Protein AF-A0A1Q9BYT4-F1 (afdb_monomer_lite)

Structure (mmCIF, N/CA/C/O backbone):
data_AF-A0A1Q9BYT4-F1
#
_entry.id   AF-A0A1Q9BYT4-F1
#
loop_
_atom_site.group_PDB
_atom_site.id
_atom_site.type_symbol
_atom_site.label_atom_id
_atom_site.label_alt_id
_atom_site.label_comp_id
_atom_site.label_asym_id
_atom_site.label_entity_id
_atom_site.label_seq_id
_atom_site.pdbx_PDB_ins_code
_atom_site.Cartn_x
_atom_site.Cartn_y
_atom_site.Cartn_z
_atom_site.occupancy
_atom_site.B_iso_or_equiv
_atom_site.auth_seq_id
_atom_site.auth_comp_id
_atom_site.auth_asym_id
_atom_site.auth_atom_id
_atom_site.pdbx_PDB_model_num
ATOM 1 N N . MET A 1 1 ? 14.014 29.470 9.009 1.00 37.62 1 MET A N 1
ATOM 2 C CA . MET A 1 1 ? 13.237 30.570 8.388 1.00 37.62 1 MET A CA 1
ATOM 3 C C . MET A 1 1 ? 12.007 30.078 7.626 1.00 37.62 1 MET A C 1
ATOM 5 O O . MET A 1 1 ? 10.933 30.587 7.905 1.00 37.62 1 MET A O 1
ATOM 9 N N . ASN A 1 2 ? 12.094 29.052 6.770 1.00 34.22 2 ASN A N 1
ATOM 10 C CA . ASN A 1 2 ? 10.931 28.559 6.001 1.00 34.22 2 ASN A CA 1
ATOM 11 C C . ASN A 1 2 ? 9.786 27.978 6.861 1.00 34.22 2 ASN A C 1
ATOM 13 O O . ASN A 1 2 ? 8.622 28.126 6.512 1.00 34.22 2 ASN A O 1
ATOM 17 N N . PHE A 1 3 ? 10.095 27.413 8.033 1.00 32.81 3 PHE A N 1
ATOM 18 C CA . PHE A 1 3 ? 9.086 26.911 8.980 1.00 32.81 3 PHE A CA 1
ATOM 19 C C . PHE A 1 3 ? 8.250 28.033 9.627 1.00 32.81 3 PHE A C 1
ATOM 21 O O . PHE A 1 3 ? 7.072 27.856 9.915 1.00 32.81 3 PHE A O 1
ATOM 28 N N . PHE A 1 4 ? 8.841 29.219 9.803 1.00 36.50 4 PHE A N 1
ATOM 29 C CA . PHE A 1 4 ? 8.165 30.367 10.415 1.00 36.50 4 PHE A CA 1
ATOM 30 C C . PHE A 1 4 ? 7.173 31.019 9.441 1.00 36.50 4 PHE A C 1
ATOM 32 O O . PHE A 1 4 ? 6.097 31.443 9.847 1.00 36.50 4 PHE A O 1
ATOM 39 N N . HIS A 1 5 ? 7.496 31.024 8.142 1.00 40.56 5 HIS A N 1
ATOM 40 C CA . HIS A 1 5 ? 6.571 31.466 7.095 1.00 40.56 5 HIS A CA 1
ATOM 41 C C . HIS A 1 5 ? 5.351 30.543 6.977 1.00 40.56 5 HIS A C 1
ATOM 43 O O . HIS A 1 5 ? 4.227 31.033 6.899 1.00 40.56 5 HIS A O 1
ATOM 49 N N . LEU A 1 6 ? 5.558 29.224 7.064 1.00 44.72 6 LEU A N 1
ATOM 50 C CA . LEU A 1 6 ? 4.470 28.244 7.019 1.00 44.72 6 LEU A CA 1
ATOM 51 C C . LEU A 1 6 ? 3.516 28.383 8.221 1.00 44.72 6 LEU A C 1
ATOM 53 O O . LEU A 1 6 ? 2.300 28.282 8.070 1.00 44.72 6 LEU A O 1
ATOM 57 N N . LEU A 1 7 ? 4.057 28.674 9.410 1.00 46.66 7 LEU A N 1
ATOM 58 C CA . LEU A 1 7 ? 3.265 28.861 10.628 1.00 46.66 7 LEU A CA 1
ATOM 59 C C . LEU A 1 7 ? 2.390 30.125 10.562 1.00 46.66 7 LEU A C 1
ATOM 61 O O . LEU A 1 7 ? 1.234 30.106 10.984 1.00 46.66 7 LEU A O 1
ATOM 65 N N . VAL A 1 8 ? 2.918 31.217 10.000 1.00 58.16 8 VAL A N 1
ATOM 66 C CA . VAL A 1 8 ? 2.174 32.477 9.827 1.00 58.16 8 VAL A CA 1
ATOM 67 C C . VAL A 1 8 ? 1.042 32.314 8.807 1.00 58.16 8 VAL A C 1
ATOM 69 O O . VAL A 1 8 ? -0.062 32.807 9.044 1.00 58.16 8 VAL A O 1
ATOM 72 N N . GLU A 1 9 ? 1.265 31.566 7.722 1.00 50.59 9 GLU A N 1
ATOM 73 C CA . GLU A 1 9 ? 0.216 31.272 6.736 1.00 50.59 9 GLU A CA 1
ATOM 74 C C . GLU A 1 9 ? -0.874 30.342 7.290 1.00 50.59 9 GLU A C 1
ATOM 76 O O . GLU A 1 9 ? -2.059 30.593 7.066 1.00 50.59 9 GLU A O 1
ATOM 81 N N . LEU A 1 10 ? -0.515 29.338 8.098 1.00 51.91 10 LEU A N 1
ATOM 82 C CA . LEU A 1 10 ? -1.478 28.451 8.768 1.00 51.91 10 LEU A CA 1
ATOM 83 C C . LEU A 1 10 ? -2.352 29.192 9.791 1.00 51.91 10 LEU A C 1
ATOM 85 O O . LEU A 1 10 ? -3.561 28.958 9.862 1.00 51.91 10 LEU A O 1
ATOM 89 N N . VAL A 1 11 ? -1.778 30.130 10.549 1.00 58.69 11 VAL A N 1
ATOM 90 C CA . VAL A 1 11 ? -2.532 30.966 11.501 1.00 58.69 11 VAL A CA 1
ATOM 91 C C . VAL A 1 11 ? -3.456 31.947 10.770 1.00 58.69 11 VAL A C 1
ATOM 93 O O . VAL A 1 11 ? -4.598 32.151 11.195 1.00 58.69 11 VAL A O 1
ATOM 96 N N . ALA A 1 12 ? -3.012 32.519 9.647 1.00 54.12 12 ALA A N 1
ATOM 97 C CA . ALA A 1 12 ? -3.846 33.381 8.809 1.00 54.12 12 ALA A CA 1
ATOM 98 C C . ALA A 1 12 ? -5.005 32.604 8.158 1.00 54.12 12 ALA A C 1
ATOM 100 O O . ALA A 1 12 ? -6.140 33.086 8.139 1.00 54.12 12 ALA A O 1
ATOM 101 N N . PHE A 1 13 ? -4.746 31.377 7.696 1.00 51.88 13 PHE A N 1
ATOM 102 C CA . PHE A 1 13 ? -5.753 30.501 7.100 1.00 51.88 13 PHE A CA 1
ATOM 103 C C . PHE A 1 13 ? -6.798 30.034 8.121 1.00 51.88 13 PHE A C 1
ATOM 105 O O . PHE A 1 13 ? -7.995 30.034 7.825 1.00 51.88 13 PHE A O 1
ATOM 112 N N . ARG A 1 14 ? -6.378 29.727 9.356 1.00 53.91 14 ARG A N 1
ATOM 113 C CA . ARG A 1 14 ? -7.295 29.383 10.452 1.00 53.91 14 ARG A CA 1
ATOM 114 C C . ARG A 1 14 ? -8.201 30.560 10.827 1.00 53.91 14 ARG A C 1
ATOM 116 O O . ARG A 1 14 ? -9.415 30.398 10.845 1.00 53.91 14 ARG A O 1
ATOM 123 N N . ARG A 1 15 ? -7.646 31.773 10.963 1.00 53.09 15 ARG A N 1
ATOM 124 C CA . ARG A 1 15 ? -8.438 33.001 11.196 1.00 53.09 15 ARG A CA 1
ATOM 125 C C . ARG A 1 15 ? -9.416 33.316 10.060 1.00 53.09 15 ARG A C 1
ATOM 127 O O . ARG A 1 15 ? -10.498 33.846 10.310 1.00 53.09 15 ARG A O 1
ATOM 134 N N . PHE A 1 16 ? -9.053 33.000 8.818 1.00 58.97 16 PHE A N 1
ATOM 135 C CA . PHE A 1 16 ? -9.946 33.142 7.669 1.00 58.97 16 PHE A CA 1
ATOM 136 C C . PHE A 1 16 ? -11.107 32.134 7.715 1.00 58.97 16 PHE A C 1
ATOM 138 O O . PHE A 1 16 ? -12.252 32.511 7.464 1.00 58.97 16 PHE A O 1
ATOM 145 N N . CYS A 1 17 ? -10.837 30.878 8.085 1.00 56.81 17 CYS A N 1
ATOM 146 C CA . CYS A 1 17 ? -11.866 29.847 8.237 1.00 56.81 17 CYS A CA 1
ATOM 147 C C . CYS A 1 17 ? -12.826 30.153 9.396 1.00 56.81 17 CYS A C 1
ATOM 149 O O . CYS A 1 17 ? -14.038 30.010 9.225 1.00 56.81 17 CYS A O 1
ATOM 151 N N . ASP A 1 18 ? -12.310 30.655 10.519 1.00 55.34 18 ASP A N 1
ATOM 152 C CA . ASP A 1 18 ? -13.118 31.022 11.686 1.00 55.34 18 ASP A CA 1
ATOM 153 C C . ASP A 1 18 ? -14.053 32.207 11.374 1.00 55.34 18 ASP A C 1
ATOM 155 O O . ASP A 1 18 ? -15.255 32.121 11.628 1.00 55.34 18 ASP A O 1
ATOM 159 N N . ARG A 1 19 ? -13.574 33.246 10.666 1.00 51.00 19 ARG A N 1
ATOM 160 C CA . ARG A 1 19 ? -14.439 34.344 10.177 1.00 51.00 19 ARG A CA 1
ATOM 161 C C . ARG A 1 19 ? -15.506 33.880 9.189 1.00 51.00 19 ARG A C 1
ATOM 163 O O . ARG A 1 19 ? -16.616 34.409 9.180 1.00 51.00 19 ARG A O 1
ATOM 170 N N . LYS A 1 20 ? -15.187 32.904 8.335 1.00 47.75 20 LYS A N 1
ATOM 171 C CA . LYS A 1 20 ? -16.148 32.362 7.367 1.00 47.75 20 LYS A CA 1
ATOM 172 C C . LYS A 1 20 ? -17.221 31.514 8.061 1.00 47.75 20 LYS A C 1
ATOM 174 O O . LYS A 1 20 ? -18.373 31.533 7.635 1.00 47.75 20 LYS A O 1
ATOM 179 N N . ARG A 1 21 ? -16.861 30.823 9.149 1.00 47.53 21 ARG A N 1
ATOM 180 C CA . ARG A 1 21 ? -17.784 30.072 10.012 1.00 47.53 21 ARG A CA 1
ATOM 181 C C . ARG A 1 21 ? -18.711 31.005 10.797 1.00 47.53 21 ARG A C 1
ATOM 183 O O . ARG A 1 21 ? -19.908 30.749 10.835 1.00 47.53 21 ARG A O 1
ATOM 190 N N . GLU A 1 22 ? -18.197 32.117 11.325 1.00 52.31 22 GLU A N 1
ATOM 191 C CA . GLU A 1 22 ? -19.008 33.158 11.979 1.00 52.31 22 GLU A CA 1
ATOM 192 C C . GLU A 1 22 ? -19.972 33.851 11.002 1.00 52.31 22 GLU A C 1
ATOM 194 O O . GLU A 1 22 ? -21.139 34.051 11.333 1.00 52.31 22 GLU A O 1
ATOM 199 N N . MET A 1 23 ? -19.546 34.134 9.764 1.00 46.38 23 MET A N 1
ATOM 200 C CA . MET A 1 23 ? -20.436 34.685 8.729 1.00 46.38 23 MET A CA 1
ATOM 201 C C . MET A 1 23 ? -21.532 33.703 8.286 1.00 46.38 23 MET A C 1
ATOM 203 O O . MET A 1 23 ? -22.654 34.127 8.010 1.00 46.38 23 MET A O 1
ATOM 207 N N . LEU A 1 24 ? -21.240 32.399 8.239 1.00 44.38 24 LEU A N 1
ATOM 208 C CA . LEU A 1 24 ? -22.231 31.368 7.905 1.00 44.38 24 LEU A CA 1
ATOM 209 C C . LEU A 1 24 ? -23.233 31.123 9.044 1.00 44.38 24 LEU A C 1
ATOM 211 O O . LEU A 1 24 ? -24.402 30.861 8.771 1.00 44.38 24 LEU A O 1
ATOM 215 N N . LEU A 1 25 ? -22.812 31.267 10.304 1.00 43.94 25 LEU A N 1
ATOM 216 C CA . LEU A 1 25 ? -23.699 31.163 11.468 1.00 43.94 25 LEU A CA 1
ATOM 217 C C . LEU A 1 25 ? -24.552 32.428 11.667 1.00 43.94 25 LEU A C 1
ATOM 219 O O . LEU A 1 25 ? -25.722 32.320 12.028 1.00 43.94 25 LEU A O 1
ATOM 223 N N . ALA A 1 26 ? -24.026 33.614 11.344 1.00 44.00 26 ALA A N 1
ATOM 224 C CA . ALA A 1 26 ? -24.789 34.865 11.371 1.00 44.00 26 ALA A CA 1
ATOM 225 C C . ALA A 1 26 ? -25.818 34.971 10.224 1.00 44.00 26 ALA A C 1
ATOM 227 O O . ALA A 1 26 ? -26.872 35.580 10.396 1.00 44.00 26 ALA A O 1
ATOM 228 N N . GLY A 1 27 ? -25.553 34.347 9.069 1.00 34.78 27 GLY A N 1
ATOM 229 C CA . GLY A 1 27 ? -26.468 34.330 7.920 1.00 34.78 27 GLY A CA 1
ATOM 230 C C . GLY A 1 27 ? -27.665 33.376 8.050 1.00 34.78 27 GLY A C 1
ATOM 231 O O . GLY A 1 27 ? -28.645 33.537 7.329 1.00 34.78 27 GLY A O 1
ATOM 232 N N . GLY A 1 28 ? -27.615 32.405 8.970 1.00 34.84 28 GLY A N 1
ATOM 233 C CA . GLY A 1 28 ? -28.677 31.408 9.170 1.00 34.84 28 GLY A CA 1
ATOM 234 C C . GLY A 1 28 ? -29.751 31.790 10.195 1.00 34.84 28 GLY A C 1
ATOM 235 O O . GLY A 1 28 ? -30.799 31.155 10.235 1.00 34.84 28 GLY A O 1
ATOM 236 N N . PHE A 1 29 ? -29.527 32.827 11.010 1.00 32.53 29 PHE A N 1
ATOM 237 C CA . PHE A 1 29 ? -30.375 33.130 12.175 1.00 32.53 29 PHE A CA 1
ATOM 238 C C . PHE A 1 29 ? -31.362 34.301 11.979 1.00 32.53 29 PHE A C 1
ATOM 240 O O . PHE A 1 29 ? -32.135 34.609 12.882 1.00 32.53 29 PHE A O 1
ATOM 247 N N . MET A 1 30 ? -31.390 34.938 10.800 1.00 31.75 30 MET A N 1
ATOM 248 C CA . MET A 1 30 ? -32.263 36.094 10.503 1.00 31.75 30 MET A CA 1
ATOM 249 C C . MET A 1 30 ? -33.464 35.802 9.582 1.00 31.75 30 MET A C 1
ATOM 251 O O . MET A 1 30 ? -34.167 36.733 9.199 1.00 31.75 30 MET A O 1
ATOM 255 N N . ALA A 1 31 ? -33.752 34.541 9.242 1.00 32.25 31 ALA A N 1
ATOM 256 C CA . ALA A 1 31 ? -34.804 34.206 8.268 1.00 32.25 31 ALA A CA 1
ATOM 257 C C . ALA A 1 31 ? -36.022 33.437 8.825 1.00 32.25 31 ALA A C 1
ATOM 259 O O . ALA A 1 31 ? -36.850 32.994 8.035 1.00 32.25 31 ALA A O 1
ATOM 260 N N . GLN A 1 32 ? -36.181 33.280 10.148 1.00 30.52 32 GLN A N 1
ATOM 261 C CA . GLN A 1 32 ? -37.278 32.456 10.700 1.00 30.52 32 GLN A CA 1
ATOM 262 C C . GLN A 1 32 ? -38.055 33.015 11.907 1.00 30.52 32 GLN A C 1
ATOM 264 O O . GLN A 1 32 ? -38.887 32.298 12.447 1.00 30.52 32 GLN A O 1
ATOM 269 N N . ASN A 1 33 ? -37.893 34.285 12.300 1.00 30.50 33 ASN A N 1
ATOM 270 C CA . ASN A 1 33 ? -38.594 34.829 13.484 1.00 30.50 33 ASN A CA 1
ATOM 271 C C . ASN A 1 33 ? -39.388 36.132 13.263 1.00 30.50 33 ASN A C 1
ATOM 273 O O . ASN A 1 33 ? -39.564 36.911 14.193 1.00 30.50 33 ASN A O 1
ATOM 277 N N . LEU A 1 34 ? -39.912 36.375 12.056 1.00 28.92 34 LEU A N 1
ATOM 278 C CA . LEU A 1 34 ? -40.683 37.599 11.765 1.00 28.92 34 LEU A CA 1
ATOM 279 C C . LEU A 1 34 ? -42.045 37.379 11.087 1.00 28.92 34 LEU A C 1
ATOM 281 O O . LEU A 1 34 ? -42.556 38.287 10.446 1.00 28.92 34 LEU A O 1
ATOM 285 N N . LEU A 1 35 ? -42.668 36.209 11.266 1.00 30.97 35 LEU A N 1
ATOM 286 C CA . LEU A 1 35 ? -44.057 35.952 10.852 1.00 30.97 35 LEU A CA 1
ATOM 287 C C . LEU A 1 35 ? -44.753 34.973 11.811 1.00 30.97 35 LEU A C 1
ATOM 289 O O . LEU A 1 35 ? -45.034 33.838 11.452 1.00 30.97 35 LEU A O 1
ATOM 293 N N . ALA A 1 36 ? -45.000 35.410 13.048 1.00 32.03 36 ALA A N 1
ATOM 294 C CA . ALA A 1 36 ? -46.103 34.938 13.893 1.00 32.03 36 ALA A CA 1
ATOM 295 C C . ALA A 1 36 ? -46.059 35.664 15.244 1.00 32.03 36 ALA A C 1
ATOM 297 O O . ALA A 1 36 ? -45.294 35.268 16.120 1.00 32.03 36 ALA A O 1
ATOM 298 N N . ARG A 1 37 ? -46.889 36.699 15.425 1.00 29.36 37 ARG A N 1
ATOM 299 C CA . ARG A 1 37 ? -47.793 36.844 16.585 1.00 29.36 37 ARG A CA 1
ATOM 300 C C . ARG A 1 37 ? -48.422 38.239 16.659 1.00 29.36 37 ARG A C 1
ATOM 302 O O . ARG A 1 37 ? -47.734 39.240 16.806 1.00 29.36 37 ARG A O 1
ATOM 309 N N . ASN A 1 38 ? -49.751 38.181 16.683 1.00 30.34 38 ASN A N 1
ATOM 310 C CA . ASN A 1 38 ? -50.704 39.039 17.382 1.00 30.34 38 ASN A CA 1
ATOM 311 C C . ASN A 1 38 ? -51.053 40.390 16.755 1.00 30.34 38 ASN A C 1
ATOM 313 O O . ASN A 1 38 ? -50.330 41.378 16.854 1.00 30.34 38 ASN A O 1
ATOM 317 N N . GLY A 1 39 ? -52.247 40.391 16.160 1.00 28.34 39 GLY A N 1
ATOM 318 C CA . GLY A 1 39 ? -53.058 41.575 15.958 1.00 28.34 39 GLY A CA 1
ATOM 319 C C . GLY A 1 39 ? -53.814 42.009 17.216 1.00 28.34 39 GLY A C 1
ATOM 320 O O . GLY A 1 39 ? -53.835 41.306 18.225 1.00 28.34 39 GLY A O 1
ATOM 321 N N . GLU A 1 40 ? -54.461 43.159 17.025 1.00 29.53 40 GLU A N 1
ATOM 322 C CA . GLU A 1 40 ? -55.513 43.796 17.825 1.00 29.53 40 GLU A CA 1
ATOM 323 C C . GLU A 1 40 ? -55.099 44.357 19.194 1.00 29.53 40 GLU A C 1
ATOM 325 O O . GLU A 1 40 ? -54.362 43.732 19.939 1.00 29.53 40 GLU A O 1
ATOM 330 N N . VAL A 1 41 ? -55.538 45.519 19.682 1.00 29.58 41 VAL A N 1
ATOM 331 C CA . VAL A 1 41 ? -56.303 46.709 19.250 1.00 29.58 41 VAL A CA 1
ATOM 332 C C . VAL A 1 41 ? -56.198 47.609 20.502 1.00 29.58 41 VAL A C 1
ATOM 334 O O . VAL A 1 41 ? -56.401 47.086 21.593 1.00 29.58 41 VAL A O 1
ATOM 337 N N . LEU A 1 42 ? -55.861 48.907 20.394 1.00 26.61 42 LEU A N 1
ATOM 338 C CA . LEU A 1 42 ? -56.458 50.017 21.180 1.00 26.61 42 LEU A CA 1
ATOM 339 C C . LEU A 1 42 ? -55.709 51.363 21.045 1.00 26.61 42 LEU A C 1
ATOM 341 O O . LEU A 1 42 ? -54.514 51.501 21.281 1.00 26.61 42 LEU A O 1
ATOM 345 N N . CYS A 1 43 ? -56.538 52.331 20.665 1.00 27.19 43 CYS A N 1
ATOM 346 C CA . CYS A 1 43 ? -56.539 53.791 20.644 1.00 27.19 43 CYS A CA 1
ATOM 347 C C . CYS A 1 43 ? -55.612 54.664 21.529 1.00 27.19 43 CYS A C 1
ATOM 349 O O . CYS A 1 43 ? -55.402 54.403 22.705 1.00 27.19 43 CYS A O 1
ATOM 351 N N . ALA A 1 44 ? -55.345 55.847 20.939 1.00 27.44 44 ALA A N 1
ATOM 352 C CA . ALA A 1 44 ? -55.426 57.217 21.495 1.00 27.44 44 ALA A CA 1
ATOM 353 C C . ALA A 1 44 ? -54.311 57.715 22.443 1.00 27.44 44 ALA A C 1
ATOM 355 O O . ALA A 1 44 ? -54.103 57.200 23.529 1.00 27.44 44 ALA A O 1
ATOM 356 N N . SER A 1 45 ? -53.528 58.708 21.985 1.00 26.62 45 SER A N 1
ATOM 357 C CA . SER A 1 45 ? -53.612 60.158 22.327 1.00 26.62 45 SER A CA 1
ATOM 358 C C . SER A 1 45 ? -52.671 60.469 23.501 1.00 26.62 45 SER A C 1
ATOM 360 O O . SER A 1 45 ? -52.734 59.783 24.505 1.00 26.62 45 SER A O 1
ATOM 362 N N . SER A 1 46 ? -51.714 61.396 23.501 1.00 28.38 46 SER A N 1
ATOM 363 C CA . SER A 1 46 ? -51.657 62.808 23.097 1.00 28.38 46 SER A CA 1
ATOM 364 C C . SER A 1 46 ? -50.876 63.510 24.221 1.00 28.38 46 SER A C 1
ATOM 366 O O . SER A 1 46 ? -51.193 63.259 25.377 1.00 28.38 46 SER A O 1
ATOM 368 N N . ASN A 1 47 ? -49.976 64.439 23.870 1.00 27.58 47 ASN A N 1
ATOM 369 C CA . ASN A 1 47 ? -49.492 65.575 24.684 1.00 27.58 47 ASN A CA 1
ATOM 370 C C . ASN A 1 47 ? -48.751 65.262 26.012 1.00 27.58 47 ASN A C 1
ATOM 372 O O . ASN A 1 47 ? -49.196 64.481 26.828 1.00 27.58 47 ASN A O 1
ATOM 376 N N . GLY A 1 48 ? -47.642 65.898 26.385 1.00 26.38 48 GLY A N 1
ATOM 377 C CA . GLY A 1 48 ? -46.894 67.011 25.821 1.00 26.38 48 GLY A CA 1
ATOM 378 C C . GLY A 1 48 ? -45.987 67.635 26.899 1.00 26.38 48 GLY A C 1
ATOM 379 O O . GLY A 1 48 ? -46.354 67.675 28.064 1.00 26.38 48 GLY A O 1
ATOM 380 N N . LYS A 1 49 ? -44.854 68.186 26.437 1.00 27.31 49 LYS A N 1
ATOM 381 C CA . LYS A 1 49 ? -44.088 69.341 26.967 1.00 27.31 49 LYS A CA 1
ATOM 382 C C . LYS A 1 49 ? -43.357 69.261 28.326 1.00 27.31 49 LYS A C 1
ATOM 384 O O . LYS A 1 49 ? -43.972 69.367 29.375 1.00 27.31 49 LYS A O 1
ATOM 389 N N . ALA A 1 50 ? -42.023 69.350 28.244 1.00 27.73 50 ALA A N 1
ATOM 390 C CA . ALA A 1 50 ? -41.145 70.384 28.846 1.00 27.73 50 ALA A CA 1
ATOM 391 C C . ALA A 1 50 ? -39.713 70.125 28.307 1.00 27.73 50 ALA A C 1
ATOM 393 O O . ALA A 1 50 ? -39.177 69.051 28.538 1.00 27.73 50 ALA A O 1
ATOM 394 N N . LEU A 1 51 ? -39.145 70.843 27.330 1.00 25.16 51 LEU A N 1
ATOM 395 C CA . LEU A 1 51 ? -38.687 72.241 27.216 1.00 25.16 51 LEU A CA 1
ATOM 396 C C . LEU A 1 51 ? -37.495 72.629 28.129 1.00 25.16 51 LEU A C 1
ATOM 398 O O . LEU A 1 51 ? -37.630 72.635 29.343 1.00 25.16 51 LEU A O 1
ATOM 402 N N . GLN A 1 52 ? -36.423 73.090 27.458 1.00 26.12 52 GLN A N 1
ATOM 403 C CA . GLN A 1 52 ? -35.388 74.080 27.836 1.00 26.12 52 GLN A CA 1
ATOM 404 C C . GLN A 1 52 ? -33.957 73.660 28.256 1.00 26.12 52 GLN A C 1
ATOM 406 O O . GLN A 1 52 ? -33.709 73.209 29.362 1.00 26.12 52 GLN A O 1
ATOM 411 N N . SER A 1 53 ? -33.024 74.063 27.369 1.00 25.11 53 SER A N 1
ATOM 412 C CA . SER A 1 53 ? -31.873 74.960 27.621 1.00 25.11 53 SER A CA 1
ATOM 413 C C . SER A 1 53 ? -30.638 74.425 28.367 1.00 25.11 53 SER A C 1
ATOM 415 O O . SER A 1 53 ? -30.688 74.210 29.569 1.00 25.11 53 SER A O 1
ATOM 417 N N . LEU A 1 54 ? -29.470 74.367 27.707 1.00 23.27 54 LEU A N 1
ATOM 418 C CA . LEU A 1 54 ? -28.539 75.510 27.627 1.00 23.27 54 LEU A CA 1
ATOM 419 C C . LEU A 1 54 ? -27.306 75.201 26.749 1.00 23.27 54 LEU A C 1
ATOM 421 O O . LEU A 1 54 ? -26.739 74.113 26.778 1.00 23.27 54 LEU A O 1
ATOM 425 N N . LEU A 1 55 ? -26.905 76.217 25.985 1.00 25.66 55 LEU A N 1
ATOM 426 C CA . LEU A 1 55 ? -25.656 76.363 25.233 1.00 25.66 55 LEU A CA 1
ATOM 427 C C . LEU A 1 55 ? -24.532 76.942 26.119 1.00 25.66 55 LEU A C 1
ATOM 429 O O . LEU A 1 55 ? -24.812 77.624 27.099 1.00 25.66 55 LEU A O 1
ATOM 433 N N . ALA A 1 56 ? -23.297 76.793 25.616 1.00 29.02 56 ALA A N 1
ATOM 434 C CA . ALA A 1 56 ? -22.027 77.446 25.988 1.00 29.02 56 ALA A CA 1
ATOM 435 C C . ALA A 1 56 ? -21.263 76.811 27.172 1.00 29.02 56 ALA A C 1
ATOM 437 O O . ALA A 1 56 ? -21.750 76.724 28.290 1.00 29.02 56 ALA A O 1
ATOM 438 N N . THR A 1 57 ? -20.020 76.347 26.981 1.00 26.77 57 THR A N 1
ATOM 439 C CA . THR A 1 57 ? -18.841 77.227 26.827 1.00 26.77 57 THR A CA 1
ATOM 440 C C . THR A 1 57 ? -17.682 76.558 26.045 1.00 26.77 57 THR A C 1
ATOM 442 O O . THR A 1 57 ? -17.368 75.403 26.300 1.00 26.77 57 THR A O 1
ATOM 445 N N . CYS A 1 58 ? -17.091 77.327 25.108 1.00 25.23 58 CYS A N 1
ATOM 446 C CA . CYS A 1 58 ? -15.722 77.390 24.521 1.00 25.23 58 CYS A CA 1
ATOM 447 C C . CYS A 1 58 ? -14.746 76.184 24.582 1.00 25.23 58 CYS A C 1
ATOM 449 O O . CYS A 1 58 ? -14.595 75.565 25.620 1.00 25.23 58 CYS A O 1
ATOM 451 N N . GLY A 1 59 ? -13.884 75.895 23.592 1.00 27.08 59 GLY A N 1
ATOM 452 C CA . GLY A 1 59 ? -13.517 76.576 22.340 1.00 27.08 59 GLY A CA 1
ATOM 453 C C . GLY A 1 59 ? -12.051 76.290 21.919 1.00 27.08 59 GLY A C 1
ATOM 454 O O . GLY A 1 59 ? -11.261 75.844 22.745 1.00 27.08 59 GLY A O 1
ATOM 455 N N . ARG A 1 60 ? -11.718 76.683 20.667 1.00 27.44 60 ARG A N 1
ATOM 456 C CA . ARG A 1 60 ? -10.390 76.927 20.018 1.00 27.44 60 ARG A CA 1
ATOM 457 C C . ARG A 1 60 ? -9.706 75.738 19.303 1.00 27.44 60 ARG A C 1
ATOM 459 O O . ARG A 1 60 ? -9.344 74.768 19.946 1.00 27.44 60 ARG A O 1
ATOM 466 N N . ASN A 1 61 ? -9.646 75.721 17.956 1.00 28.97 61 ASN A N 1
ATOM 467 C CA . ASN A 1 61 ? -8.758 76.441 16.987 1.00 28.97 61 ASN A CA 1
ATOM 468 C C . ASN A 1 61 ? -7.592 75.502 16.555 1.00 28.97 61 ASN A C 1
ATOM 470 O O . ASN A 1 61 ? -7.020 74.859 17.419 1.00 28.97 61 ASN A O 1
ATOM 474 N N . SER A 1 62 ? -7.188 75.296 15.289 1.00 27.22 62 SER A N 1
ATOM 475 C CA . SER A 1 62 ? -6.975 76.236 14.176 1.00 27.22 62 SER A CA 1
ATOM 476 C C . SER A 1 62 ? -6.765 75.542 12.809 1.00 27.22 62 SER A C 1
ATOM 478 O O . SER A 1 62 ? -6.020 74.575 12.721 1.00 27.22 62 SER A O 1
ATOM 480 N N . PHE A 1 63 ? -7.319 76.187 11.774 1.00 25.94 63 PHE A N 1
ATOM 481 C CA . PHE A 1 63 ? -6.788 76.517 10.433 1.00 25.94 63 PHE A CA 1
ATOM 482 C C . PHE A 1 63 ? -6.495 75.490 9.311 1.00 25.94 63 PHE A C 1
ATOM 484 O O . PHE A 1 63 ? -5.804 74.490 9.449 1.00 25.94 63 PHE A O 1
ATOM 491 N N . ALA A 1 64 ? -7.020 75.894 8.146 1.00 28.44 64 ALA A N 1
ATOM 492 C CA . ALA A 1 64 ? -6.905 75.388 6.782 1.00 28.44 64 ALA A CA 1
ATOM 493 C C . ALA A 1 64 ? -5.517 75.585 6.138 1.00 28.44 64 ALA A C 1
ATOM 495 O O . ALA A 1 64 ? -4.710 76.332 6.682 1.00 28.44 64 ALA A O 1
ATOM 496 N N . VAL A 1 65 ? -5.310 75.014 4.931 1.00 25.48 65 VAL A N 1
ATOM 497 C CA . VAL A 1 65 ? -4.879 75.707 3.681 1.00 25.48 65 VAL A CA 1
ATOM 498 C C . VAL A 1 65 ? -4.458 74.704 2.569 1.00 25.48 65 VAL A C 1
ATOM 500 O O . VAL A 1 65 ? -3.681 73.792 2.805 1.00 25.48 65 VAL A O 1
ATOM 503 N N . ALA A 1 66 ? -5.019 74.924 1.368 1.00 26.27 66 ALA A N 1
ATOM 504 C CA . ALA A 1 66 ? -4.486 74.832 -0.012 1.00 26.27 66 ALA A CA 1
ATOM 505 C C . ALA A 1 66 ? -3.698 73.618 -0.599 1.00 26.27 66 ALA A C 1
ATOM 507 O O . ALA A 1 66 ? -2.675 73.197 -0.086 1.00 26.27 66 ALA A O 1
ATOM 508 N N . VAL A 1 67 ? -4.133 73.245 -1.824 1.00 24.39 67 VAL A N 1
ATOM 509 C CA . VAL A 1 67 ? -3.366 73.120 -3.102 1.00 24.39 67 VAL A CA 1
ATOM 510 C C . VAL A 1 67 ? -2.313 71.984 -3.273 1.00 24.39 67 VAL A C 1
ATOM 512 O O . VAL A 1 67 ? -1.378 71.839 -2.500 1.00 24.39 67 VAL A O 1
ATOM 515 N N . ARG A 1 68 ? -2.466 71.198 -4.368 1.00 32.00 68 ARG A N 1
ATOM 516 C CA . ARG A 1 68 ? -1.457 70.306 -5.034 1.00 32.00 68 ARG A CA 1
ATOM 517 C C . ARG A 1 68 ? -0.166 71.096 -5.385 1.00 32.00 68 ARG A C 1
ATOM 519 O O . ARG A 1 68 ? -0.351 72.294 -5.557 1.00 32.00 68 ARG A O 1
ATOM 526 N N . PRO A 1 69 ? 1.052 70.552 -5.681 1.00 44.75 69 PRO A N 1
ATOM 527 C CA . PRO A 1 69 ? 1.337 69.325 -6.463 1.00 44.75 69 PRO A CA 1
ATOM 528 C C . PRO A 1 69 ? 2.706 68.611 -6.176 1.00 44.75 69 PRO A C 1
ATOM 530 O O . PRO A 1 69 ? 3.398 68.928 -5.219 1.00 44.75 69 PRO A O 1
ATOM 533 N N . ASP A 1 70 ? 3.062 67.660 -7.058 1.00 27.88 70 ASP A N 1
ATOM 534 C CA . ASP A 1 70 ? 4.403 67.152 -7.446 1.00 27.88 70 ASP A CA 1
ATOM 535 C C . ASP A 1 70 ? 5.293 66.312 -6.497 1.00 27.88 70 ASP A C 1
ATOM 537 O O . ASP A 1 70 ? 5.798 66.768 -5.477 1.00 27.88 70 ASP A O 1
ATOM 541 N N . SER A 1 71 ? 5.649 65.091 -6.937 1.00 28.75 71 SER A N 1
ATOM 542 C CA . SER A 1 71 ? 6.946 64.779 -7.600 1.00 28.75 71 SER A CA 1
ATOM 543 C C . SER A 1 71 ? 7.304 63.270 -7.501 1.00 28.75 71 SER A C 1
ATOM 545 O O . SER A 1 71 ? 7.161 62.665 -6.446 1.00 28.75 71 SER A O 1
ATOM 547 N N . VAL A 1 72 ? 7.468 62.564 -8.638 1.00 25.69 72 VAL A N 1
ATOM 548 C CA . VAL A 1 72 ? 8.726 62.216 -9.375 1.00 25.69 72 VAL A CA 1
ATOM 549 C C . VAL A 1 72 ? 9.249 60.820 -8.965 1.00 25.69 72 VAL A C 1
ATOM 551 O O . VAL A 1 72 ? 9.641 60.617 -7.827 1.00 25.69 72 VAL A O 1
ATOM 554 N N . ALA A 1 73 ? 9.019 59.787 -9.793 1.00 28.02 73 ALA A N 1
ATOM 555 C CA . ALA A 1 73 ? 9.937 59.176 -10.789 1.00 28.02 73 ALA A CA 1
ATOM 556 C C . ALA A 1 73 ? 10.888 58.122 -10.152 1.00 28.02 73 ALA A C 1
ATOM 558 O O . ALA A 1 73 ? 11.281 58.260 -9.006 1.00 28.02 73 ALA A O 1
ATOM 559 N N . ASP A 1 74 ? 11.288 57.014 -10.784 1.00 29.61 74 ASP A N 1
ATOM 560 C CA . ASP A 1 74 ? 11.694 56.883 -12.179 1.00 29.61 74 ASP A CA 1
ATOM 561 C C . ASP A 1 74 ? 11.988 55.409 -12.576 1.00 29.61 74 ASP A C 1
ATOM 563 O O . ASP A 1 74 ? 12.149 54.560 -11.700 1.00 29.61 74 ASP A O 1
ATOM 567 N N . LYS A 1 75 ? 12.205 55.193 -13.892 1.00 27.14 75 LYS A N 1
ATOM 568 C CA . LYS A 1 75 ? 12.824 54.036 -14.612 1.00 27.14 75 LYS A CA 1
ATOM 569 C C . LYS A 1 75 ? 11.928 52.809 -14.915 1.00 27.14 75 LYS A C 1
ATOM 571 O O . LYS A 1 75 ? 11.386 52.191 -14.016 1.00 27.14 75 LYS A O 1
ATOM 576 N N . PHE A 1 76 ? 11.750 52.320 -16.151 1.00 23.44 76 PHE A N 1
ATOM 577 C CA . PHE A 1 76 ? 12.447 52.513 -17.433 1.00 23.44 76 PHE A CA 1
ATOM 578 C C . PHE A 1 76 ? 11.460 52.322 -18.609 1.00 23.44 76 PHE A C 1
ATOM 580 O O . PHE A 1 76 ? 10.654 51.392 -18.625 1.00 23.44 76 PHE A O 1
ATOM 587 N N . ARG A 1 77 ? 11.564 53.199 -19.613 1.00 29.09 77 ARG A N 1
ATOM 588 C CA . ARG A 1 77 ? 10.941 53.134 -20.949 1.00 29.09 77 ARG A CA 1
ATOM 589 C C . ARG A 1 77 ? 12.017 52.739 -21.968 1.00 29.09 77 ARG A C 1
ATOM 591 O O . ARG A 1 77 ? 13.141 53.198 -21.807 1.00 29.09 77 ARG A O 1
ATOM 598 N N . LEU A 1 78 ? 11.641 52.008 -23.023 1.00 29.52 78 LEU A N 1
ATOM 599 C CA . LEU A 1 78 ? 12.116 52.056 -24.433 1.00 29.52 78 LEU A CA 1
ATOM 600 C C . LEU A 1 78 ? 11.522 50.810 -25.142 1.00 29.52 78 LEU A C 1
ATOM 602 O O . LEU A 1 78 ? 11.586 49.730 -24.574 1.00 29.52 78 LEU A O 1
ATOM 606 N N . ALA A 1 79 ? 10.903 50.821 -26.327 1.00 26.91 79 ALA A N 1
ATOM 607 C CA . ALA A 1 79 ? 10.628 51.855 -27.321 1.00 26.91 79 ALA A CA 1
ATOM 608 C C . ALA A 1 79 ? 9.451 51.411 -28.242 1.00 26.91 79 ALA A C 1
ATOM 610 O O . ALA A 1 79 ? 9.275 50.225 -28.511 1.00 26.91 79 ALA A O 1
ATOM 611 N N . LYS A 1 80 ? 8.665 52.386 -28.726 1.00 29.09 80 LYS A N 1
ATOM 612 C CA . LYS A 1 80 ? 7.889 52.393 -29.998 1.00 29.09 80 LYS A CA 1
ATOM 613 C C . LYS A 1 80 ? 8.904 52.590 -31.159 1.00 29.09 80 LYS A C 1
ATOM 615 O O . LYS A 1 80 ? 9.987 53.073 -30.867 1.00 29.09 80 LYS A O 1
ATOM 620 N N . GLN A 1 81 ? 8.719 52.354 -32.463 1.00 29.61 81 GLN A N 1
ATOM 621 C CA . GLN A 1 81 ? 7.591 52.260 -33.406 1.00 29.61 81 GLN A CA 1
ATOM 622 C C . GLN A 1 81 ? 8.214 51.942 -34.795 1.00 29.61 81 GLN A C 1
ATOM 624 O O . GLN A 1 81 ? 9.256 52.518 -35.093 1.00 29.61 81 GLN A O 1
ATOM 629 N N . SER A 1 82 ? 7.554 51.180 -35.675 1.00 26.20 82 SER A N 1
ATOM 630 C CA . SER A 1 82 ? 7.365 51.547 -37.099 1.00 26.20 82 SER A CA 1
ATOM 631 C C . SER A 1 82 ? 6.326 50.631 -37.773 1.00 26.20 82 SER A C 1
ATOM 633 O O . SER A 1 82 ? 6.145 49.477 -37.392 1.00 26.20 82 SER A O 1
ATOM 635 N N . CYS A 1 83 ? 5.573 51.217 -38.703 1.00 27.59 83 CYS A N 1
ATOM 636 C CA . CYS A 1 83 ? 4.430 50.672 -39.437 1.00 27.59 83 CYS A CA 1
ATOM 637 C C . CYS A 1 83 ? 4.868 49.840 -40.661 1.00 27.59 83 CYS A C 1
ATOM 639 O O . CYS A 1 83 ? 5.839 50.226 -41.299 1.00 27.59 83 CYS A O 1
ATOM 641 N N . ASP A 1 84 ? 4.164 48.755 -41.018 1.00 28.19 84 ASP A N 1
ATOM 642 C CA . ASP A 1 84 ? 3.177 48.699 -42.129 1.00 28.19 84 ASP A CA 1
ATOM 643 C C . ASP A 1 84 ? 2.556 47.278 -42.291 1.00 28.19 84 ASP A C 1
ATOM 645 O O . ASP A 1 84 ? 3.047 46.327 -41.676 1.00 28.19 84 ASP A O 1
ATOM 649 N N . PRO A 1 85 ? 1.424 47.110 -43.018 1.00 38.50 85 PRO A N 1
ATOM 650 C CA . PRO A 1 85 ? 0.453 46.042 -42.785 1.00 38.50 85 PRO A CA 1
ATOM 651 C C . PRO A 1 85 ? 0.498 44.896 -43.808 1.00 38.50 85 PRO A C 1
ATOM 653 O O . PRO A 1 85 ? 0.553 45.113 -45.012 1.00 38.50 85 PRO A O 1
ATOM 656 N N . ALA A 1 86 ? 0.264 43.669 -43.338 1.00 27.95 86 ALA A N 1
ATOM 657 C CA . ALA A 1 86 ? -0.449 42.651 -44.110 1.00 27.95 86 ALA A CA 1
ATOM 658 C C . ALA A 1 86 ? -1.125 41.643 -43.163 1.00 27.95 86 ALA A C 1
ATOM 660 O O . ALA A 1 86 ? -0.491 40.962 -42.363 1.00 27.95 86 ALA A O 1
ATOM 661 N N . ARG A 1 87 ? -2.457 41.597 -43.244 1.00 30.94 87 ARG A N 1
ATOM 662 C CA . ARG A 1 87 ? -3.354 40.559 -42.698 1.00 30.94 87 ARG A CA 1
ATOM 663 C C . ARG A 1 87 ? -3.099 39.196 -43.404 1.00 30.94 87 ARG A C 1
ATOM 665 O O . ARG A 1 87 ? -2.491 39.225 -44.467 1.00 30.94 87 ARG A O 1
ATOM 672 N N . PRO A 1 88 ? -3.627 38.039 -42.925 1.00 38.69 88 PRO A N 1
ATOM 673 C CA . PRO A 1 88 ? -4.793 37.918 -42.054 1.00 38.69 88 PRO A CA 1
ATOM 674 C C . PRO A 1 88 ? -4.678 37.020 -40.816 1.00 38.69 88 PRO A C 1
ATOM 676 O O . PRO A 1 88 ? -3.839 36.144 -40.658 1.00 38.69 88 PRO A O 1
ATOM 679 N N . ARG A 1 89 ? -5.648 37.314 -39.949 1.00 26.09 89 ARG A N 1
ATOM 680 C CA . ARG A 1 89 ? -6.078 36.642 -38.728 1.00 26.09 89 ARG A CA 1
ATOM 681 C C . ARG A 1 89 ? -6.378 35.157 -38.951 1.00 26.09 89 ARG A C 1
ATOM 683 O O . ARG A 1 89 ? -7.080 34.819 -39.897 1.00 26.09 89 ARG A O 1
ATOM 690 N N . CYS A 1 90 ? -6.059 34.347 -37.947 1.00 26.56 90 CYS A N 1
ATOM 691 C CA . CYS A 1 90 ? -6.980 33.339 -37.426 1.00 26.56 90 CYS A CA 1
ATOM 692 C C . CYS A 1 90 ? -6.936 33.384 -35.895 1.00 26.56 90 CYS A C 1
ATOM 694 O O . CYS A 1 90 ? -5.875 33.471 -35.284 1.00 26.56 90 CYS A O 1
ATOM 696 N N . ALA A 1 91 ? -8.125 33.421 -35.306 1.00 26.02 91 ALA A N 1
ATOM 697 C CA . ALA A 1 91 ? -8.385 33.513 -33.882 1.00 26.02 91 ALA A CA 1
ATOM 698 C C . ALA A 1 91 ? -8.692 32.123 -33.320 1.00 26.02 91 ALA A C 1
ATOM 700 O O . ALA A 1 91 ? -9.502 31.426 -33.915 1.00 26.02 91 ALA A O 1
ATOM 701 N N . VAL A 1 92 ? -8.129 31.780 -32.158 1.00 28.31 92 VAL A N 1
ATOM 702 C CA . VAL A 1 92 ? -8.644 30.795 -31.180 1.00 28.31 92 VAL A CA 1
ATOM 703 C C . VAL A 1 92 ? -8.064 31.255 -29.826 1.00 28.31 92 VAL A C 1
ATOM 705 O O . VAL A 1 92 ? -6.862 31.461 -29.724 1.00 28.31 92 VAL A O 1
ATOM 708 N N . GLY A 1 93 ? -8.829 31.679 -28.813 1.00 25.45 93 GLY A N 1
ATOM 709 C CA . GLY A 1 93 ? -9.780 30.881 -28.030 1.00 25.45 93 GLY A CA 1
ATOM 710 C C . GLY A 1 93 ? -9.035 30.187 -26.872 1.00 25.45 93 GLY A C 1
ATOM 711 O O . GLY A 1 93 ? -8.479 29.122 -27.056 1.00 25.45 93 GLY A O 1
ATOM 712 N N . SER A 1 94 ? -8.800 30.870 -25.746 1.00 24.47 94 SER A N 1
ATOM 713 C CA . SER A 1 94 ? -9.542 30.703 -24.477 1.00 24.47 94 SER A CA 1
ATOM 714 C C . SER A 1 94 ? -9.187 29.473 -23.609 1.00 24.47 94 SER A C 1
ATOM 716 O O . SER A 1 94 ? -9.639 28.370 -23.869 1.00 24.47 94 SER A O 1
ATOM 718 N N . LYS A 1 95 ? -8.516 29.779 -22.484 1.00 26.11 95 LYS A N 1
ATOM 719 C CA . LYS A 1 95 ? -8.733 29.335 -21.083 1.00 26.11 95 LYS A CA 1
ATOM 720 C C . LYS A 1 95 ? -8.823 27.838 -20.707 1.00 26.11 95 LYS A C 1
ATOM 722 O O . LYS A 1 95 ? -9.772 27.156 -21.052 1.00 26.11 95 LYS A O 1
ATOM 727 N N . ARG A 1 96 ? -7.952 27.524 -19.729 1.00 26.14 96 ARG A N 1
ATOM 728 C CA . ARG A 1 96 ? -8.128 26.735 -18.483 1.00 26.14 96 ARG A CA 1
ATOM 729 C C . ARG A 1 96 ? -8.592 25.277 -18.601 1.00 26.14 96 ARG A C 1
ATOM 731 O O . ARG A 1 96 ? -9.728 25.024 -18.955 1.00 26.14 96 ARG A O 1
ATOM 738 N N . ASN A 1 97 ? -7.769 24.376 -18.057 1.00 23.05 97 ASN A N 1
ATOM 739 C CA . ASN A 1 97 ? -8.200 23.405 -17.048 1.00 23.05 97 ASN A CA 1
ATOM 740 C C . ASN A 1 97 ? -7.018 23.064 -16.123 1.00 23.05 97 ASN A C 1
ATOM 742 O O . ASN A 1 97 ? -5.972 22.598 -16.563 1.00 23.05 97 ASN A O 1
ATOM 746 N N . TRP A 1 98 ? -7.196 23.383 -14.843 1.00 27.05 98 TRP A N 1
ATOM 747 C CA . TRP A 1 98 ? -6.470 22.824 -13.702 1.00 27.05 98 TRP A CA 1
ATOM 748 C C . TRP A 1 98 ? -7.338 21.698 -13.117 1.00 27.05 98 TRP A C 1
ATOM 750 O O . TRP A 1 98 ? -8.557 21.768 -13.256 1.00 27.05 98 TRP A O 1
ATOM 760 N N . PHE A 1 99 ? -6.699 20.756 -12.415 1.00 23.77 99 PHE A N 1
ATOM 761 C CA . PHE A 1 99 ? -7.219 19.543 -11.750 1.00 23.77 99 PHE A CA 1
ATOM 762 C C . PHE A 1 99 ? -7.219 18.246 -12.571 1.00 23.77 99 PHE A C 1
ATOM 764 O O . PHE A 1 99 ? -8.213 17.875 -13.181 1.00 23.77 99 PHE A O 1
ATOM 771 N N . ALA A 1 100 ? -6.108 17.511 -12.470 1.00 24.48 100 ALA A N 1
ATOM 772 C CA . ALA A 1 100 ? -6.076 16.055 -12.299 1.00 24.48 100 ALA A CA 1
ATOM 773 C C . ALA A 1 100 ? -4.635 15.664 -11.931 1.00 24.48 100 ALA A C 1
ATOM 775 O O . ALA A 1 100 ? -3.753 15.675 -12.783 1.00 24.48 100 ALA A O 1
ATOM 776 N N . GLY A 1 101 ? -4.366 15.399 -10.655 1.00 24.52 101 GLY A N 1
ATOM 777 C CA . GLY A 1 101 ? -3.009 15.077 -10.221 1.00 24.52 101 GLY A CA 1
ATOM 778 C C . GLY A 1 101 ? -2.901 14.881 -8.721 1.00 24.52 101 GLY A C 1
ATOM 779 O O . GLY A 1 101 ? -2.332 15.723 -8.041 1.00 24.52 101 GLY A O 1
ATOM 780 N N . ALA A 1 102 ? -3.478 13.794 -8.218 1.00 23.45 102 ALA A N 1
ATOM 781 C CA . ALA A 1 102 ? -3.092 13.184 -6.950 1.00 23.45 102 ALA A CA 1
ATOM 782 C C . ALA A 1 102 ? -3.801 11.835 -6.852 1.00 23.45 102 ALA A C 1
ATOM 784 O O . ALA A 1 102 ? -5.001 11.821 -6.631 1.00 23.45 102 ALA A O 1
ATOM 785 N N . PHE A 1 103 ? -3.092 10.731 -7.076 1.00 23.62 103 PHE A N 1
ATOM 786 C CA . PHE A 1 103 ? -3.299 9.451 -6.391 1.00 23.62 103 PHE A CA 1
ATOM 787 C C . PHE A 1 103 ? -2.156 8.503 -6.792 1.00 23.62 103 PHE A C 1
ATOM 789 O O . PHE A 1 103 ? -1.709 8.536 -7.936 1.00 23.62 103 PHE A O 1
ATOM 796 N N . CYS A 1 104 ? -1.708 7.686 -5.836 1.00 26.16 104 CYS A N 1
ATOM 797 C CA . CYS A 1 104 ? -0.643 6.672 -5.912 1.00 26.16 104 CYS A CA 1
ATOM 798 C C . CYS A 1 104 ? 0.800 7.140 -5.652 1.00 26.16 104 CYS A C 1
ATOM 800 O O . CYS A 1 104 ? 1.642 7.160 -6.545 1.00 26.16 104 CYS A O 1
ATOM 802 N N . GLN A 1 105 ? 1.103 7.383 -4.375 1.00 25.86 105 GLN A N 1
ATOM 803 C CA . GLN A 1 105 ? 2.365 6.968 -3.748 1.00 25.86 105 GLN A CA 1
ATOM 804 C C . GLN A 1 105 ? 2.032 6.342 -2.383 1.00 25.86 105 GLN A C 1
ATOM 806 O O . GLN A 1 105 ? 1.099 6.815 -1.738 1.00 25.86 105 GLN A O 1
ATOM 811 N N . ASN A 1 106 ? 2.791 5.308 -1.992 1.00 29.17 106 ASN A N 1
ATOM 812 C CA . ASN A 1 106 ? 2.756 4.487 -0.758 1.00 29.17 106 ASN A CA 1
ATOM 813 C C . ASN A 1 106 ? 2.245 3.050 -1.000 1.00 29.17 106 ASN A C 1
ATOM 815 O O . ASN A 1 106 ? 1.458 2.878 -1.924 1.00 29.17 106 ASN A O 1
ATOM 819 N N . HIS A 1 107 ? 2.684 2.085 -0.164 1.00 33.50 107 HIS A N 1
ATOM 820 C CA . HIS A 1 107 ? 2.265 0.663 0.024 1.00 33.50 107 HIS A CA 1
ATOM 821 C C . HIS A 1 107 ? 3.352 -0.400 -0.315 1.00 33.50 107 HIS A C 1
ATOM 823 O O . HIS A 1 107 ? 3.605 -0.647 -1.487 1.00 33.50 107 HIS A O 1
ATOM 829 N N . GLN A 1 108 ? 4.006 -0.995 0.711 1.00 35.00 108 GLN A N 1
ATOM 830 C CA . GLN A 1 108 ? 5.150 -1.944 0.595 1.00 35.00 108 GLN A CA 1
ATOM 831 C C . GLN A 1 108 ? 5.289 -3.010 1.742 1.00 35.00 108 GLN A C 1
ATOM 833 O O . GLN A 1 108 ? 6.399 -3.482 1.970 1.00 35.00 108 GLN A O 1
ATOM 838 N N . ARG A 1 109 ? 4.272 -3.382 2.548 1.00 41.16 109 ARG A N 1
ATOM 839 C CA . ARG A 1 109 ? 4.515 -4.202 3.783 1.00 41.16 109 ARG A CA 1
ATOM 840 C C . ARG A 1 109 ? 3.507 -5.316 4.148 1.00 41.16 109 ARG A C 1
ATOM 842 O O . ARG A 1 109 ? 3.744 -6.012 5.126 1.00 41.16 109 ARG A O 1
ATOM 849 N N . PHE A 1 110 ? 2.418 -5.552 3.412 1.00 39.12 110 PHE A N 1
ATOM 850 C CA . PHE A 1 110 ? 1.273 -6.316 3.958 1.00 39.12 110 PHE A CA 1
ATOM 851 C C . PHE A 1 110 ? 1.374 -7.860 3.892 1.00 39.12 110 PHE A C 1
ATOM 853 O O . PHE A 1 110 ? 0.976 -8.537 4.836 1.00 39.12 110 PHE A O 1
ATOM 860 N N . LEU A 1 111 ? 1.901 -8.460 2.816 1.00 44.06 111 LEU A N 1
ATOM 861 C CA . LEU A 1 111 ? 1.850 -9.928 2.646 1.00 44.06 111 LEU A CA 1
ATOM 862 C C . LEU A 1 111 ? 2.947 -10.713 3.395 1.00 44.06 111 LEU A C 1
ATOM 864 O O . LEU A 1 111 ? 2.863 -11.937 3.463 1.00 44.06 111 LEU A O 1
ATOM 868 N N . GLY A 1 112 ? 3.941 -10.040 3.986 1.00 43.00 112 GLY A N 1
ATOM 869 C CA . GLY A 1 112 ? 5.041 -10.697 4.708 1.00 43.00 112 GLY A CA 1
ATOM 870 C C . GLY A 1 112 ? 4.624 -11.364 6.025 1.00 43.00 112 GLY A C 1
ATOM 871 O O . GLY A 1 112 ? 5.109 -12.444 6.347 1.00 43.00 112 GLY A O 1
ATOM 872 N N . HIS A 1 113 ? 3.675 -10.776 6.760 1.00 46.66 113 HIS A N 1
ATOM 873 C CA . HIS A 1 113 ? 3.264 -11.278 8.082 1.00 46.66 113 HIS A CA 1
ATOM 874 C C . HIS A 1 113 ? 2.294 -12.464 8.015 1.00 46.66 113 HIS A C 1
ATOM 876 O O . HIS A 1 113 ? 2.272 -13.314 8.902 1.00 46.66 113 HIS A O 1
ATOM 882 N N . LEU A 1 114 ? 1.576 -12.608 6.898 1.00 43.47 114 LEU A N 1
ATOM 883 C CA . LEU A 1 114 ? 0.852 -13.831 6.560 1.00 43.47 114 LEU A CA 1
ATOM 884 C C . LEU A 1 114 ? 1.793 -14.948 6.090 1.00 43.47 114 LEU A C 1
ATOM 886 O O . LEU A 1 114 ? 1.269 -15.897 5.528 1.00 43.47 114 LEU A O 1
ATOM 890 N N . TRP A 1 115 ? 3.121 -14.882 6.267 1.00 46.38 115 TRP A N 1
ATOM 891 C CA . TRP A 1 115 ? 4.072 -15.903 5.789 1.00 46.38 115 TRP A CA 1
ATOM 892 C C . TRP A 1 115 ? 5.282 -16.211 6.691 1.00 46.38 115 TRP A C 1
ATOM 894 O O . TRP A 1 115 ? 6.168 -16.936 6.252 1.00 46.38 115 TRP A O 1
ATOM 904 N N . GLN A 1 116 ? 5.321 -15.760 7.949 1.00 34.41 116 GLN A N 1
ATOM 905 C CA . GLN A 1 116 ? 6.459 -16.037 8.844 1.00 34.41 116 GLN A CA 1
ATOM 906 C C . GLN A 1 116 ? 6.314 -17.328 9.674 1.00 34.41 116 GLN A C 1
ATOM 908 O O . GLN A 1 116 ? 5.285 -17.548 10.317 1.00 34.41 116 GLN A O 1
ATOM 913 N N . GLU A 1 117 ? 7.377 -18.141 9.664 1.00 29.86 117 GLU A N 1
ATOM 914 C CA . GLU A 1 117 ? 7.694 -19.194 10.644 1.00 29.86 117 GLU A CA 1
ATOM 915 C C . GLU A 1 117 ? 8.057 -18.584 12.018 1.00 29.86 117 GLU A C 1
ATOM 917 O O . GLU A 1 117 ? 8.396 -17.396 12.089 1.00 29.86 117 GLU A O 1
ATOM 922 N N . PRO A 1 118 ? 7.970 -19.346 13.129 1.00 32.00 118 PRO A N 1
ATOM 923 C CA . PRO A 1 118 ? 8.322 -18.836 14.445 1.00 32.00 118 PRO A CA 1
ATOM 924 C C . PRO A 1 118 ? 9.844 -18.772 14.620 1.00 32.00 118 PRO A C 1
ATOM 926 O O . PRO A 1 118 ? 10.514 -19.799 14.633 1.00 32.00 118 PRO A O 1
ATOM 929 N N . GLY A 1 119 ? 10.350 -17.565 14.867 1.00 33.62 119 GLY A N 1
ATOM 930 C CA . GLY A 1 119 ? 11.665 -17.341 15.464 1.00 33.62 119 GLY A CA 1
ATOM 931 C C . GLY A 1 119 ? 12.737 -16.895 14.479 1.00 33.62 119 GLY A C 1
ATOM 932 O O . GLY A 1 119 ? 13.356 -17.717 13.825 1.00 33.62 119 GLY A O 1
ATOM 933 N N . ASP A 1 120 ? 12.981 -15.588 14.460 1.00 27.33 120 ASP A N 1
ATOM 934 C CA . ASP A 1 120 ? 14.327 -15.050 14.636 1.00 27.33 120 ASP A CA 1
ATOM 935 C C . ASP A 1 120 ? 14.193 -13.731 15.406 1.00 27.33 120 ASP A C 1
ATOM 937 O O . ASP A 1 120 ? 13.251 -12.956 15.204 1.00 27.33 120 ASP A O 1
ATOM 941 N N . GLU A 1 121 ? 15.083 -13.570 16.378 1.00 34.59 121 GLU A N 1
ATOM 942 C CA . GLU A 1 121 ? 15.118 -12.539 17.407 1.00 34.59 121 GLU A CA 1
ATOM 943 C C . GLU A 1 121 ? 14.943 -11.134 16.810 1.00 34.59 121 GLU A C 1
ATOM 945 O O . GLU A 1 121 ? 15.679 -10.704 15.922 1.00 34.59 121 GLU A O 1
ATOM 950 N N . GLN A 1 122 ? 13.954 -10.391 17.316 1.00 28.80 122 GLN A N 1
ATOM 951 C CA . GLN A 1 122 ? 14.014 -8.941 17.214 1.00 28.80 122 GLN A CA 1
ATOM 952 C C . GLN A 1 122 ? 15.203 -8.510 18.065 1.00 28.80 122 GLN A C 1
ATOM 954 O O . GLN A 1 122 ? 15.145 -8.642 19.286 1.00 28.80 122 GLN A O 1
ATOM 959 N N . ASP A 1 123 ? 16.255 -8.009 17.416 1.00 34.03 123 ASP A N 1
ATOM 960 C CA . ASP A 1 123 ? 17.267 -7.184 18.064 1.00 34.03 123 ASP A CA 1
ATOM 961 C C . ASP A 1 123 ? 16.528 -6.124 18.888 1.00 34.03 123 ASP A C 1
ATOM 963 O O . ASP A 1 123 ? 15.929 -5.184 18.348 1.00 34.03 123 ASP A O 1
ATOM 967 N N . GLU A 1 124 ? 16.525 -6.315 20.208 1.00 34.75 124 GLU A N 1
ATOM 968 C CA . GLU A 1 124 ? 16.172 -5.276 21.153 1.00 34.75 124 GLU A CA 1
ATOM 969 C C . GLU A 1 124 ? 17.066 -4.083 20.813 1.00 34.75 124 GLU A C 1
ATOM 971 O O . GLU A 1 124 ? 18.284 -4.126 20.985 1.00 34.75 124 GLU A O 1
ATOM 976 N N . GLN A 1 125 ? 16.475 -3.008 20.285 1.00 32.41 125 GLN A N 1
ATOM 977 C CA . GLN A 1 125 ? 17.142 -1.717 20.303 1.00 32.41 125 GLN A CA 1
ATOM 978 C C . GLN A 1 125 ? 17.405 -1.400 21.771 1.00 32.41 125 GLN A C 1
ATOM 980 O O . GLN A 1 125 ? 16.482 -1.031 22.503 1.00 32.41 125 GLN A O 1
ATOM 985 N N . GLU A 1 126 ? 18.655 -1.598 22.195 1.00 36.72 126 GLU A N 1
ATOM 986 C CA . GLU A 1 126 ? 19.129 -1.150 23.494 1.00 36.72 126 GLU A CA 1
ATOM 987 C C . GLU A 1 126 ? 18.676 0.306 23.681 1.00 36.72 126 GLU A C 1
ATOM 989 O O . GLU A 1 126 ? 18.829 1.121 22.761 1.00 36.72 126 GLU A O 1
ATOM 994 N N . PRO A 1 127 ? 18.067 0.649 24.829 1.00 39.38 127 PRO A N 1
ATOM 995 C CA . PRO A 1 127 ? 17.658 2.016 25.091 1.00 39.38 127 PRO A CA 1
ATOM 996 C C . PRO A 1 127 ? 18.880 2.924 24.947 1.00 39.38 127 PRO A C 1
ATOM 998 O O . PRO A 1 127 ? 19.921 2.662 25.552 1.00 39.38 127 PRO A O 1
ATOM 1001 N N . GLU A 1 128 ? 18.747 3.974 24.129 1.00 44.41 128 GLU A N 1
ATOM 1002 C CA . GLU A 1 128 ? 19.794 4.979 23.942 1.00 44.41 128 GLU A CA 1
ATOM 1003 C C . GLU A 1 128 ? 20.358 5.386 25.317 1.00 44.41 128 GLU A C 1
ATOM 1005 O O . GLU A 1 128 ? 19.585 5.709 26.229 1.00 44.41 128 GLU A O 1
ATOM 1010 N N . PRO A 1 129 ? 21.687 5.330 25.514 1.00 58.44 129 PRO A N 1
ATOM 1011 C CA . PRO A 1 129 ? 22.282 5.582 26.816 1.00 58.44 129 PRO A CA 1
ATOM 1012 C C . PRO A 1 129 ? 21.938 6.998 27.284 1.00 58.44 129 PRO A C 1
ATOM 1014 O O . PRO A 1 129 ? 22.086 7.958 26.526 1.00 58.44 129 PRO A O 1
ATOM 1017 N N . PHE A 1 130 ? 21.512 7.119 28.548 1.00 69.12 130 PHE A N 1
ATOM 1018 C CA . PHE A 1 130 ? 21.201 8.392 29.206 1.00 69.12 130 PHE A CA 1
ATOM 1019 C C . PHE A 1 130 ? 22.253 9.455 28.863 1.00 69.12 130 PHE A C 1
ATOM 1021 O O . PHE A 1 130 ? 23.448 9.295 29.145 1.00 69.12 130 PHE A O 1
ATOM 1028 N N . GLU A 1 131 ? 21.817 10.548 28.237 1.00 84.56 131 GLU A N 1
ATOM 1029 C CA . GLU A 1 131 ? 22.730 11.595 27.802 1.00 84.56 131 GLU A CA 1
ATOM 1030 C C . GLU A 1 131 ? 23.286 12.317 29.042 1.00 84.56 131 GLU A C 1
ATOM 1032 O O . GLU A 1 131 ? 22.582 13.044 29.735 1.00 84.56 131 GLU A O 1
ATOM 1037 N N . ASN A 1 132 ? 24.571 12.122 29.363 1.00 92.56 132 ASN A N 1
ATOM 1038 C CA . ASN A 1 132 ? 25.183 12.737 30.547 1.00 92.56 132 ASN A CA 1
ATOM 1039 C C . ASN A 1 132 ? 25.290 14.269 30.392 1.00 92.56 132 ASN A C 1
ATOM 1041 O O . ASN A 1 132 ? 26.257 14.808 29.834 1.00 92.56 132 ASN A O 1
ATOM 1045 N N . TYR A 1 133 ? 24.309 14.994 30.933 1.00 95.62 133 TYR A N 1
ATOM 1046 C CA . TYR A 1 133 ? 24.257 16.457 30.910 1.00 95.62 133 TYR A CA 1
ATOM 1047 C C . TYR A 1 133 ? 25.323 17.122 31.794 1.00 95.62 133 TYR A C 1
ATOM 1049 O O . TYR A 1 133 ? 25.722 18.266 31.537 1.00 95.62 133 TYR A O 1
ATOM 1057 N N . GLY A 1 134 ? 25.856 16.402 32.787 1.00 93.81 134 GLY A N 1
ATOM 1058 C CA . GLY A 1 134 ? 26.901 16.879 33.696 1.00 93.81 134 GLY A CA 1
ATOM 1059 C C . GLY A 1 134 ? 28.176 17.326 32.973 1.00 93.81 134 GLY A C 1
ATOM 1060 O O . GLY A 1 134 ? 28.806 18.310 33.377 1.00 93.81 134 GLY A O 1
ATOM 1061 N N . GLY A 1 135 ? 28.510 16.688 31.846 1.00 92.81 135 GLY A N 1
ATOM 1062 C CA . GLY A 1 135 ? 29.674 17.025 31.018 1.00 92.81 135 GLY A CA 1
ATOM 1063 C C . GLY A 1 135 ? 29.491 18.233 30.087 1.00 92.81 135 GLY A C 1
ATOM 1064 O O . GLY A 1 135 ? 30.475 18.797 29.607 1.00 92.81 135 GLY A O 1
ATOM 1065 N N . LYS A 1 136 ? 28.254 18.681 29.834 1.00 95.19 136 LYS A N 1
ATOM 1066 C CA . LYS A 1 136 ? 27.976 19.727 28.836 1.00 95.19 136 LYS A CA 1
ATOM 1067 C C . LYS A 1 136 ? 28.230 21.138 29.387 1.00 95.19 136 LYS A C 1
ATOM 1069 O O . LYS A 1 136 ? 28.105 21.414 30.588 1.00 95.19 136 LYS A O 1
ATOM 1074 N N . ARG A 1 137 ? 28.613 22.075 28.507 1.00 96.81 137 ARG A N 1
ATOM 1075 C CA . ARG A 1 137 ? 28.760 23.497 28.874 1.00 96.81 137 ARG A CA 1
ATOM 1076 C C . ARG A 1 137 ? 27.377 24.138 29.003 1.00 96.81 137 ARG A C 1
ATOM 1078 O O . ARG A 1 137 ? 26.438 23.743 28.324 1.00 96.81 137 ARG A O 1
ATOM 1085 N N . VAL A 1 138 ? 27.256 25.195 29.815 1.00 96.81 138 VAL A N 1
ATOM 1086 C CA . VAL A 1 138 ? 25.982 25.926 30.021 1.00 96.81 138 VAL A CA 1
ATOM 1087 C C . VAL A 1 138 ? 25.362 26.393 28.698 1.00 96.81 138 VAL A C 1
ATOM 1089 O O . VAL A 1 138 ? 24.145 26.390 28.556 1.00 96.81 138 VAL A O 1
ATOM 1092 N N . ARG A 1 139 ? 26.184 26.763 27.707 1.00 96.81 139 ARG A N 1
ATOM 1093 C CA . ARG A 1 139 ? 25.712 27.137 26.365 1.00 96.81 139 ARG A CA 1
ATOM 1094 C C . ARG A 1 139 ? 25.012 25.978 25.648 1.00 96.81 139 ARG A C 1
ATOM 1096 O O . ARG A 1 139 ? 23.965 26.202 25.050 1.00 96.81 139 ARG A O 1
ATOM 1103 N N . ASP A 1 140 ? 25.571 24.775 25.738 1.00 96.12 140 ASP A N 1
ATOM 1104 C CA . ASP A 1 140 ? 25.046 23.574 25.083 1.00 96.12 140 ASP A CA 1
ATOM 1105 C C . ASP A 1 140 ? 23.760 23.111 25.779 1.00 96.12 140 ASP A C 1
ATOM 1107 O O . ASP A 1 140 ? 22.778 22.790 25.117 1.00 96.12 140 ASP A O 1
ATOM 1111 N N . LEU A 1 141 ? 23.724 23.196 27.114 1.00 97.44 141 LEU A N 1
ATOM 1112 C CA . LEU A 1 141 ? 22.527 22.926 27.915 1.00 97.44 141 LEU A CA 1
ATOM 1113 C C . LEU A 1 141 ? 21.387 23.899 27.586 1.00 97.44 141 LEU A C 1
ATOM 1115 O O . LEU A 1 141 ? 20.263 23.471 27.372 1.00 97.44 141 LEU A O 1
ATOM 1119 N N . ARG A 1 142 ? 21.664 25.204 27.446 1.00 98.12 142 ARG A N 1
ATOM 1120 C CA . ARG A 1 142 ? 20.639 26.179 27.022 1.00 98.12 142 ARG A CA 1
ATOM 1121 C C . ARG A 1 142 ? 20.114 25.902 25.616 1.00 98.12 142 ARG A C 1
ATOM 1123 O O . ARG A 1 142 ? 18.924 26.092 25.384 1.00 98.12 142 ARG A O 1
ATOM 1130 N N . ALA A 1 143 ? 20.980 25.481 24.694 1.00 95.94 143 ALA A N 1
ATOM 1131 C CA . ALA A 1 143 ? 20.576 25.115 23.339 1.00 95.94 143 ALA A CA 1
ATOM 1132 C C . ALA A 1 143 ? 19.697 23.852 23.332 1.00 95.94 143 ALA A C 1
ATOM 1134 O O . ALA A 1 143 ? 18.699 23.818 22.616 1.00 95.94 143 ALA A O 1
ATOM 1135 N N . LEU A 1 144 ? 20.024 22.858 24.167 1.00 96.06 144 LEU A N 1
ATOM 1136 C CA . LEU A 1 144 ? 19.196 21.669 24.389 1.00 96.06 144 LEU A CA 1
ATOM 1137 C C . LEU A 1 144 ? 17.835 22.037 24.994 1.00 96.06 144 LEU A C 1
ATOM 1139 O O . LEU A 1 144 ? 16.817 21.675 24.411 1.00 96.06 144 LEU A O 1
ATOM 1143 N N . CYS A 1 145 ? 17.794 22.849 26.059 1.00 96.88 145 CYS A N 1
ATOM 1144 C CA . CYS A 1 145 ? 16.537 23.340 26.636 1.00 96.88 145 CYS A CA 1
ATOM 1145 C C . CYS A 1 145 ? 15.682 24.078 25.591 1.00 96.88 145 CYS A C 1
ATOM 1147 O O . CYS A 1 145 ? 14.496 23.801 25.472 1.00 96.88 145 CYS A O 1
ATOM 1149 N N . GLN A 1 146 ? 16.272 24.961 24.771 1.00 96.06 146 GLN A N 1
ATOM 1150 C CA . GLN A 1 146 ? 15.537 25.656 23.701 1.00 96.06 146 GLN A CA 1
ATOM 1151 C C . GLN A 1 146 ? 14.992 24.704 22.638 1.00 96.06 146 GLN A C 1
ATOM 1153 O O . GLN A 1 146 ? 13.880 24.905 22.156 1.00 96.06 146 GLN A O 1
ATOM 1158 N N . LYS A 1 147 ? 15.762 23.673 22.269 1.00 94.81 147 LYS A N 1
ATOM 1159 C CA . LYS A 1 147 ? 15.338 22.665 21.292 1.00 94.81 147 LYS A CA 1
ATOM 1160 C C . LYS A 1 147 ? 14.141 21.856 21.803 1.00 94.81 147 LYS A C 1
ATOM 1162 O O . LYS A 1 147 ? 13.293 21.495 20.994 1.00 94.81 147 LYS A O 1
ATOM 1167 N N . ARG A 1 148 ? 14.069 21.615 23.116 1.00 95.94 148 ARG A N 1
ATOM 1168 C CA . ARG A 1 148 ? 12.987 20.873 23.781 1.00 95.94 148 ARG A CA 1
ATOM 1169 C C . ARG A 1 148 ? 11.848 21.750 24.322 1.00 95.94 148 ARG A C 1
ATOM 1171 O O . ARG A 1 148 ? 10.905 21.246 24.905 1.00 95.94 148 ARG A O 1
ATOM 1178 N N . GLY A 1 149 ? 11.899 23.069 24.113 1.00 93.94 149 GLY A N 1
ATOM 1179 C CA . GLY A 1 149 ? 10.857 23.992 24.585 1.00 93.94 149 GLY A CA 1
ATOM 1180 C C . GLY A 1 149 ? 10.909 24.323 26.085 1.00 93.94 149 GLY A C 1
ATOM 1181 O O . GLY A 1 149 ? 9.994 24.962 26.598 1.00 93.94 149 GLY A O 1
ATOM 1182 N N . LEU A 1 150 ? 11.987 23.952 26.777 1.00 96.12 150 LEU A N 1
ATOM 1183 C CA . LEU A 1 150 ? 12.214 24.219 28.197 1.00 96.12 150 LEU A CA 1
ATOM 1184 C C . LEU A 1 150 ? 12.815 25.615 28.428 1.00 96.12 150 LEU A C 1
ATOM 1186 O O . LEU A 1 150 ? 13.438 26.222 27.548 1.00 96.12 150 LEU A O 1
ATOM 1190 N N . SER A 1 151 ? 12.686 26.129 29.656 1.00 94.50 151 SER A N 1
ATOM 1191 C CA . SER A 1 151 ? 13.290 27.410 30.041 1.00 94.50 151 SER A CA 1
ATOM 1192 C C . SER A 1 151 ? 14.813 27.375 29.883 1.00 94.50 151 SER A C 1
ATOM 1194 O O . SER A 1 151 ? 15.519 26.653 30.579 1.00 94.50 151 SER A O 1
ATOM 1196 N N . SER A 1 152 ? 15.353 28.238 29.019 1.00 95.94 152 SER A N 1
ATOM 1197 C CA . SER A 1 152 ? 16.802 28.384 28.829 1.00 95.94 152 SER A CA 1
ATOM 1198 C C . SER A 1 152 ? 17.457 29.353 29.827 1.00 95.94 152 SER A C 1
ATOM 1200 O O . SER A 1 152 ? 18.604 29.771 29.630 1.00 95.94 152 SER A O 1
ATOM 1202 N N . LYS A 1 153 ? 16.724 29.786 30.861 1.00 93.94 153 LYS A N 1
ATOM 1203 C CA . LYS A 1 153 ? 17.209 30.685 31.917 1.00 93.94 153 LYS A CA 1
ATOM 1204 C C . LYS A 1 153 ? 17.512 29.865 33.168 1.00 93.94 153 LYS A C 1
ATOM 1206 O O . LYS A 1 153 ? 16.633 29.190 33.682 1.00 93.94 153 LYS A O 1
ATOM 1211 N N . GLY A 1 154 ? 18.743 29.964 33.660 1.00 95.31 154 GLY A N 1
ATOM 1212 C CA . GLY A 1 154 ? 19.179 29.274 34.871 1.00 95.31 154 GLY A CA 1
ATOM 1213 C C . GLY A 1 154 ? 20.693 29.109 34.946 1.00 95.31 154 GLY A C 1
ATOM 1214 O O . GLY A 1 154 ? 21.421 29.367 33.970 1.00 95.31 154 GLY A O 1
ATOM 1215 N N . ASN A 1 155 ? 21.161 28.703 36.125 1.00 97.00 155 ASN A N 1
ATOM 1216 C CA . ASN A 1 155 ? 22.512 28.179 36.316 1.00 97.00 155 ASN A CA 1
ATOM 1217 C C . ASN A 1 155 ? 22.613 26.740 35.759 1.00 97.00 155 ASN A C 1
ATOM 1219 O O . ASN A 1 155 ? 21.619 26.159 35.326 1.00 97.00 155 ASN A O 1
ATOM 1223 N N . LYS A 1 156 ? 23.823 26.166 35.719 1.00 97.31 156 LYS A N 1
ATOM 1224 C CA . LYS A 1 156 ? 24.059 24.839 35.119 1.00 97.31 156 LYS A CA 1
ATOM 1225 C C . LYS A 1 156 ? 23.167 23.750 35.731 1.00 97.31 156 LYS A C 1
ATOM 1227 O O . LYS A 1 156 ? 22.591 22.973 34.983 1.00 97.31 156 LYS A O 1
ATOM 1232 N N . ALA A 1 157 ? 23.029 23.737 37.056 1.00 95.94 157 ALA A N 1
ATOM 1233 C CA . ALA A 1 157 ? 22.231 22.744 37.772 1.00 95.94 157 ALA A CA 1
ATOM 1234 C C . ALA A 1 157 ? 20.738 22.836 37.419 1.00 95.94 157 ALA A C 1
ATOM 1236 O O . ALA A 1 157 ? 20.109 21.817 37.180 1.00 95.94 157 ALA A O 1
ATOM 1237 N N . GLN A 1 158 ? 20.191 24.049 37.298 1.00 96.56 158 GLN A N 1
ATOM 1238 C CA . GLN A 1 158 ? 18.789 24.257 36.918 1.00 96.56 158 GLN A CA 1
ATOM 1239 C C . GLN A 1 158 ? 18.484 23.800 35.486 1.00 96.56 158 GLN A C 1
ATOM 1241 O O . GLN A 1 158 ? 17.406 23.282 35.227 1.00 96.56 158 GLN A O 1
ATOM 1246 N N . LEU A 1 159 ? 19.423 23.993 34.556 1.00 97.25 159 LEU A N 1
ATOM 1247 C CA . LEU A 1 159 ? 19.260 23.552 33.167 1.00 97.25 159 LEU A CA 1
ATOM 1248 C C . LEU A 1 159 ? 19.368 22.029 33.035 1.00 97.25 159 LEU A C 1
ATOM 1250 O O . LEU A 1 159 ? 18.654 21.448 32.228 1.00 97.25 159 LEU A O 1
ATOM 1254 N N . ILE A 1 160 ? 20.251 21.403 33.820 1.00 97.31 160 ILE A N 1
ATOM 1255 C CA . ILE A 1 160 ? 20.371 19.941 33.897 1.00 97.31 160 ILE A CA 1
ATOM 1256 C C . ILE A 1 160 ? 19.083 19.349 34.473 1.00 97.31 160 ILE A C 1
ATOM 1258 O O . ILE A 1 160 ? 18.462 18.537 33.804 1.00 97.31 160 ILE A O 1
ATOM 1262 N N . ALA A 1 161 ? 18.616 19.850 35.620 1.00 95.75 161 ALA A N 1
ATOM 1263 C CA . ALA A 1 161 ? 17.388 19.370 36.254 1.00 95.75 161 ALA A CA 1
ATOM 1264 C C . ALA A 1 161 ? 16.151 19.519 35.351 1.00 95.75 161 ALA A C 1
ATOM 1266 O O . ALA A 1 161 ? 15.277 18.662 35.353 1.00 95.75 161 ALA A O 1
ATOM 1267 N N . ALA A 1 162 ? 16.077 20.591 34.554 1.00 95.88 162 ALA A N 1
ATOM 1268 C CA . ALA A 1 162 ? 14.991 20.770 33.593 1.00 95.88 162 ALA A CA 1
ATOM 1269 C C . ALA A 1 162 ? 15.029 19.735 32.454 1.00 95.88 162 ALA A C 1
ATOM 1271 O O . ALA A 1 162 ? 13.973 19.305 32.009 1.00 95.88 162 ALA A O 1
ATOM 1272 N N . LEU A 1 163 ? 16.220 19.360 31.972 1.00 96.56 163 LEU A N 1
ATOM 1273 C CA . LEU A 1 163 ? 16.384 18.339 30.930 1.00 96.56 163 LEU A CA 1
ATOM 1274 C C . LEU A 1 163 ? 16.142 16.925 31.474 1.00 96.56 163 LEU A C 1
ATOM 1276 O O . LEU A 1 163 ? 15.526 16.121 30.788 1.00 96.56 163 LEU A O 1
ATOM 1280 N N . GLU A 1 164 ? 16.572 16.649 32.705 1.00 96.19 164 GLU A N 1
ATOM 1281 C CA . GLU A 1 164 ? 16.333 15.369 33.383 1.00 96.19 164 GLU A CA 1
ATOM 1282 C C . GLU A 1 164 ? 14.841 15.158 33.685 1.00 96.19 164 GLU A C 1
ATOM 1284 O O . GLU A 1 164 ? 14.318 14.083 33.416 1.00 96.19 164 GLU A O 1
ATOM 1289 N N . ALA A 1 165 ? 14.126 16.191 34.145 1.00 92.81 165 ALA A N 1
ATOM 1290 C CA . ALA A 1 165 ? 12.680 16.109 34.374 1.00 92.81 165 ALA A CA 1
ATOM 1291 C C . ALA A 1 165 ? 11.878 15.867 33.077 1.00 92.81 165 ALA A C 1
ATOM 1293 O O . ALA A 1 165 ? 10.884 15.148 33.085 1.00 92.81 165 ALA A O 1
ATOM 1294 N N . ASP A 1 166 ? 12.322 16.449 31.960 1.00 95.12 166 ASP A N 1
ATOM 1295 C CA . ASP A 1 166 ? 11.729 16.245 30.630 1.00 95.12 166 ASP A CA 1
ATOM 1296 C C . ASP A 1 166 ? 11.998 14.826 30.093 1.00 95.12 166 ASP A C 1
ATOM 1298 O O . ASP A 1 166 ? 11.113 14.214 29.492 1.00 95.12 166 ASP A O 1
ATOM 1302 N N . ASP A 1 167 ? 13.183 14.262 30.362 1.00 91.31 167 ASP A N 1
ATOM 1303 C CA . ASP A 1 167 ? 13.480 12.850 30.076 1.00 91.31 167 ASP A CA 1
ATOM 1304 C C . ASP A 1 167 ? 12.636 11.895 30.945 1.00 91.31 167 ASP A C 1
ATOM 1306 O O . ASP A 1 167 ? 12.235 10.839 30.462 1.00 91.31 167 ASP A O 1
ATOM 1310 N N . GLU A 1 168 ? 12.327 12.249 32.198 1.00 86.94 168 GLU A N 1
ATOM 1311 C CA . GLU A 1 168 ? 11.449 11.455 33.076 1.00 86.94 168 GLU A CA 1
ATOM 1312 C C . GLU A 1 168 ? 9.972 11.501 32.639 1.00 86.94 168 GLU A C 1
ATOM 1314 O O . GLU A 1 168 ? 9.310 10.462 32.623 1.00 86.94 168 GLU A O 1
ATOM 1319 N N . GLU A 1 169 ? 9.452 12.667 32.232 1.00 80.31 169 GLU A N 1
ATOM 1320 C CA . GLU A 1 169 ? 8.067 12.815 31.741 1.00 80.31 169 GLU A CA 1
ATOM 1321 C C . GLU A 1 169 ? 7.823 12.123 30.392 1.00 80.31 169 GLU A C 1
ATOM 1323 O O . GLU A 1 169 ? 6.699 11.709 30.097 1.00 80.31 169 GLU A O 1
ATOM 1328 N N . THR A 1 170 ? 8.856 11.998 29.556 1.00 70.69 170 THR A N 1
ATOM 1329 C CA . THR A 1 170 ? 8.740 11.398 28.217 1.00 70.69 170 THR A CA 1
ATOM 1330 C C . THR A 1 170 ? 8.905 9.879 28.200 1.00 70.69 170 THR A C 1
ATOM 1332 O O . THR A 1 170 ? 8.708 9.261 27.148 1.00 70.69 170 THR A O 1
ATOM 1335 N N . GLN A 1 171 ? 9.181 9.241 29.343 1.00 57.25 171 GLN A N 1
ATOM 1336 C CA . GLN A 1 171 ? 9.181 7.783 29.421 1.00 57.25 171 GLN A CA 1
ATOM 1337 C C . GLN A 1 171 ? 7.750 7.217 29.472 1.00 57.25 171 GLN A C 1
ATOM 1339 O O . GLN A 1 171 ? 6.957 7.592 30.338 1.00 57.25 171 GLN A O 1
ATOM 1344 N N . PRO A 1 172 ? 7.394 6.252 28.600 1.00 38.31 172 PRO A N 1
ATOM 1345 C CA . PRO A 1 172 ? 6.181 5.471 28.790 1.00 38.31 172 PRO A CA 1
ATOM 1346 C C . PRO A 1 172 ? 6.306 4.659 30.087 1.00 38.31 172 PRO A C 1
ATOM 1348 O O . PRO A 1 172 ? 7.274 3.921 30.267 1.00 38.31 172 PRO A O 1
ATOM 1351 N N . PHE A 1 173 ? 5.322 4.802 30.983 1.00 36.47 173 PHE A N 1
ATOM 1352 C CA . PHE A 1 173 ? 5.205 4.081 32.256 1.00 36.47 173 PHE A CA 1
ATOM 1353 C C . PHE A 1 173 ? 5.526 2.580 32.092 1.00 36.47 173 PHE A C 1
ATOM 1355 O O . PHE A 1 173 ? 4.676 1.789 31.683 1.00 36.47 173 PHE A O 1
ATOM 1362 N N . LYS A 1 174 ? 6.744 2.164 32.457 1.00 35.03 174 LYS A N 1
ATOM 1363 C CA . LYS A 1 174 ? 7.065 0.763 32.750 1.00 35.03 174 LYS A CA 1
ATOM 1364 C C . LYS A 1 174 ? 6.859 0.547 34.245 1.00 35.03 174 LYS A C 1
ATOM 1366 O O . LYS A 1 174 ? 7.664 0.975 35.066 1.00 35.03 174 LYS A O 1
ATOM 1371 N N . VAL A 1 175 ? 5.762 -0.119 34.600 1.00 33.00 175 VAL A N 1
ATOM 1372 C CA . VAL A 1 175 ? 5.534 -0.625 35.959 1.00 33.00 175 VAL A CA 1
ATOM 1373 C C . VAL A 1 175 ? 6.570 -1.718 36.229 1.00 33.00 175 VAL A C 1
ATOM 1375 O O . VAL A 1 175 ? 6.457 -2.833 35.726 1.00 33.00 175 VAL A O 1
ATOM 1378 N N . ALA A 1 176 ? 7.605 -1.392 37.000 1.00 35.00 176 ALA A N 1
ATOM 1379 C CA . ALA A 1 176 ? 8.576 -2.365 37.480 1.00 35.00 176 ALA A CA 1
ATOM 1380 C C . ALA A 1 176 ? 7.967 -3.173 38.639 1.00 35.00 176 ALA A C 1
ATOM 1382 O O . ALA A 1 176 ? 7.803 -2.666 39.749 1.00 35.00 176 ALA A O 1
ATOM 1383 N N . LEU A 1 177 ? 7.635 -4.442 38.381 1.00 33.03 177 LEU A N 1
ATOM 1384 C CA . LEU A 1 177 ? 7.371 -5.430 39.426 1.00 33.03 177 LEU A CA 1
ATOM 1385 C C . LEU A 1 177 ? 8.698 -5.788 40.111 1.00 33.03 177 LEU A C 1
ATOM 1387 O O . LEU A 1 177 ? 9.533 -6.486 39.540 1.00 33.03 177 LEU A O 1
ATOM 1391 N N . ALA A 1 178 ? 8.880 -5.337 41.350 1.00 34.84 178 ALA A N 1
ATOM 1392 C CA . ALA A 1 178 ? 9.911 -5.855 42.238 1.00 34.84 178 ALA A CA 1
ATOM 1393 C C . ALA A 1 178 ? 9.326 -6.994 43.085 1.00 34.84 178 ALA A C 1
ATOM 1395 O O . ALA A 1 178 ? 8.460 -6.789 43.933 1.00 34.84 178 ALA A O 1
ATOM 1396 N N . THR A 1 179 ? 9.822 -8.206 42.855 1.00 39.34 179 THR A N 1
ATOM 1397 C CA . THR A 1 179 ? 9.619 -9.384 43.701 1.00 39.34 179 THR A CA 1
ATOM 1398 C C . THR A 1 179 ? 10.291 -9.210 45.062 1.00 39.34 179 THR A C 1
ATOM 1400 O O . THR A 1 179 ? 11.514 -9.092 45.128 1.00 39.34 179 THR A O 1
ATOM 1403 N N . LYS A 1 180 ? 9.512 -9.311 46.142 1.00 33.34 180 LYS A N 1
ATOM 1404 C CA . LYS A 1 180 ? 9.916 -9.935 47.413 1.00 33.34 180 LYS A CA 1
ATOM 1405 C C . LYS A 1 180 ? 8.664 -10.470 48.111 1.00 33.34 180 LYS A C 1
ATOM 1407 O O . LYS A 1 180 ? 7.664 -9.766 48.198 1.00 33.34 180 LYS A O 1
ATOM 1412 N N . GLY A 1 181 ? 8.723 -11.741 48.502 1.00 33.53 181 GLY A N 1
ATOM 1413 C CA . GLY A 1 181 ? 7.624 -12.469 49.127 1.00 33.53 181 GLY A CA 1
ATOM 1414 C C . GLY A 1 181 ? 7.337 -12.015 50.555 1.00 33.53 181 GLY A C 1
ATOM 1415 O O . GLY A 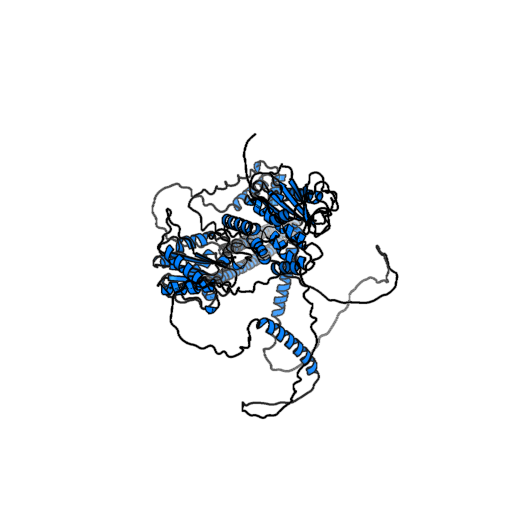1 181 ? 8.203 -11.452 51.214 1.00 33.53 181 GLY A O 1
ATOM 1416 N N . ASP A 1 182 ? 6.101 -12.239 50.991 1.00 31.16 182 ASP A N 1
ATOM 1417 C CA . ASP A 1 182 ? 5.776 -13.211 52.037 1.00 31.16 182 ASP A CA 1
ATOM 1418 C C . ASP A 1 182 ? 4.258 -13.467 52.040 1.00 31.16 182 ASP A C 1
ATOM 1420 O O . ASP A 1 182 ? 3.464 -12.688 51.511 1.00 31.16 182 ASP A O 1
ATOM 1424 N N . ALA A 1 183 ? 3.887 -14.642 52.542 1.00 35.75 183 ALA A N 1
ATOM 1425 C CA . ALA A 1 183 ? 2.551 -15.218 52.538 1.00 35.75 183 ALA A CA 1
ATOM 1426 C C . ALA A 1 183 ? 1.553 -14.472 53.444 1.00 35.75 183 ALA A C 1
ATOM 1428 O O . ALA A 1 183 ? 1.909 -14.103 54.553 1.00 35.75 183 ALA A O 1
ATOM 1429 N N . GLU A 1 184 ? 0.299 -14.323 52.997 1.00 32.38 184 GLU A N 1
ATOM 1430 C CA . GLU A 1 184 ? -0.921 -14.834 53.661 1.00 32.38 184 GLU A CA 1
ATOM 1431 C C . GLU A 1 184 ? -2.208 -14.191 53.101 1.00 32.38 184 GLU A C 1
ATOM 1433 O O . GLU A 1 184 ? -2.352 -12.980 52.979 1.00 32.38 184 GLU A O 1
ATOM 1438 N N . THR A 1 185 ? -3.147 -15.074 52.748 1.00 42.16 185 THR A N 1
ATOM 1439 C CA . THR A 1 185 ? -4.614 -14.932 52.662 1.00 42.16 185 THR A CA 1
ATOM 1440 C C . THR A 1 185 ? -5.248 -13.528 52.630 1.00 42.16 185 THR A C 1
ATOM 1442 O O . THR A 1 185 ? -5.361 -12.881 53.668 1.00 42.16 185 THR A O 1
ATOM 1445 N N . ASN A 1 186 ? -5.889 -13.158 51.509 1.00 33.09 186 ASN A N 1
ATOM 1446 C CA . ASN A 1 186 ? -7.331 -12.841 51.490 1.00 33.09 186 ASN A CA 1
ATOM 1447 C C . ASN A 1 186 ? -7.897 -12.538 50.090 1.00 33.09 186 ASN A C 1
ATOM 1449 O O . ASN A 1 186 ? -7.220 -12.024 49.206 1.00 33.09 186 ASN A O 1
ATOM 1453 N N . LYS A 1 187 ? -9.188 -12.863 49.944 1.00 42.56 187 LYS A N 1
ATOM 1454 C CA . LYS A 1 187 ? -10.078 -12.635 48.793 1.00 42.56 187 LYS A CA 1
ATOM 1455 C C . LYS A 1 187 ? -9.971 -11.217 48.208 1.00 42.56 187 LYS A C 1
ATOM 1457 O O . LYS A 1 187 ? -10.063 -10.244 48.952 1.00 42.56 187 LYS A O 1
ATOM 1462 N N . LYS A 1 188 ? -9.933 -11.108 46.875 1.00 28.80 188 LYS A N 1
ATOM 1463 C CA . LYS A 1 188 ? -10.139 -9.860 46.121 1.00 28.80 188 LYS A CA 1
ATOM 1464 C C . LYS A 1 188 ? -11.169 -10.103 45.003 1.00 28.80 188 LYS A C 1
ATOM 1466 O O . LYS A 1 188 ? -11.002 -11.081 44.279 1.00 28.80 188 LYS A O 1
ATOM 1471 N N . PRO A 1 189 ? -12.224 -9.279 44.867 1.00 38.16 189 PRO A N 1
ATOM 1472 C CA . PRO A 1 189 ? -13.115 -9.323 43.715 1.00 38.16 189 PRO A CA 1
ATOM 1473 C C . PRO A 1 189 ? -12.493 -8.563 42.535 1.00 38.16 189 PRO A C 1
ATOM 1475 O O . PRO A 1 189 ? -11.892 -7.501 42.716 1.00 38.16 189 PRO A O 1
ATOM 1478 N N . GLU A 1 190 ? -12.620 -9.141 41.342 1.00 30.86 190 GLU A N 1
ATOM 1479 C CA . GLU A 1 190 ? -12.271 -8.527 40.060 1.00 30.86 190 GLU A CA 1
ATOM 1480 C C . GLU A 1 190 ? -13.184 -7.325 39.797 1.00 30.86 190 GLU A C 1
ATOM 1482 O O . GLU A 1 190 ? -14.408 -7.444 39.820 1.00 30.86 190 GLU A O 1
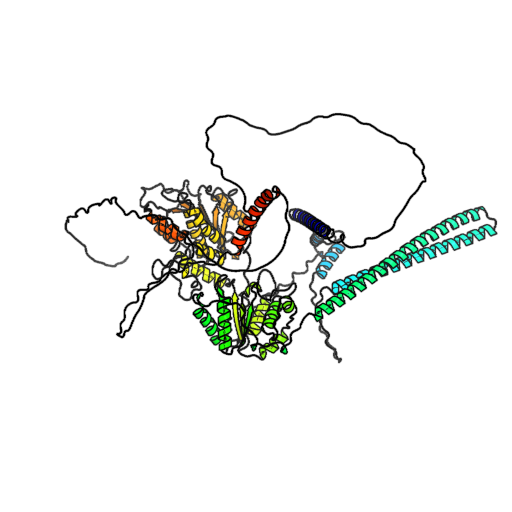ATOM 1487 N N . ALA A 1 191 ? -12.570 -6.165 39.574 1.00 35.00 191 ALA A N 1
ATOM 1488 C CA . ALA A 1 191 ? -13.221 -4.963 39.082 1.00 35.00 191 ALA A CA 1
ATOM 1489 C C . ALA A 1 191 ? -12.488 -4.506 37.818 1.00 35.00 191 ALA A C 1
ATOM 1491 O O . ALA A 1 191 ? -11.259 -4.562 37.739 1.00 35.00 191 ALA A O 1
ATOM 1492 N N . GLU A 1 192 ? -13.306 -4.108 36.853 1.00 38.88 192 GLU A N 1
ATOM 1493 C CA . GLU A 1 192 ? -13.031 -3.722 35.475 1.00 38.88 192 GLU A CA 1
ATOM 1494 C C . GLU A 1 192 ? -11.856 -2.744 35.324 1.00 38.88 192 GLU A C 1
ATOM 1496 O O . GLU A 1 192 ? -11.757 -1.735 36.023 1.00 38.88 192 GLU A O 1
ATOM 1501 N N . ALA A 1 193 ? -10.979 -3.026 34.360 1.00 35.53 193 ALA A N 1
ATOM 1502 C CA . ALA A 1 193 ? -9.986 -2.079 33.871 1.00 35.53 193 ALA A CA 1
ATOM 1503 C C . ALA A 1 193 ? -10.546 -1.380 32.620 1.00 35.53 193 ALA A C 1
ATOM 1505 O O . ALA A 1 193 ? -10.379 -1.864 31.501 1.00 35.53 193 ALA A O 1
ATOM 1506 N N . GLU A 1 194 ? -11.236 -0.254 32.813 1.00 38.97 194 GLU A N 1
ATOM 1507 C CA . GLU A 1 194 ? -11.577 0.675 31.729 1.00 38.97 194 GLU A CA 1
ATOM 1508 C C . GLU A 1 194 ? -10.332 1.472 31.296 1.00 38.97 194 GLU A C 1
ATOM 1510 O O . GLU A 1 194 ? -9.551 1.958 32.118 1.00 38.97 194 GLU A O 1
ATOM 1515 N N . ALA A 1 195 ? -10.143 1.620 29.983 1.00 34.41 195 ALA A N 1
ATOM 1516 C CA . ALA A 1 195 ? -9.075 2.427 29.399 1.00 34.41 195 ALA A CA 1
ATOM 1517 C C . ALA A 1 195 ? -9.302 3.939 29.653 1.00 34.41 195 ALA A C 1
ATOM 1519 O O . ALA A 1 195 ? -10.422 4.426 29.482 1.00 34.41 195 ALA A O 1
ATOM 1520 N N . PRO A 1 196 ? -8.266 4.729 30.003 1.00 43.50 196 PRO A N 1
ATOM 1521 C CA . PRO A 1 196 ? -8.435 6.125 30.380 1.00 43.50 196 PRO A CA 1
ATOM 1522 C C . PRO A 1 196 ? -8.334 7.037 29.154 1.00 43.50 196 PRO A C 1
ATOM 1524 O O . PRO A 1 196 ? -7.252 7.330 28.652 1.00 43.50 196 PRO A O 1
ATOM 1527 N N . SER A 1 197 ? -9.464 7.554 28.685 1.00 62.69 197 SER A N 1
ATOM 1528 C CA . SER A 1 197 ? -9.486 8.691 27.766 1.00 62.69 197 SER A CA 1
ATOM 1529 C C . SER A 1 197 ? -10.762 9.492 28.004 1.00 62.69 197 SER A C 1
ATOM 1531 O O . SER A 1 197 ? -11.838 8.938 28.180 1.00 62.69 197 SER A O 1
ATOM 1533 N N . ASP A 1 198 ? -10.619 10.811 28.080 1.00 49.34 198 ASP A N 1
ATOM 1534 C CA . ASP A 1 198 ? -11.647 11.830 28.351 1.00 49.34 198 ASP A CA 1
ATOM 1535 C C . ASP A 1 198 ? -12.189 11.929 29.791 1.00 49.34 198 ASP A C 1
ATOM 1537 O O . ASP A 1 198 ? -12.273 13.051 30.299 1.00 49.34 198 ASP A O 1
ATOM 1541 N N . GLN A 1 199 ? -12.407 10.832 30.527 1.00 53.00 199 GLN A N 1
ATOM 1542 C CA . GLN A 1 199 ? -12.750 10.930 31.963 1.00 53.00 199 GLN A CA 1
ATOM 1543 C C . GLN A 1 199 ? -11.613 11.547 32.800 1.00 53.00 199 GLN A C 1
ATOM 1545 O O . GLN A 1 199 ? -11.859 12.381 33.670 1.00 53.00 199 GLN A O 1
ATOM 1550 N N . ALA A 1 200 ? -10.354 11.223 32.481 1.00 55.00 200 ALA A N 1
ATOM 1551 C CA . ALA A 1 200 ? -9.184 11.792 33.156 1.00 55.00 200 ALA A CA 1
ATOM 1552 C C . ALA A 1 200 ? -9.034 13.308 32.912 1.00 55.00 200 ALA A C 1
ATOM 1554 O O . ALA A 1 200 ? -8.606 14.046 33.798 1.00 55.00 200 ALA A O 1
ATOM 1555 N N . LYS A 1 201 ? -9.443 13.803 31.733 1.00 56.91 201 LYS A N 1
ATOM 1556 C CA . LYS A 1 201 ? -9.452 15.246 31.431 1.00 56.91 201 LYS A CA 1
ATOM 1557 C C . LYS A 1 201 ? -10.561 15.970 32.195 1.00 56.91 201 LYS A C 1
ATOM 1559 O O . LYS A 1 201 ? -10.332 17.074 32.688 1.00 56.91 201 LYS A O 1
ATOM 1564 N N . ALA A 1 202 ? -11.735 15.351 32.335 1.00 58.53 202 ALA A N 1
ATOM 1565 C CA . ALA A 1 202 ? -12.819 15.891 33.156 1.00 58.53 202 ALA A CA 1
ATOM 1566 C C . ALA A 1 202 ? -12.430 15.942 34.647 1.00 58.53 202 ALA A C 1
ATOM 1568 O O . ALA A 1 202 ? -12.613 16.978 35.285 1.00 58.53 202 ALA A O 1
ATOM 1569 N N . ALA A 1 203 ? -11.798 14.883 35.167 1.00 59.47 203 ALA A N 1
ATOM 1570 C CA . ALA A 1 203 ? -11.277 14.838 36.536 1.00 59.47 203 ALA A CA 1
ATOM 1571 C C . ALA A 1 203 ? -10.191 15.904 36.784 1.00 59.47 203 ALA A C 1
ATOM 1573 O O . ALA A 1 203 ? -10.282 16.671 37.740 1.00 59.47 203 ALA A O 1
ATOM 1574 N N . SER A 1 204 ? -9.234 16.054 35.861 1.00 67.12 204 SER A N 1
ATOM 1575 C CA . SER A 1 204 ? -8.195 17.097 35.927 1.00 67.12 204 SER A CA 1
ATOM 1576 C C . SER A 1 204 ? -8.775 18.521 35.931 1.00 67.12 204 SER A C 1
ATOM 1578 O O . SER A 1 204 ? -8.273 19.422 36.611 1.00 67.12 204 SER A O 1
ATOM 1580 N N . THR A 1 205 ? -9.874 18.732 35.205 1.00 69.12 205 THR A N 1
ATOM 1581 C CA . THR A 1 205 ? -10.557 20.029 35.163 1.00 69.12 205 THR A CA 1
ATOM 1582 C C . THR A 1 205 ? -11.269 20.323 36.490 1.00 69.12 205 THR A C 1
ATOM 1584 O O . THR A 1 205 ? -11.212 21.453 36.978 1.00 69.12 205 THR A O 1
ATOM 1587 N N . GLN A 1 206 ? -11.878 19.311 37.117 1.00 72.56 206 GLN A N 1
ATOM 1588 C CA . GLN A 1 206 ? -12.503 19.432 38.437 1.00 72.56 206 GLN A CA 1
ATOM 1589 C C . GLN A 1 206 ? -11.478 19.781 39.530 1.00 72.56 206 GLN A C 1
ATOM 1591 O O . GLN A 1 206 ? -11.721 20.702 40.313 1.00 72.56 206 GLN A O 1
ATOM 1596 N N . ASP A 1 207 ? -10.309 19.136 39.526 1.00 75.19 207 ASP A N 1
ATOM 1597 C CA . ASP A 1 207 ? -9.221 19.436 40.469 1.00 75.19 207 ASP A CA 1
ATOM 1598 C C . ASP A 1 207 ? -8.711 20.874 40.318 1.00 75.19 207 ASP A C 1
ATOM 1600 O O . ASP A 1 207 ? -8.456 21.567 41.305 1.00 75.19 207 ASP A O 1
ATOM 1604 N N . THR A 1 208 ? -8.639 21.371 39.081 1.00 79.31 208 THR A N 1
ATOM 1605 C CA . THR A 1 208 ? -8.220 22.751 38.800 1.00 79.31 208 THR A CA 1
ATOM 1606 C C . THR A 1 208 ? -9.204 23.770 39.389 1.00 79.31 208 THR A C 1
ATOM 1608 O O . THR A 1 208 ? -8.792 24.759 40.002 1.00 79.31 208 THR A O 1
ATOM 1611 N N . TYR A 1 209 ? -10.514 23.541 39.251 1.00 77.88 209 TYR A N 1
ATOM 1612 C CA . TYR A 1 209 ? -11.525 24.429 39.833 1.00 77.88 209 TYR A CA 1
ATOM 1613 C C . TYR A 1 209 ? -11.550 24.366 41.365 1.00 77.88 209 TYR A C 1
ATOM 1615 O O . TYR A 1 209 ? -11.716 25.406 42.008 1.00 77.88 209 TYR A O 1
ATOM 1623 N N . GLN A 1 210 ? -11.314 23.189 41.947 1.00 78.88 210 GLN A N 1
ATOM 1624 C CA . GLN A 1 210 ? -11.207 23.022 43.396 1.00 78.88 210 GLN A CA 1
ATOM 1625 C C . GLN A 1 210 ? -10.004 23.793 43.963 1.00 78.88 210 GLN A C 1
ATOM 1627 O O . GLN A 1 210 ? -10.142 24.520 44.946 1.00 78.88 210 GLN A O 1
ATOM 1632 N N . GLN A 1 211 ? -8.846 23.729 43.298 1.00 84.50 211 GLN A N 1
ATOM 1633 C CA . GLN A 1 211 ? -7.656 24.495 43.686 1.00 84.50 211 GLN A CA 1
ATOM 1634 C C . GLN A 1 211 ? -7.878 26.012 43.598 1.00 84.50 211 GLN A C 1
ATOM 1636 O O . GLN A 1 211 ? -7.459 26.756 44.488 1.00 84.50 211 GLN A O 1
ATOM 1641 N N . LEU A 1 212 ? -8.561 26.490 42.552 1.00 79.81 212 LEU A N 1
ATOM 1642 C CA . LEU A 1 212 ? -8.906 27.910 42.414 1.00 79.81 212 LEU A CA 1
ATOM 1643 C C . LEU A 1 212 ? -9.866 28.379 43.514 1.00 79.81 212 LEU A C 1
ATOM 1645 O O . LEU A 1 212 ? -9.711 29.491 44.025 1.00 79.81 212 LEU A O 1
ATOM 1649 N N . PHE A 1 213 ? -10.824 27.537 43.902 1.00 79.31 213 PHE A N 1
ATOM 1650 C CA . PHE A 1 213 ? -11.724 27.820 45.015 1.00 79.31 213 PHE A CA 1
ATOM 1651 C C . PHE A 1 213 ? -10.964 27.895 46.348 1.00 79.31 213 PHE A C 1
ATOM 1653 O O . PHE A 1 213 ? -11.104 28.875 47.080 1.00 79.31 213 PHE A O 1
ATOM 1660 N N . GLU A 1 214 ? -10.081 26.934 46.633 1.00 85.06 214 GLU A N 1
ATOM 1661 C CA . GLU A 1 214 ? -9.242 26.967 47.837 1.00 85.06 214 GLU A CA 1
ATOM 1662 C C . GLU A 1 214 ? -8.343 28.207 47.901 1.00 85.06 214 GLU A C 1
ATOM 1664 O O . GLU A 1 214 ? -8.189 28.811 48.966 1.00 85.06 214 GLU A O 1
ATOM 1669 N N . LEU A 1 215 ? -7.763 28.618 46.769 1.00 83.50 215 LEU A N 1
ATOM 1670 C CA . LEU A 1 215 ? -6.972 29.847 46.680 1.00 83.50 215 LEU A CA 1
ATOM 1671 C C . LEU A 1 215 ? -7.815 31.090 46.990 1.00 83.50 215 LEU A C 1
ATOM 1673 O O . LEU A 1 215 ? -7.354 31.968 47.722 1.00 83.50 215 LEU A O 1
ATOM 1677 N N . ALA A 1 216 ? -9.053 31.154 46.491 1.00 78.31 216 ALA A N 1
ATOM 1678 C CA . ALA A 1 216 ? -9.971 32.252 46.785 1.00 78.31 216 ALA A CA 1
ATOM 1679 C C . ALA A 1 216 ? -10.348 32.303 48.278 1.00 78.31 216 ALA A C 1
ATOM 1681 O O . ALA A 1 216 ? -10.322 33.379 48.881 1.00 78.31 216 ALA A O 1
ATOM 1682 N N . VAL A 1 217 ? -10.611 31.148 48.902 1.00 83.38 217 VAL A N 1
ATOM 1683 C CA . VAL A 1 217 ? -10.898 31.040 50.345 1.00 83.38 217 VAL A CA 1
ATOM 1684 C C . VAL A 1 217 ? -9.697 31.481 51.189 1.00 83.38 217 VAL A C 1
ATOM 1686 O O . VAL A 1 217 ? -9.862 32.239 52.147 1.00 83.38 217 VAL A O 1
ATOM 1689 N N . ARG A 1 218 ? -8.471 31.081 50.819 1.00 85.56 218 ARG A N 1
ATOM 1690 C CA . ARG A 1 218 ? -7.247 31.545 51.501 1.00 85.56 218 ARG A CA 1
ATOM 1691 C C . ARG A 1 218 ? -7.052 33.056 51.363 1.00 85.56 218 ARG A C 1
ATOM 1693 O O . ARG A 1 218 ? -6.687 33.706 52.341 1.00 85.56 218 ARG A O 1
ATOM 1700 N N . GLY A 1 219 ? -7.327 33.619 50.185 1.00 81.31 219 GLY A N 1
ATOM 1701 C CA . GLY A 1 219 ? -7.282 35.066 49.958 1.00 81.31 219 GLY A CA 1
ATOM 1702 C C . GLY A 1 219 ? -8.261 35.832 50.853 1.00 81.31 219 GLY A C 1
ATOM 1703 O O . GLY A 1 219 ? -7.889 36.839 51.453 1.00 81.31 219 GLY A O 1
ATOM 1704 N N . LEU A 1 220 ? -9.483 35.313 51.016 1.00 84.19 220 LEU A N 1
ATOM 1705 C CA . LEU A 1 220 ? -10.484 35.886 51.916 1.00 84.19 220 LEU A CA 1
ATOM 1706 C C . LEU A 1 220 ? -10.038 35.848 53.388 1.00 84.19 220 LEU A C 1
ATOM 1708 O O . LEU A 1 220 ? -10.189 36.841 54.099 1.00 84.19 220 LEU A O 1
ATOM 1712 N N . ALA A 1 221 ? -9.456 34.732 53.837 1.00 85.12 221 ALA A N 1
ATOM 1713 C CA . ALA A 1 221 ? -8.915 34.617 55.192 1.00 85.12 221 ALA A CA 1
ATOM 1714 C C . ALA A 1 221 ? -7.776 35.623 55.449 1.00 85.12 221 ALA A C 1
ATOM 1716 O O . ALA A 1 221 ? -7.728 36.238 56.514 1.00 85.12 221 ALA A O 1
ATOM 1717 N N . GLY A 1 222 ? -6.900 35.838 54.459 1.00 85.69 222 GLY A N 1
ATOM 1718 C CA . GLY A 1 222 ? -5.845 36.854 54.517 1.00 85.69 222 GLY A CA 1
ATOM 1719 C C . GLY A 1 222 ? -6.400 38.274 54.662 1.00 85.69 222 GLY A C 1
ATOM 1720 O O . GLY A 1 222 ? -6.007 38.994 55.577 1.00 85.69 222 GLY A O 1
ATOM 1721 N N . ALA A 1 223 ? -7.377 38.647 53.830 1.00 80.75 223 ALA A N 1
ATOM 1722 C CA . ALA A 1 223 ? -8.021 39.961 53.897 1.00 80.75 223 ALA A CA 1
ATOM 1723 C C . ALA A 1 223 ? -8.731 40.199 55.247 1.00 80.75 223 ALA A C 1
ATOM 1725 O O . ALA A 1 223 ? -8.675 41.293 55.812 1.00 80.75 223 ALA A O 1
ATOM 1726 N N . GLN A 1 224 ? -9.356 39.164 55.818 1.00 85.56 224 GLN A N 1
ATOM 1727 C CA . GLN A 1 224 ? -9.996 39.258 57.131 1.00 85.56 224 GLN A CA 1
ATOM 1728 C C . GLN A 1 224 ? -8.975 39.498 58.257 1.00 85.56 224 GLN A C 1
ATOM 1730 O O . GLN A 1 224 ? -9.212 40.331 59.134 1.00 85.56 224 GLN A O 1
ATOM 1735 N N . ALA A 1 225 ? -7.815 38.837 58.204 1.00 87.81 225 ALA A N 1
ATOM 1736 C CA . ALA A 1 225 ? -6.734 39.058 59.163 1.00 87.81 225 ALA A CA 1
ATOM 1737 C C . ALA A 1 225 ? -6.181 40.497 59.101 1.00 87.81 225 ALA A C 1
ATOM 1739 O O . ALA A 1 225 ? -5.834 41.079 60.134 1.00 87.81 225 ALA A O 1
ATOM 1740 N N . GLU A 1 226 ? -6.139 41.110 57.914 1.00 84.62 226 GLU A N 1
ATOM 1741 C CA . GLU A 1 226 ? -5.746 42.516 57.755 1.00 84.62 226 GLU A CA 1
ATOM 1742 C C . GLU A 1 226 ? -6.759 43.485 58.379 1.00 84.62 226 GLU A C 1
ATOM 1744 O O . GLU A 1 226 ? -6.356 44.444 59.045 1.00 84.62 226 GLU A O 1
ATOM 1749 N N . VAL A 1 227 ? -8.064 43.212 58.250 1.00 85.56 227 VAL A N 1
ATOM 1750 C CA . VAL A 1 227 ? -9.116 43.978 58.943 1.00 85.56 227 VAL A CA 1
ATOM 1751 C C . VAL A 1 227 ? -8.933 43.907 60.459 1.00 85.56 227 VAL A C 1
ATOM 1753 O O . VAL A 1 227 ? -9.014 44.937 61.136 1.00 85.56 227 VAL A O 1
ATOM 1756 N N . ASP A 1 228 ? -8.662 42.719 60.997 1.00 87.50 228 ASP A N 1
ATOM 1757 C CA . ASP A 1 228 ? -8.474 42.519 62.436 1.00 87.50 228 ASP A CA 1
ATOM 1758 C C . ASP A 1 228 ? -7.218 43.244 62.949 1.00 87.50 228 ASP A C 1
ATOM 1760 O O . ASP A 1 228 ? -7.262 43.926 63.979 1.00 87.50 228 ASP A O 1
ATOM 1764 N N . SER A 1 229 ? -6.126 43.198 62.180 1.00 90.44 229 SER A N 1
ATOM 1765 C CA . SER A 1 229 ? -4.896 43.954 62.447 1.00 90.44 229 SER A CA 1
ATOM 1766 C C . SER A 1 229 ? -5.129 45.471 62.426 1.00 90.44 229 SER A C 1
ATOM 1768 O O . SER A 1 229 ? -4.745 46.185 63.359 1.00 90.44 229 SER A O 1
ATOM 1770 N N . ALA A 1 230 ? -5.831 45.985 61.412 1.00 84.25 230 ALA A N 1
ATOM 1771 C CA . ALA A 1 230 ? -6.170 47.403 61.313 1.00 84.25 230 ALA A CA 1
ATOM 1772 C C . ALA A 1 230 ? -7.075 47.852 62.476 1.00 84.25 230 ALA A C 1
ATOM 1774 O O . ALA A 1 230 ? -6.879 48.926 63.050 1.00 84.25 230 ALA A O 1
ATOM 1775 N N . ARG A 1 231 ? -8.022 47.006 62.897 1.00 88.56 231 ARG A N 1
ATOM 1776 C CA . ARG A 1 231 ? -8.895 47.273 64.049 1.00 88.56 231 ARG A CA 1
ATOM 1777 C C . ARG A 1 231 ? -8.115 47.323 65.363 1.00 88.56 231 ARG A C 1
ATOM 1779 O O . ARG A 1 231 ? -8.401 48.174 66.207 1.00 88.56 231 ARG A O 1
ATOM 1786 N N . ALA A 1 232 ? -7.106 46.468 65.528 1.00 89.00 232 ALA A N 1
ATOM 1787 C CA . ALA A 1 232 ? -6.208 46.523 66.678 1.00 89.00 232 ALA A CA 1
ATOM 1788 C C . ALA A 1 232 ? -5.432 47.855 66.736 1.00 89.00 232 ALA A C 1
ATOM 1790 O O . ALA A 1 232 ? -5.320 48.447 67.811 1.00 89.00 232 ALA A O 1
ATOM 1791 N N . GLN A 1 233 ? -4.978 48.377 65.588 1.00 88.88 233 GLN A N 1
ATOM 1792 C CA . GLN A 1 233 ? -4.317 49.689 65.502 1.00 88.88 233 GLN A CA 1
ATOM 1793 C C . GLN A 1 233 ? -5.255 50.846 65.875 1.00 88.88 233 GLN A C 1
ATOM 1795 O O . GLN A 1 233 ? -4.841 51.746 66.607 1.00 88.88 233 GLN A O 1
ATOM 1800 N N . VAL A 1 234 ? -6.522 50.805 65.440 1.00 88.19 234 VAL A N 1
ATOM 1801 C CA . VAL A 1 234 ? -7.543 51.787 65.855 1.00 88.19 234 VAL A CA 1
ATOM 1802 C C . VAL A 1 234 ? -7.734 51.751 67.368 1.00 88.19 234 VAL A C 1
ATOM 1804 O O . VAL A 1 234 ? -7.629 52.785 68.023 1.00 88.19 234 VAL A O 1
ATOM 1807 N N . ASN A 1 235 ? -7.953 50.567 67.949 1.00 89.38 235 ASN A N 1
ATOM 1808 C CA . ASN A 1 235 ? -8.152 50.419 69.394 1.00 89.38 235 ASN A CA 1
ATOM 1809 C C . ASN A 1 235 ? -6.956 50.956 70.196 1.00 89.38 235 ASN A C 1
ATOM 1811 O O . ASN A 1 235 ? -7.135 51.619 71.220 1.00 89.38 235 ASN A O 1
ATOM 1815 N N . PHE A 1 236 ? -5.739 50.703 69.711 1.00 90.62 236 PHE A N 1
ATOM 1816 C CA . PHE A 1 236 ? -4.512 51.233 70.295 1.00 90.62 236 PHE A CA 1
ATOM 1817 C C . PHE A 1 236 ? -4.463 52.767 70.229 1.00 90.62 236 PHE A C 1
ATOM 1819 O O . PHE A 1 236 ? -4.264 53.421 71.255 1.00 90.62 236 PHE A O 1
ATOM 1826 N N . ALA A 1 237 ? -4.711 53.352 69.054 1.00 87.19 237 ALA A N 1
ATOM 1827 C CA . ALA A 1 237 ? -4.713 54.801 68.868 1.00 87.19 237 ALA A CA 1
ATOM 1828 C C . ALA A 1 237 ? -5.792 55.497 69.718 1.00 87.19 237 ALA A C 1
ATOM 1830 O O . ALA A 1 237 ? -5.507 56.502 70.366 1.00 87.19 237 ALA A O 1
ATOM 1831 N N . VAL A 1 238 ? -6.998 54.922 69.802 1.00 89.69 238 VAL A N 1
ATOM 1832 C CA . VAL A 1 238 ? -8.105 55.432 70.630 1.00 89.69 238 VAL A CA 1
ATOM 1833 C C . VAL A 1 238 ? -7.749 55.403 72.116 1.00 89.69 238 VAL A C 1
ATOM 1835 O O . VAL A 1 238 ? -8.033 56.361 72.834 1.00 89.69 238 VAL A O 1
ATOM 1838 N N . LYS A 1 239 ? -7.101 54.333 72.596 1.00 92.00 239 LYS A N 1
ATOM 1839 C CA . LYS A 1 239 ? -6.662 54.229 73.996 1.00 92.00 239 LYS A CA 1
ATOM 1840 C C . LYS A 1 239 ? -5.677 55.344 74.361 1.00 92.00 239 LYS A C 1
ATOM 1842 O O . LYS A 1 239 ? -5.826 55.973 75.407 1.00 92.00 239 LYS A O 1
ATOM 1847 N N . HIS A 1 240 ? -4.701 55.612 73.494 1.00 88.75 240 HIS A N 1
ATOM 1848 C CA . HIS A 1 240 ? -3.722 56.680 73.708 1.00 88.75 240 HIS A CA 1
ATOM 1849 C C . HIS A 1 240 ? -4.320 58.082 73.560 1.00 88.75 240 HIS A C 1
ATOM 1851 O O . HIS A 1 240 ? -3.974 58.969 74.339 1.00 88.75 240 HIS A O 1
ATOM 1857 N N . TRP A 1 241 ? -5.255 58.273 72.626 1.00 90.88 241 TRP A N 1
ATOM 1858 C CA . TRP A 1 241 ? -6.016 59.514 72.487 1.00 90.88 241 TRP A CA 1
ATOM 1859 C C . TRP A 1 241 ? -6.802 59.854 73.760 1.00 90.88 241 TRP A C 1
ATOM 1861 O O . TRP A 1 241 ? -6.681 60.966 74.277 1.00 90.88 241 TRP A O 1
ATOM 1871 N N . ARG A 1 242 ? -7.544 58.881 74.313 1.00 87.69 242 ARG A N 1
ATOM 1872 C CA . ARG A 1 242 ? -8.282 59.046 75.579 1.00 87.69 242 ARG A CA 1
ATOM 1873 C C . ARG A 1 242 ? -7.342 59.404 76.724 1.00 87.69 242 ARG A C 1
ATOM 1875 O O . ARG A 1 242 ? -7.547 60.417 77.372 1.00 87.69 242 ARG A O 1
ATOM 1882 N N . SER A 1 243 ? -6.245 58.661 76.879 1.00 89.06 243 SER A N 1
ATOM 1883 C CA . SER A 1 243 ? -5.248 58.945 77.918 1.00 89.06 243 SER A CA 1
ATOM 1884 C C . SER A 1 243 ? -4.618 60.341 77.787 1.00 89.06 243 SER A C 1
ATOM 1886 O O . SER A 1 243 ? -4.388 61.003 78.795 1.00 89.06 243 SER A O 1
ATOM 1888 N N . ALA A 1 244 ? -4.349 60.819 76.568 1.00 84.00 244 ALA A N 1
ATOM 1889 C CA . ALA A 1 244 ? -3.843 62.174 76.348 1.00 84.00 244 ALA A CA 1
ATOM 1890 C C . ALA A 1 244 ? -4.889 63.254 76.681 1.00 84.00 244 ALA A C 1
ATOM 1892 O O . ALA A 1 244 ? -4.533 64.301 77.222 1.00 84.00 244 ALA A O 1
ATOM 1893 N N . THR A 1 245 ? -6.163 62.976 76.389 1.00 83.50 245 THR A N 1
ATOM 1894 C CA . THR A 1 245 ? -7.304 63.853 76.692 1.00 83.50 245 THR A CA 1
ATOM 1895 C C . THR A 1 245 ? -7.537 63.955 78.200 1.00 83.50 245 THR A C 1
ATOM 1897 O O . THR A 1 245 ? -7.626 65.062 78.727 1.00 83.50 245 THR A O 1
ATOM 1900 N N . ASP A 1 246 ? -7.536 62.822 78.907 1.00 89.12 246 ASP A N 1
ATOM 1901 C CA . ASP A 1 246 ? -7.712 62.753 80.365 1.00 89.12 246 ASP A CA 1
ATOM 1902 C C . ASP A 1 246 ? -6.593 63.504 81.110 1.00 89.12 246 ASP A C 1
ATOM 1904 O O . ASP A 1 246 ? -6.835 64.157 82.123 1.00 89.12 246 ASP A O 1
ATOM 1908 N N . ASN A 1 247 ? -5.374 63.485 80.561 1.00 88.69 247 ASN A N 1
ATOM 1909 C CA . ASN A 1 247 ? -4.211 64.201 81.093 1.00 88.69 247 ASN A CA 1
ATOM 1910 C C . ASN A 1 247 ? -4.125 65.678 80.649 1.00 88.69 247 ASN A C 1
ATOM 1912 O O . ASN A 1 247 ? -3.097 66.317 80.872 1.00 88.69 247 ASN A O 1
ATOM 1916 N N . GLN A 1 248 ? -5.157 66.216 79.985 1.00 87.38 248 GLN A N 1
ATOM 1917 C CA . GLN A 1 248 ? -5.219 67.590 79.454 1.00 87.38 248 GLN A CA 1
ATOM 1918 C C . GLN A 1 248 ? -4.055 67.974 78.511 1.00 87.38 248 GLN A C 1
ATOM 1920 O O . GLN A 1 248 ? -3.759 69.153 78.307 1.00 87.38 248 GLN A O 1
ATOM 1925 N N . ASN A 1 249 ? -3.393 66.992 77.889 1.00 90.06 249 ASN A N 1
ATOM 1926 C CA . ASN A 1 249 ? -2.306 67.224 76.940 1.00 90.06 249 ASN A CA 1
ATOM 1927 C C . ASN A 1 249 ? -2.866 67.354 75.516 1.00 90.06 249 ASN A C 1
ATOM 1929 O O . ASN A 1 249 ? -2.831 66.416 74.714 1.00 90.06 249 ASN A O 1
ATOM 1933 N N . TRP A 1 250 ? -3.389 68.539 75.201 1.00 86.69 250 TRP A N 1
ATOM 1934 C CA . TRP A 1 250 ? -4.093 68.812 73.944 1.00 86.69 250 TRP A CA 1
ATOM 1935 C C . TRP A 1 250 ? -3.240 68.606 72.682 1.00 86.69 250 TRP A C 1
ATOM 1937 O O . TRP A 1 250 ? -3.758 68.148 71.664 1.00 86.69 250 TRP A O 1
ATOM 1947 N N . ALA A 1 251 ? -1.930 68.871 72.742 1.00 85.25 251 ALA A N 1
ATOM 1948 C CA . ALA A 1 251 ? -1.025 68.640 71.612 1.00 85.25 251 ALA A CA 1
ATOM 1949 C C . ALA A 1 251 ? -0.875 67.138 71.297 1.00 85.25 251 ALA A C 1
ATOM 1951 O O . ALA A 1 251 ? -0.935 66.722 70.133 1.00 85.25 251 ALA A O 1
ATOM 1952 N N . ALA A 1 252 ? -0.742 66.305 72.336 1.00 83.19 252 ALA A N 1
ATOM 1953 C CA . ALA A 1 252 ? -0.712 64.853 72.183 1.00 83.19 252 ALA A CA 1
ATOM 1954 C C . ALA A 1 252 ? -2.081 64.299 71.754 1.00 83.19 252 ALA A C 1
ATOM 1956 O O . ALA A 1 252 ? -2.132 63.422 70.893 1.00 83.19 252 ALA A O 1
ATOM 1957 N N . ALA A 1 253 ? -3.181 64.832 72.296 1.00 83.44 253 ALA A N 1
ATOM 1958 C CA . ALA A 1 253 ? -4.535 64.434 71.916 1.00 83.44 253 ALA A CA 1
ATOM 1959 C C . ALA A 1 253 ? -4.808 64.712 70.427 1.00 83.44 253 ALA A C 1
ATOM 1961 O O . ALA A 1 253 ? -5.218 63.805 69.714 1.00 83.44 253 ALA A O 1
ATOM 1962 N N . SER A 1 254 ? -4.476 65.900 69.913 1.00 87.94 254 SER A N 1
ATOM 1963 C CA . SER A 1 254 ? -4.631 66.225 68.483 1.00 87.94 254 SER A CA 1
ATOM 1964 C C . SER A 1 254 ? -3.827 65.280 67.572 1.00 87.94 254 SER A C 1
ATOM 1966 O O . SER A 1 254 ? -4.343 64.743 66.590 1.00 87.94 254 SER A O 1
ATOM 1968 N N . THR A 1 255 ? -2.585 64.966 67.960 1.00 90.50 255 THR A N 1
ATOM 1969 C CA . THR A 1 255 ? -1.734 64.013 67.224 1.00 90.50 255 THR A CA 1
ATOM 1970 C C . THR A 1 255 ? -2.346 62.607 67.189 1.00 90.50 255 THR A C 1
ATOM 1972 O O . THR A 1 255 ? -2.331 61.934 66.157 1.00 90.50 255 THR A O 1
ATOM 1975 N N . TRP A 1 256 ? -2.888 62.135 68.315 1.00 90.00 256 TRP A N 1
ATOM 1976 C CA . TRP A 1 256 ? -3.530 60.823 68.381 1.00 90.00 256 TRP A CA 1
ATOM 1977 C C . TRP A 1 256 ? -4.885 60.790 67.676 1.00 90.00 256 TRP A C 1
ATOM 1979 O O . TRP A 1 256 ? -5.212 59.768 67.083 1.00 90.00 256 TRP A O 1
ATOM 1989 N N . GLU A 1 257 ? -5.629 61.895 67.652 1.00 88.88 257 GLU A N 1
ATOM 1990 C CA . GLU A 1 257 ? -6.869 62.013 66.881 1.00 88.88 257 GLU A CA 1
ATOM 1991 C C . GLU A 1 257 ? -6.604 61.830 65.379 1.00 88.88 257 GLU A C 1
ATOM 1993 O O . GLU A 1 257 ? -7.317 61.087 64.704 1.00 88.88 257 GLU A O 1
ATOM 1998 N N . GLN A 1 258 ? -5.530 62.436 64.858 1.00 89.56 258 GLN A N 1
ATOM 1999 C CA . GLN A 1 258 ? -5.114 62.223 63.471 1.00 89.56 258 GLN A CA 1
ATOM 2000 C C . GLN A 1 258 ? -4.747 60.752 63.208 1.00 89.56 258 GLN A C 1
ATOM 2002 O O . GLN A 1 258 ? -5.197 60.177 62.218 1.00 89.56 258 GLN A O 1
ATOM 2007 N N . LYS A 1 259 ? -4.010 60.104 64.122 1.00 89.94 259 LYS A N 1
ATOM 2008 C CA . LYS A 1 259 ? -3.673 58.671 64.009 1.00 89.94 259 LYS A CA 1
ATOM 2009 C C . LYS A 1 259 ? -4.900 57.757 64.069 1.00 89.94 259 LYS A C 1
ATOM 2011 O O . LYS A 1 259 ? -4.913 56.732 63.393 1.00 89.94 259 LYS A O 1
ATOM 2016 N N . VAL A 1 260 ? -5.926 58.114 64.847 1.00 88.94 260 VAL A N 1
ATOM 2017 C CA . VAL A 1 260 ? -7.215 57.400 64.856 1.00 88.94 260 VAL A CA 1
ATOM 2018 C C . VAL A 1 260 ? -7.886 57.522 63.490 1.00 88.94 260 VAL A C 1
ATOM 2020 O O . VAL A 1 260 ? -8.241 56.497 62.917 1.00 88.94 260 VAL A O 1
ATOM 2023 N N . LYS A 1 261 ? -7.969 58.731 62.917 1.00 89.75 261 LYS A N 1
ATOM 2024 C CA . LYS A 1 261 ? -8.552 58.949 61.579 1.00 89.75 261 LYS A CA 1
ATOM 2025 C C . LYS A 1 261 ? -7.812 58.166 60.488 1.00 89.75 261 LYS A C 1
ATOM 2027 O O . LYS A 1 261 ? -8.447 57.540 59.643 1.00 89.75 261 LYS A O 1
ATOM 2032 N N . GLU A 1 262 ? -6.479 58.143 60.522 1.00 89.44 262 GLU A N 1
ATOM 2033 C CA . GLU A 1 262 ? -5.662 57.346 59.594 1.00 89.44 262 GLU A CA 1
ATOM 2034 C C . GLU A 1 262 ? -5.898 55.835 59.763 1.00 89.44 262 GLU A C 1
ATOM 2036 O O . GLU A 1 262 ? -6.021 55.104 58.777 1.00 89.44 262 GLU A O 1
ATOM 2041 N N . ALA A 1 263 ? -5.996 55.347 61.003 1.00 85.44 263 ALA A N 1
ATOM 2042 C CA . ALA A 1 263 ? -6.268 53.940 61.281 1.00 85.44 263 ALA A CA 1
ATOM 2043 C C . ALA A 1 263 ? -7.698 53.532 60.871 1.00 85.44 263 ALA A C 1
ATOM 2045 O O . ALA A 1 263 ? -7.894 52.455 60.307 1.00 85.44 263 ALA A O 1
ATOM 2046 N N . GLU A 1 264 ? -8.693 54.398 61.070 1.00 88.38 264 GLU A N 1
ATOM 2047 C CA . GLU A 1 264 ? -10.073 54.180 60.618 1.00 88.38 264 GLU A CA 1
ATOM 2048 C C . GLU A 1 264 ? -10.174 54.112 59.089 1.00 88.38 264 GLU A C 1
ATOM 2050 O O . GLU A 1 264 ? -10.875 53.248 58.554 1.00 88.38 264 GLU A O 1
ATOM 2055 N N . GLN A 1 265 ? -9.427 54.958 58.369 1.00 90.06 265 GLN A N 1
ATOM 2056 C CA . GLN A 1 265 ? -9.332 54.876 56.908 1.00 90.06 265 GLN A CA 1
ATOM 2057 C C . GLN A 1 265 ? -8.731 53.542 56.444 1.00 90.06 265 GLN A C 1
ATOM 2059 O O . GLN A 1 265 ? -9.250 52.942 55.500 1.00 90.06 265 GLN A O 1
ATOM 2064 N N . LYS A 1 266 ? -7.696 53.029 57.126 1.00 88.75 266 LYS A N 1
ATOM 2065 C CA . LYS A 1 266 ? -7.129 51.698 56.833 1.00 88.75 266 LYS A CA 1
ATOM 2066 C C . LYS A 1 266 ? -8.142 50.577 57.060 1.00 88.75 266 LYS A C 1
ATOM 2068 O O . LYS A 1 266 ? -8.254 49.695 56.216 1.00 88.75 266 LYS A O 1
ATOM 2073 N N . VAL A 1 267 ? -8.924 50.635 58.143 1.00 87.50 267 VAL A N 1
ATOM 2074 C CA . VAL A 1 267 ? -10.009 49.667 58.394 1.00 87.50 267 VAL A CA 1
ATOM 2075 C C . VAL A 1 267 ? -11.071 49.732 57.297 1.00 87.50 267 VAL A C 1
ATOM 2077 O O . VAL A 1 267 ? -11.558 48.691 56.863 1.00 87.50 267 VAL A O 1
ATOM 2080 N N . LYS A 1 268 ? -11.442 50.933 56.836 1.00 90.50 268 LYS A N 1
ATOM 2081 C CA . LYS A 1 268 ? -12.413 51.087 55.746 1.00 90.50 268 LYS A CA 1
ATOM 2082 C C . LYS A 1 268 ? -11.909 50.435 54.456 1.00 90.50 268 LYS A C 1
ATOM 2084 O O . LYS A 1 268 ? -12.642 49.646 53.870 1.00 90.50 268 LYS A O 1
ATOM 2089 N N . LYS A 1 269 ? -10.656 50.698 54.075 1.00 90.56 269 LYS A N 1
ATOM 2090 C CA . LYS A 1 269 ? -10.032 50.094 52.891 1.00 90.56 269 LYS A CA 1
ATOM 2091 C C . LYS A 1 269 ? -9.958 48.564 52.994 1.00 90.56 269 LYS A C 1
ATOM 2093 O O . LYS A 1 269 ? -10.383 47.875 52.076 1.00 90.56 269 LYS A O 1
ATOM 2098 N N . ALA A 1 270 ? -9.516 48.033 54.135 1.00 85.31 270 ALA A N 1
ATOM 2099 C CA . ALA A 1 270 ? -9.440 46.586 54.351 1.00 85.31 270 ALA A CA 1
ATOM 2100 C C . ALA A 1 270 ? -10.829 45.911 54.290 1.00 85.31 270 ALA A C 1
ATOM 2102 O O . ALA A 1 270 ? -10.971 44.802 53.783 1.00 85.31 270 ALA A O 1
ATOM 2103 N N . LYS A 1 271 ? -11.893 46.587 54.751 1.00 89.12 271 LYS A N 1
ATOM 2104 C CA . LYS A 1 271 ? -13.273 46.085 54.609 1.00 89.12 271 LYS A CA 1
ATOM 2105 C C . LYS A 1 271 ? -13.739 46.023 53.154 1.00 89.12 271 LYS A C 1
ATOM 2107 O O . LYS A 1 271 ? -14.452 45.087 52.803 1.00 89.12 271 LYS A O 1
ATOM 2112 N N . GLU A 1 272 ? -13.369 47.003 52.332 1.00 90.12 272 GLU A N 1
ATOM 2113 C CA . GLU A 1 272 ? -13.670 46.999 50.893 1.00 90.12 272 GLU A CA 1
ATOM 2114 C C . GLU A 1 272 ? -12.952 45.826 50.193 1.00 90.12 272 GLU A C 1
ATOM 2116 O O . GLU A 1 272 ? -13.579 45.095 49.428 1.00 90.12 272 GLU A O 1
ATOM 2121 N N . GLU A 1 273 ? -11.688 45.557 50.542 1.00 88.06 273 GLU A N 1
ATOM 2122 C CA . GLU A 1 273 ? -10.917 44.411 50.026 1.00 88.06 273 GLU A CA 1
ATOM 2123 C C . GLU A 1 273 ? -11.524 43.054 50.443 1.00 88.06 273 GLU A C 1
ATOM 2125 O O . GLU A 1 273 ? -11.616 42.135 49.625 1.00 88.06 273 GLU A O 1
ATOM 2130 N N . VAL A 1 274 ? -12.033 42.931 51.679 1.00 88.06 274 VAL A N 1
ATOM 2131 C CA . VAL A 1 274 ? -12.788 41.739 52.118 1.00 88.06 274 VAL A CA 1
ATOM 2132 C C . VAL A 1 274 ? -14.068 41.553 51.302 1.00 88.06 274 VAL A C 1
ATOM 2134 O O . VAL A 1 274 ? -14.372 40.429 50.904 1.00 88.06 274 VAL A O 1
ATOM 2137 N N . GLN A 1 275 ? -14.822 42.620 51.020 1.00 87.94 275 GLN A N 1
ATOM 2138 C CA . GLN A 1 275 ? -16.034 42.521 50.198 1.00 87.94 275 GLN A CA 1
ATOM 2139 C C . GLN A 1 275 ? -15.721 42.059 48.769 1.00 87.94 275 GLN A C 1
ATOM 2141 O O . GLN A 1 275 ? -16.433 41.205 48.235 1.00 87.94 275 GLN A O 1
ATOM 2146 N N . GLU A 1 276 ? -14.637 42.560 48.170 1.00 89.75 276 GLU A N 1
ATOM 2147 C CA . GLU A 1 276 ? -14.177 42.109 46.854 1.00 89.75 276 GLU A CA 1
ATOM 2148 C C . GLU A 1 276 ? -13.762 40.627 46.878 1.00 89.75 276 GLU A C 1
ATOM 2150 O O . GLU A 1 276 ? -14.145 39.855 45.996 1.00 89.75 276 GLU A O 1
ATOM 2155 N N . ALA A 1 277 ? -13.034 40.193 47.912 1.00 84.94 277 ALA A N 1
ATOM 2156 C CA . ALA A 1 277 ? -12.652 38.793 48.081 1.00 84.94 277 ALA A CA 1
ATOM 2157 C C . ALA A 1 277 ? -13.878 37.874 48.253 1.00 84.94 277 ALA A C 1
ATOM 2159 O O . ALA A 1 277 ? -13.956 36.827 47.612 1.00 84.94 277 ALA A O 1
ATOM 2160 N N . GLN A 1 278 ? -14.878 38.283 49.042 1.00 88.19 278 GLN A N 1
ATOM 2161 C CA . GLN A 1 278 ? -16.137 37.542 49.202 1.00 88.19 278 GLN A CA 1
ATOM 2162 C C . GLN A 1 278 ? -16.915 37.415 47.888 1.00 88.19 278 GLN A C 1
ATOM 2164 O O . GLN A 1 278 ? -17.563 36.394 47.649 1.00 88.19 278 GLN A O 1
ATOM 2169 N N . GLN A 1 279 ? -16.880 38.443 47.040 1.00 90.06 279 GLN A N 1
ATOM 2170 C CA . GLN A 1 279 ? -17.505 38.394 45.721 1.00 90.06 279 GLN A CA 1
ATOM 2171 C C . GLN A 1 279 ? -16.786 37.392 44.803 1.00 90.06 279 GLN A C 1
ATOM 2173 O O . GLN A 1 279 ? -17.445 36.565 44.175 1.00 90.06 279 GLN A O 1
ATOM 2178 N N . LYS A 1 280 ? -15.445 37.391 44.788 1.00 87.75 280 LYS A N 1
ATOM 2179 C CA . LYS A 1 280 ? -14.645 36.428 44.007 1.00 87.75 280 LYS A CA 1
ATOM 2180 C C . LYS A 1 280 ? -14.877 34.979 44.438 1.00 87.75 280 LYS A C 1
ATOM 2182 O O . LYS A 1 280 ? -14.947 34.102 43.581 1.00 87.75 280 LYS A O 1
ATOM 2187 N N . VAL A 1 281 ? -15.030 34.727 45.741 1.00 87.94 281 VAL A N 1
ATOM 2188 C CA . VAL A 1 281 ? -15.382 33.394 46.262 1.00 87.94 281 VAL A CA 1
ATOM 2189 C C . VAL A 1 281 ? -16.753 32.958 45.736 1.00 87.94 281 VAL A C 1
ATOM 2191 O O . VAL A 1 281 ? -16.856 31.874 45.172 1.00 87.94 281 VAL A O 1
ATOM 2194 N N . ARG A 1 282 ? -17.776 33.824 45.802 1.00 89.69 282 ARG A N 1
ATOM 2195 C CA . ARG A 1 282 ? -19.117 33.521 45.262 1.00 89.69 282 ARG A CA 1
ATOM 2196 C C . ARG A 1 282 ? -19.108 33.226 43.759 1.00 89.69 282 ARG A C 1
ATOM 2198 O O . ARG A 1 282 ? -19.791 32.313 43.304 1.00 89.69 282 ARG A O 1
ATOM 2205 N N . GLU A 1 283 ? -18.326 33.967 42.978 1.00 88.69 283 GLU A N 1
ATOM 2206 C CA . GLU A 1 283 ? -18.170 33.705 41.540 1.00 88.69 283 GLU A CA 1
ATOM 2207 C C . GLU A 1 283 ? -17.458 32.374 41.255 1.00 88.69 283 GLU A C 1
ATOM 2209 O O . GLU A 1 283 ? -17.794 31.686 40.289 1.00 88.69 283 GLU A O 1
ATOM 2214 N N . ALA A 1 284 ? -16.479 31.995 42.081 1.00 83.38 284 ALA A N 1
ATOM 2215 C CA . ALA A 1 284 ? -15.810 30.702 41.976 1.00 83.38 284 ALA A CA 1
ATOM 2216 C C . ALA A 1 284 ? -16.759 29.543 42.326 1.00 83.38 284 ALA A C 1
ATOM 2218 O O . ALA A 1 284 ? -16.803 28.566 41.579 1.00 83.38 284 ALA A O 1
ATOM 2219 N N . GLU A 1 285 ? -17.572 29.675 43.380 1.00 87.88 285 GLU A N 1
ATOM 2220 C CA . GLU A 1 285 ? -18.600 28.686 43.753 1.00 87.88 285 GLU A CA 1
ATOM 2221 C C . GLU A 1 285 ? -19.592 28.444 42.613 1.00 87.88 285 GLU A C 1
ATOM 2223 O O . GLU A 1 285 ? -19.846 27.299 42.248 1.00 87.88 285 GLU A O 1
ATOM 2228 N N . GLN A 1 286 ? -20.092 29.512 41.982 1.00 89.31 286 GLN A N 1
ATOM 2229 C CA . GLN A 1 286 ? -21.005 29.396 40.839 1.00 89.31 286 GLN A CA 1
ATOM 2230 C C . GLN A 1 286 ? -20.372 28.662 39.647 1.00 89.31 286 GLN A C 1
ATOM 2232 O O . GLN A 1 286 ? -21.045 27.885 38.970 1.00 89.31 286 GLN A O 1
ATOM 2237 N N . LYS A 1 287 ? -19.077 28.884 39.377 1.00 87.50 287 LYS A N 1
ATOM 2238 C CA . LYS A 1 287 ? -18.355 28.181 38.302 1.00 87.50 287 LYS A CA 1
ATOM 2239 C C . LYS A 1 287 ? -18.165 26.698 38.612 1.00 87.50 287 LYS A C 1
ATOM 2241 O O . LYS A 1 287 ? -18.332 25.882 37.710 1.00 87.50 287 LYS A O 1
ATOM 2246 N N . VAL A 1 288 ? -17.840 26.361 39.861 1.00 84.56 288 VAL A N 1
ATOM 2247 C CA . VAL A 1 288 ? -17.729 24.968 40.319 1.00 84.56 288 VAL A CA 1
ATOM 2248 C C . VAL A 1 288 ? -19.072 24.258 40.173 1.00 84.56 288 VAL A C 1
ATOM 2250 O O . VAL A 1 288 ? -19.117 23.145 39.656 1.00 84.56 288 VAL A O 1
ATOM 2253 N N . GLU A 1 289 ? -20.169 24.905 40.567 1.00 88.62 289 GLU A N 1
ATOM 2254 C CA . GLU A 1 289 ? -21.497 24.297 40.485 1.00 88.62 289 GLU A CA 1
ATOM 2255 C C . GLU A 1 289 ? -21.931 24.059 39.032 1.00 88.62 289 GLU A C 1
ATOM 2257 O O . GLU A 1 289 ? -22.345 22.954 38.687 1.00 88.62 289 GLU A O 1
ATOM 2262 N N . LYS A 1 290 ? -21.696 25.028 38.137 1.00 91.38 290 LYS A N 1
ATOM 2263 C CA . LYS A 1 290 ? -21.937 24.850 36.698 1.00 91.38 290 LYS A CA 1
ATOM 2264 C C . LYS A 1 290 ? -21.110 23.702 36.098 1.00 91.38 290 LYS A C 1
ATOM 2266 O O . LYS A 1 290 ? -21.618 22.936 35.285 1.00 91.38 290 LYS A O 1
ATOM 2271 N N . ALA A 1 291 ? -19.843 23.566 36.494 1.00 86.06 291 ALA A N 1
ATOM 2272 C CA . ALA A 1 291 ? -18.990 22.477 36.020 1.00 86.06 291 ALA A CA 1
ATOM 2273 C C . ALA A 1 291 ? -19.498 21.102 36.492 1.00 86.06 291 ALA A C 1
ATOM 2275 O O . ALA A 1 291 ? -19.474 20.147 35.718 1.00 86.06 291 ALA A O 1
ATOM 2276 N N . LYS A 1 292 ? -20.011 20.996 37.728 1.00 87.88 292 LYS A N 1
ATOM 2277 C CA . LYS A 1 292 ? -20.648 19.760 38.216 1.00 87.88 292 LYS A CA 1
ATOM 2278 C C . LYS A 1 292 ? -21.890 19.399 37.402 1.00 87.88 292 LYS A C 1
ATOM 2280 O O . LYS A 1 292 ? -22.040 18.236 37.040 1.00 87.88 292 LYS A O 1
ATOM 2285 N N . GLU A 1 293 ? -22.747 20.370 37.080 1.00 90.38 293 GLU A N 1
ATOM 2286 C CA . GLU A 1 293 ? -23.924 20.141 36.228 1.00 90.38 293 GLU A CA 1
ATOM 2287 C C . GLU A 1 293 ? -23.531 19.631 34.831 1.00 90.38 293 GLU A C 1
ATOM 2289 O O . GLU A 1 293 ? -24.138 18.687 34.321 1.00 90.38 293 GLU A O 1
ATOM 2294 N N . GLU A 1 294 ? -22.489 20.204 34.217 1.00 90.19 294 GLU A N 1
ATOM 2295 C CA . GLU A 1 294 ? -21.968 19.753 32.918 1.00 90.19 294 GLU A CA 1
ATOM 2296 C C . GLU A 1 294 ? -21.391 18.328 32.987 1.00 90.19 294 GLU A C 1
ATOM 2298 O O . GLU A 1 294 ? -21.616 17.532 32.073 1.00 90.19 294 GLU A O 1
ATOM 2303 N N . VAL A 1 295 ? -20.712 17.972 34.083 1.00 85.94 295 VAL A N 1
ATOM 2304 C CA . VAL A 1 295 ? -20.204 16.610 34.319 1.00 85.94 295 VAL A CA 1
ATOM 2305 C C . VAL A 1 295 ? -21.345 15.610 34.506 1.00 85.94 295 VAL A C 1
ATOM 2307 O O . VAL A 1 295 ? -21.306 14.536 33.908 1.00 85.94 295 VAL A O 1
ATOM 2310 N N . GLU A 1 296 ? -22.376 15.935 35.288 1.00 89.31 296 GLU A N 1
ATOM 2311 C CA . GLU A 1 296 ? -23.536 15.049 35.457 1.00 89.31 296 GLU A CA 1
ATOM 2312 C C . GLU A 1 296 ? -24.316 14.878 34.149 1.00 89.31 296 GLU A C 1
ATOM 2314 O O . GLU A 1 296 ? -24.713 13.762 33.805 1.00 89.31 296 GLU A O 1
ATOM 2319 N N . LYS A 1 297 ? -24.444 15.945 33.350 1.00 91.88 297 LYS A N 1
ATOM 2320 C CA . LYS A 1 297 ? -25.011 15.858 32.000 1.00 91.88 297 LYS A CA 1
ATOM 2321 C C . LYS A 1 297 ? -24.179 14.945 31.093 1.00 91.88 297 LYS A C 1
ATOM 2323 O O . LYS A 1 297 ? -24.744 14.073 30.438 1.00 91.88 297 LYS A O 1
ATOM 2328 N N . ALA A 1 298 ? -22.853 15.086 31.090 1.00 85.81 298 ALA A N 1
ATOM 2329 C CA . ALA A 1 298 ? -21.966 14.230 30.303 1.00 85.81 298 ALA A CA 1
ATOM 2330 C C . ALA A 1 298 ? -22.032 12.760 30.754 1.00 85.81 298 ALA A C 1
ATOM 2332 O O . ALA A 1 298 ? -22.102 11.864 29.917 1.00 85.81 298 ALA A O 1
ATOM 2333 N N . LYS A 1 299 ? -22.088 12.489 32.066 1.00 85.62 299 LYS A N 1
ATOM 2334 C CA . LYS A 1 299 ? -22.293 11.131 32.600 1.00 85.62 299 LYS A CA 1
ATOM 2335 C C . LYS A 1 299 ? -23.620 10.534 32.138 1.00 85.62 299 LYS A C 1
ATOM 2337 O O . LYS A 1 299 ? -23.668 9.349 31.811 1.00 85.62 299 LYS A O 1
ATOM 2342 N N . GLN A 1 300 ? -24.687 11.331 32.108 1.00 88.12 300 GLN A N 1
ATOM 2343 C CA . GLN A 1 300 ? -25.986 10.885 31.615 1.00 88.12 300 GLN A CA 1
ATOM 2344 C C . GLN A 1 300 ? -25.943 10.581 30.108 1.00 88.12 300 GLN A C 1
ATOM 2346 O O . GLN A 1 300 ? -26.413 9.524 29.693 1.00 88.12 300 GLN A O 1
ATOM 2351 N N . GLU A 1 301 ? -25.310 11.437 29.302 1.00 86.69 301 GLU A N 1
ATOM 2352 C CA . GLU A 1 301 ? -25.106 11.199 27.864 1.00 86.69 301 GLU A CA 1
ATOM 2353 C C . GLU A 1 301 ? -24.266 9.935 27.602 1.00 86.69 301 GLU A C 1
ATOM 2355 O O . GLU A 1 301 ? -24.591 9.156 26.705 1.00 86.69 301 GLU A O 1
ATOM 2360 N N . VAL A 1 302 ? -23.237 9.675 28.420 1.00 81.06 302 VAL A N 1
ATOM 2361 C CA . VAL A 1 302 ? -22.441 8.437 28.365 1.00 81.06 302 VAL A CA 1
ATOM 2362 C C . VAL A 1 302 ? -23.293 7.219 28.719 1.00 81.06 302 VAL A C 1
ATOM 2364 O O . VAL A 1 302 ? -23.266 6.241 27.979 1.00 81.06 302 VAL A O 1
ATOM 2367 N N . LYS A 1 303 ? -24.108 7.269 29.782 1.00 84.38 303 LYS A N 1
ATOM 2368 C CA . LYS A 1 303 ? -25.031 6.170 30.129 1.00 84.38 303 LYS A CA 1
ATOM 2369 C C . LYS A 1 303 ? -26.013 5.871 28.996 1.00 84.38 303 LYS A C 1
ATOM 2371 O O . LYS A 1 303 ? -26.234 4.707 28.671 1.00 84.38 303 LYS A O 1
ATOM 2376 N N . GLU A 1 304 ? -26.569 6.903 28.366 1.00 87.06 304 GLU A N 1
ATOM 2377 C CA . GLU A 1 304 ? -27.461 6.745 27.213 1.00 87.06 304 GLU A CA 1
ATOM 2378 C C . GLU A 1 304 ? -26.737 6.204 25.974 1.00 87.06 304 GLU A C 1
ATOM 2380 O O . GLU A 1 304 ? -27.329 5.452 25.198 1.00 87.06 304 GLU A O 1
ATOM 2385 N N . ALA A 1 305 ? -25.472 6.574 25.761 1.00 80.06 305 ALA A N 1
ATOM 2386 C CA . ALA A 1 305 ? -24.654 6.038 24.679 1.00 80.06 305 ALA A CA 1
ATOM 2387 C C . ALA A 1 305 ? -24.317 4.558 24.910 1.00 80.06 305 ALA A C 1
ATOM 2389 O O . ALA A 1 305 ? -24.499 3.756 23.996 1.00 80.06 305 ALA A O 1
ATOM 2390 N N . VAL A 1 306 ? -23.921 4.186 26.132 1.00 80.69 306 VAL A N 1
ATOM 2391 C CA . VAL A 1 306 ? -23.646 2.796 26.532 1.00 80.69 306 VAL A CA 1
ATOM 2392 C C . VAL A 1 306 ? -24.896 1.931 26.369 1.00 80.69 306 VAL A C 1
ATOM 2394 O O . VAL A 1 306 ? -24.822 0.871 25.760 1.00 80.69 306 VAL A O 1
ATOM 2397 N N . GLN A 1 307 ? -26.073 2.412 26.786 1.00 80.88 307 GLN A N 1
ATOM 2398 C CA . GLN A 1 307 ? -27.339 1.690 26.585 1.00 80.88 307 GLN A CA 1
ATOM 2399 C C . GLN A 1 307 ? -27.731 1.512 25.108 1.00 80.88 307 GLN A C 1
ATOM 2401 O O . GLN A 1 307 ? -28.519 0.624 24.786 1.00 80.88 307 GLN A O 1
ATOM 2406 N N . LYS A 1 308 ? -27.219 2.352 24.198 1.00 86.56 308 LYS A N 1
ATOM 2407 C CA . LYS A 1 308 ? -27.473 2.226 22.754 1.00 86.56 308 LYS A CA 1
ATOM 2408 C C . LYS A 1 308 ? -26.549 1.216 22.080 1.00 86.56 308 LYS A C 1
ATOM 2410 O O . LYS A 1 308 ? -26.895 0.764 20.988 1.00 86.56 308 LYS A O 1
ATOM 2415 N N . VAL A 1 309 ? -25.403 0.882 22.673 1.00 89.12 309 VAL A N 1
ATOM 2416 C CA . VAL A 1 309 ? -24.498 -0.142 22.143 1.00 89.12 309 VAL A CA 1
ATOM 2417 C C . VAL A 1 309 ? -25.109 -1.508 22.436 1.00 89.12 309 VAL A C 1
ATOM 2419 O O . VAL A 1 309 ? -25.335 -1.876 23.584 1.00 89.12 309 VAL A O 1
ATOM 2422 N N . LYS A 1 310 ? -25.408 -2.261 21.378 1.00 91.62 310 LYS A N 1
ATOM 2423 C CA . LYS A 1 310 ? -25.841 -3.647 21.498 1.00 91.62 310 LYS A CA 1
ATOM 2424 C C . LYS A 1 310 ? -24.589 -4.514 21.534 1.00 91.62 310 LYS A C 1
ATOM 2426 O O . LYS A 1 310 ? -24.007 -4.809 20.486 1.00 91.62 310 LYS A O 1
ATOM 2431 N N . GLU A 1 311 ? -24.191 -4.924 22.730 1.00 94.81 311 GLU A N 1
ATOM 2432 C CA . GLU A 1 311 ? -23.234 -6.014 22.873 1.00 94.81 311 GLU A CA 1
ATOM 2433 C C . GLU A 1 311 ? -23.896 -7.314 22.406 1.00 94.81 311 GLU A C 1
ATOM 2435 O O . GLU A 1 311 ? -25.007 -7.645 22.826 1.00 94.81 311 GLU A O 1
ATOM 2440 N N . VAL A 1 312 ? -23.259 -7.996 21.455 1.00 96.88 312 VAL A N 1
ATOM 2441 C CA . VAL A 1 312 ? -23.785 -9.245 20.897 1.00 96.88 312 VAL A CA 1
ATOM 2442 C C . VAL A 1 312 ? -23.208 -10.440 21.638 1.00 96.88 312 VAL A C 1
ATOM 2444 O O . VAL A 1 312 ? -22.033 -10.455 21.998 1.00 96.88 312 VAL A O 1
ATOM 2447 N N . THR A 1 313 ? -24.043 -11.451 21.838 1.00 97.19 313 THR A N 1
ATOM 2448 C CA . THR A 1 313 ? -23.681 -12.719 22.479 1.00 97.19 313 THR A CA 1
ATOM 2449 C C . THR A 1 313 ? -23.632 -13.848 21.448 1.00 97.19 313 THR A C 1
ATOM 2451 O O . THR A 1 313 ? -24.146 -13.708 20.336 1.00 97.19 313 THR A O 1
ATOM 2454 N N . ALA A 1 314 ? -23.060 -15.002 21.805 1.00 96.94 314 ALA A N 1
ATOM 2455 C CA . ALA A 1 314 ? -23.029 -16.169 20.918 1.00 96.94 314 ALA A CA 1
ATOM 2456 C C . ALA A 1 314 ? -24.445 -16.649 20.524 1.00 96.94 314 ALA A C 1
ATOM 2458 O O . ALA A 1 314 ? -24.636 -17.206 19.443 1.00 96.94 314 ALA A O 1
ATOM 2459 N N . GLU A 1 315 ? -25.456 -16.385 21.361 1.00 97.12 315 GLU A N 1
ATOM 2460 C CA . GLU A 1 315 ? -26.859 -16.714 21.091 1.00 97.12 315 GLU A CA 1
ATOM 2461 C C . GLU A 1 315 ? -27.500 -15.821 20.017 1.00 97.12 315 GLU A C 1
ATOM 2463 O O . GLU A 1 315 ? -28.465 -16.236 19.367 1.00 97.12 315 GLU A O 1
ATOM 2468 N N . ASP A 1 316 ? -26.979 -14.610 19.795 1.00 97.56 316 ASP A N 1
ATOM 2469 C CA . ASP A 1 316 ? -27.442 -13.713 18.729 1.00 97.56 316 ASP A CA 1
ATOM 2470 C C . ASP A 1 316 ? -27.002 -14.188 17.334 1.00 97.56 316 ASP A C 1
ATOM 2472 O O . ASP A 1 316 ? -27.554 -13.735 16.321 1.00 97.56 316 ASP A O 1
ATOM 2476 N N . PHE A 1 317 ? -26.013 -15.083 17.270 1.00 98.12 317 PHE A N 1
ATOM 2477 C CA . PHE A 1 317 ? -25.415 -15.555 16.031 1.00 98.12 317 PHE A CA 1
ATOM 2478 C C . PHE A 1 317 ? -26.126 -16.783 15.456 1.00 98.12 317 PHE A C 1
ATOM 2480 O O . PHE A 1 317 ? -26.573 -17.688 16.163 1.00 98.12 317 PHE A O 1
ATOM 2487 N N . ASP A 1 318 ? -26.223 -16.810 14.130 1.00 97.88 318 ASP A N 1
ATOM 2488 C CA . ASP A 1 318 ? -26.694 -17.933 13.336 1.00 97.88 318 ASP A CA 1
ATOM 2489 C C . ASP A 1 318 ? -25.993 -17.939 11.968 1.00 97.88 318 ASP A C 1
ATOM 2491 O O . ASP A 1 318 ? -26.264 -17.136 11.076 1.00 97.88 318 ASP A O 1
ATOM 2495 N N . ILE A 1 319 ? -25.078 -18.890 11.792 1.00 97.19 319 ILE A N 1
ATOM 2496 C CA . ILE A 1 319 ? -24.288 -19.041 10.567 1.00 97.19 319 ILE A CA 1
ATOM 2497 C C . ILE A 1 319 ? -25.126 -19.615 9.415 1.00 97.19 319 ILE A C 1
ATOM 2499 O O . ILE A 1 319 ? -24.826 -19.395 8.236 1.00 97.19 319 ILE A O 1
ATOM 2503 N N . ALA A 1 320 ? -26.223 -20.311 9.733 1.00 96.25 320 ALA A N 1
ATOM 2504 C CA . ALA A 1 320 ? -27.188 -20.740 8.733 1.00 96.25 320 ALA A CA 1
ATOM 2505 C C . ALA A 1 320 ? -27.942 -19.527 8.166 1.00 96.25 320 ALA A C 1
ATOM 2507 O O . ALA A 1 320 ? -28.177 -19.486 6.957 1.00 96.25 320 ALA A O 1
ATOM 2508 N N . ALA A 1 321 ? -28.200 -18.508 8.997 1.00 94.19 321 ALA A N 1
ATOM 2509 C CA . ALA A 1 321 ? -28.814 -17.237 8.604 1.00 94.19 321 ALA A CA 1
ATOM 2510 C C . ALA A 1 321 ? -27.884 -16.294 7.816 1.00 94.19 321 ALA A C 1
ATOM 2512 O O . ALA A 1 321 ? -28.342 -15.264 7.306 1.00 94.19 321 ALA A O 1
ATOM 2513 N N . CYS A 1 322 ? -26.596 -16.624 7.650 1.00 95.62 322 CYS A N 1
ATOM 2514 C CA . CYS A 1 322 ? -25.740 -15.900 6.714 1.00 95.62 322 CYS A CA 1
ATOM 2515 C C . CYS A 1 322 ? -26.331 -15.994 5.300 1.00 95.62 322 CYS A C 1
ATOM 2517 O O . CYS A 1 322 ? -26.346 -17.058 4.681 1.00 95.62 322 CYS A O 1
ATOM 2519 N N . THR A 1 323 ? -26.821 -14.865 4.790 1.00 93.88 323 THR A N 1
ATOM 2520 C CA . THR A 1 323 ? -27.352 -14.741 3.429 1.00 93.88 323 THR A CA 1
ATOM 2521 C C . THR A 1 323 ? -26.306 -14.205 2.463 1.00 93.88 323 THR A C 1
ATOM 2523 O O . THR A 1 323 ? -25.490 -13.351 2.824 1.00 93.88 323 THR A O 1
ATOM 2526 N N . ARG A 1 324 ? -26.433 -14.608 1.197 1.00 89.75 324 ARG A N 1
ATOM 2527 C CA . ARG A 1 324 ? -25.763 -13.968 0.066 1.00 89.75 324 ARG A CA 1
ATOM 2528 C C . ARG A 1 324 ? -26.042 -12.449 0.069 1.00 89.75 324 ARG A C 1
ATOM 2530 O O . ARG A 1 324 ? -27.166 -12.038 0.386 1.00 89.75 324 ARG A O 1
ATOM 2537 N N . PRO A 1 325 ? -25.070 -11.599 -0.306 1.00 87.12 325 PRO A N 1
ATOM 2538 C CA . PRO A 1 325 ? -25.319 -10.184 -0.573 1.00 87.12 325 PRO A CA 1
ATOM 2539 C C . PRO A 1 325 ? -26.409 -9.987 -1.637 1.00 87.12 325 PRO A C 1
ATOM 2541 O O . PRO A 1 325 ? -26.404 -10.663 -2.665 1.00 87.12 325 PRO A O 1
ATOM 2544 N N . GLN A 1 326 ? -27.322 -9.034 -1.440 1.00 83.88 326 GLN A N 1
ATOM 2545 C CA . GLN A 1 326 ? -28.459 -8.787 -2.342 1.00 83.88 326 GLN A CA 1
ATOM 2546 C C . GLN A 1 326 ? -28.087 -7.977 -3.603 1.00 83.88 326 GLN A C 1
ATOM 2548 O O . GLN A 1 326 ? -28.789 -7.044 -3.986 1.00 83.88 326 GLN A O 1
ATOM 2553 N N . PHE A 1 327 ? -26.989 -8.316 -4.281 1.00 78.50 327 PHE A N 1
ATOM 2554 C CA . PHE A 1 327 ? -26.641 -7.703 -5.568 1.00 78.50 327 PHE A CA 1
ATOM 2555 C C . PHE A 1 327 ? -27.062 -8.619 -6.722 1.00 78.50 327 PHE A C 1
ATOM 2557 O O . PHE A 1 327 ? -26.594 -9.752 -6.840 1.00 78.50 327 PHE A O 1
ATOM 2564 N N . MET A 1 328 ? -27.937 -8.132 -7.604 1.00 72.56 328 MET A N 1
ATOM 2565 C CA . MET A 1 328 ? -28.264 -8.846 -8.840 1.00 72.56 328 MET A CA 1
ATOM 2566 C C . MET A 1 328 ? -27.106 -8.729 -9.831 1.00 72.56 328 MET A C 1
ATOM 2568 O O . MET A 1 328 ? -26.831 -7.647 -10.348 1.00 72.56 328 MET A O 1
ATOM 2572 N N . VAL A 1 329 ? -26.478 -9.856 -10.164 1.00 69.94 329 VAL A N 1
ATOM 2573 C CA . VAL A 1 329 ? -25.531 -9.942 -11.282 1.00 69.94 329 VAL A CA 1
ATOM 2574 C C . VAL A 1 329 ? -26.055 -10.950 -12.294 1.00 69.94 329 VAL A C 1
ATOM 2576 O O . VAL A 1 329 ? -26.429 -12.058 -11.924 1.00 69.94 329 VAL A O 1
ATOM 2579 N N . LYS A 1 330 ? -26.092 -10.569 -13.577 1.00 76.06 330 LYS A N 1
ATOM 2580 C CA . LYS A 1 330 ? -26.422 -11.487 -14.676 1.00 76.06 330 LYS A CA 1
ATOM 2581 C C . LYS A 1 330 ? -25.184 -12.340 -15.008 1.00 76.06 330 LYS A C 1
ATOM 2583 O O . LYS A 1 330 ? -24.202 -11.763 -15.482 1.00 76.06 330 LYS A O 1
ATOM 2588 N N . PRO A 1 331 ? -25.209 -13.673 -14.815 1.00 70.62 331 PRO A N 1
ATOM 2589 C CA . PRO A 1 331 ? -24.034 -14.533 -15.012 1.00 70.62 331 PRO A CA 1
ATOM 2590 C C . PRO A 1 331 ? -23.519 -14.565 -16.459 1.00 70.62 331 PRO A C 1
ATOM 2592 O O . PRO A 1 331 ? -22.327 -14.743 -16.689 1.00 70.62 331 PRO A O 1
ATOM 2595 N N . SER A 1 332 ? -24.400 -14.333 -17.440 1.00 71.56 332 SER A N 1
ATOM 2596 C CA . SER A 1 332 ? -24.129 -14.475 -18.881 1.00 71.56 332 SER A CA 1
ATOM 2597 C C . SER A 1 332 ? -23.024 -13.571 -19.438 1.00 71.56 332 SER A C 1
ATOM 2599 O O . SER A 1 332 ? -22.607 -13.758 -20.575 1.00 71.56 332 SER A O 1
ATOM 2601 N N . ASN A 1 333 ? -22.566 -12.579 -18.672 1.00 69.62 333 ASN A N 1
ATOM 2602 C CA . ASN A 1 333 ? -21.631 -11.563 -19.153 1.00 69.62 333 ASN A CA 1
ATOM 2603 C C . ASN A 1 333 ? -20.199 -11.753 -18.629 1.00 69.62 333 ASN A C 1
ATOM 2605 O O . ASN A 1 333 ? -19.322 -10.971 -18.996 1.00 69.62 333 ASN A O 1
ATOM 2609 N N . PHE A 1 334 ? -19.945 -12.754 -17.776 1.00 74.94 334 PHE A N 1
ATOM 2610 C CA . PHE A 1 334 ? -18.617 -12.977 -17.205 1.00 74.94 334 PHE A CA 1
ATOM 2611 C C . PHE A 1 334 ? -17.854 -14.103 -17.901 1.00 74.94 334 PHE A C 1
ATOM 2613 O O . PHE A 1 334 ? -18.094 -15.289 -17.680 1.00 74.94 334 PHE A O 1
ATOM 2620 N N . VAL A 1 335 ? -16.863 -13.710 -18.704 1.00 74.38 335 VAL A N 1
ATOM 2621 C CA . VAL A 1 335 ? -15.870 -14.630 -19.268 1.00 74.38 335 VAL A CA 1
ATOM 2622 C C . VAL A 1 335 ? -15.090 -15.284 -18.121 1.00 74.38 335 VAL A C 1
ATOM 2624 O O . VAL A 1 335 ? -14.593 -14.581 -17.240 1.00 74.38 335 VAL A O 1
ATOM 2627 N N . GLN A 1 336 ? -14.989 -16.618 -18.151 1.00 82.06 336 GLN A N 1
ATOM 2628 C CA . GLN A 1 336 ? -14.294 -17.458 -17.160 1.00 82.06 336 GLN A CA 1
ATOM 2629 C C . GLN A 1 336 ? -14.876 -17.453 -15.732 1.00 82.06 336 GLN A C 1
ATOM 2631 O O . GLN A 1 336 ? -14.185 -17.848 -14.798 1.00 82.06 336 GLN A O 1
ATOM 2636 N N . LEU A 1 337 ? -16.153 -17.092 -15.545 1.00 86.06 337 LEU A N 1
ATOM 2637 C CA . LEU A 1 337 ? -16.800 -17.189 -14.227 1.00 86.06 337 LEU A CA 1
ATOM 2638 C C . LEU A 1 337 ? -16.687 -18.597 -13.619 1.00 86.06 337 LEU A C 1
ATOM 2640 O O . LEU A 1 337 ? -16.220 -18.742 -12.495 1.00 86.06 337 LEU A O 1
ATOM 2644 N N . VAL A 1 338 ? -17.095 -19.616 -14.383 1.00 89.56 338 VAL A N 1
ATOM 2645 C CA . VAL A 1 338 ? -17.154 -21.011 -13.919 1.00 89.56 338 VAL A CA 1
ATOM 2646 C C . VAL A 1 338 ? -15.759 -21.567 -13.594 1.00 89.56 338 VAL A C 1
ATOM 2648 O O . VAL A 1 338 ? -15.592 -22.049 -12.481 1.00 89.56 338 VAL A O 1
ATOM 2651 N N . PRO A 1 339 ? -14.729 -21.446 -14.462 1.00 91.50 339 PRO A N 1
ATOM 2652 C CA . PRO A 1 339 ? -13.372 -21.874 -14.113 1.00 91.50 339 PRO A CA 1
ATOM 2653 C C . PRO A 1 339 ? -12.818 -21.227 -12.838 1.00 91.50 339 PRO A C 1
ATOM 2655 O O . PRO A 1 339 ? -12.260 -21.926 -12.000 1.00 91.50 339 PRO A O 1
ATOM 2658 N N . CYS A 1 340 ? -12.987 -19.909 -12.661 1.00 90.25 340 CYS A N 1
ATOM 2659 C CA . CYS A 1 340 ? -12.500 -19.228 -11.458 1.00 90.25 340 CYS A CA 1
ATOM 2660 C C . CYS A 1 340 ? -13.245 -19.677 -10.197 1.00 90.25 340 CYS A C 1
ATOM 2662 O O . CYS A 1 340 ? -12.625 -19.862 -9.156 1.00 90.25 340 CYS A O 1
ATOM 2664 N N . MET A 1 341 ? -14.565 -19.846 -10.291 1.00 94.88 341 MET A N 1
ATOM 2665 C CA . MET A 1 341 ? -15.387 -20.358 -9.197 1.00 94.88 341 MET A CA 1
ATOM 2666 C C . MET A 1 341 ? -14.957 -21.774 -8.804 1.00 94.88 341 MET A C 1
ATOM 2668 O O . MET A 1 341 ? -14.688 -22.007 -7.630 1.00 94.88 341 MET A O 1
ATOM 2672 N N . ASN A 1 342 ? -14.830 -22.685 -9.774 1.00 94.62 342 ASN A N 1
ATOM 2673 C CA . ASN A 1 342 ? -14.416 -24.066 -9.529 1.00 94.62 342 ASN A CA 1
ATOM 2674 C C . ASN A 1 342 ? -13.034 -24.126 -8.875 1.00 94.62 342 ASN A C 1
ATOM 2676 O O . ASN A 1 342 ? -12.879 -24.825 -7.887 1.00 94.62 342 ASN A O 1
ATOM 2680 N N . ALA A 1 343 ? -12.073 -23.320 -9.337 1.00 93.38 343 ALA A N 1
ATOM 2681 C CA . ALA A 1 343 ? -10.751 -23.247 -8.715 1.00 93.38 343 ALA A CA 1
ATOM 2682 C C . ALA A 1 343 ? -10.810 -22.805 -7.239 1.00 93.38 343 ALA A C 1
ATOM 2684 O O . ALA A 1 343 ? -10.062 -23.317 -6.411 1.00 93.38 343 ALA A O 1
ATOM 2685 N N . CYS A 1 344 ? -11.708 -21.876 -6.882 1.00 95.62 344 CYS A N 1
ATOM 2686 C CA . CYS A 1 344 ? -11.922 -21.509 -5.480 1.00 95.62 344 CYS A CA 1
ATOM 2687 C C . CYS A 1 344 ? -12.542 -22.652 -4.668 1.00 95.62 344 CYS A C 1
ATOM 2689 O O . CYS A 1 344 ? -12.140 -22.856 -3.527 1.00 95.62 344 CYS A O 1
ATOM 2691 N N . ILE A 1 345 ? -13.508 -23.384 -5.232 1.00 97.94 345 ILE A N 1
ATOM 2692 C CA . ILE A 1 345 ? -14.137 -24.529 -4.561 1.00 97.94 345 ILE A CA 1
ATOM 2693 C C . ILE A 1 345 ? -13.131 -25.666 -4.371 1.00 97.94 345 ILE A C 1
ATOM 2695 O O . ILE A 1 345 ? -12.986 -26.147 -3.255 1.00 97.94 345 ILE A O 1
ATOM 2699 N N . GLU A 1 346 ? -12.364 -26.016 -5.403 1.00 96.75 346 GLU A N 1
ATOM 2700 C CA . GLU A 1 346 ? -11.292 -27.015 -5.334 1.00 96.75 346 GLU A CA 1
ATOM 2701 C C . GLU A 1 346 ? -10.247 -26.643 -4.271 1.00 96.75 346 GLU A C 1
ATOM 2703 O O . GLU A 1 346 ? -9.832 -27.491 -3.481 1.00 96.75 346 GLU A O 1
ATOM 2708 N N . ALA A 1 347 ? -9.860 -25.362 -4.189 1.00 95.56 347 ALA A N 1
ATOM 2709 C CA . ALA A 1 347 ? -8.946 -24.884 -3.154 1.00 95.56 347 ALA A CA 1
ATOM 2710 C C . ALA A 1 347 ? -9.541 -25.012 -1.743 1.00 95.56 347 ALA A C 1
ATOM 2712 O O . ALA A 1 347 ? -8.824 -25.404 -0.823 1.00 95.56 347 ALA A O 1
ATOM 2713 N N . VAL A 1 348 ? -10.836 -24.725 -1.560 1.00 96.81 348 VAL A N 1
ATOM 2714 C CA . VAL A 1 348 ? -11.523 -24.951 -0.280 1.00 96.81 348 VAL A CA 1
ATOM 2715 C C . VAL A 1 348 ? -11.543 -26.441 0.045 1.00 96.81 348 VAL A C 1
ATOM 2717 O O . VAL A 1 348 ? -11.115 -26.823 1.123 1.00 96.81 348 VAL A O 1
ATOM 2720 N N . GLU A 1 349 ? -11.997 -27.298 -0.866 1.00 96.94 349 GLU A N 1
ATOM 2721 C CA . GLU A 1 349 ? -12.127 -28.740 -0.627 1.00 96.94 349 GLU A CA 1
ATOM 2722 C C . GLU A 1 349 ? -10.790 -29.406 -0.290 1.00 96.94 349 GLU A C 1
ATOM 2724 O O . GLU A 1 349 ? -10.733 -30.245 0.609 1.00 96.94 349 GLU A O 1
ATOM 2729 N N . ALA A 1 350 ? -9.710 -28.996 -0.959 1.00 95.81 350 ALA A N 1
ATOM 2730 C CA . ALA A 1 350 ? -8.375 -29.524 -0.708 1.00 95.81 350 ALA A CA 1
ATOM 2731 C C . ALA A 1 350 ? -7.818 -29.122 0.667 1.00 95.81 350 ALA A C 1
ATOM 2733 O O . ALA A 1 350 ? -7.094 -29.904 1.284 1.00 95.81 350 ALA A O 1
ATOM 2734 N N . ASN A 1 351 ? -8.127 -27.911 1.139 1.00 95.62 351 ASN A N 1
ATOM 2735 C CA . ASN A 1 351 ? -7.464 -27.307 2.297 1.00 95.62 351 ASN A CA 1
ATOM 2736 C C . ASN A 1 351 ? -8.319 -27.255 3.570 1.00 95.62 351 ASN A C 1
ATOM 2738 O O . ASN A 1 351 ? -7.769 -27.226 4.662 1.00 95.62 351 ASN A O 1
ATOM 2742 N N . LEU A 1 352 ? -9.647 -27.281 3.460 1.00 95.62 352 LEU A N 1
ATOM 2743 C CA . LEU A 1 352 ? -10.562 -27.265 4.602 1.00 95.62 352 LEU A CA 1
ATOM 2744 C C . LEU A 1 352 ? -10.340 -28.413 5.616 1.00 95.62 352 LEU A C 1
ATOM 2746 O O . LEU A 1 352 ? -10.456 -28.138 6.808 1.00 95.62 352 LEU A O 1
ATOM 2750 N N . PRO A 1 353 ? -10.029 -29.670 5.221 1.00 95.31 353 PRO A N 1
ATOM 2751 C CA . PRO A 1 353 ? -9.748 -30.742 6.185 1.00 95.31 353 PRO A CA 1
ATOM 2752 C C . PRO A 1 353 ? -8.324 -30.686 6.759 1.00 95.31 353 PRO A C 1
ATOM 2754 O O . PRO A 1 353 ? -7.960 -31.536 7.565 1.00 95.31 353 PRO A O 1
ATOM 2757 N N . GLN A 1 354 ? -7.489 -29.745 6.313 1.00 92.94 354 GLN A N 1
ATOM 2758 C CA . GLN A 1 354 ? -6.137 -29.588 6.833 1.00 92.94 354 GLN A CA 1
ATOM 2759 C C . GLN A 1 354 ? -6.169 -28.712 8.089 1.00 92.94 354 GLN A C 1
ATOM 2761 O O . GLN A 1 354 ? -7.004 -27.818 8.227 1.00 92.94 354 GLN A O 1
ATOM 2766 N N . GLN A 1 355 ? -5.237 -28.965 9.001 1.00 90.25 355 GLN A N 1
ATOM 2767 C CA . GLN A 1 355 ? -4.986 -28.129 10.167 1.00 90.25 355 GLN A CA 1
ATOM 2768 C C . GLN A 1 355 ? -3.600 -27.515 10.013 1.00 90.25 355 GLN A C 1
ATOM 2770 O O . GLN A 1 355 ? -2.666 -28.224 9.635 1.00 90.25 355 GLN A O 1
ATOM 2775 N N . THR A 1 356 ? -3.453 -26.224 10.320 1.00 85.50 356 THR A N 1
ATOM 2776 C CA . THR A 1 356 ? -2.108 -25.652 10.398 1.00 85.50 356 THR A CA 1
ATOM 2777 C C . THR A 1 356 ? -1.459 -26.127 11.690 1.00 85.50 356 THR A C 1
ATOM 2779 O O . THR A 1 356 ? -1.895 -25.764 12.782 1.00 85.50 356 THR A O 1
ATOM 2782 N N . ASP A 1 357 ? -0.426 -26.956 11.572 1.00 80.50 357 ASP A N 1
ATOM 2783 C CA . ASP A 1 357 ? 0.431 -27.336 12.692 1.00 80.50 357 ASP A CA 1
ATOM 2784 C C . ASP A 1 357 ? 1.813 -26.676 12.564 1.00 80.50 357 ASP A C 1
ATOM 2786 O O . ASP A 1 357 ? 2.198 -26.174 11.507 1.00 80.50 357 ASP A O 1
ATOM 2790 N N . ALA A 1 358 ? 2.566 -26.644 13.664 1.00 70.25 358 ALA A N 1
ATOM 2791 C CA . ALA A 1 358 ? 3.897 -26.038 13.694 1.00 70.25 358 ALA A CA 1
ATOM 2792 C C . ALA A 1 358 ? 4.939 -26.797 12.851 1.00 70.25 358 ALA A C 1
ATOM 2794 O O . ALA A 1 358 ? 6.081 -26.356 12.768 1.00 70.25 358 ALA A O 1
ATOM 2795 N N . THR A 1 359 ? 4.594 -27.959 12.289 1.00 65.94 359 THR A N 1
ATOM 2796 C CA . THR A 1 359 ? 5.581 -28.930 11.818 1.00 65.94 359 THR A CA 1
ATOM 2797 C C . THR A 1 359 ? 5.504 -29.276 10.342 1.00 65.94 359 THR A C 1
ATOM 2799 O O . THR A 1 359 ? 6.550 -29.629 9.813 1.00 65.94 359 THR A O 1
ATOM 2802 N N . ASN A 1 360 ? 4.356 -29.216 9.656 1.00 62.84 360 ASN A N 1
ATOM 2803 C CA . ASN A 1 360 ? 4.275 -29.841 8.331 1.00 62.84 360 ASN A CA 1
ATOM 2804 C C . ASN A 1 360 ? 3.363 -29.188 7.290 1.00 62.84 360 ASN A C 1
ATOM 2806 O O . ASN A 1 360 ? 3.702 -29.271 6.109 1.00 62.84 360 ASN A O 1
ATOM 2810 N N . VAL A 1 361 ? 2.233 -28.558 7.633 1.00 78.00 361 VAL A N 1
ATOM 2811 C CA . VAL A 1 361 ? 1.334 -28.028 6.589 1.00 78.00 361 VAL A CA 1
ATOM 2812 C C . VAL A 1 361 ? 0.694 -26.724 7.015 1.00 78.00 361 VAL A C 1
ATOM 2814 O O . VAL A 1 361 ? -0.016 -26.660 8.007 1.00 78.00 361 VAL A O 1
ATOM 2817 N N . ARG A 1 362 ? 0.934 -25.677 6.230 1.00 84.50 362 ARG A N 1
ATOM 2818 C CA . ARG A 1 362 ? 0.338 -24.363 6.427 1.00 84.50 362 ARG A CA 1
ATOM 2819 C C . ARG A 1 362 ? -0.796 -24.165 5.445 1.00 84.50 362 ARG A C 1
ATOM 2821 O O . ARG A 1 362 ? -0.545 -24.125 4.243 1.00 84.50 362 ARG A O 1
ATOM 2828 N N . VAL A 1 363 ? -2.013 -23.999 5.953 1.00 89.81 363 VAL A N 1
ATOM 2829 C CA . VAL A 1 363 ? -3.198 -23.809 5.113 1.00 89.81 363 VAL A CA 1
ATOM 2830 C C . VAL A 1 363 ? -3.148 -22.422 4.456 1.00 89.81 363 VAL A C 1
ATOM 2832 O O . VAL A 1 363 ? -3.216 -21.408 5.158 1.00 89.81 363 VAL A O 1
ATOM 2835 N N . PRO A 1 364 ? -3.010 -22.320 3.118 1.00 91.31 364 PRO A N 1
ATOM 2836 C CA . PRO A 1 364 ? -2.936 -21.027 2.457 1.00 91.31 364 PRO A CA 1
ATOM 2837 C C . PRO A 1 364 ? -4.347 -20.460 2.231 1.00 91.31 364 PRO A C 1
ATOM 2839 O O . PRO A 1 364 ? -5.244 -21.205 1.828 1.00 91.31 364 PRO A O 1
ATOM 2842 N N . PRO A 1 365 ? -4.569 -19.144 2.403 1.00 94.88 365 PRO A N 1
ATOM 2843 C CA . PRO A 1 365 ? -5.824 -18.525 1.993 1.00 94.88 365 PRO A CA 1
ATOM 2844 C C . PRO A 1 365 ? -5.938 -18.477 0.464 1.00 94.88 365 PRO A C 1
ATOM 2846 O O . PRO A 1 365 ? -4.937 -18.381 -0.249 1.00 94.88 365 PRO A O 1
ATOM 2849 N N . THR A 1 366 ? -7.166 -18.442 -0.052 1.00 95.19 366 THR A N 1
ATOM 2850 C CA . THR A 1 366 ? -7.418 -18.174 -1.475 1.00 95.19 366 THR A CA 1
ATOM 2851 C C . THR A 1 366 ? -7.605 -16.678 -1.713 1.00 95.19 366 THR A C 1
ATOM 2853 O O . THR A 1 366 ? -8.482 -16.041 -1.127 1.00 95.19 366 THR A O 1
ATOM 2856 N N . VAL A 1 367 ? -6.810 -16.110 -2.624 1.00 93.81 367 VAL A N 1
ATOM 2857 C CA . VAL A 1 367 ? -6.882 -14.688 -2.986 1.00 93.81 367 VAL A CA 1
ATOM 2858 C C . VAL A 1 367 ? -7.441 -14.520 -4.390 1.00 93.81 367 VAL A C 1
ATOM 2860 O O . VAL A 1 367 ? -6.849 -14.966 -5.370 1.00 93.81 367 VAL A O 1
ATOM 2863 N N . LEU A 1 368 ? -8.554 -13.801 -4.507 1.00 92.56 368 LEU A N 1
ATOM 2864 C CA . LEU A 1 368 ? -9.096 -13.364 -5.787 1.00 92.56 368 LEU A CA 1
ATOM 2865 C C . LEU A 1 368 ? -8.647 -11.940 -6.079 1.00 92.56 368 LEU A C 1
ATOM 2867 O O . LEU A 1 368 ? -9.142 -10.974 -5.491 1.00 92.56 368 LEU A O 1
ATOM 2871 N N . SER A 1 369 ? -7.748 -11.789 -7.047 1.00 87.25 369 SER A N 1
ATOM 2872 C CA . SER A 1 369 ? -7.310 -10.472 -7.486 1.00 87.25 369 SER A CA 1
ATOM 2873 C C . SER A 1 369 ? -7.564 -10.223 -8.963 1.00 87.25 369 SER A C 1
ATOM 2875 O O . SER A 1 369 ? -7.366 -11.077 -9.823 1.00 87.25 369 SER A O 1
ATOM 2877 N N . ARG A 1 370 ? -8.071 -9.023 -9.241 1.00 80.69 370 ARG A N 1
ATOM 2878 C CA . ARG A 1 370 ? -8.383 -8.516 -10.577 1.00 80.69 370 ARG A CA 1
ATOM 2879 C C . ARG A 1 370 ? -8.570 -7.005 -10.510 1.00 80.69 370 ARG A C 1
ATOM 2881 O O . ARG A 1 370 ? -8.868 -6.451 -9.447 1.00 80.69 370 ARG A O 1
ATOM 2888 N N . CYS A 1 371 ? -8.476 -6.334 -11.653 1.00 76.00 371 CYS A N 1
ATOM 2889 C CA . CYS A 1 371 ? -8.800 -4.913 -11.762 1.00 76.00 371 CYS A CA 1
ATOM 2890 C C . CYS A 1 371 ? -10.230 -4.599 -11.275 1.00 76.00 371 CYS A C 1
ATOM 2892 O O . CYS A 1 371 ? -11.113 -5.467 -11.237 1.00 76.00 371 CYS A O 1
ATOM 2894 N N . MET A 1 372 ? -10.468 -3.328 -10.932 1.00 77.75 372 MET A N 1
ATOM 2895 C CA . MET A 1 372 ? -11.808 -2.794 -10.650 1.00 77.75 372 MET A CA 1
ATOM 2896 C C . MET A 1 372 ? -12.812 -3.236 -11.708 1.00 77.75 372 MET A C 1
ATOM 2898 O O . MET A 1 372 ? -12.532 -3.171 -12.903 1.00 77.75 372 MET A O 1
ATOM 2902 N N . ARG A 1 373 ? -13.984 -3.701 -11.250 1.00 82.44 373 ARG A N 1
ATOM 2903 C CA . ARG A 1 373 ? -15.084 -4.202 -12.098 1.00 82.44 373 ARG A CA 1
ATOM 2904 C C . ARG A 1 373 ? -14.776 -5.488 -12.881 1.00 82.44 373 ARG A C 1
ATOM 2906 O O . ARG A 1 373 ? -15.558 -5.872 -13.740 1.00 82.44 373 ARG A O 1
ATOM 2913 N N . GLY A 1 374 ? -13.705 -6.207 -12.540 1.00 84.69 374 GLY A N 1
ATOM 2914 C CA . GLY A 1 374 ? -13.371 -7.510 -13.127 1.00 84.69 374 GLY A CA 1
ATOM 2915 C C . GLY A 1 374 ? -14.237 -8.692 -12.656 1.00 84.69 374 GLY A C 1
ATOM 2916 O O . GLY A 1 374 ? -13.919 -9.831 -12.982 1.00 84.69 374 GLY A O 1
ATOM 2917 N N . GLY A 1 375 ? -15.300 -8.463 -11.878 1.00 89.81 375 GLY A N 1
ATOM 2918 C CA . GLY A 1 375 ? -16.217 -9.525 -11.432 1.00 89.81 375 GLY A CA 1
ATOM 2919 C C . GLY A 1 375 ? -15.795 -10.324 -10.214 1.00 89.81 375 GLY A C 1
ATOM 2920 O O . GLY A 1 375 ? -16.360 -11.386 -9.990 1.00 89.81 375 GLY A O 1
ATOM 2921 N N . LYS A 1 376 ? -14.835 -9.841 -9.419 1.00 92.06 376 LYS A N 1
ATOM 2922 C CA . LYS A 1 376 ? -14.387 -10.540 -8.200 1.00 92.06 376 LYS A CA 1
ATOM 2923 C C . LYS A 1 376 ? -15.551 -10.807 -7.246 1.00 92.06 376 LYS A C 1
ATOM 2925 O O . LYS A 1 376 ? -15.786 -11.950 -6.883 1.00 92.06 376 LYS A O 1
ATOM 2930 N N . THR A 1 377 ? -16.334 -9.771 -6.938 1.00 93.44 377 THR A N 1
ATOM 2931 C CA . THR A 1 377 ? -17.537 -9.882 -6.105 1.00 93.44 377 THR A CA 1
ATOM 2932 C C . THR A 1 377 ? -18.533 -10.884 -6.688 1.00 93.44 377 THR A C 1
ATOM 2934 O O . THR A 1 377 ? -19.102 -11.679 -5.954 1.00 93.44 377 THR A O 1
ATOM 2937 N N . THR A 1 378 ? -18.708 -10.912 -8.014 1.00 93.19 378 THR A N 1
ATOM 2938 C CA . THR A 1 378 ? -19.576 -11.889 -8.687 1.00 93.19 378 THR A CA 1
ATOM 2939 C C . THR A 1 378 ? -19.082 -13.317 -8.479 1.00 93.19 378 THR A C 1
ATOM 2941 O O . THR A 1 378 ? -19.874 -14.162 -8.079 1.00 93.19 378 THR A O 1
ATOM 2944 N N . VAL A 1 379 ? -17.787 -13.576 -8.691 1.00 94.50 379 VAL A N 1
ATOM 2945 C CA . VAL A 1 379 ? -17.173 -14.887 -8.421 1.00 94.50 379 VAL A CA 1
ATOM 2946 C C . VAL A 1 379 ? -17.391 -15.275 -6.958 1.00 94.50 379 VAL A C 1
ATOM 2948 O O . VAL A 1 379 ? -17.901 -16.357 -6.701 1.00 94.50 379 VAL A O 1
ATOM 2951 N N . LEU A 1 380 ? -17.108 -14.377 -6.008 1.00 95.88 380 LEU A N 1
ATOM 2952 C CA . LEU A 1 380 ? -17.297 -14.637 -4.578 1.00 95.88 380 LEU A CA 1
ATOM 2953 C C . LEU A 1 380 ? -18.746 -14.972 -4.202 1.00 95.88 380 LEU A C 1
ATOM 2955 O O . LEU A 1 380 ? -18.976 -15.821 -3.347 1.00 95.88 380 LEU A O 1
ATOM 2959 N N . MET A 1 381 ? -19.728 -14.323 -4.829 1.00 95.12 381 MET A N 1
ATOM 2960 C CA . MET A 1 381 ? -21.144 -14.630 -4.605 1.00 95.12 381 MET A CA 1
ATOM 2961 C C . MET A 1 381 ? -21.516 -16.025 -5.111 1.00 95.12 381 MET A C 1
ATOM 2963 O O . MET A 1 381 ? -22.279 -16.719 -4.454 1.00 95.12 381 MET A O 1
ATOM 2967 N N . HIS A 1 382 ? -20.976 -16.436 -6.258 1.00 94.62 382 HIS A N 1
ATOM 2968 C CA . HIS A 1 382 ? -21.191 -17.785 -6.775 1.00 94.62 382 HIS A CA 1
ATOM 2969 C C . HIS A 1 382 ? -20.477 -18.841 -5.921 1.00 94.62 382 HIS A C 1
ATOM 2971 O O . HIS A 1 382 ? -21.076 -19.857 -5.595 1.00 94.62 382 HIS A O 1
ATOM 2977 N N . VAL A 1 383 ? -19.253 -18.558 -5.464 1.00 96.56 383 VAL A N 1
ATOM 2978 C CA . VAL A 1 383 ? -18.539 -19.402 -4.493 1.00 96.56 383 VAL A CA 1
ATOM 2979 C C . VAL A 1 383 ? -19.350 -19.556 -3.202 1.00 96.56 383 VAL A C 1
ATOM 2981 O O . VAL A 1 383 ? -19.470 -20.660 -2.687 1.00 96.56 383 VAL A O 1
ATOM 2984 N N . PHE A 1 384 ? -19.958 -18.479 -2.694 1.00 97.38 384 PHE A N 1
ATOM 2985 C CA . PHE A 1 384 ? -20.838 -18.546 -1.524 1.00 97.38 384 PHE A CA 1
ATOM 2986 C C . PHE A 1 384 ? -22.027 -19.499 -1.737 1.00 97.38 384 PHE A C 1
ATOM 2988 O O . PHE A 1 384 ? -22.319 -20.310 -0.858 1.00 97.38 384 PHE A O 1
ATOM 2995 N N . ASP A 1 385 ? -22.701 -19.406 -2.887 1.00 96.06 385 ASP A N 1
ATOM 2996 C CA . ASP A 1 385 ? -23.867 -20.238 -3.205 1.00 96.06 385 ASP A CA 1
ATOM 2997 C C . ASP A 1 385 ? -23.490 -21.723 -3.327 1.00 96.06 385 ASP A C 1
ATOM 2999 O O . ASP A 1 385 ? -24.162 -22.571 -2.740 1.00 96.06 385 ASP A O 1
ATOM 3003 N N . GLU A 1 386 ? -22.385 -22.032 -4.012 1.00 96.94 386 GLU A N 1
ATOM 3004 C CA . GLU A 1 386 ? -21.872 -23.404 -4.142 1.00 96.94 386 GLU A CA 1
ATOM 3005 C C . GLU A 1 386 ? -21.441 -23.984 -2.785 1.00 96.94 386 GLU A C 1
ATOM 3007 O O . GLU A 1 386 ? -21.791 -25.115 -2.450 1.00 96.94 386 GLU A O 1
ATOM 3012 N N . LEU A 1 387 ? -20.770 -23.196 -1.934 1.00 97.44 387 LEU A N 1
ATOM 3013 C CA . LEU A 1 387 ? -20.410 -23.627 -0.578 1.00 97.44 387 LEU A CA 1
ATOM 3014 C C . LEU A 1 387 ? -21.651 -23.915 0.281 1.00 97.44 387 LEU A C 1
ATOM 3016 O O . LEU A 1 387 ? -21.678 -24.911 1.005 1.00 97.44 387 LEU A O 1
ATOM 3020 N N . LYS A 1 388 ? -22.702 -23.086 0.191 1.00 97.12 388 LYS A N 1
ATOM 3021 C CA . LYS A 1 388 ? -23.983 -23.363 0.865 1.00 97.12 388 LYS A CA 1
ATOM 3022 C C . LYS A 1 388 ? -24.640 -24.636 0.322 1.00 97.12 388 LYS A C 1
ATOM 3024 O O . LYS A 1 388 ? -25.139 -25.428 1.120 1.00 97.12 388 LYS A O 1
ATOM 3029 N N . ALA A 1 389 ? -24.623 -24.857 -0.994 1.00 97.19 389 ALA A N 1
ATOM 3030 C CA . ALA A 1 389 ? -25.160 -26.071 -1.614 1.00 97.19 389 ALA A CA 1
ATOM 3031 C C . ALA A 1 389 ? -24.409 -27.336 -1.156 1.00 97.19 389 ALA A C 1
ATOM 3033 O O . ALA A 1 389 ? -25.030 -28.365 -0.895 1.00 97.19 389 ALA A O 1
ATOM 3034 N N . ALA A 1 390 ? -23.095 -27.229 -0.945 1.00 97.19 390 ALA A N 1
ATOM 3035 C CA . ALA A 1 390 ? -22.244 -28.277 -0.382 1.00 97.19 390 ALA A CA 1
ATOM 3036 C C . ALA A 1 390 ? -22.362 -28.431 1.152 1.00 97.19 390 ALA A C 1
ATOM 3038 O O . ALA A 1 390 ? -21.531 -29.093 1.775 1.00 97.19 390 ALA A O 1
ATOM 3039 N N . SER A 1 391 ? -23.382 -27.831 1.783 1.00 97.06 391 SER A N 1
ATOM 3040 C CA . SER A 1 391 ? -23.613 -27.863 3.239 1.00 97.06 391 SER A CA 1
ATOM 3041 C C . SER A 1 391 ? -22.447 -27.319 4.080 1.00 97.06 391 SER A C 1
ATOM 3043 O O . SER A 1 391 ? -22.275 -27.706 5.236 1.00 97.06 391 SER A O 1
ATOM 3045 N N . LYS A 1 392 ? -21.646 -26.405 3.518 1.00 97.62 392 LYS A N 1
ATOM 3046 C CA . LYS A 1 392 ? -20.601 -25.667 4.239 1.00 97.62 392 LYS A CA 1
ATOM 3047 C C . LYS A 1 392 ? -21.188 -24.411 4.885 1.00 97.62 392 LYS A C 1
ATOM 3049 O O . LYS A 1 392 ? -22.311 -23.991 4.588 1.00 97.62 392 LYS A O 1
ATOM 3054 N N . ASN A 1 393 ? -20.411 -23.776 5.758 1.00 97.88 393 ASN A N 1
ATOM 3055 C CA . ASN A 1 393 ? -20.827 -22.603 6.519 1.00 97.88 393 ASN A CA 1
ATOM 3056 C C . ASN A 1 393 ? -20.075 -21.335 6.071 1.00 97.88 393 ASN A C 1
ATOM 3058 O O . ASN A 1 393 ? -19.216 -20.841 6.807 1.00 97.88 393 ASN A O 1
ATOM 3062 N N . PRO A 1 394 ? -20.358 -20.785 4.871 1.00 98.25 394 PRO A N 1
ATOM 3063 C CA . PRO A 1 394 ? -19.695 -19.572 4.426 1.00 98.25 394 PRO A CA 1
ATOM 3064 C C . PRO A 1 394 ? -20.228 -18.334 5.164 1.00 98.25 394 PRO A C 1
ATOM 3066 O O . PRO A 1 394 ? -21.440 -18.138 5.292 1.00 98.25 394 PRO A O 1
ATOM 3069 N N . ILE A 1 395 ? -19.312 -17.471 5.599 1.00 98.19 395 ILE A N 1
ATOM 3070 C CA . ILE A 1 395 ? -19.579 -16.141 6.156 1.00 98.19 395 ILE A CA 1
ATOM 3071 C C . ILE A 1 395 ? -19.128 -15.123 5.115 1.00 98.19 395 ILE A C 1
ATOM 3073 O O . ILE A 1 395 ? -17.960 -15.107 4.750 1.00 98.19 395 ILE A O 1
ATOM 3077 N N . PHE A 1 396 ? -20.027 -14.265 4.638 1.00 97.69 396 PHE A N 1
ATOM 3078 C CA . PHE A 1 396 ? -19.684 -13.245 3.645 1.00 97.69 396 PHE A CA 1
ATOM 3079 C C . PHE A 1 396 ? -19.670 -11.854 4.277 1.00 97.69 396 PHE A C 1
ATOM 3081 O O . PHE A 1 396 ? -20.701 -11.387 4.765 1.00 97.69 396 PHE A O 1
ATOM 3088 N N . ILE A 1 397 ? -18.535 -11.162 4.190 1.00 97.31 397 ILE A N 1
ATOM 3089 C CA . ILE A 1 397 ? -18.393 -9.749 4.558 1.00 97.31 397 ILE A CA 1
ATOM 3090 C C . ILE A 1 397 ? -17.854 -8.939 3.374 1.00 97.31 397 ILE A C 1
ATOM 3092 O O . ILE A 1 397 ? -17.149 -9.459 2.512 1.00 97.31 397 ILE A O 1
ATOM 3096 N N . SER A 1 398 ? -18.191 -7.651 3.308 1.00 95.88 398 SER A N 1
ATOM 3097 C CA . SER A 1 398 ? -17.714 -6.752 2.251 1.00 95.88 398 SER A CA 1
ATOM 3098 C C . SER A 1 398 ? -17.381 -5.378 2.808 1.00 95.88 398 SER A C 1
ATOM 3100 O O . SER A 1 398 ? -18.177 -4.794 3.546 1.00 95.88 398 SER A O 1
ATOM 3102 N N . PHE A 1 399 ? -16.239 -4.841 2.386 1.00 95.31 399 PHE A N 1
ATOM 3103 C CA . PHE A 1 399 ? -15.819 -3.467 2.668 1.00 95.31 399 PHE A CA 1
ATOM 3104 C C . PHE A 1 399 ? -16.043 -2.530 1.474 1.00 95.31 399 PHE A C 1
ATOM 3106 O O . PHE A 1 399 ? -15.497 -1.430 1.426 1.00 95.31 399 PHE A O 1
ATOM 3113 N N . ASN A 1 400 ? -16.862 -2.940 0.500 1.00 90.44 400 ASN A N 1
ATOM 3114 C CA . ASN A 1 400 ? -17.284 -2.052 -0.579 1.00 90.44 400 ASN A CA 1
ATOM 3115 C C . ASN A 1 400 ? -18.050 -0.831 -0.043 1.00 90.44 400 ASN A C 1
ATOM 3117 O O . ASN A 1 400 ? -18.723 -0.910 0.980 1.00 90.44 400 ASN A O 1
ATOM 3121 N N . GLY A 1 401 ? -18.003 0.291 -0.771 1.00 83.25 401 GLY A N 1
ATOM 3122 C CA . GLY A 1 401 ? -18.598 1.568 -0.341 1.00 83.25 401 GLY A CA 1
ATOM 3123 C C . GLY A 1 401 ? -20.113 1.548 -0.092 1.00 83.25 401 GLY A C 1
ATOM 3124 O O . GLY A 1 401 ? -20.619 2.426 0.609 1.00 83.25 401 GLY A O 1
ATOM 3125 N N . ASP A 1 402 ? -20.817 0.539 -0.612 1.00 84.06 402 ASP A N 1
ATOM 3126 C CA . ASP A 1 402 ? -22.252 0.312 -0.396 1.00 84.06 402 ASP A CA 1
ATOM 3127 C C . ASP A 1 402 ? -22.546 -0.581 0.822 1.00 84.06 402 ASP A C 1
ATOM 3129 O O . ASP A 1 402 ? -23.707 -0.807 1.161 1.00 84.06 402 ASP A O 1
ATOM 3133 N N . SER A 1 403 ? -21.522 -1.102 1.504 1.00 88.38 403 SER A N 1
ATOM 3134 C CA . SER A 1 403 ? -21.726 -1.947 2.676 1.00 88.38 403 SER A CA 1
ATOM 3135 C C . SER A 1 403 ? -22.215 -1.132 3.884 1.00 88.38 403 SER A C 1
ATOM 3137 O O . SER A 1 403 ? -22.084 0.101 3.964 1.00 88.38 403 SER A O 1
ATOM 3139 N N . LEU A 1 404 ? -22.809 -1.840 4.849 1.00 92.25 404 LEU A N 1
ATOM 3140 C CA . LEU A 1 404 ? -23.172 -1.283 6.155 1.00 92.25 404 LEU A CA 1
ATOM 3141 C C . LEU A 1 404 ? -21.941 -1.052 7.049 1.00 92.25 404 LEU A C 1
ATOM 3143 O O . LEU A 1 404 ? -22.060 -0.432 8.105 1.00 92.25 404 LEU A O 1
ATOM 3147 N N . ILE A 1 405 ? -20.768 -1.546 6.638 1.00 94.06 405 ILE A N 1
ATOM 3148 C CA . ILE A 1 405 ? -19.547 -1.562 7.435 1.00 94.06 405 ILE A CA 1
ATOM 3149 C C . ILE A 1 405 ? -18.554 -0.542 6.889 1.00 94.06 405 ILE A C 1
ATOM 3151 O O . ILE A 1 405 ? -17.979 -0.698 5.818 1.00 94.06 405 ILE A O 1
ATOM 3155 N N . SER A 1 406 ? -18.287 0.476 7.692 1.00 93.88 406 SER A N 1
ATOM 3156 C CA . SER A 1 406 ? -17.126 1.350 7.555 1.00 93.88 406 SER A CA 1
ATOM 3157 C C . SER A 1 406 ? -16.408 1.405 8.894 1.00 93.88 406 SER A C 1
ATOM 3159 O O . SER A 1 406 ? -17.084 1.346 9.925 1.00 93.88 406 SER A O 1
ATOM 3161 N N . GLN A 1 407 ? -15.083 1.556 8.888 1.00 94.38 407 GLN A N 1
ATOM 3162 C CA . GLN A 1 407 ? -14.323 1.825 10.110 1.00 94.38 407 GLN A CA 1
ATOM 3163 C C . GLN A 1 407 ? -14.849 3.104 10.772 1.00 94.38 407 GLN A C 1
ATOM 3165 O O . GLN A 1 407 ? -15.043 4.123 10.100 1.00 94.38 407 GLN A O 1
ATOM 3170 N N . LEU A 1 408 ? -15.130 3.036 12.071 1.00 94.06 408 LEU A N 1
ATOM 3171 C CA . LEU A 1 408 ? -15.598 4.181 12.844 1.00 94.06 408 LEU A CA 1
ATOM 3172 C C . LEU A 1 408 ? -14.435 5.028 13.348 1.00 94.06 408 LEU A C 1
ATOM 3174 O O . LEU A 1 408 ? -13.287 4.593 13.427 1.00 94.06 408 LEU A O 1
ATOM 3178 N N . GLN A 1 409 ? -14.743 6.277 13.691 1.00 92.38 409 GLN A N 1
ATOM 3179 C CA . GLN A 1 409 ? -13.765 7.153 14.316 1.00 92.38 409 GLN A CA 1
ATOM 3180 C C . GLN A 1 409 ? -13.363 6.546 15.667 1.00 92.38 409 GLN A C 1
ATOM 3182 O O . GLN A 1 409 ? -14.226 6.320 16.511 1.00 92.38 409 GLN A O 1
ATOM 3187 N N . ASN A 1 410 ? -12.063 6.301 15.849 1.00 90.94 410 ASN A N 1
ATOM 3188 C CA . ASN A 1 410 ? -11.460 5.657 17.027 1.00 90.94 410 ASN A CA 1
ATOM 3189 C C . ASN A 1 410 ? -11.703 4.141 17.158 1.00 90.94 410 ASN A C 1
ATOM 3191 O O . ASN A 1 410 ? -11.414 3.574 18.205 1.00 90.94 410 ASN A O 1
ATOM 3195 N N . GLU A 1 411 ? -12.206 3.476 16.118 1.00 93.62 411 GLU A N 1
ATOM 3196 C CA . GLU A 1 411 ? -12.308 2.015 16.087 1.00 93.62 411 GLU A CA 1
ATOM 3197 C C . GLU A 1 411 ? -11.033 1.412 15.488 1.00 93.62 411 GLU A C 1
ATOM 3199 O O . GLU A 1 411 ? -10.556 1.859 14.436 1.00 93.62 411 GLU A O 1
ATOM 3204 N N . SER A 1 412 ? -10.480 0.381 16.134 1.00 94.81 412 SER A N 1
ATOM 3205 C CA . SER A 1 412 ? -9.342 -0.341 15.569 1.00 94.81 412 SER A CA 1
ATOM 3206 C C . SER A 1 412 ? -9.747 -1.084 14.288 1.00 94.81 412 SER A C 1
ATOM 3208 O O . SER A 1 412 ? -10.915 -1.413 14.044 1.00 94.81 412 SER A O 1
ATOM 3210 N N . VAL A 1 413 ? -8.767 -1.377 13.437 1.00 95.62 413 VAL A N 1
ATOM 3211 C CA . VAL A 1 413 ? -9.005 -2.152 12.209 1.00 95.62 413 VAL A CA 1
ATOM 3212 C C . VAL A 1 413 ? -9.530 -3.557 12.558 1.00 95.62 413 VAL A C 1
ATOM 3214 O O . VAL A 1 413 ? -10.430 -4.074 11.892 1.00 95.62 413 VAL A O 1
ATOM 3217 N N . LEU A 1 414 ? -9.029 -4.142 13.653 1.00 96.38 414 LEU A N 1
ATOM 3218 C CA . LEU A 1 414 ? -9.458 -5.441 14.167 1.00 96.38 414 LEU A CA 1
ATOM 3219 C C . LEU A 1 414 ? -10.889 -5.419 14.728 1.00 96.38 414 LEU A C 1
ATOM 3221 O O . LEU A 1 414 ? -11.654 -6.349 14.470 1.00 96.38 414 LEU A O 1
ATOM 3225 N N . ASP A 1 415 ? -11.280 -4.376 15.464 1.00 96.50 415 ASP A N 1
ATOM 3226 C CA . ASP A 1 415 ? -12.668 -4.201 15.927 1.00 96.50 415 ASP A CA 1
ATOM 3227 C C . ASP A 1 415 ? -13.629 -4.089 14.741 1.00 96.50 415 ASP A C 1
ATOM 3229 O O . ASP A 1 415 ? -14.664 -4.756 14.712 1.00 96.50 415 ASP A O 1
ATOM 3233 N N . THR A 1 416 ? -13.233 -3.340 13.707 1.00 96.94 416 THR A N 1
ATOM 3234 C CA . THR A 1 416 ? -14.020 -3.206 12.474 1.00 96.94 416 THR A CA 1
ATOM 3235 C C . THR A 1 416 ? -14.225 -4.564 11.796 1.00 96.94 416 THR A C 1
ATOM 3237 O O . THR A 1 416 ? -15.338 -4.880 11.368 1.00 96.94 416 THR A O 1
ATOM 3240 N N . MET A 1 417 ? -13.172 -5.391 11.719 1.00 97.94 417 MET A N 1
ATOM 3241 C CA . MET A 1 417 ? -13.248 -6.754 11.182 1.00 97.94 417 MET A CA 1
ATOM 3242 C C . MET A 1 417 ? -14.200 -7.634 12.005 1.00 97.94 417 MET A C 1
ATOM 3244 O O . MET A 1 417 ? -15.095 -8.269 11.444 1.00 97.94 417 MET A O 1
ATOM 3248 N N . ARG A 1 418 ? -14.061 -7.639 13.337 1.00 97.88 418 ARG A N 1
ATOM 3249 C CA . ARG A 1 418 ? -14.929 -8.412 14.243 1.00 97.88 418 ARG A CA 1
ATOM 3250 C C . ARG A 1 418 ? -16.387 -7.983 14.135 1.00 97.88 418 ARG A C 1
ATOM 3252 O O . ARG A 1 418 ? -17.266 -8.833 14.016 1.00 97.88 418 ARG A O 1
ATOM 3259 N N . ARG A 1 419 ? -16.650 -6.675 14.088 1.00 97.81 419 ARG A N 1
ATOM 3260 C CA . ARG A 1 419 ? -17.993 -6.118 13.893 1.00 97.81 419 ARG A CA 1
ATOM 3261 C C . ARG A 1 419 ? -18.586 -6.515 12.542 1.00 97.81 419 ARG A C 1
ATOM 3263 O O . ARG A 1 419 ? -19.766 -6.855 12.480 1.00 97.81 419 ARG A O 1
ATOM 3270 N N . ALA A 1 420 ? -17.785 -6.534 11.474 1.00 97.56 420 ALA A N 1
ATOM 3271 C CA . ALA A 1 420 ? -18.224 -7.000 10.158 1.00 97.56 420 ALA A CA 1
ATOM 3272 C C . ALA A 1 420 ? -18.677 -8.469 10.191 1.00 97.56 420 ALA A C 1
ATOM 3274 O O . ALA A 1 420 ? -19.760 -8.791 9.697 1.00 97.56 420 ALA A O 1
ATOM 3275 N N . ILE A 1 421 ? -17.872 -9.342 10.807 1.00 98.06 421 ILE A N 1
ATOM 3276 C CA . ILE A 1 421 ? -18.174 -10.774 10.951 1.00 98.06 421 ILE A CA 1
ATOM 3277 C C . ILE A 1 421 ? -19.418 -10.973 11.824 1.00 98.06 421 ILE A C 1
ATOM 3279 O O . ILE A 1 421 ? -20.331 -11.699 11.432 1.00 98.06 421 ILE A O 1
ATOM 3283 N N . ALA A 1 422 ? -19.504 -10.275 12.958 1.00 97.94 422 ALA A N 1
ATOM 3284 C CA . ALA A 1 422 ? -20.657 -10.331 13.851 1.00 97.94 422 ALA A CA 1
ATOM 3285 C C . ALA A 1 422 ? -21.954 -9.940 13.132 1.00 97.94 422 ALA A C 1
ATOM 3287 O O . ALA A 1 422 ? -22.942 -10.663 13.200 1.00 97.94 422 ALA A O 1
ATOM 3288 N N . ILE A 1 423 ? -21.945 -8.842 12.369 1.00 97.19 423 ILE A N 1
ATOM 3289 C CA . ILE A 1 423 ? -23.111 -8.394 11.594 1.00 97.19 423 ILE A CA 1
ATOM 3290 C C . ILE A 1 423 ? -23.531 -9.422 10.540 1.00 97.19 423 ILE A C 1
ATOM 3292 O O . ILE A 1 423 ? -24.729 -9.605 10.314 1.00 97.19 423 ILE A O 1
ATOM 3296 N N . ALA A 1 424 ? -22.576 -10.110 9.911 1.00 97.19 424 ALA A N 1
ATOM 3297 C CA . ALA A 1 424 ? -22.886 -11.185 8.973 1.00 97.19 424 ALA A CA 1
ATOM 3298 C C . ALA A 1 424 ? -23.537 -12.399 9.658 1.00 97.19 424 ALA A C 1
ATOM 3300 O O . ALA A 1 424 ? -24.367 -13.061 9.029 1.00 97.19 424 ALA A O 1
ATOM 3301 N N . LEU A 1 425 ? -23.188 -12.658 10.923 1.00 97.81 425 LEU A N 1
ATOM 3302 C CA . LEU A 1 425 ? -23.693 -13.760 11.743 1.00 97.81 425 LEU A CA 1
ATOM 3303 C C . LEU A 1 425 ? -25.005 -13.448 12.481 1.00 97.81 425 LEU A C 1
ATOM 3305 O O . LEU A 1 425 ? -25.666 -14.379 12.923 1.00 97.81 425 LEU A O 1
ATOM 3309 N N . LEU A 1 426 ? -25.405 -12.185 12.646 1.00 97.75 426 LEU A N 1
ATOM 3310 C CA . LEU A 1 426 ? -26.607 -11.830 13.409 1.00 97.75 426 LEU A CA 1
ATOM 3311 C C . LEU A 1 426 ? -27.896 -12.426 12.815 1.00 97.75 426 LEU A C 1
ATOM 3313 O O . LEU A 1 426 ? -28.232 -12.166 11.658 1.00 97.75 426 LEU A O 1
ATOM 3317 N N . LYS A 1 427 ? -28.696 -13.097 13.661 1.00 96.94 427 LYS A N 1
ATOM 3318 C CA . LYS A 1 427 ? -30.059 -13.567 13.326 1.00 96.94 427 LYS A CA 1
ATOM 3319 C C . LYS A 1 427 ? -30.946 -12.436 12.798 1.00 96.94 427 LYS A C 1
ATOM 3321 O O . LYS A 1 427 ? -31.670 -12.597 11.818 1.00 96.94 427 LYS A O 1
ATOM 3326 N N . LYS A 1 428 ? -30.881 -11.270 13.453 1.00 96.50 428 LYS A N 1
ATOM 3327 C CA . LYS A 1 428 ? -31.558 -10.036 13.037 1.00 96.50 428 LYS A CA 1
ATOM 3328 C C . LYS A 1 428 ? -30.523 -9.048 12.512 1.00 96.50 428 LYS A C 1
ATOM 3330 O O . LYS A 1 428 ? -29.865 -8.365 13.295 1.00 96.50 428 LYS A O 1
ATOM 3335 N N . LYS A 1 429 ? -30.395 -8.975 11.187 1.00 95.69 429 LYS A N 1
ATOM 3336 C CA . LYS A 1 429 ? -29.451 -8.065 10.533 1.00 95.69 429 LYS A CA 1
ATOM 3337 C C . LYS A 1 429 ? -29.831 -6.595 10.775 1.00 95.69 429 LYS A C 1
ATOM 3339 O O . LYS A 1 429 ? -31.027 -6.280 10.718 1.00 95.69 429 LYS A O 1
ATOM 3344 N N . PRO A 1 430 ? -28.841 -5.711 11.008 1.00 96.06 430 PRO A N 1
ATOM 3345 C CA . PRO A 1 430 ? -29.085 -4.276 11.067 1.00 96.06 430 PRO A CA 1
ATOM 3346 C C . PRO A 1 430 ? -29.668 -3.798 9.733 1.00 96.06 430 PRO A C 1
ATOM 3348 O O . PRO A 1 430 ? -29.237 -4.244 8.667 1.00 96.06 430 PRO A O 1
ATOM 3351 N N . GLN A 1 431 ? -30.668 -2.924 9.795 1.00 94.88 431 GLN A N 1
ATOM 3352 C CA . GLN A 1 431 ? -31.351 -2.393 8.610 1.00 94.88 431 GLN A CA 1
ATOM 3353 C C . GLN A 1 431 ? -30.599 -1.216 7.986 1.00 94.88 431 GLN A C 1
ATOM 3355 O O . GLN A 1 431 ? -30.726 -0.956 6.790 1.00 94.88 431 GLN A O 1
ATOM 3360 N N . ASP A 1 432 ? -29.799 -0.516 8.787 1.00 95.06 432 ASP A N 1
ATOM 3361 C CA . ASP A 1 432 ? -29.050 0.657 8.366 1.00 95.06 432 ASP A CA 1
ATOM 3362 C C . ASP A 1 432 ? -27.653 0.727 9.008 1.00 95.06 432 ASP A C 1
ATOM 3364 O O . ASP A 1 432 ? -27.232 -0.125 9.799 1.00 95.06 432 ASP A O 1
ATOM 3368 N N . ARG A 1 433 ? -26.894 1.754 8.610 1.00 94.44 433 ARG A N 1
ATOM 3369 C CA . ARG A 1 433 ? -25.528 1.986 9.092 1.00 94.44 433 ARG A CA 1
ATOM 3370 C C . ARG A 1 433 ? -25.474 2.366 10.567 1.00 94.44 433 ARG A C 1
ATOM 3372 O O . ARG A 1 433 ? -24.460 2.098 11.200 1.00 94.44 433 ARG A O 1
ATOM 3379 N N . ASP A 1 434 ? -26.500 3.004 11.114 1.00 93.94 434 ASP A N 1
ATOM 3380 C CA . ASP A 1 434 ? -2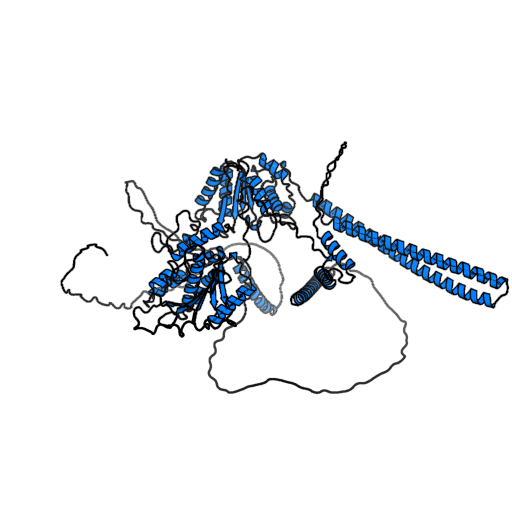6.483 3.469 12.499 1.00 93.94 434 ASP A CA 1
ATOM 3381 C C . ASP A 1 434 ? -26.802 2.337 13.478 1.00 93.94 434 ASP A C 1
ATOM 3383 O O . ASP A 1 434 ? -26.208 2.288 14.554 1.00 93.94 434 ASP A O 1
ATOM 3387 N N . GLU A 1 435 ? -27.643 1.379 13.089 1.00 95.62 435 GLU A N 1
ATOM 3388 C CA . GLU A 1 435 ? -27.785 0.104 13.795 1.00 95.62 435 GLU A CA 1
ATOM 3389 C C . GLU A 1 435 ? -26.487 -0.712 13.727 1.00 95.62 435 GLU A C 1
ATOM 3391 O O . GLU A 1 435 ? -26.013 -1.204 14.750 1.00 95.62 435 GLU A O 1
ATOM 3396 N N . ALA A 1 436 ? -25.856 -0.797 12.550 1.00 95.94 436 ALA A N 1
ATOM 3397 C CA . ALA A 1 436 ? -24.588 -1.508 12.369 1.00 95.94 436 ALA A CA 1
ATOM 3398 C C . ALA A 1 436 ? -23.434 -0.918 13.206 1.00 95.94 436 ALA A C 1
ATOM 3400 O O . ALA A 1 436 ? -22.565 -1.654 13.669 1.00 95.94 436 ALA A O 1
ATOM 3401 N N . LYS A 1 437 ? -23.419 0.402 13.428 1.00 95.25 437 LYS A N 1
ATOM 3402 C CA . LYS A 1 437 ? -22.437 1.089 14.288 1.00 95.25 437 LYS A CA 1
ATOM 3403 C C . LYS A 1 437 ? -22.536 0.716 15.761 1.00 95.25 437 LYS A C 1
ATOM 3405 O O . LYS A 1 437 ? -21.557 0.852 16.482 1.00 95.25 437 LYS A O 1
ATOM 3410 N N . ARG A 1 438 ? -23.720 0.302 16.213 1.00 95.38 438 ARG A N 1
ATOM 3411 C CA . ARG A 1 438 ? -23.993 -0.008 17.622 1.00 95.38 438 ARG A CA 1
ATOM 3412 C C . ARG A 1 438 ? -23.652 -1.446 17.989 1.00 95.38 438 ARG A C 1
ATOM 3414 O O . ARG A 1 438 ? -23.764 -1.792 19.157 1.00 95.38 438 ARG A O 1
ATOM 3421 N N . VAL A 1 439 ? -23.285 -2.282 17.019 1.00 96.69 439 VAL A N 1
ATOM 3422 C CA . VAL A 1 439 ? -22.916 -3.677 17.264 1.00 96.69 439 VAL A CA 1
ATOM 3423 C C . VAL A 1 439 ? -21.499 -3.730 17.823 1.00 96.69 439 VAL A C 1
ATOM 3425 O O . VAL A 1 439 ? -20.552 -3.388 17.119 1.00 96.69 439 VAL A O 1
ATOM 3428 N N . LEU A 1 440 ? -21.358 -4.196 19.061 1.00 95.88 440 LEU A N 1
ATOM 3429 C CA . LEU A 1 440 ? -20.066 -4.461 19.690 1.00 95.88 440 LEU A CA 1
ATOM 3430 C C . LEU A 1 440 ? -19.873 -5.970 19.829 1.00 95.88 440 LEU A C 1
ATOM 3432 O O . LEU A 1 440 ? -20.697 -6.638 20.447 1.00 95.88 440 LEU A O 1
ATOM 3436 N N . CYS A 1 441 ? -18.783 -6.496 19.269 1.00 97.00 441 CYS A N 1
ATOM 3437 C CA . CYS A 1 441 ? -18.443 -7.914 19.346 1.00 97.00 441 CYS A CA 1
ATOM 3438 C C . CYS A 1 441 ? -17.080 -8.101 20.012 1.00 97.00 441 CYS A C 1
ATOM 3440 O O . CYS A 1 441 ? -16.039 -7.759 19.439 1.00 97.00 441 CYS A O 1
ATOM 3442 N N . ARG A 1 442 ? -17.082 -8.697 21.205 1.00 96.62 442 ARG A N 1
ATOM 3443 C CA . ARG A 1 442 ? -15.851 -9.121 21.874 1.00 96.62 442 ARG A CA 1
ATOM 3444 C C . ARG A 1 442 ? -15.250 -10.342 21.158 1.00 96.62 442 ARG A C 1
ATOM 3446 O O . ARG A 1 442 ? -15.948 -11.078 20.456 1.00 96.62 442 ARG A O 1
ATOM 3453 N N . GLN A 1 443 ? -13.931 -10.504 21.253 1.00 96.12 443 GLN A N 1
ATOM 3454 C CA . GLN A 1 443 ? -13.204 -11.557 20.530 1.00 96.12 443 GLN A CA 1
ATOM 3455 C C . GLN A 1 443 ? -13.498 -12.956 21.086 1.00 96.12 443 GLN A C 1
ATOM 3457 O O . GLN A 1 443 ? -13.639 -13.894 20.307 1.00 96.12 443 GLN A O 1
ATOM 3462 N N . ASP A 1 444 ? -13.624 -13.078 22.407 1.00 97.12 444 ASP A N 1
ATOM 3463 C CA . ASP A 1 444 ? -14.001 -14.303 23.121 1.00 97.12 444 ASP A CA 1
ATOM 3464 C C . ASP A 1 444 ? -15.357 -14.838 22.648 1.00 97.12 444 ASP A C 1
ATOM 3466 O O . ASP A 1 444 ? -15.452 -16.007 22.294 1.00 97.12 444 ASP A O 1
ATOM 3470 N N . VAL A 1 445 ? -16.365 -13.967 22.524 1.00 97.50 445 VAL A N 1
ATOM 3471 C CA . VAL A 1 445 ? -17.714 -14.343 22.064 1.00 97.50 445 VAL A CA 1
ATOM 3472 C C . VAL A 1 445 ? -17.691 -14.911 20.644 1.00 97.50 445 VAL A C 1
ATOM 3474 O O . VAL A 1 445 ? -18.335 -15.920 20.351 1.00 97.50 445 VAL A O 1
ATOM 3477 N N . LEU A 1 446 ? -16.951 -14.263 19.738 1.00 97.06 446 LEU A N 1
ATOM 3478 C CA . LEU A 1 446 ? -16.840 -14.727 18.357 1.00 97.06 446 LEU A CA 1
ATOM 3479 C C . LEU A 1 446 ? -16.077 -16.054 18.277 1.00 97.06 446 LEU A C 1
ATOM 3481 O O . LEU A 1 446 ? -16.498 -16.949 17.546 1.00 97.06 446 LEU A O 1
ATOM 3485 N N . LYS A 1 447 ? -14.989 -16.187 19.042 1.00 97.12 447 LYS A N 1
ATOM 3486 C CA . LYS A 1 447 ? -14.181 -17.405 19.117 1.00 97.12 447 LYS A CA 1
ATOM 3487 C C . LYS A 1 447 ? -14.997 -18.584 19.655 1.00 97.12 447 LYS A C 1
ATOM 3489 O O . LYS A 1 447 ? -15.093 -19.597 18.970 1.00 97.12 447 LYS A O 1
ATOM 3494 N N . GLU A 1 448 ? -15.656 -18.420 20.802 1.00 97.06 448 GLU A N 1
ATOM 3495 C CA . GLU A 1 448 ? -16.524 -19.434 21.421 1.00 97.06 448 GLU A CA 1
ATOM 3496 C C . GLU A 1 448 ? -17.613 -19.903 20.448 1.00 97.06 448 GLU A C 1
ATOM 3498 O O . GLU A 1 448 ? -17.822 -21.102 20.238 1.00 97.06 448 GLU A O 1
ATOM 3503 N N . TYR A 1 449 ? -18.280 -18.955 19.781 1.00 98.12 449 TYR A N 1
ATOM 3504 C CA . TYR A 1 449 ? -19.298 -19.294 18.797 1.00 98.12 449 TYR A CA 1
ATOM 3505 C C . TYR A 1 449 ? -18.717 -20.099 17.630 1.00 98.12 449 TYR A C 1
ATOM 3507 O O . TYR A 1 449 ? -19.296 -21.118 17.233 1.00 98.12 449 TYR A O 1
ATOM 3515 N N . LEU A 1 450 ? -17.589 -19.645 17.072 1.00 97.38 450 LEU A N 1
ATOM 3516 C CA . LEU A 1 450 ? -16.959 -20.280 15.925 1.00 97.38 450 LEU A CA 1
ATOM 3517 C C . LEU A 1 450 ? -16.478 -21.687 16.265 1.00 97.38 450 LEU A C 1
ATOM 3519 O O . LEU A 1 450 ? -16.773 -22.568 15.465 1.00 97.38 450 LEU A O 1
ATOM 3523 N N . GLU A 1 451 ? -15.837 -21.926 17.413 1.00 96.50 451 GLU A N 1
ATOM 3524 C CA . GLU A 1 451 ? -15.316 -23.237 17.853 1.00 96.50 451 GLU A CA 1
ATOM 3525 C C . GLU A 1 451 ? -16.361 -24.364 17.770 1.00 96.50 451 GLU A C 1
ATOM 3527 O O . GLU A 1 451 ? -16.041 -25.484 17.375 1.00 96.50 451 GLU A O 1
ATOM 3532 N N . SER A 1 452 ? -17.635 -24.057 18.034 1.00 95.69 452 SER A N 1
ATOM 3533 C CA . SER A 1 452 ? -18.741 -25.023 17.936 1.00 95.69 452 SER A CA 1
ATOM 3534 C C . SER A 1 452 ? -19.147 -25.407 16.501 1.00 95.69 452 SER A C 1
ATOM 3536 O O . SER A 1 452 ? -19.960 -26.316 16.303 1.00 95.69 452 SER A O 1
ATOM 3538 N N . LYS A 1 453 ? -18.650 -24.693 15.484 1.00 97.31 453 LYS A N 1
ATOM 3539 C CA . LYS A 1 453 ? -19.033 -24.856 14.072 1.00 97.31 453 LYS A CA 1
ATOM 3540 C C . LYS A 1 453 ? -17.957 -25.598 13.292 1.00 97.31 453 LYS A C 1
ATOM 3542 O O . LYS A 1 453 ? -16.771 -25.346 13.464 1.00 97.31 453 LYS A O 1
ATOM 3547 N N . LYS A 1 454 ? -18.390 -26.460 12.374 1.00 96.00 454 LYS A N 1
ATOM 3548 C CA . LYS A 1 454 ? -17.522 -27.149 11.410 1.00 96.00 454 LYS A CA 1
ATOM 3549 C C . LYS A 1 454 ? -17.611 -26.484 10.042 1.00 96.00 454 LYS A C 1
ATOM 3551 O O . LYS A 1 454 ? -18.626 -25.852 9.740 1.00 96.00 454 LYS A O 1
ATOM 3556 N N . ASP A 1 455 ? -16.585 -26.671 9.220 1.00 97.50 455 ASP A N 1
ATOM 3557 C CA . ASP A 1 455 ? -16.577 -26.282 7.808 1.00 97.50 455 ASP A CA 1
ATOM 3558 C C . ASP A 1 455 ? -16.912 -24.799 7.563 1.00 97.50 455 ASP A C 1
ATOM 3560 O O . ASP A 1 455 ? -17.770 -24.454 6.742 1.00 97.50 455 ASP A O 1
ATOM 3564 N N . VAL A 1 456 ? -16.270 -23.907 8.318 1.00 98.25 456 VAL A N 1
ATOM 3565 C CA . VAL A 1 456 ? -16.510 -22.463 8.229 1.00 98.25 456 VAL A CA 1
ATOM 3566 C C . VAL A 1 456 ? -15.551 -21.822 7.239 1.00 98.25 456 VAL A C 1
ATOM 3568 O O . VAL A 1 456 ? -14.336 -21.907 7.390 1.00 98.25 456 VAL A O 1
ATOM 3571 N N . VAL A 1 457 ? -16.108 -21.112 6.260 1.00 98.44 457 VAL A N 1
ATOM 3572 C CA . VAL A 1 457 ? -15.331 -20.408 5.233 1.00 98.44 457 VAL A CA 1
ATOM 3573 C C . VAL A 1 457 ? -15.609 -18.914 5.332 1.00 98.44 457 VAL A C 1
ATOM 3575 O O . VAL A 1 457 ? -16.728 -18.476 5.071 1.00 98.44 457 VAL A O 1
ATOM 3578 N N . LEU A 1 458 ? -14.616 -18.106 5.697 1.00 98.50 458 LEU A N 1
ATOM 3579 C CA . LEU A 1 458 ? -14.762 -16.651 5.669 1.00 98.50 458 LEU A CA 1
ATOM 3580 C C . LEU A 1 458 ? -14.474 -16.130 4.262 1.00 98.50 458 LEU A C 1
ATOM 3582 O O . LEU A 1 458 ? -13.403 -16.361 3.712 1.00 98.50 458 LEU A O 1
ATOM 3586 N N . ILE A 1 459 ? -15.432 -15.404 3.697 1.00 98.38 459 ILE A N 1
ATOM 3587 C CA . ILE A 1 459 ? -15.345 -14.737 2.404 1.00 98.38 459 ILE A CA 1
ATOM 3588 C C . ILE A 1 459 ? -15.327 -13.227 2.634 1.00 98.38 459 ILE A C 1
ATOM 3590 O O . ILE A 1 459 ? -16.312 -12.656 3.105 1.00 98.38 459 ILE A O 1
ATOM 3594 N N . ILE A 1 460 ? -14.223 -12.573 2.272 1.00 97.69 460 ILE A N 1
ATOM 3595 C CA . ILE A 1 460 ? -14.044 -11.126 2.435 1.00 97.69 460 ILE A CA 1
ATOM 3596 C C . ILE A 1 460 ? -13.945 -10.444 1.075 1.00 97.69 460 ILE A C 1
ATOM 3598 O O . ILE A 1 460 ? -12.990 -10.653 0.332 1.00 97.69 460 ILE A O 1
ATOM 3602 N N . ASP A 1 461 ? -14.889 -9.570 0.753 1.00 96.94 461 ASP A N 1
ATOM 3603 C CA . ASP A 1 461 ? -14.815 -8.752 -0.455 1.00 96.94 461 ASP A CA 1
ATOM 3604 C C . ASP A 1 461 ? -14.144 -7.395 -0.183 1.00 96.94 461 ASP A C 1
ATOM 3606 O O . ASP A 1 461 ? -14.537 -6.662 0.728 1.00 96.94 461 ASP A O 1
ATOM 3610 N N . GLU A 1 462 ? -13.152 -7.061 -1.009 1.00 94.19 462 GLU A N 1
ATOM 3611 C CA . GLU A 1 462 ? -12.334 -5.846 -0.959 1.00 94.19 462 GLU A CA 1
ATOM 3612 C C . GLU A 1 462 ? -11.594 -5.622 0.367 1.00 94.19 462 GLU A C 1
ATOM 3614 O O . GLU A 1 462 ? -11.619 -4.532 0.938 1.00 94.19 462 GLU A O 1
ATOM 3619 N N . LEU A 1 463 ? -10.857 -6.636 0.830 1.00 93.88 463 LEU A N 1
ATOM 3620 C CA . LEU A 1 463 ? -10.112 -6.578 2.095 1.00 93.88 463 LEU A CA 1
ATOM 3621 C C . LEU A 1 463 ? -9.159 -5.364 2.179 1.00 93.88 463 LEU A C 1
ATOM 3623 O O . LEU A 1 463 ? -9.028 -4.754 3.236 1.00 93.88 463 LEU A O 1
ATOM 3627 N N . HIS A 1 464 ? -8.562 -4.952 1.057 1.00 90.56 464 HIS A N 1
ATOM 3628 C CA . HIS A 1 464 ? -7.689 -3.772 0.963 1.00 90.56 464 HIS A CA 1
ATOM 3629 C C . HIS A 1 464 ? -8.360 -2.427 1.309 1.00 90.56 464 HIS A C 1
ATOM 3631 O O . HIS A 1 464 ? -7.667 -1.439 1.526 1.00 90.56 464 HIS A O 1
ATOM 3637 N N . VAL A 1 465 ? -9.696 -2.340 1.334 1.00 91.44 465 VAL A N 1
ATOM 3638 C CA . VAL A 1 465 ? -10.386 -1.101 1.737 1.00 91.44 465 VAL A CA 1
ATOM 3639 C C . VAL A 1 465 ? -10.279 -0.896 3.243 1.00 91.44 465 VAL A C 1
ATOM 3641 O O . VAL A 1 465 ? -10.048 0.226 3.693 1.00 91.44 465 VAL A O 1
ATOM 3644 N N . LEU A 1 466 ? -10.430 -1.982 4.005 1.00 90.69 466 LEU A N 1
ATOM 3645 C CA . LEU A 1 466 ? -10.145 -1.985 5.434 1.00 90.69 466 LEU A CA 1
ATOM 3646 C C . LEU A 1 466 ? -8.638 -1.873 5.660 1.00 90.69 466 LEU A C 1
ATOM 3648 O O . LEU A 1 466 ? -8.184 -1.160 6.550 1.00 90.69 466 LEU A O 1
ATOM 3652 N N . LEU A 1 467 ? -7.878 -2.581 4.826 1.00 88.44 467 LEU A N 1
ATOM 3653 C CA . LEU A 1 467 ? -6.450 -2.688 4.965 1.00 88.44 467 LEU A CA 1
ATOM 3654 C C . LEU A 1 467 ? -5.691 -1.678 4.076 1.00 88.44 467 LEU A C 1
ATOM 3656 O O . LEU A 1 467 ? -5.245 -2.012 2.981 1.00 88.44 467 LEU A O 1
ATOM 3660 N N . LYS A 1 468 ? -5.460 -0.471 4.596 1.00 83.25 468 LYS A N 1
ATOM 3661 C CA . LYS A 1 468 ? -4.604 0.595 4.036 1.00 83.25 468 LYS A CA 1
ATOM 3662 C C . LYS A 1 468 ? -3.233 0.751 4.743 1.00 83.25 468 LYS A C 1
ATOM 3664 O O . LYS A 1 468 ? -3.086 1.653 5.576 1.00 83.25 468 LYS A O 1
ATOM 3669 N N . PRO A 1 469 ? -2.211 -0.077 4.444 1.00 66.06 469 PRO A N 1
ATOM 3670 C CA . PRO A 1 469 ? -0.921 -0.127 5.149 1.00 66.06 469 PRO A CA 1
ATOM 3671 C C . PRO A 1 469 ? -0.280 1.209 5.555 1.00 66.06 469 PRO A C 1
ATOM 3673 O O . PRO A 1 469 ? 0.414 1.268 6.564 1.00 66.06 469 PRO A O 1
ATOM 3676 N N . SER A 1 470 ? -0.492 2.287 4.793 1.00 64.62 470 SER A N 1
ATOM 3677 C CA . SER A 1 470 ? 0.052 3.611 5.112 1.00 64.62 470 SER A CA 1
ATOM 3678 C C . SER A 1 470 ? -0.715 4.418 6.168 1.00 64.62 470 SER A C 1
ATOM 3680 O O . SER A 1 470 ? -0.187 5.427 6.623 1.00 64.62 470 SER A O 1
ATOM 3682 N N . GLU A 1 471 ? -1.955 4.057 6.509 1.00 74.31 471 GLU A N 1
ATOM 3683 C CA . GLU A 1 471 ? -2.872 4.933 7.259 1.00 74.31 471 GLU A CA 1
ATOM 3684 C C . GLU A 1 471 ? -3.198 4.462 8.683 1.00 74.31 471 GLU A C 1
ATOM 3686 O O . GLU A 1 471 ? -3.536 5.307 9.510 1.00 74.31 471 GLU A O 1
ATOM 3691 N N . SER A 1 472 ? -3.105 3.167 9.009 1.00 69.62 472 SER A N 1
ATOM 3692 C CA . SER A 1 472 ? -3.611 2.680 10.306 1.00 69.62 472 SER A CA 1
ATOM 3693 C C . SER A 1 472 ? -2.767 1.565 10.940 1.00 69.62 472 SER A C 1
ATOM 3695 O O . SER A 1 472 ? -2.764 0.458 10.422 1.00 69.62 472 SER A O 1
ATOM 3697 N N . PRO A 1 473 ? -2.098 1.766 12.086 1.00 79.25 473 PRO A N 1
ATOM 3698 C CA . PRO A 1 473 ? -1.510 0.638 12.819 1.00 79.25 473 PRO A CA 1
ATOM 3699 C C . PRO A 1 473 ? -2.587 -0.431 13.124 1.00 79.25 473 PRO A C 1
ATOM 3701 O O . PRO A 1 473 ? -3.753 -0.084 13.314 1.00 79.25 473 PRO A O 1
ATOM 3704 N N . GLY A 1 474 ? -2.223 -1.722 13.107 1.00 83.94 474 GLY A N 1
ATOM 3705 C CA . GLY A 1 474 ? -3.148 -2.838 13.400 1.00 83.94 474 GLY A CA 1
ATOM 3706 C C . GLY A 1 474 ? -3.349 -3.875 12.282 1.00 83.94 474 GLY A C 1
ATOM 3707 O O . GLY A 1 474 ? -4.173 -4.775 12.420 1.00 83.94 474 GLY A O 1
ATOM 3708 N N . TYR A 1 475 ? -2.608 -3.789 11.173 1.00 85.50 475 TYR A N 1
ATOM 3709 C CA . TYR A 1 475 ? -2.616 -4.816 10.115 1.00 85.50 475 TYR A CA 1
ATOM 3710 C C . TYR A 1 475 ? -2.239 -6.197 10.624 1.00 85.50 475 TYR A C 1
ATOM 3712 O O . TYR A 1 475 ? -2.891 -7.183 10.286 1.00 85.50 475 TYR A O 1
ATOM 3720 N N . ASP A 1 476 ? -1.188 -6.236 11.436 1.00 86.69 476 ASP A N 1
ATOM 3721 C CA . ASP A 1 476 ? -0.614 -7.473 11.945 1.00 86.69 476 ASP A CA 1
ATOM 3722 C C . ASP A 1 476 ? -1.599 -8.163 12.889 1.00 86.69 476 ASP A C 1
ATOM 3724 O O . ASP A 1 476 ? -1.762 -9.376 12.825 1.00 86.69 476 ASP A O 1
ATOM 3728 N N . GLU A 1 477 ? -2.356 -7.381 13.665 1.00 94.12 477 GLU A N 1
ATOM 3729 C CA . GLU A 1 477 ? -3.428 -7.879 14.530 1.00 94.12 477 GLU A CA 1
ATOM 3730 C C . GLU A 1 477 ? -4.573 -8.503 13.721 1.00 94.12 477 GLU A C 1
ATOM 3732 O O . GLU A 1 477 ? -5.063 -9.575 14.069 1.00 94.12 477 GLU A O 1
ATOM 3737 N N . VAL A 1 478 ? -4.982 -7.883 12.606 1.00 95.19 478 VAL A N 1
ATOM 3738 C CA . VAL A 1 478 ? -5.993 -8.467 11.706 1.00 95.19 478 VAL A CA 1
ATOM 3739 C C . VAL A 1 478 ? -5.461 -9.729 11.033 1.00 95.19 478 VAL A C 1
ATOM 3741 O O . VAL A 1 478 ? -6.191 -10.711 10.926 1.00 95.19 478 VAL A O 1
ATOM 3744 N N . GLY A 1 479 ? -4.204 -9.723 10.583 1.00 93.38 479 GLY A N 1
ATOM 3745 C CA . GLY A 1 479 ? -3.556 -10.885 9.976 1.00 93.38 479 GLY A CA 1
ATOM 3746 C C . GLY A 1 479 ? -3.462 -12.066 10.942 1.00 93.38 479 GLY A C 1
ATOM 3747 O O . GLY A 1 479 ? -3.855 -13.176 10.582 1.00 93.38 479 GLY A O 1
ATOM 3748 N N . ALA A 1 480 ? -3.015 -11.814 12.175 1.00 94.00 480 ALA A N 1
ATOM 3749 C CA . ALA A 1 480 ? -2.963 -12.799 13.250 1.00 94.00 480 ALA A CA 1
ATOM 3750 C C . ALA A 1 480 ? -4.361 -13.335 13.575 1.00 94.00 480 ALA A C 1
ATOM 3752 O O . ALA A 1 480 ? -4.564 -14.544 13.559 1.00 94.00 480 ALA A O 1
ATOM 3753 N N . PHE A 1 481 ? -5.351 -12.454 13.742 1.00 96.25 481 PHE A N 1
ATOM 3754 C CA . PHE A 1 481 ? -6.738 -12.847 13.986 1.00 96.25 481 PHE A CA 1
ATOM 3755 C C . PHE A 1 481 ? -7.314 -13.718 12.859 1.00 96.25 481 PHE A C 1
ATOM 3757 O O . PHE A 1 481 ? -7.906 -14.762 13.123 1.00 96.25 481 PHE A O 1
ATOM 3764 N N . LEU A 1 482 ? -7.145 -13.322 11.592 1.00 96.44 482 LEU A N 1
ATOM 3765 C CA . LEU A 1 482 ? -7.642 -14.097 10.452 1.00 96.44 482 LEU A CA 1
ATOM 3766 C C . LEU A 1 482 ? -6.969 -15.469 10.366 1.00 96.44 482 LEU A C 1
ATOM 3768 O O . LEU A 1 482 ? -7.637 -16.453 10.054 1.00 96.44 482 LEU A O 1
ATOM 3772 N N . ARG A 1 483 ? -5.669 -15.539 10.665 1.00 94.81 483 ARG A N 1
ATOM 3773 C CA . ARG A 1 483 ? -4.930 -16.798 10.724 1.00 94.81 483 ARG A CA 1
ATOM 3774 C C . ARG A 1 483 ? -5.468 -17.691 11.848 1.00 94.81 483 ARG A C 1
ATOM 3776 O O . ARG A 1 483 ? -5.978 -18.770 11.569 1.00 94.81 483 ARG A O 1
ATOM 3783 N N . GLU A 1 484 ? -5.469 -17.192 13.079 1.00 95.00 484 GLU A N 1
ATOM 3784 C CA . GLU A 1 484 ? -5.860 -17.943 14.278 1.00 95.00 484 GLU A CA 1
ATOM 3785 C C . GLU A 1 484 ? -7.316 -18.422 14.250 1.00 95.00 484 GLU A C 1
ATOM 3787 O O . GLU A 1 484 ? -7.627 -19.481 14.788 1.00 95.00 484 GLU A O 1
ATOM 3792 N N . GLN A 1 485 ? -8.227 -17.646 13.653 1.00 96.50 485 GLN A N 1
ATOM 3793 C CA . GLN A 1 485 ? -9.657 -17.971 13.650 1.00 96.50 485 GLN A CA 1
ATOM 3794 C C . GLN A 1 485 ? -10.124 -18.701 12.380 1.00 96.50 485 GLN A C 1
ATOM 3796 O O . GLN A 1 485 ? -11.138 -19.402 12.431 1.00 96.50 485 GLN A O 1
ATOM 3801 N N . PHE A 1 486 ? -9.430 -18.540 11.241 1.00 96.88 486 PHE A N 1
ATOM 3802 C CA . PHE A 1 486 ? -9.912 -19.027 9.938 1.00 96.88 486 PHE A CA 1
ATOM 3803 C C . PHE A 1 486 ? -8.910 -19.843 9.104 1.00 96.88 486 PHE A C 1
ATOM 3805 O O . PHE A 1 486 ? -9.304 -20.329 8.045 1.00 96.88 486 PHE A O 1
ATOM 3812 N N . LEU A 1 487 ? -7.657 -20.011 9.535 1.00 95.19 487 LEU A N 1
ATOM 3813 C CA . LEU A 1 487 ? -6.660 -20.836 8.828 1.00 95.19 487 LEU A CA 1
ATOM 3814 C C . LEU A 1 487 ? -5.977 -21.867 9.732 1.00 95.19 487 LEU A C 1
ATOM 3816 O O . LEU A 1 487 ? -5.634 -22.950 9.263 1.00 95.19 487 LEU A O 1
ATOM 3820 N N . ASP A 1 488 ? -5.766 -21.543 11.008 1.00 94.00 488 ASP A N 1
ATOM 3821 C CA . ASP A 1 488 ? -5.085 -22.451 11.931 1.00 94.00 488 ASP A CA 1
ATOM 3822 C C . ASP A 1 488 ? -5.952 -23.656 12.337 1.00 94.00 488 ASP A C 1
ATOM 3824 O O . ASP A 1 488 ? -5.459 -24.786 12.274 1.00 94.00 488 ASP A O 1
ATOM 3828 N N . PRO A 1 489 ? -7.237 -23.480 12.712 1.00 95.19 489 PRO A N 1
ATOM 3829 C CA . PRO A 1 489 ? -8.079 -24.600 13.120 1.00 95.19 489 PRO A CA 1
ATOM 3830 C C . PRO A 1 489 ? -8.536 -25.454 11.928 1.00 95.19 489 PRO A C 1
ATOM 3832 O O . PRO A 1 489 ? -8.874 -24.926 10.870 1.00 95.19 489 PRO A O 1
ATOM 3835 N N . GLU A 1 490 ? -8.644 -26.770 12.135 1.00 95.31 490 GLU A N 1
ATOM 3836 C CA . GLU A 1 490 ? -9.237 -27.697 11.161 1.00 95.31 490 GLU A CA 1
ATOM 3837 C C . GLU A 1 490 ? -10.679 -27.285 10.809 1.00 95.31 490 GLU A C 1
ATOM 3839 O O . GLU A 1 490 ? -11.441 -26.793 11.654 1.00 95.31 490 GLU A O 1
ATOM 3844 N N . GLY A 1 491 ? -11.085 -27.489 9.555 1.00 96.56 491 GLY A N 1
ATOM 3845 C CA . GLY A 1 491 ? -12.429 -27.145 9.100 1.00 96.56 491 GLY A CA 1
ATOM 3846 C C . GLY A 1 491 ? -12.636 -25.640 8.935 1.00 96.56 491 GLY A C 1
ATOM 3847 O O . GLY A 1 491 ? -13.784 -25.180 8.948 1.00 96.56 491 GLY A O 1
ATOM 3848 N N . ARG A 1 492 ? -11.552 -24.862 8.807 1.00 97.25 492 ARG A N 1
ATOM 3849 C CA . ARG A 1 492 ? -11.585 -23.423 8.530 1.00 97.25 492 ARG A CA 1
ATOM 3850 C C . ARG A 1 492 ? -10.909 -23.089 7.219 1.00 97.25 492 ARG A C 1
ATOM 3852 O O . ARG A 1 492 ? -9.936 -23.722 6.822 1.00 97.25 492 ARG A O 1
ATOM 3859 N N . TYR A 1 493 ? -11.431 -22.072 6.547 1.00 98.00 493 TYR A N 1
ATOM 3860 C CA . TYR A 1 493 ? -10.768 -21.533 5.375 1.00 98.00 493 TYR A CA 1
ATOM 3861 C C . TYR A 1 493 ? -11.058 -20.046 5.180 1.00 98.00 493 TYR A C 1
ATOM 3863 O O . TYR A 1 493 ? -12.099 -19.532 5.602 1.00 98.00 493 TYR A O 1
ATOM 3871 N N . LEU A 1 494 ? -10.150 -19.360 4.488 1.00 97.81 494 LEU A N 1
ATOM 3872 C CA . LEU A 1 494 ? -10.257 -17.940 4.177 1.00 97.81 494 LEU A CA 1
ATOM 3873 C C . LEU A 1 494 ? -10.166 -17.716 2.666 1.00 97.81 494 LEU A C 1
ATOM 3875 O O . LEU A 1 494 ? -9.191 -18.097 2.017 1.00 97.81 494 LEU A O 1
ATOM 3879 N N . ILE A 1 495 ? -11.163 -17.020 2.127 1.00 97.75 495 ILE A N 1
ATOM 3880 C CA . ILE A 1 495 ? -11.177 -16.491 0.767 1.00 97.75 495 ILE A CA 1
ATOM 3881 C C . ILE A 1 495 ? -11.309 -14.977 0.865 1.00 97.75 495 ILE A C 1
ATOM 3883 O O . ILE A 1 495 ? -12.203 -14.469 1.539 1.00 97.75 495 ILE A O 1
ATOM 3887 N N . PHE A 1 496 ? -10.472 -14.223 0.163 1.00 97.12 496 PHE A N 1
ATOM 3888 C CA . PHE A 1 496 ? -10.671 -12.780 0.085 1.00 97.12 496 PHE A CA 1
ATOM 3889 C C . PHE A 1 496 ? -10.385 -12.212 -1.294 1.00 97.12 496 PHE A C 1
ATOM 3891 O O . PHE A 1 496 ? -9.624 -12.774 -2.080 1.00 97.12 496 PHE A O 1
ATOM 3898 N N . SER A 1 497 ? -11.004 -11.071 -1.591 1.00 95.50 497 SER A N 1
ATOM 3899 C CA . SER A 1 497 ? -10.743 -10.309 -2.801 1.00 95.50 497 SER A CA 1
ATOM 3900 C C . SER A 1 497 ? -9.949 -9.037 -2.514 1.00 95.50 497 SER A C 1
ATOM 3902 O O . SER A 1 497 ? -10.088 -8.398 -1.467 1.00 95.50 497 SER A O 1
ATOM 3904 N N . THR A 1 498 ? -9.091 -8.662 -3.461 1.00 91.12 498 THR A N 1
ATOM 3905 C CA . THR A 1 498 ? -8.316 -7.418 -3.393 1.00 91.12 498 THR A CA 1
ATOM 3906 C C . THR A 1 498 ? -8.016 -6.860 -4.783 1.00 91.12 498 THR A C 1
ATOM 3908 O O . THR A 1 498 ? -7.813 -7.605 -5.746 1.00 91.12 498 THR A O 1
ATOM 3911 N N . HIS A 1 499 ? -7.976 -5.533 -4.899 1.00 82.56 499 HIS A N 1
ATOM 3912 C CA . HIS A 1 499 ? -7.431 -4.833 -6.066 1.00 82.56 499 HIS A CA 1
ATOM 3913 C C . HIS A 1 499 ? -5.927 -4.591 -5.984 1.00 82.56 499 HIS A C 1
ATOM 3915 O O . HIS A 1 499 ? -5.294 -4.330 -7.005 1.00 82.56 499 HIS A O 1
ATOM 3921 N N . ALA A 1 500 ? -5.375 -4.676 -4.780 1.00 70.88 500 ALA A N 1
ATOM 3922 C CA . ALA A 1 500 ? -3.966 -4.506 -4.506 1.00 70.88 500 ALA A CA 1
ATOM 3923 C C . ALA A 1 500 ? -3.387 -5.875 -4.155 1.00 70.88 500 ALA A C 1
ATOM 3925 O O . ALA A 1 500 ? -3.638 -6.400 -3.068 1.00 70.88 500 ALA A O 1
ATOM 3926 N N . ILE A 1 501 ? -2.644 -6.473 -5.085 1.00 64.12 501 ILE A N 1
ATOM 3927 C CA . ILE A 1 501 ? -1.696 -7.519 -4.710 1.00 64.12 501 ILE A CA 1
ATOM 3928 C C . ILE A 1 501 ? -0.418 -6.774 -4.353 1.00 64.12 501 ILE A C 1
ATOM 3930 O O . ILE A 1 501 ? 0.301 -6.310 -5.235 1.00 64.12 501 ILE A O 1
ATOM 3934 N N . ASP A 1 502 ? -0.164 -6.606 -3.060 1.00 63.69 502 ASP A N 1
ATOM 3935 C CA . ASP A 1 502 ? 1.173 -6.252 -2.588 1.00 63.69 502 ASP A CA 1
ATOM 3936 C C . ASP A 1 502 ? 2.024 -7.516 -2.711 1.00 63.69 502 ASP A C 1
ATOM 3938 O O . ASP A 1 502 ? 2.237 -8.230 -1.737 1.00 63.69 502 ASP A O 1
ATOM 3942 N N . CYS A 1 503 ? 2.387 -7.885 -3.943 1.00 62.41 503 CYS A N 1
ATOM 3943 C CA . CYS A 1 503 ? 3.323 -8.974 -4.171 1.00 62.41 503 CYS A CA 1
ATOM 3944 C C . CYS A 1 503 ? 4.557 -8.666 -3.316 1.00 62.41 503 CYS A C 1
ATOM 3946 O O . CYS A 1 503 ? 5.142 -7.598 -3.472 1.00 62.41 503 CYS A O 1
ATOM 3948 N N . GLY A 1 504 ? 4.950 -9.564 -2.407 1.00 70.38 504 GLY A N 1
ATOM 3949 C CA . GLY A 1 504 ? 6.182 -9.364 -1.641 1.00 70.38 504 GLY A CA 1
ATOM 3950 C C . GLY A 1 504 ? 7.351 -9.045 -2.582 1.00 70.38 504 GLY A C 1
ATOM 3951 O O . GLY A 1 504 ? 7.321 -9.424 -3.754 1.00 70.38 504 GLY A O 1
ATOM 3952 N N . GLN A 1 505 ? 8.387 -8.360 -2.092 1.00 76.31 505 GLN A N 1
ATOM 3953 C CA . GLN A 1 505 ? 9.510 -7.904 -2.924 1.00 76.31 505 GLN A CA 1
ATOM 3954 C C . GLN A 1 505 ? 10.066 -9.023 -3.827 1.00 76.31 505 GLN A C 1
ATOM 3956 O O . GLN A 1 505 ? 10.281 -8.796 -5.013 1.00 76.31 505 GLN A O 1
ATOM 3961 N N . ALA A 1 506 ? 10.180 -10.252 -3.312 1.00 81.00 506 ALA A N 1
ATOM 3962 C CA . ALA A 1 506 ? 10.592 -11.426 -4.085 1.00 81.00 506 ALA A CA 1
ATOM 3963 C C . ALA A 1 506 ? 9.643 -11.762 -5.256 1.00 81.00 506 ALA A C 1
ATOM 3965 O O . ALA A 1 506 ? 10.095 -12.088 -6.351 1.00 81.00 506 ALA A O 1
ATOM 3966 N N . ALA A 1 507 ? 8.328 -11.642 -5.059 1.00 79.38 507 ALA A N 1
ATOM 3967 C CA . ALA A 1 507 ? 7.334 -11.856 -6.108 1.00 79.38 507 ALA A CA 1
ATOM 3968 C C . ALA A 1 507 ? 7.343 -10.721 -7.145 1.00 79.38 507 ALA A C 1
ATOM 3970 O O . ALA A 1 507 ? 7.236 -10.997 -8.338 1.00 79.38 507 ALA A O 1
ATOM 3971 N N . VAL A 1 508 ? 7.532 -9.460 -6.730 1.00 85.00 508 VAL A N 1
ATOM 3972 C CA . VAL A 1 508 ? 7.734 -8.333 -7.665 1.00 85.00 508 VAL A CA 1
ATOM 3973 C C . VAL A 1 508 ? 9.016 -8.522 -8.467 1.00 85.00 508 VAL A C 1
ATOM 3975 O O . VAL A 1 508 ? 9.033 -8.253 -9.665 1.00 85.00 508 VAL A O 1
ATOM 3978 N N . GLU A 1 509 ? 10.084 -9.014 -7.848 1.00 89.75 509 GLU A N 1
ATOM 3979 C CA . GLU A 1 509 ? 11.353 -9.290 -8.519 1.00 89.75 509 GLU A CA 1
ATOM 3980 C C . GLU A 1 509 ? 11.242 -10.446 -9.514 1.00 89.75 509 GLU A C 1
ATOM 3982 O O . GLU A 1 509 ? 11.669 -10.295 -10.660 1.00 89.75 509 GLU A O 1
ATOM 3987 N N . ALA A 1 510 ? 10.600 -11.552 -9.129 1.00 88.62 510 ALA A N 1
ATOM 3988 C CA . ALA A 1 510 ? 10.308 -12.664 -10.031 1.00 88.62 510 ALA A CA 1
ATOM 3989 C C . ALA A 1 510 ? 9.440 -12.213 -11.218 1.00 88.62 510 ALA A C 1
ATOM 3991 O O . ALA A 1 510 ? 9.759 -12.508 -12.372 1.00 88.62 510 ALA A O 1
ATOM 3992 N N . LEU A 1 511 ? 8.396 -11.423 -10.946 1.00 88.50 511 LEU A N 1
ATOM 3993 C CA . LEU A 1 511 ? 7.530 -10.844 -11.968 1.00 88.50 511 LEU A CA 1
ATOM 3994 C C . LEU A 1 511 ? 8.297 -9.885 -12.885 1.00 88.50 511 LEU A C 1
ATOM 3996 O O . LEU A 1 511 ? 8.151 -9.953 -14.100 1.00 88.50 511 LEU A O 1
ATOM 4000 N N . THR A 1 512 ? 9.153 -9.024 -12.332 1.00 92.38 512 THR A N 1
ATOM 4001 C CA . THR A 1 512 ? 9.984 -8.098 -13.116 1.00 92.38 512 THR A CA 1
ATOM 4002 C C . THR A 1 512 ? 10.932 -8.866 -14.030 1.00 92.38 512 THR A C 1
ATOM 4004 O O . THR A 1 512 ? 11.056 -8.530 -15.206 1.00 92.38 512 THR A O 1
ATOM 4007 N N . LYS A 1 513 ? 11.575 -9.924 -13.522 1.00 92.69 513 LYS A N 1
ATOM 4008 C CA . LYS A 1 513 ? 12.489 -10.769 -14.298 1.00 92.69 513 LYS A CA 1
ATOM 4009 C C . LYS A 1 513 ? 11.771 -11.461 -15.455 1.00 92.69 513 LYS A C 1
ATOM 4011 O O . LYS A 1 513 ? 12.255 -11.392 -16.585 1.00 92.69 513 LYS A O 1
ATOM 4016 N N . SER A 1 514 ? 10.622 -12.082 -15.184 1.00 91.38 514 SER A N 1
ATOM 4017 C CA . SER A 1 514 ? 9.810 -12.738 -16.215 1.00 91.38 514 SER A CA 1
ATOM 4018 C C . SER A 1 514 ? 9.330 -11.708 -17.253 1.00 91.38 514 SER A C 1
ATOM 4020 O O . SER A 1 514 ? 9.547 -11.898 -18.448 1.00 91.38 514 SER A O 1
ATOM 4022 N N . PHE A 1 515 ? 8.857 -10.532 -16.815 1.00 93.19 515 PHE A N 1
ATOM 4023 C CA . PHE A 1 515 ? 8.380 -9.465 -17.702 1.00 93.19 515 PHE A CA 1
ATOM 4024 C C . PHE A 1 515 ? 9.485 -8.969 -18.629 1.00 93.19 515 PHE A C 1
ATOM 4026 O O . PHE A 1 515 ? 9.278 -8.873 -19.834 1.00 93.19 515 PHE A O 1
ATOM 4033 N N . LEU A 1 516 ? 10.669 -8.669 -18.092 1.00 94.81 516 LEU A N 1
ATOM 4034 C CA . LEU A 1 516 ? 11.795 -8.186 -18.891 1.00 94.81 516 LEU A CA 1
ATOM 4035 C C . LEU A 1 516 ? 12.300 -9.257 -19.862 1.00 94.81 516 LEU A C 1
ATOM 4037 O O . LEU A 1 516 ? 12.639 -8.933 -21.001 1.00 94.81 516 LEU A O 1
ATOM 4041 N N . SER A 1 517 ? 12.330 -10.523 -19.435 1.00 93.44 517 SER A N 1
ATOM 4042 C CA . SER A 1 517 ? 12.688 -11.647 -20.303 1.00 93.44 517 SER A CA 1
ATOM 4043 C C . SER A 1 517 ? 11.732 -11.740 -21.490 1.00 93.44 517 SER A C 1
ATOM 4045 O O . SER A 1 517 ? 12.170 -11.687 -22.639 1.00 93.44 517 SER A O 1
ATOM 4047 N N . GLU A 1 518 ? 10.428 -11.785 -21.229 1.00 92.31 518 GLU A N 1
ATOM 4048 C CA . GLU A 1 518 ? 9.387 -11.817 -22.256 1.00 92.31 518 GLU A CA 1
ATOM 4049 C C . GLU A 1 518 ? 9.418 -10.581 -23.160 1.00 92.31 518 GLU A C 1
ATOM 4051 O O . GLU A 1 518 ? 9.339 -10.686 -24.384 1.00 92.31 518 GLU A O 1
ATOM 4056 N N . PHE A 1 519 ? 9.583 -9.396 -22.570 1.00 93.88 519 PHE A N 1
ATOM 4057 C CA . PHE A 1 519 ? 9.621 -8.126 -23.284 1.00 93.88 519 PHE A CA 1
ATOM 4058 C C . PHE A 1 519 ? 10.747 -8.086 -24.323 1.00 93.88 519 PHE A C 1
ATOM 4060 O O . PHE A 1 519 ? 10.512 -7.681 -25.470 1.00 93.88 519 PHE A O 1
ATOM 4067 N N . PHE A 1 520 ? 11.952 -8.519 -23.935 1.00 95.81 520 PHE A N 1
ATOM 4068 C CA . PHE A 1 520 ? 13.135 -8.454 -24.788 1.00 95.81 520 PHE A CA 1
ATOM 4069 C C . PHE A 1 520 ? 13.309 -9.665 -25.705 1.00 95.81 520 PHE A C 1
ATOM 4071 O O . PHE A 1 520 ? 13.700 -9.483 -26.856 1.00 95.81 520 PHE A O 1
ATOM 4078 N N . THR A 1 521 ? 13.025 -10.882 -25.242 1.00 93.94 521 THR A N 1
ATOM 4079 C CA . THR A 1 521 ? 13.198 -12.099 -26.058 1.00 93.94 521 THR A CA 1
ATOM 4080 C C . THR A 1 521 ? 11.996 -12.371 -26.955 1.00 93.94 521 THR A C 1
ATOM 4082 O O . THR A 1 521 ? 12.137 -12.986 -28.010 1.00 93.94 521 THR A O 1
ATOM 4085 N N . GLY A 1 522 ? 10.808 -11.912 -26.549 1.00 91.69 522 GLY A N 1
ATOM 4086 C CA . GLY A 1 522 ? 9.546 -12.264 -27.188 1.00 91.69 522 GLY A CA 1
ATOM 4087 C C . GLY A 1 522 ? 9.183 -13.734 -27.032 1.00 91.69 522 GLY A C 1
ATOM 4088 O O . GLY A 1 522 ? 8.260 -14.184 -27.699 1.00 91.69 522 GLY A O 1
ATOM 4089 N N . VAL A 1 523 ? 9.904 -14.488 -26.202 1.00 89.94 523 VAL A N 1
ATOM 4090 C CA . VAL A 1 523 ? 9.613 -15.884 -25.883 1.00 89.94 523 VAL A CA 1
ATOM 4091 C C . VAL A 1 523 ? 8.796 -15.893 -24.603 1.00 89.94 523 VAL A C 1
ATOM 4093 O O . VAL A 1 523 ? 9.176 -15.235 -23.635 1.00 89.94 523 VAL A O 1
ATOM 4096 N N . ARG A 1 524 ? 7.673 -16.617 -24.601 1.00 82.50 524 ARG A N 1
ATOM 4097 C CA . ARG A 1 524 ? 6.871 -16.783 -23.381 1.00 82.50 524 ARG A CA 1
ATOM 4098 C C . ARG A 1 524 ? 7.677 -17.493 -22.302 1.00 82.50 524 ARG A C 1
ATOM 4100 O O . ARG A 1 524 ? 8.378 -18.464 -22.602 1.00 82.50 524 ARG A O 1
ATOM 4107 N N . GLY A 1 525 ? 7.537 -17.029 -21.062 1.00 81.06 525 GLY A N 1
ATOM 4108 C CA . GLY A 1 525 ? 8.013 -17.772 -19.903 1.00 81.06 525 GLY A CA 1
ATOM 4109 C C . GLY A 1 525 ? 7.328 -19.141 -19.794 1.00 81.06 525 GLY A C 1
ATOM 4110 O O . GLY A 1 525 ? 6.317 -19.393 -20.463 1.00 81.06 525 GLY A O 1
ATOM 4111 N N . PRO A 1 526 ? 7.872 -20.060 -18.980 1.00 79.75 526 PRO A N 1
ATOM 4112 C CA . PRO A 1 526 ? 7.202 -21.313 -18.693 1.00 79.75 526 PRO A CA 1
ATOM 4113 C C . PRO A 1 526 ? 5.814 -21.069 -18.104 1.00 79.75 526 PRO A C 1
ATOM 4115 O O . PRO A 1 526 ? 5.523 -20.069 -17.454 1.00 79.75 526 PRO A O 1
ATOM 4118 N N . ASP A 1 527 ? 4.967 -22.066 -18.293 1.00 68.44 527 ASP A N 1
ATOM 4119 C CA . ASP A 1 527 ? 3.563 -22.095 -17.913 1.00 68.44 527 ASP A CA 1
ATOM 4120 C C . ASP A 1 527 ? 3.284 -21.840 -16.406 1.00 68.44 527 ASP A C 1
ATOM 4122 O O . ASP A 1 527 ? 2.150 -21.595 -15.985 1.00 68.44 527 ASP A O 1
ATOM 4126 N N . THR A 1 528 ? 4.319 -21.881 -15.581 1.00 60.88 528 THR A N 1
ATOM 4127 C CA . THR A 1 528 ? 4.287 -21.636 -14.139 1.00 60.88 528 THR A CA 1
ATOM 4128 C C . THR A 1 528 ? 4.597 -20.186 -13.751 1.00 60.88 528 THR A C 1
ATOM 4130 O O . THR A 1 528 ? 4.511 -19.850 -12.573 1.00 60.88 528 THR A O 1
ATOM 4133 N N . ASP A 1 529 ? 4.967 -19.325 -14.704 1.00 66.06 529 ASP A N 1
ATOM 4134 C CA . ASP A 1 529 ? 5.354 -17.944 -14.420 1.00 66.06 529 ASP A CA 1
ATOM 4135 C C . ASP A 1 529 ? 4.141 -17.055 -14.064 1.00 66.06 529 ASP A C 1
ATOM 4137 O O . ASP A 1 529 ? 3.063 -17.177 -14.656 1.00 66.06 529 ASP A O 1
ATOM 4141 N N . PRO A 1 530 ? 4.304 -16.084 -13.145 1.00 58.81 530 PRO A N 1
ATOM 4142 C CA . PRO A 1 530 ? 3.211 -15.258 -12.617 1.00 58.81 530 PRO A CA 1
ATOM 4143 C C . PRO A 1 530 ? 2.556 -14.292 -13.633 1.00 58.81 530 PRO A C 1
ATOM 4145 O O . PRO A 1 530 ? 1.611 -13.586 -13.284 1.00 58.81 530 PRO A O 1
ATOM 4148 N N . ILE A 1 531 ? 3.023 -14.237 -14.887 1.00 59.19 531 ILE A N 1
ATOM 4149 C CA . ILE A 1 531 ? 2.615 -13.247 -15.910 1.00 59.19 531 ILE A CA 1
ATOM 4150 C C . ILE A 1 531 ? 1.406 -13.674 -16.749 1.00 59.19 531 ILE A C 1
ATOM 4152 O O . ILE A 1 531 ? 0.800 -12.854 -17.438 1.00 59.19 531 ILE A O 1
ATOM 4156 N N . ARG A 1 532 ? 0.969 -14.929 -16.631 1.00 59.34 532 ARG A N 1
ATOM 4157 C CA . ARG A 1 532 ? -0.108 -15.547 -17.436 1.00 59.34 532 ARG A CA 1
ATOM 4158 C C . ARG A 1 532 ? -1.410 -14.740 -17.522 1.00 59.34 532 ARG A C 1
ATOM 4160 O O . ARG A 1 532 ? -2.144 -14.858 -18.500 1.00 59.34 532 ARG A O 1
ATOM 4167 N N . ALA A 1 533 ? -1.685 -13.876 -16.542 1.00 49.91 533 ALA A N 1
ATOM 4168 C CA . ALA A 1 533 ? -2.823 -12.955 -16.547 1.00 49.91 533 ALA A CA 1
ATOM 4169 C C . ALA A 1 533 ? -2.842 -11.970 -17.741 1.00 49.91 533 ALA A C 1
ATOM 4171 O O . ALA A 1 533 ? -3.840 -11.272 -17.936 1.00 49.91 533 ALA A O 1
ATOM 4172 N N . PHE A 1 534 ? -1.769 -11.910 -18.538 1.00 56.38 534 PHE A N 1
ATOM 4173 C CA . PHE A 1 534 ? -1.577 -10.930 -19.601 1.00 56.38 534 PHE A CA 1
ATOM 4174 C C . PHE A 1 534 ? -1.489 -11.509 -21.018 1.00 56.38 534 PHE A C 1
ATOM 4176 O O . PHE A 1 534 ? -1.195 -10.765 -21.950 1.00 56.38 534 PHE A O 1
ATOM 4183 N N . ASP A 1 535 ? -1.833 -12.783 -21.230 1.00 61.88 535 ASP A N 1
ATOM 4184 C CA . ASP A 1 535 ? -1.852 -13.383 -22.575 1.00 61.88 535 ASP A CA 1
ATOM 4185 C C . ASP A 1 535 ? -2.741 -12.601 -23.560 1.00 61.88 535 ASP A C 1
ATOM 4187 O O . ASP A 1 535 ? -2.386 -12.429 -24.724 1.00 61.88 535 ASP A O 1
ATOM 4191 N N . SER A 1 536 ? -3.854 -12.030 -23.085 1.00 58.72 536 SER A N 1
ATOM 4192 C CA . SER A 1 536 ? -4.728 -11.154 -23.883 1.00 58.72 536 SER A CA 1
ATOM 4193 C C . SER A 1 536 ? -4.133 -9.772 -24.189 1.00 58.72 536 SER A C 1
ATOM 4195 O O . SER A 1 536 ? -4.721 -9.006 -24.949 1.00 58.72 536 SER A O 1
ATOM 4197 N N . LEU A 1 537 ? -3.026 -9.408 -23.538 1.00 62.47 537 LEU A N 1
ATOM 4198 C CA . LEU A 1 537 ? -2.365 -8.101 -23.623 1.00 62.47 537 LEU A CA 1
ATOM 4199 C C . LEU A 1 537 ? -1.107 -8.128 -24.502 1.00 62.47 537 LEU A C 1
ATOM 4201 O O . LEU A 1 537 ? -0.447 -7.099 -24.677 1.00 62.47 537 LEU A O 1
ATOM 4205 N N . THR A 1 538 ? -0.780 -9.293 -25.056 1.00 68.06 538 THR A N 1
ATOM 4206 C CA . THR A 1 538 ? 0.333 -9.472 -25.984 1.00 68.06 538 THR A CA 1
ATOM 4207 C C . THR A 1 538 ? -0.191 -9.723 -27.392 1.00 68.06 538 THR A C 1
ATOM 4209 O O . THR A 1 538 ? -1.238 -10.337 -27.594 1.00 68.06 538 THR A O 1
ATOM 4212 N N . GLU A 1 539 ? 0.534 -9.240 -28.396 1.00 70.94 539 GLU A N 1
ATOM 4213 C CA . GLU A 1 539 ? 0.334 -9.697 -29.768 1.00 70.94 539 GLU A CA 1
ATOM 4214 C C . GLU A 1 539 ? 1.215 -10.924 -29.998 1.00 70.94 539 GLU A C 1
ATOM 4216 O O . GLU A 1 539 ? 2.404 -10.898 -29.678 1.00 70.94 539 GLU A O 1
ATOM 4221 N N . SER A 1 540 ? 0.655 -11.995 -30.559 1.00 73.50 540 SER A N 1
ATOM 4222 C CA . SER A 1 540 ? 1.419 -13.192 -30.915 1.00 73.50 540 SER A CA 1
ATOM 4223 C C . SER A 1 540 ? 1.694 -13.184 -32.421 1.00 73.50 540 SER A C 1
ATOM 4225 O O . SER A 1 540 ? 0.802 -13.516 -33.202 1.00 73.50 540 SER A O 1
ATOM 4227 N N . PRO A 1 541 ? 2.888 -12.745 -32.870 1.00 68.25 541 PRO A N 1
ATOM 4228 C CA . PRO A 1 541 ? 3.217 -12.713 -34.296 1.00 68.25 541 PRO A CA 1
ATOM 4229 C C . PRO A 1 541 ? 3.407 -14.120 -34.886 1.00 68.25 541 PRO A C 1
ATOM 4231 O O . PRO A 1 541 ? 3.254 -14.304 -36.091 1.00 68.25 541 PRO A O 1
ATOM 4234 N N . ALA A 1 542 ? 3.738 -15.099 -34.042 1.00 76.00 542 ALA A N 1
ATOM 4235 C CA . ALA A 1 542 ? 3.865 -16.516 -34.357 1.00 76.00 542 ALA A CA 1
ATOM 4236 C C . ALA A 1 542 ? 3.628 -17.342 -33.080 1.00 76.00 542 ALA A C 1
ATOM 4238 O O . ALA A 1 542 ? 3.780 -16.821 -31.973 1.00 76.00 542 ALA A O 1
ATOM 4239 N N . SER A 1 543 ? 3.291 -18.629 -33.223 1.00 72.94 543 SER A N 1
ATOM 4240 C CA . SER A 1 543 ? 3.118 -19.540 -32.081 1.00 72.94 543 SER A CA 1
ATOM 4241 C C . SER A 1 543 ? 4.353 -19.523 -31.170 1.00 72.94 543 SER A C 1
ATOM 4243 O O . SER A 1 543 ? 5.480 -19.637 -31.650 1.00 72.94 543 SER A O 1
ATOM 4245 N N . GLY A 1 544 ? 4.146 -19.332 -29.865 1.00 74.06 544 GLY A N 1
ATOM 4246 C CA . GLY A 1 544 ? 5.219 -19.226 -28.867 1.00 74.06 544 GLY A CA 1
ATOM 4247 C C . GLY A 1 544 ? 5.923 -17.865 -28.794 1.00 74.06 544 GLY A C 1
ATOM 4248 O O . GLY A 1 544 ? 6.697 -17.648 -27.864 1.00 74.06 544 GLY A O 1
ATOM 4249 N N . GLN A 1 545 ? 5.632 -16.934 -29.711 1.00 80.31 545 GLN A N 1
ATOM 4250 C CA . GLN A 1 545 ? 6.139 -15.564 -29.651 1.00 80.31 545 GLN A CA 1
ATOM 4251 C C . GLN A 1 545 ? 5.106 -14.596 -29.077 1.00 80.31 545 GLN A C 1
ATOM 4253 O O . GLN A 1 545 ? 3.905 -14.722 -29.336 1.00 80.31 545 GLN A O 1
ATOM 4258 N N . ILE A 1 546 ? 5.588 -13.598 -28.342 1.00 85.88 546 ILE A N 1
ATOM 4259 C CA . ILE A 1 546 ? 4.799 -12.504 -27.779 1.00 85.88 546 ILE A CA 1
ATOM 4260 C C . ILE A 1 546 ? 5.470 -11.156 -28.016 1.00 85.88 546 ILE A C 1
ATOM 4262 O O . ILE A 1 546 ? 6.693 -11.031 -28.086 1.00 85.88 546 ILE A O 1
ATOM 4266 N N . ARG A 1 547 ? 4.638 -10.125 -28.138 1.00 89.00 547 ARG A N 1
ATOM 4267 C CA . ARG A 1 547 ? 5.038 -8.721 -28.139 1.00 89.00 547 ARG A CA 1
ATOM 4268 C C . ARG A 1 547 ? 4.145 -7.954 -27.191 1.00 89.00 547 ARG A C 1
ATOM 4270 O O . ARG A 1 547 ? 2.921 -8.012 -27.305 1.00 89.00 547 ARG A O 1
ATOM 4277 N N . TRP A 1 548 ? 4.757 -7.208 -26.285 1.00 90.00 548 TRP A N 1
ATOM 4278 C CA . TRP A 1 548 ? 4.023 -6.368 -25.356 1.00 90.00 548 TRP A CA 1
ATOM 4279 C C . TRP A 1 548 ? 3.518 -5.101 -26.047 1.00 90.00 548 TRP A C 1
ATOM 4281 O O . TRP A 1 548 ? 4.293 -4.355 -26.646 1.00 90.00 548 TRP A O 1
ATOM 4291 N N . ILE A 1 549 ? 2.215 -4.835 -25.937 1.00 89.31 549 ILE A N 1
ATOM 4292 C CA . ILE A 1 549 ? 1.619 -3.585 -26.425 1.00 89.31 549 ILE A CA 1
ATOM 4293 C C . ILE A 1 549 ? 2.000 -2.455 -25.459 1.00 89.31 549 ILE A C 1
ATOM 4295 O O . ILE A 1 549 ? 1.852 -2.598 -24.243 1.00 89.31 549 ILE A O 1
ATOM 4299 N N . LEU A 1 550 ? 2.449 -1.310 -25.986 1.00 89.06 550 LEU A N 1
ATOM 4300 C CA . LEU A 1 550 ? 3.016 -0.207 -25.193 1.00 89.06 550 LEU A CA 1
ATOM 4301 C C . LEU A 1 550 ? 2.108 0.273 -24.053 1.00 89.06 550 LEU A C 1
ATOM 4303 O O . LEU A 1 550 ? 2.585 0.517 -22.948 1.00 89.06 550 LEU A O 1
ATOM 4307 N N . ALA A 1 551 ? 0.796 0.360 -24.284 1.00 85.75 551 ALA A N 1
ATOM 4308 C CA . ALA A 1 551 ? -0.150 0.765 -23.245 1.00 85.75 551 ALA A CA 1
ATOM 4309 C C . ALA A 1 551 ? -0.062 -0.134 -21.996 1.00 85.75 551 ALA A C 1
ATOM 4311 O O . ALA A 1 551 ? -0.147 0.352 -20.868 1.00 85.75 551 ALA A O 1
ATOM 4312 N N . TYR A 1 552 ? 0.167 -1.435 -22.187 1.00 87.94 552 TYR A N 1
ATOM 4313 C CA . TYR A 1 552 ? 0.316 -2.395 -21.097 1.00 87.94 552 TYR A CA 1
ATOM 4314 C C . TYR A 1 552 ? 1.724 -2.421 -20.522 1.00 87.94 552 TYR A C 1
ATOM 4316 O O . TYR A 1 552 ? 1.858 -2.586 -19.316 1.00 87.94 552 TYR A O 1
ATOM 4324 N N . VAL A 1 553 ? 2.753 -2.159 -21.334 1.00 91.62 553 VAL A N 1
ATOM 4325 C CA . VAL A 1 553 ? 4.124 -1.927 -20.845 1.00 91.62 553 VAL A CA 1
ATOM 4326 C C . VAL A 1 553 ? 4.119 -0.803 -19.810 1.00 91.62 553 VAL A C 1
ATOM 4328 O O . VAL A 1 553 ? 4.645 -0.979 -18.718 1.00 91.62 553 VAL A O 1
ATOM 4331 N N . GLY A 1 554 ? 3.453 0.321 -20.099 1.00 91.38 554 GLY A N 1
ATOM 4332 C CA . GLY A 1 554 ? 3.355 1.445 -19.164 1.00 91.38 554 GLY A CA 1
ATOM 4333 C C . GLY A 1 554 ? 2.672 1.062 -17.847 1.00 91.38 554 GLY A C 1
ATOM 4334 O O . GLY A 1 554 ? 3.178 1.377 -16.769 1.00 91.38 554 GLY A O 1
ATOM 4335 N N . LYS A 1 555 ? 1.557 0.320 -17.909 1.00 88.19 555 LYS A N 1
ATOM 4336 C CA . LYS A 1 555 ? 0.859 -0.158 -16.700 1.00 88.19 555 LYS A CA 1
ATOM 4337 C C . LYS A 1 555 ? 1.657 -1.200 -15.925 1.00 88.19 555 LYS A C 1
ATOM 4339 O O . LYS A 1 555 ? 1.670 -1.132 -14.699 1.00 88.19 555 LYS A O 1
ATOM 4344 N N . MET A 1 556 ? 2.361 -2.093 -16.613 1.00 89.62 556 MET A N 1
ATOM 4345 C CA . MET A 1 556 ? 3.258 -3.056 -15.985 1.00 89.62 556 MET A CA 1
ATOM 4346 C C . MET A 1 556 ? 4.416 -2.340 -15.289 1.00 89.62 556 MET A C 1
ATOM 4348 O O . MET A 1 556 ? 4.670 -2.590 -14.120 1.00 89.62 556 MET A O 1
ATOM 4352 N N . CYS A 1 557 ? 5.064 -1.371 -15.940 1.00 93.00 557 CYS A N 1
ATOM 4353 C CA . CYS A 1 557 ? 6.100 -0.565 -15.299 1.00 93.00 557 CYS A CA 1
ATOM 4354 C C . CYS A 1 557 ? 5.571 0.153 -14.051 1.00 93.00 557 CYS A C 1
ATOM 4356 O O . CYS A 1 557 ? 6.250 0.158 -13.031 1.00 93.00 557 CYS A O 1
ATOM 4358 N N . LEU A 1 558 ? 4.361 0.718 -14.087 1.00 90.25 558 LEU A N 1
ATOM 4359 C CA . LEU A 1 558 ? 3.763 1.335 -12.900 1.00 90.25 558 LEU A CA 1
ATOM 4360 C C . LEU A 1 558 ? 3.547 0.312 -11.772 1.00 90.25 558 LEU A C 1
ATOM 4362 O O . LEU A 1 558 ? 3.883 0.602 -10.627 1.00 90.25 558 LEU A O 1
ATOM 4366 N N . TYR A 1 559 ? 3.038 -0.876 -12.110 1.00 86.06 559 TYR A N 1
ATOM 4367 C CA . TYR A 1 559 ? 2.828 -1.979 -11.169 1.00 86.06 559 TYR A CA 1
ATOM 4368 C C . TYR A 1 559 ? 4.140 -2.461 -10.531 1.00 86.06 559 TYR A C 1
ATOM 4370 O O . TYR A 1 559 ? 4.201 -2.672 -9.326 1.00 86.06 559 TYR A O 1
ATOM 4378 N N . LEU A 1 560 ? 5.214 -2.555 -11.317 1.00 89.81 560 LEU A N 1
ATOM 4379 C CA . LEU A 1 560 ? 6.548 -2.969 -10.867 1.00 89.81 560 LEU A CA 1
ATOM 4380 C C . LEU A 1 560 ? 7.325 -1.861 -10.129 1.00 89.81 560 LEU A C 1
ATOM 4382 O O . LEU A 1 560 ? 8.521 -2.004 -9.884 1.00 89.81 560 LEU A O 1
ATOM 4386 N N . GLY A 1 561 ? 6.693 -0.726 -9.810 1.00 90.81 561 GLY A N 1
ATOM 4387 C CA . GLY A 1 561 ? 7.362 0.383 -9.124 1.00 90.81 561 GLY A CA 1
ATOM 4388 C C . GLY A 1 561 ? 8.356 1.154 -10.004 1.00 90.81 561 GLY A C 1
ATOM 4389 O O . GLY A 1 561 ? 9.291 1.768 -9.496 1.00 90.81 561 GLY A O 1
ATOM 4390 N N . LEU A 1 562 ? 8.145 1.174 -11.324 1.00 94.62 562 LEU A N 1
ATOM 4391 C CA . LEU A 1 562 ? 8.947 1.884 -12.332 1.00 94.62 562 LEU A CA 1
ATOM 4392 C C . LEU A 1 562 ? 8.169 3.068 -12.961 1.00 94.62 562 LEU A C 1
ATOM 4394 O O . LEU A 1 562 ? 8.048 3.156 -14.189 1.00 94.62 562 LEU A O 1
ATOM 4398 N N . PRO A 1 563 ? 7.645 4.028 -12.168 1.00 94.38 563 PRO A N 1
ATOM 4399 C CA . PRO A 1 563 ? 6.732 5.066 -12.660 1.00 94.38 563 PRO A CA 1
ATOM 4400 C C . PRO A 1 563 ? 7.372 6.017 -13.681 1.00 94.38 563 PRO A C 1
ATOM 4402 O O . PRO A 1 563 ? 6.673 6.591 -14.512 1.00 94.38 563 PRO A O 1
ATOM 4405 N N . LYS A 1 564 ? 8.700 6.198 -13.645 1.00 94.31 564 LYS A N 1
ATOM 4406 C CA . LYS A 1 564 ? 9.415 7.036 -14.622 1.00 94.31 564 LYS A CA 1
ATOM 4407 C C . LYS A 1 564 ? 9.406 6.420 -16.016 1.00 94.31 564 LYS A C 1
ATOM 4409 O O . LYS A 1 564 ? 9.078 7.115 -16.972 1.00 94.31 564 LYS A O 1
ATOM 4414 N N . ILE A 1 565 ? 9.678 5.118 -16.108 1.00 95.19 565 ILE A N 1
ATOM 4415 C CA . ILE A 1 565 ? 9.599 4.381 -17.372 1.00 95.19 565 ILE A CA 1
ATOM 4416 C C . ILE A 1 565 ? 8.154 4.370 -17.869 1.00 95.19 565 ILE A C 1
ATOM 4418 O O . ILE A 1 565 ? 7.925 4.649 -19.041 1.00 95.19 565 ILE A O 1
ATOM 4422 N N . ALA A 1 566 ? 7.181 4.144 -16.978 1.00 94.94 566 ALA A N 1
ATOM 4423 C CA . ALA A 1 566 ? 5.763 4.218 -17.327 1.00 94.94 566 ALA A CA 1
ATOM 4424 C C . ALA A 1 566 ? 5.392 5.569 -17.964 1.00 94.94 566 ALA A C 1
ATOM 4426 O O . ALA A 1 566 ? 4.774 5.591 -19.024 1.00 94.94 566 ALA A O 1
ATOM 4427 N N . GLY A 1 567 ? 5.839 6.683 -17.371 1.00 93.44 567 GLY A N 1
ATOM 4428 C CA . GLY A 1 567 ? 5.627 8.020 -17.929 1.00 93.44 567 GLY A CA 1
ATOM 4429 C C . GLY A 1 567 ? 6.256 8.205 -19.314 1.00 93.44 567 GLY A C 1
ATOM 4430 O O . GLY A 1 567 ? 5.622 8.769 -20.199 1.00 93.44 567 GLY A O 1
ATOM 4431 N N . TRP A 1 568 ? 7.469 7.691 -19.544 1.00 93.69 568 TRP A N 1
ATOM 4432 C CA . TRP A 1 568 ? 8.092 7.736 -20.875 1.00 93.69 568 TRP A CA 1
ATOM 4433 C C . TRP A 1 568 ? 7.349 6.878 -21.906 1.00 93.69 568 TRP A C 1
ATOM 4435 O O . TRP A 1 568 ? 7.200 7.302 -23.049 1.00 93.69 568 TRP A O 1
ATOM 4445 N N . VAL A 1 569 ? 6.834 5.709 -21.511 1.00 94.06 569 VAL A N 1
ATOM 4446 C CA . VAL A 1 569 ? 6.018 4.849 -22.384 1.00 94.06 569 VAL A CA 1
ATOM 4447 C C . VAL A 1 569 ? 4.707 5.536 -22.774 1.00 94.06 569 VAL A C 1
ATOM 4449 O O . VAL A 1 569 ? 4.320 5.492 -23.941 1.00 94.06 569 VAL A O 1
ATOM 4452 N N . GLU A 1 570 ? 4.041 6.202 -21.827 1.00 92.88 570 GLU A N 1
ATOM 4453 C CA . GLU A 1 570 ? 2.794 6.943 -22.069 1.00 92.88 570 GLU A CA 1
ATOM 4454 C C . GLU A 1 570 ? 2.995 8.170 -22.986 1.00 92.88 570 GLU A C 1
ATOM 4456 O O . GLU A 1 570 ? 2.061 8.575 -23.680 1.00 92.88 570 GLU A O 1
ATOM 4461 N N . GLU A 1 571 ? 4.210 8.725 -23.065 1.00 91.12 571 GLU A N 1
ATOM 4462 C CA . GLU A 1 571 ? 4.541 9.827 -23.980 1.00 91.12 571 GLU A CA 1
ATOM 4463 C C . GLU A 1 571 ? 4.774 9.373 -25.433 1.00 91.12 571 GLU A C 1
ATOM 4465 O O . GLU A 1 571 ? 4.566 10.175 -26.345 1.00 91.12 571 GLU A O 1
ATOM 4470 N N . ILE A 1 572 ? 5.153 8.109 -25.688 1.00 91.31 572 ILE A N 1
ATOM 4471 C CA . ILE A 1 572 ? 5.447 7.613 -27.051 1.00 91.31 572 ILE A CA 1
ATOM 4472 C C . ILE A 1 572 ? 4.276 7.869 -28.021 1.00 91.31 572 ILE A C 1
ATOM 4474 O O . ILE A 1 572 ? 4.520 8.453 -29.082 1.00 91.31 572 ILE A O 1
ATOM 4478 N N . PRO A 1 573 ? 3.008 7.527 -27.696 1.00 88.69 573 PRO A N 1
ATOM 4479 C CA . PRO A 1 573 ? 1.879 7.848 -28.565 1.00 88.69 573 PRO A CA 1
ATOM 4480 C C . PRO A 1 573 ? 1.757 9.332 -28.893 1.00 88.69 573 PRO A C 1
ATOM 4482 O O . PRO A 1 573 ? 1.582 9.687 -30.059 1.00 88.69 573 PRO A O 1
ATOM 4485 N N . ARG A 1 574 ? 1.938 10.201 -27.894 1.00 88.56 574 ARG A N 1
ATOM 4486 C CA . ARG A 1 574 ? 1.855 11.655 -28.065 1.00 88.56 574 ARG A CA 1
ATOM 4487 C C . ARG A 1 574 ? 2.969 12.192 -28.965 1.00 88.56 574 ARG A C 1
ATOM 4489 O O . ARG A 1 574 ? 2.734 13.092 -29.767 1.00 88.56 574 ARG A O 1
ATOM 4496 N N . LEU A 1 575 ? 4.180 11.650 -28.843 1.00 85.19 575 LEU A N 1
ATOM 4497 C CA . LEU A 1 575 ? 5.327 12.046 -29.663 1.00 85.19 575 LEU A CA 1
ATOM 4498 C C . LEU A 1 575 ? 5.212 11.522 -31.101 1.00 85.19 575 LEU A C 1
ATOM 4500 O O . LEU A 1 575 ? 5.593 12.226 -32.035 1.00 85.19 575 LEU A O 1
ATOM 4504 N N . SER A 1 576 ? 4.596 10.352 -31.294 1.00 82.50 576 SER A N 1
ATOM 4505 C CA . SER A 1 576 ? 4.381 9.749 -32.617 1.00 82.50 576 SER A CA 1
ATOM 4506 C C . SER A 1 576 ? 3.446 10.557 -33.529 1.00 82.50 576 SER A C 1
ATOM 4508 O O . SER A 1 576 ? 3.463 10.388 -34.747 1.00 82.50 576 SER A O 1
ATOM 4510 N N . GLU A 1 577 ? 2.651 11.484 -32.982 1.00 83.88 577 GLU A N 1
ATOM 4511 C CA . GLU A 1 577 ? 1.855 12.422 -33.787 1.00 83.88 577 GLU A CA 1
ATOM 4512 C C . GLU A 1 577 ? 2.742 13.389 -34.595 1.00 83.88 577 GLU A C 1
ATOM 4514 O O . GLU A 1 577 ? 2.310 13.922 -35.618 1.00 83.88 577 GLU A O 1
ATOM 4519 N N . LYS A 1 578 ? 4.004 13.575 -34.180 1.00 81.00 578 LYS A N 1
ATOM 4520 C CA . LYS A 1 578 ? 5.019 14.419 -34.827 1.00 81.00 578 LYS A CA 1
ATOM 4521 C C . LYS A 1 578 ? 6.090 13.563 -35.509 1.00 81.00 578 LYS A C 1
ATOM 4523 O O . LYS A 1 578 ? 7.278 13.693 -35.213 1.00 81.00 578 LYS A O 1
ATOM 4528 N N . VAL A 1 579 ? 5.651 12.709 -36.432 1.00 65.94 579 VAL A N 1
ATOM 4529 C CA . VAL A 1 579 ? 6.436 11.658 -37.119 1.00 65.94 579 VAL A CA 1
ATOM 4530 C C . VAL A 1 579 ? 7.799 12.128 -37.664 1.00 65.94 579 VAL A C 1
ATOM 4532 O O . VAL A 1 579 ? 8.740 11.348 -37.737 1.00 65.94 579 VAL A O 1
ATOM 4535 N N . GLU A 1 580 ? 7.944 13.401 -38.032 1.00 74.44 580 GLU A N 1
ATOM 4536 C CA . GLU A 1 580 ? 9.191 13.927 -38.615 1.00 74.44 580 GLU A CA 1
ATOM 4537 C C . GLU A 1 580 ? 10.208 14.431 -37.581 1.00 74.44 580 GLU A C 1
ATOM 4539 O O . GLU A 1 580 ? 11.342 14.741 -37.933 1.00 74.44 580 GLU A O 1
ATOM 4544 N N . SER A 1 581 ? 9.828 14.528 -36.306 1.00 80.44 581 SER A N 1
ATOM 4545 C CA . SER A 1 581 ? 10.699 15.110 -35.278 1.00 80.44 581 SER A CA 1
ATOM 4546 C C . SER A 1 581 ? 11.771 14.150 -34.758 1.00 80.44 581 SER A C 1
ATOM 4548 O O . SER A 1 581 ? 12.744 14.613 -34.172 1.00 80.44 581 SER A O 1
ATOM 4550 N N . GLY A 1 582 ? 11.586 12.833 -34.925 1.00 85.00 582 GLY A N 1
ATOM 4551 C CA . GLY A 1 582 ? 12.447 11.802 -34.330 1.00 85.00 582 GLY A CA 1
ATOM 4552 C C . GLY A 1 582 ? 12.308 11.651 -32.807 1.00 85.00 582 GLY A C 1
ATOM 4553 O O . GLY A 1 582 ? 12.976 10.803 -32.221 1.00 85.00 582 GLY A O 1
ATOM 4554 N N . GLN A 1 583 ? 11.434 12.432 -32.161 1.00 87.94 583 GLN A N 1
ATOM 4555 C CA . GLN A 1 583 ? 11.228 12.401 -30.706 1.00 87.94 583 GLN A CA 1
ATOM 4556 C C . GLN A 1 583 ? 10.584 11.097 -30.225 1.00 87.94 583 GLN A C 1
ATOM 4558 O O . GLN A 1 583 ? 10.835 10.643 -29.112 1.00 87.94 583 GLN A O 1
ATOM 4563 N N . ASP A 1 584 ? 9.745 10.484 -31.055 1.00 88.25 584 ASP A N 1
ATOM 4564 C CA . ASP A 1 584 ? 9.179 9.163 -30.800 1.00 88.25 584 ASP A CA 1
ATOM 4565 C C . ASP A 1 584 ? 10.275 8.091 -30.767 1.00 88.25 584 ASP A C 1
ATOM 4567 O O . ASP A 1 584 ? 10.313 7.276 -29.846 1.00 88.25 584 ASP A O 1
ATOM 4571 N N . TRP A 1 585 ? 11.217 8.143 -31.712 1.00 90.75 585 TRP A N 1
ATOM 4572 C CA . TRP A 1 585 ? 12.394 7.279 -31.729 1.00 90.75 585 TRP A CA 1
ATOM 4573 C C . TRP A 1 585 ? 13.285 7.494 -30.499 1.00 90.75 585 TRP A C 1
ATOM 4575 O O . TRP A 1 585 ? 13.688 6.519 -29.865 1.00 90.75 585 TRP A O 1
ATOM 4585 N N . GLU A 1 586 ? 13.544 8.747 -30.113 1.00 91.25 586 GLU A N 1
ATOM 4586 C CA . GLU A 1 586 ? 14.260 9.075 -28.871 1.00 91.25 586 GLU A CA 1
ATOM 4587 C C . GLU A 1 586 ? 13.589 8.433 -27.646 1.00 91.25 586 GLU A C 1
ATOM 4589 O O . GLU A 1 586 ? 14.261 7.767 -26.856 1.00 91.25 586 GLU A O 1
ATOM 4594 N N . ALA A 1 587 ? 12.264 8.561 -27.524 1.00 92.31 587 ALA A N 1
ATOM 4595 C CA . ALA A 1 587 ? 11.502 7.983 -26.421 1.00 92.31 587 ALA A CA 1
ATOM 4596 C C . ALA A 1 587 ? 11.518 6.444 -26.428 1.00 92.31 587 ALA A C 1
ATOM 4598 O O . ALA A 1 587 ? 11.708 5.832 -25.376 1.00 92.31 587 ALA A O 1
ATOM 4599 N N . ILE A 1 588 ? 11.383 5.806 -27.597 1.00 93.94 588 ILE A N 1
ATOM 4600 C CA . ILE A 1 588 ? 11.464 4.341 -27.741 1.00 93.94 588 ILE A CA 1
ATOM 4601 C C . ILE A 1 588 ? 12.831 3.828 -27.276 1.00 93.94 588 ILE A C 1
ATOM 4603 O O . ILE A 1 588 ? 12.906 2.886 -26.484 1.00 93.94 588 ILE A O 1
ATOM 4607 N N . VAL A 1 589 ? 13.914 4.459 -27.736 1.00 94.81 589 VAL A N 1
ATOM 4608 C CA . VAL A 1 589 ? 15.277 4.071 -27.355 1.00 94.81 589 VAL A CA 1
ATOM 4609 C C . VAL A 1 589 ? 15.521 4.324 -25.864 1.00 94.81 589 VAL A C 1
ATOM 4611 O O . VAL A 1 589 ? 16.136 3.486 -25.205 1.00 94.81 589 VAL A O 1
ATOM 4614 N N . LEU A 1 590 ? 15.013 5.427 -25.303 1.00 95.31 590 LEU A N 1
ATOM 4615 C CA . LEU A 1 590 ? 15.125 5.725 -23.873 1.00 95.31 590 LEU A CA 1
ATOM 4616 C C . LEU A 1 590 ? 14.401 4.682 -23.008 1.00 95.31 590 LEU A C 1
ATOM 4618 O O . LEU A 1 590 ? 14.949 4.243 -21.994 1.00 95.31 590 LEU A O 1
ATOM 4622 N N . VAL A 1 591 ? 13.200 4.252 -23.407 1.00 96.12 591 VAL A N 1
ATOM 4623 C CA . VAL A 1 591 ? 12.466 3.170 -22.730 1.00 96.12 591 VAL A CA 1
ATOM 4624 C C . VAL A 1 591 ? 13.256 1.864 -22.799 1.00 96.12 591 VAL A C 1
ATOM 4626 O O . VAL A 1 591 ? 13.435 1.220 -21.765 1.00 96.12 591 VAL A O 1
ATOM 4629 N N . ALA A 1 592 ? 13.786 1.502 -23.973 1.00 97.12 592 ALA A N 1
ATOM 4630 C CA . ALA A 1 592 ? 14.612 0.307 -24.135 1.00 97.12 592 ALA A CA 1
ATOM 4631 C C . ALA A 1 592 ? 15.861 0.350 -23.241 1.00 97.12 592 ALA A C 1
ATOM 4633 O O . ALA A 1 592 ? 16.094 -0.586 -22.480 1.00 97.12 592 ALA A O 1
ATOM 4634 N N . LEU A 1 593 ? 16.614 1.458 -23.264 1.00 97.19 593 LEU A N 1
ATOM 4635 C CA . LEU A 1 593 ? 17.779 1.672 -22.402 1.00 97.19 593 LEU A CA 1
ATOM 4636 C C . LEU A 1 593 ? 17.411 1.503 -20.930 1.00 97.19 593 LEU A C 1
ATOM 4638 O O . LEU A 1 593 ? 18.085 0.790 -20.194 1.00 97.19 593 LEU A O 1
ATOM 4642 N N . SER A 1 594 ? 16.311 2.116 -20.512 1.00 97.56 594 SER A N 1
ATOM 4643 C CA . SER A 1 594 ? 15.887 2.098 -19.119 1.00 97.56 594 SER A CA 1
ATOM 4644 C C . SER A 1 594 ? 15.505 0.698 -18.653 1.00 97.56 594 SER A C 1
ATOM 4646 O O . SER A 1 594 ? 15.964 0.264 -17.599 1.00 97.56 594 SER A O 1
ATOM 4648 N N . LEU A 1 595 ? 14.738 -0.041 -19.457 1.00 97.31 595 LEU A N 1
ATOM 4649 C CA . LEU A 1 595 ? 14.371 -1.426 -19.163 1.00 97.31 595 LEU A CA 1
ATOM 4650 C C . LEU A 1 595 ? 15.584 -2.370 -19.209 1.00 97.31 595 LEU A C 1
ATOM 4652 O O . LEU A 1 595 ? 15.671 -3.266 -18.374 1.00 97.31 595 LEU A O 1
ATOM 4656 N N . ARG A 1 596 ? 16.557 -2.146 -20.106 1.00 97.38 596 ARG A N 1
ATOM 4657 C CA . ARG A 1 596 ? 17.825 -2.897 -20.117 1.00 97.38 596 ARG A CA 1
ATOM 4658 C C . ARG A 1 596 ? 18.632 -2.637 -18.845 1.00 97.38 596 ARG A C 1
ATOM 4660 O O . ARG A 1 596 ? 19.144 -3.583 -18.260 1.00 97.38 596 ARG A O 1
ATOM 4667 N N . CYS A 1 597 ? 18.676 -1.400 -18.352 1.00 97.00 597 CYS A N 1
ATOM 4668 C CA . CYS A 1 597 ? 19.298 -1.084 -17.063 1.00 97.00 597 CYS A CA 1
ATOM 4669 C C . CYS A 1 597 ? 18.596 -1.781 -15.884 1.00 97.00 597 CYS A C 1
ATOM 4671 O O . CYS A 1 597 ? 19.274 -2.244 -14.970 1.00 97.00 597 CYS A O 1
ATOM 4673 N N . VAL A 1 598 ? 17.259 -1.909 -15.907 1.00 97.00 598 VAL A N 1
ATOM 4674 C CA . VAL A 1 598 ? 16.534 -2.730 -14.917 1.00 97.00 598 VAL A CA 1
ATOM 4675 C C . VAL A 1 598 ? 16.911 -4.208 -15.059 1.00 97.00 598 VAL A C 1
ATOM 4677 O O . VAL A 1 598 ? 17.143 -4.873 -14.058 1.00 97.00 598 VAL A O 1
ATOM 4680 N N . GLN A 1 599 ? 17.024 -4.724 -16.283 1.00 96.12 599 GLN A N 1
ATOM 4681 C CA . GLN A 1 599 ? 17.360 -6.126 -16.547 1.00 96.12 599 GLN A CA 1
ATOM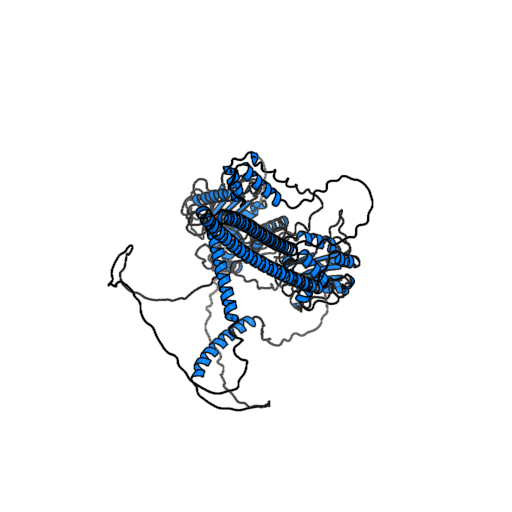 4682 C C . GLN A 1 599 ? 18.727 -6.532 -15.970 1.00 96.12 599 GLN A C 1
ATOM 4684 O O . GLN A 1 599 ? 18.870 -7.644 -15.457 1.00 96.12 599 GLN A O 1
ATOM 4689 N N . VAL A 1 600 ? 19.697 -5.611 -15.962 1.00 95.81 600 VAL A N 1
ATOM 4690 C CA . VAL A 1 600 ? 21.023 -5.833 -15.358 1.00 95.81 600 VAL A CA 1
ATOM 4691 C C . VAL A 1 600 ? 20.916 -6.164 -13.869 1.00 95.81 600 VAL A C 1
ATOM 4693 O O . VAL A 1 600 ? 21.650 -7.027 -13.390 1.00 95.81 600 VAL A O 1
ATOM 4696 N N . LYS A 1 601 ? 19.975 -5.540 -13.142 1.00 94.75 601 LYS A N 1
ATOM 4697 C CA . LYS A 1 601 ? 19.725 -5.837 -11.720 1.00 94.75 601 LYS A CA 1
ATOM 4698 C C . LYS A 1 601 ? 19.424 -7.322 -11.486 1.00 94.75 601 LYS A C 1
ATOM 4700 O O . LYS A 1 601 ? 19.736 -7.863 -10.432 1.00 94.75 601 LYS A O 1
ATOM 4705 N N . TYR A 1 602 ? 18.863 -7.992 -12.490 1.00 93.50 602 TYR A N 1
ATOM 4706 C CA . TYR A 1 602 ? 18.464 -9.398 -12.440 1.00 93.50 602 TYR A CA 1
ATOM 4707 C C . TYR A 1 602 ? 19.463 -10.343 -13.126 1.00 93.50 602 TYR A C 1
ATOM 4709 O O . TYR A 1 602 ? 19.108 -11.475 -13.459 1.00 93.50 602 TYR A O 1
ATOM 4717 N N . GLY A 1 603 ? 20.707 -9.894 -13.332 1.00 91.12 603 GLY A N 1
ATOM 4718 C CA . GLY A 1 603 ? 21.806 -10.726 -13.831 1.00 91.12 603 GLY A CA 1
ATOM 4719 C C . GLY A 1 603 ? 21.834 -10.912 -15.349 1.00 91.12 603 GLY A C 1
ATOM 4720 O O . GLY A 1 603 ? 22.482 -11.829 -15.839 1.00 91.12 603 GLY A O 1
ATOM 4721 N N . SER A 1 604 ? 21.131 -10.074 -16.113 1.00 91.69 604 SER A N 1
ATOM 4722 C CA . SER A 1 604 ? 21.181 -10.091 -17.579 1.00 91.69 604 SER A CA 1
ATOM 4723 C C . SER A 1 604 ? 21.541 -8.706 -18.104 1.00 91.69 604 SER A C 1
ATOM 4725 O O . SER A 1 604 ? 20.690 -7.822 -18.203 1.00 91.69 604 SER A O 1
ATOM 4727 N N . ALA A 1 605 ? 22.821 -8.514 -18.421 1.00 93.88 605 ALA A N 1
ATOM 4728 C CA . ALA A 1 605 ? 23.327 -7.299 -19.042 1.00 93.88 605 ALA A CA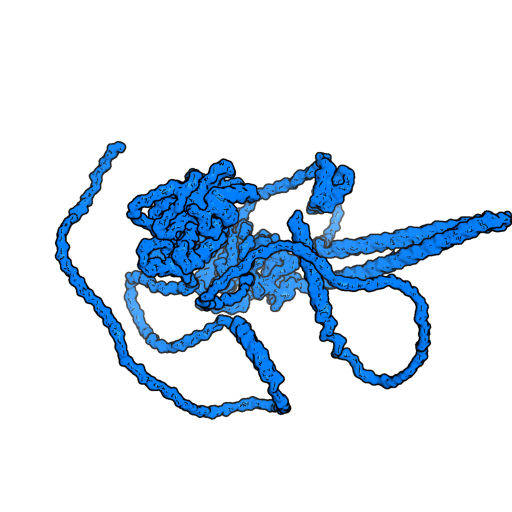 1
ATOM 4729 C C . ALA A 1 605 ? 23.382 -7.467 -20.562 1.00 93.88 605 ALA A C 1
ATOM 4731 O O . ALA A 1 605 ? 23.836 -8.488 -21.064 1.00 93.88 605 ALA A O 1
ATOM 4732 N N . HIS A 1 606 ? 22.918 -6.458 -21.292 1.00 95.88 606 HIS A N 1
ATOM 4733 C CA . HIS A 1 606 ? 23.080 -6.408 -22.741 1.00 95.88 606 HIS A CA 1
ATOM 4734 C C . HIS A 1 606 ? 24.451 -5.821 -23.087 1.00 95.88 606 HIS A C 1
ATOM 4736 O O . HIS A 1 606 ? 24.820 -4.789 -22.523 1.00 95.88 606 HIS A O 1
ATOM 4742 N N . ASP A 1 607 ? 25.151 -6.395 -24.066 1.00 95.25 607 ASP A N 1
ATOM 4743 C CA . ASP A 1 607 ? 26.528 -6.020 -24.429 1.00 95.25 607 ASP A CA 1
ATOM 4744 C C . ASP A 1 607 ? 26.690 -4.523 -24.742 1.00 95.25 607 ASP A C 1
ATOM 4746 O O . ASP A 1 607 ? 27.675 -3.889 -24.368 1.00 95.25 607 ASP A O 1
ATOM 4750 N N . LEU A 1 608 ? 25.674 -3.914 -25.366 1.00 94.38 608 LEU A N 1
ATOM 4751 C CA . LEU A 1 608 ? 25.654 -2.473 -25.664 1.00 94.38 608 LEU A CA 1
ATOM 4752 C C . LEU A 1 608 ? 25.723 -1.552 -24.433 1.00 94.38 608 LEU A C 1
ATOM 4754 O O . LEU A 1 608 ? 26.030 -0.371 -24.595 1.00 94.38 608 LEU A O 1
ATOM 4758 N N . LEU A 1 609 ? 25.424 -2.042 -23.226 1.00 94.44 609 LEU A N 1
ATOM 4759 C CA . LEU A 1 609 ? 25.538 -1.230 -22.012 1.00 94.44 609 LEU A CA 1
ATOM 4760 C C . LEU A 1 609 ? 26.991 -1.059 -21.555 1.00 94.44 609 LEU A C 1
ATOM 4762 O O . LEU A 1 609 ? 27.260 -0.131 -20.787 1.00 94.44 609 LEU A O 1
ATOM 4766 N N . TYR A 1 610 ? 27.911 -1.910 -22.032 1.00 93.56 610 TYR A N 1
ATOM 4767 C CA . TYR A 1 610 ? 29.333 -1.878 -21.678 1.00 93.56 610 TYR A CA 1
ATOM 4768 C C . TYR A 1 610 ? 29.593 -1.841 -20.176 1.00 93.56 610 TYR A C 1
ATOM 4770 O O . TYR A 1 610 ? 30.440 -1.083 -19.691 1.00 93.56 610 TYR A O 1
ATOM 4778 N N . LEU A 1 611 ? 28.817 -2.625 -19.436 1.00 92.19 611 LEU A N 1
ATOM 4779 C CA . LEU A 1 611 ? 29.021 -2.764 -18.007 1.00 92.19 611 LEU A CA 1
ATOM 4780 C C . LEU A 1 611 ? 30.185 -3.726 -17.776 1.00 92.19 611 LEU A C 1
ATOM 4782 O O . LEU A 1 611 ? 30.310 -4.706 -18.512 1.00 92.19 611 LEU A O 1
ATOM 4786 N N . PRO A 1 612 ? 31.058 -3.443 -16.801 1.00 90.69 612 PRO A N 1
ATOM 4787 C CA . PRO A 1 612 ? 32.125 -4.370 -16.470 1.00 90.69 612 PRO A CA 1
ATOM 4788 C C . PRO A 1 612 ? 31.518 -5.683 -15.954 1.00 90.69 612 PRO A C 1
ATOM 4790 O O . PRO A 1 612 ? 30.451 -5.676 -15.335 1.00 90.69 612 PRO A O 1
ATOM 4793 N N . GLU A 1 613 ? 32.191 -6.806 -16.212 1.00 85.56 613 GLU A N 1
ATOM 4794 C CA . GLU A 1 613 ? 31.845 -8.113 -15.642 1.00 85.56 613 GLU A CA 1
ATOM 4795 C C . GLU A 1 613 ? 32.084 -8.071 -14.123 1.00 85.56 613 GLU A C 1
ATOM 4797 O O . GLU A 1 613 ? 33.158 -8.390 -13.621 1.00 85.56 613 GLU A O 1
ATOM 4802 N N . THR A 1 614 ? 31.107 -7.557 -13.381 1.00 81.69 614 THR A N 1
ATOM 4803 C CA . THR A 1 614 ? 31.186 -7.330 -11.932 1.00 81.69 614 THR A CA 1
ATOM 4804 C C . THR A 1 614 ? 29.949 -7.874 -11.224 1.00 81.69 614 THR A C 1
ATOM 4806 O O . THR A 1 614 ? 29.072 -8.468 -11.849 1.00 81.69 614 THR A O 1
ATOM 4809 N N . GLU A 1 615 ? 29.871 -7.654 -9.908 1.00 86.94 615 GLU A N 1
ATOM 4810 C CA . GLU A 1 615 ? 28.681 -7.937 -9.102 1.00 86.94 615 GLU A CA 1
ATOM 4811 C C . GLU A 1 615 ? 27.380 -7.445 -9.768 1.00 86.94 615 GLU A C 1
ATOM 4813 O O . GLU A 1 615 ? 27.386 -6.403 -10.439 1.00 86.94 615 GLU A O 1
ATOM 4818 N N . PRO A 1 616 ? 26.251 -8.145 -9.541 1.00 92.12 616 PRO A N 1
ATOM 4819 C CA . PRO A 1 616 ? 24.942 -7.693 -9.987 1.00 92.12 616 PRO A CA 1
ATOM 4820 C C . PRO A 1 616 ? 24.664 -6.264 -9.522 1.00 92.12 616 PRO A C 1
ATOM 4822 O O . PRO A 1 616 ? 24.899 -5.911 -8.363 1.00 92.12 616 PRO A O 1
ATOM 4825 N N . VAL A 1 617 ? 24.130 -5.441 -10.423 1.00 95.69 617 VAL A N 1
ATOM 4826 C CA . VAL A 1 617 ? 23.684 -4.088 -10.083 1.00 95.69 617 VAL A CA 1
ATOM 4827 C C . VAL A 1 617 ? 22.609 -4.180 -9.002 1.00 95.69 617 VAL A C 1
ATOM 4829 O O . VAL A 1 617 ? 21.610 -4.862 -9.184 1.00 95.69 617 VAL A O 1
ATOM 4832 N N . LYS A 1 618 ? 22.791 -3.481 -7.882 1.00 95.94 618 LYS A N 1
ATOM 4833 C CA . LYS A 1 618 ? 21.842 -3.453 -6.758 1.00 95.94 618 LYS A CA 1
ATOM 4834 C C . LYS A 1 618 ? 20.880 -2.266 -6.873 1.00 95.94 618 LYS A C 1
ATOM 4836 O O . LYS A 1 618 ? 19.695 -2.399 -6.563 1.00 95.94 618 LYS A O 1
ATOM 4841 N N . GLY A 1 619 ? 21.364 -1.123 -7.372 1.00 95.75 619 GLY A N 1
ATOM 4842 C CA . GLY A 1 619 ? 20.591 0.113 -7.541 1.00 95.75 619 GLY A CA 1
ATOM 4843 C C . GLY A 1 619 ? 20.355 0.507 -9.002 1.00 95.75 619 GLY A C 1
ATOM 4844 O O . GLY A 1 619 ? 21.286 0.539 -9.801 1.00 95.75 619 GLY A O 1
ATOM 4845 N N . VAL A 1 620 ? 19.118 0.877 -9.349 1.00 97.12 620 VAL A N 1
ATOM 4846 C CA . VAL A 1 620 ? 18.767 1.408 -10.678 1.00 97.12 620 VAL A CA 1
ATOM 4847 C C . VAL A 1 620 ? 17.996 2.714 -10.514 1.00 97.12 620 VAL A C 1
ATOM 4849 O O . VAL A 1 620 ? 16.997 2.761 -9.798 1.00 97.12 620 VAL A O 1
ATOM 4852 N N . PHE A 1 621 ? 18.450 3.773 -11.178 1.00 97.31 621 PHE A N 1
ATOM 4853 C CA . PHE A 1 621 ? 17.922 5.125 -11.009 1.00 97.31 621 PHE A CA 1
ATOM 4854 C C . PHE A 1 621 ? 17.498 5.757 -12.339 1.00 97.31 621 PHE A C 1
ATOM 4856 O O . PHE A 1 621 ? 18.181 5.598 -13.348 1.00 97.31 621 PHE A O 1
ATOM 4863 N N . PHE A 1 622 ? 16.406 6.528 -12.333 1.00 96.44 622 PHE A N 1
ATOM 4864 C CA . PHE A 1 622 ? 15.862 7.197 -13.522 1.00 96.44 622 PHE A CA 1
ATOM 4865 C C . PHE A 1 622 ? 15.562 8.663 -13.223 1.00 96.44 622 PHE A C 1
ATOM 4867 O O . PHE A 1 622 ? 14.692 8.962 -12.399 1.00 96.44 622 PHE A O 1
ATOM 4874 N N . TYR A 1 623 ? 16.243 9.581 -13.911 1.00 94.94 623 TYR A N 1
ATOM 4875 C CA . TYR A 1 623 ? 16.074 11.014 -13.683 1.00 94.94 623 TYR A CA 1
ATOM 4876 C C . TYR A 1 623 ? 15.916 11.804 -14.971 1.00 94.94 623 TYR A C 1
ATOM 4878 O O . TYR A 1 623 ? 16.688 11.655 -15.915 1.00 94.94 623 TYR A O 1
ATOM 4886 N N . ASN A 1 624 ? 14.950 12.722 -14.944 1.00 92.75 624 ASN A N 1
ATOM 4887 C CA . ASN A 1 624 ? 14.903 13.820 -15.894 1.00 92.75 624 ASN A CA 1
ATOM 4888 C C . ASN A 1 624 ? 15.793 14.943 -15.364 1.00 92.75 624 ASN A C 1
ATOM 4890 O O . ASN A 1 624 ? 15.521 15.496 -14.296 1.00 92.75 624 ASN A O 1
ATOM 4894 N N . VAL A 1 625 ? 16.858 15.262 -16.087 1.00 91.94 625 VAL A N 1
ATOM 4895 C CA . VAL A 1 625 ? 17.839 16.254 -15.655 1.00 91.94 625 VAL A CA 1
ATOM 4896 C C . VAL A 1 625 ? 17.331 17.669 -15.980 1.00 91.94 625 VAL A C 1
ATOM 4898 O O . VAL A 1 625 ? 16.884 17.903 -17.112 1.00 91.94 625 VAL A O 1
ATOM 4901 N N . PRO A 1 626 ? 17.381 18.625 -15.027 1.00 90.56 626 PRO A N 1
ATOM 4902 C CA . PRO A 1 626 ? 16.926 19.993 -15.258 1.00 90.56 626 PRO A CA 1
ATOM 4903 C C . PRO A 1 626 ? 17.772 20.715 -16.313 1.00 90.56 626 PRO A C 1
ATOM 4905 O O . PRO A 1 626 ? 19.004 20.683 -16.292 1.00 90.56 626 PRO A O 1
ATOM 4908 N N . GLN A 1 627 ? 17.106 21.396 -17.241 1.00 83.94 627 GLN A N 1
ATOM 4909 C CA . GLN A 1 627 ? 17.752 21.990 -18.412 1.00 83.94 627 GLN A CA 1
ATOM 4910 C C . GLN A 1 627 ? 18.616 23.204 -18.054 1.00 83.94 627 GLN A C 1
ATOM 4912 O O . GLN A 1 627 ? 19.660 23.442 -18.661 1.00 83.94 627 GLN A O 1
ATOM 4917 N N . GLU A 1 628 ? 18.178 23.985 -17.074 1.00 86.00 628 GLU A N 1
ATOM 4918 C CA . GLU A 1 628 ? 18.851 25.185 -16.585 1.00 86.00 628 GLU A CA 1
ATOM 4919 C C . GLU A 1 628 ? 20.271 24.904 -16.074 1.00 86.00 628 GLU A C 1
ATOM 4921 O O . GLU A 1 628 ? 21.103 25.812 -16.024 1.00 86.00 628 GLU A O 1
ATOM 4926 N N . HIS A 1 629 ? 20.561 23.644 -15.748 1.00 81.19 629 HIS A N 1
ATOM 4927 C CA . HIS A 1 629 ? 21.819 23.225 -15.149 1.00 81.19 629 HIS A CA 1
ATOM 4928 C C . HIS A 1 629 ? 22.634 22.278 -16.026 1.00 81.19 629 HIS A C 1
ATOM 4930 O O . HIS A 1 629 ? 23.816 22.102 -15.742 1.00 81.19 629 HIS A O 1
ATOM 4936 N N . CYS A 1 630 ? 22.053 21.699 -17.084 1.00 87.94 630 CYS A N 1
ATOM 4937 C CA . CYS A 1 630 ? 22.707 20.647 -17.858 1.00 87.94 630 CYS A CA 1
ATOM 4938 C C . CYS A 1 630 ? 22.609 20.868 -19.369 1.00 87.94 630 CYS A C 1
ATOM 4940 O O . CYS A 1 630 ? 21.622 20.502 -20.004 1.00 87.94 630 CYS A O 1
ATOM 4942 N N . LYS A 1 631 ? 23.659 21.468 -19.948 1.00 88.88 631 LYS A N 1
ATOM 4943 C CA . LYS A 1 631 ? 23.772 21.712 -21.399 1.00 88.88 631 LYS A CA 1
ATOM 4944 C C . LYS A 1 631 ? 24.737 20.745 -22.079 1.00 88.88 631 LYS A C 1
ATOM 4946 O O . LYS A 1 631 ? 24.594 20.470 -23.268 1.00 88.88 631 LYS A O 1
ATOM 4951 N N . THR A 1 632 ? 25.717 20.249 -21.331 1.00 91.25 632 THR A N 1
ATOM 4952 C CA . THR A 1 632 ? 26.758 19.338 -21.808 1.00 91.25 632 THR A CA 1
ATOM 4953 C C . THR A 1 632 ? 26.730 18.013 -21.037 1.00 91.25 632 THR A C 1
ATOM 4955 O O . THR A 1 632 ? 26.231 17.977 -19.907 1.00 91.25 632 THR A O 1
ATOM 4958 N N . PRO A 1 633 ? 27.313 16.928 -21.583 1.00 92.50 633 PRO A N 1
ATOM 4959 C CA . PRO A 1 633 ? 27.468 15.672 -20.847 1.00 92.50 633 PRO A CA 1
ATOM 4960 C C . PRO A 1 633 ? 28.192 15.842 -19.500 1.00 92.50 633 PRO A C 1
ATOM 4962 O O . PRO A 1 633 ? 27.810 15.253 -18.491 1.00 92.50 633 PRO A O 1
ATOM 4965 N N . HIS A 1 634 ? 29.198 16.722 -19.447 1.00 94.62 634 HIS A N 1
ATOM 4966 C CA . HIS A 1 634 ? 29.907 17.060 -18.212 1.00 94.62 634 HIS A CA 1
ATOM 4967 C C . HIS A 1 634 ? 29.000 17.702 -17.161 1.00 94.62 634 HIS A C 1
ATOM 4969 O O . HIS A 1 634 ? 29.120 17.385 -15.976 1.00 94.62 634 HIS A O 1
ATOM 4975 N N . ASP A 1 635 ? 28.077 18.570 -17.577 1.00 93.81 635 ASP A N 1
ATOM 4976 C CA . ASP A 1 635 ? 27.121 19.182 -16.658 1.00 93.81 635 ASP A CA 1
ATOM 4977 C C . ASP A 1 635 ? 26.171 18.138 -16.062 1.00 93.81 635 ASP A C 1
ATOM 4979 O O . ASP A 1 635 ? 25.868 18.211 -14.874 1.00 93.81 635 ASP A O 1
ATOM 4983 N N . MET A 1 636 ? 25.739 17.145 -16.850 1.00 94.00 636 MET A N 1
ATOM 4984 C CA . MET A 1 636 ? 24.898 16.041 -16.366 1.00 94.00 636 MET A CA 1
ATOM 4985 C C . MET A 1 636 ? 25.639 15.184 -15.335 1.00 94.00 636 MET A C 1
ATOM 4987 O O . MET A 1 636 ? 25.089 14.877 -14.278 1.00 94.00 636 MET A O 1
ATOM 4991 N N . VAL A 1 637 ? 26.914 14.861 -15.585 1.00 95.69 637 VAL A N 1
ATOM 4992 C CA . VAL A 1 637 ? 27.765 14.142 -14.619 1.00 95.69 637 VAL A CA 1
ATOM 4993 C C . VAL A 1 637 ? 27.987 14.974 -13.355 1.00 95.69 637 VAL A C 1
ATOM 4995 O O . VAL A 1 637 ? 27.934 14.447 -12.243 1.00 95.69 637 VAL A O 1
ATOM 4998 N N . LYS A 1 638 ? 28.221 16.283 -13.496 1.00 95.75 638 LYS A N 1
ATOM 4999 C CA . LYS A 1 638 ? 28.380 17.203 -12.363 1.00 95.75 638 LYS A CA 1
ATOM 5000 C C . LYS A 1 638 ? 27.101 17.287 -11.532 1.00 95.75 638 LYS A C 1
ATOM 5002 O O . LYS A 1 638 ? 27.183 17.208 -10.308 1.00 95.75 638 LYS A O 1
ATOM 5007 N N . TRP A 1 639 ? 25.949 17.414 -12.185 1.00 95.50 639 TRP A N 1
ATOM 5008 C CA . TRP A 1 639 ? 24.641 17.413 -11.540 1.00 95.50 639 TRP A CA 1
ATOM 5009 C C . TRP A 1 639 ? 24.398 16.100 -10.797 1.00 95.50 639 TRP A C 1
ATOM 5011 O O . TRP A 1 639 ? 24.060 16.133 -9.618 1.00 95.50 639 TRP A O 1
ATOM 5021 N N . TRP A 1 640 ? 24.681 14.957 -11.429 1.00 96.06 640 TRP A N 1
ATOM 5022 C CA . TRP A 1 640 ? 24.565 13.648 -10.787 1.00 96.06 640 TRP A CA 1
ATOM 5023 C C . TRP A 1 640 ? 25.443 13.551 -9.537 1.00 96.06 640 TRP A C 1
ATOM 5025 O O . TRP A 1 640 ? 24.947 13.218 -8.467 1.00 96.06 640 TRP A O 1
ATOM 5035 N N . LYS A 1 641 ? 26.721 13.949 -9.619 1.00 95.50 641 LYS A N 1
ATOM 5036 C CA . LYS A 1 641 ? 27.633 13.982 -8.459 1.00 95.50 641 LYS A CA 1
ATOM 5037 C C . LYS A 1 641 ? 27.141 14.894 -7.330 1.00 95.50 641 LYS A C 1
ATOM 5039 O O . LYS A 1 641 ? 27.406 14.619 -6.164 1.00 95.50 641 LYS A O 1
ATOM 5044 N N . GLN A 1 642 ? 26.493 16.014 -7.648 1.00 95.00 642 GLN A N 1
ATOM 5045 C CA . GLN A 1 642 ? 25.907 16.898 -6.635 1.00 95.00 642 GLN A CA 1
ATOM 5046 C C . GLN A 1 642 ? 24.664 16.268 -6.005 1.00 95.00 642 GLN A C 1
ATOM 5048 O O . GLN A 1 642 ? 24.513 16.305 -4.785 1.00 95.00 642 GLN A O 1
ATOM 5053 N N . TRP A 1 643 ? 23.821 15.645 -6.825 1.00 94.88 643 TRP A N 1
ATOM 5054 C CA . TRP A 1 643 ? 22.621 14.952 -6.384 1.00 94.88 643 TRP A CA 1
ATOM 5055 C C . TRP A 1 643 ? 22.961 13.781 -5.449 1.00 94.88 643 TRP A C 1
ATOM 5057 O O . TRP A 1 643 ? 22.420 13.702 -4.348 1.00 94.88 643 TRP A O 1
ATOM 5067 N N . THR A 1 644 ? 23.935 12.938 -5.806 1.00 93.88 644 THR A N 1
ATOM 5068 C CA . THR A 1 644 ? 24.359 11.808 -4.960 1.00 93.88 644 THR A CA 1
ATOM 5069 C C . THR A 1 644 ? 25.007 12.249 -3.650 1.00 93.88 644 THR A C 1
ATOM 5071 O O . THR A 1 644 ? 24.841 11.571 -2.640 1.00 93.88 644 THR A O 1
ATOM 5074 N N . LYS A 1 645 ? 25.689 13.404 -3.628 1.00 92.25 645 LYS A N 1
ATOM 5075 C CA . LYS A 1 645 ? 26.197 14.019 -2.389 1.00 92.25 645 LYS A CA 1
ATOM 5076 C C . LYS A 1 645 ? 25.085 14.541 -1.485 1.00 92.25 645 LYS A C 1
ATOM 5078 O O . LYS A 1 645 ? 25.228 14.490 -0.272 1.00 92.25 645 LYS A O 1
ATOM 5083 N N . GLN A 1 646 ? 24.015 15.082 -2.063 1.00 93.44 646 GLN A N 1
ATOM 5084 C CA . GLN A 1 646 ? 22.899 15.636 -1.299 1.00 93.44 646 GLN A CA 1
ATOM 5085 C C . GLN A 1 646 ? 22.022 14.540 -0.682 1.00 93.44 646 GLN A C 1
ATOM 5087 O O . GLN A 1 646 ? 21.546 14.709 0.436 1.00 93.44 646 GLN A O 1
ATOM 5092 N N . TRP A 1 647 ? 21.797 13.445 -1.411 1.00 90.44 647 TRP A N 1
ATOM 5093 C CA . TRP A 1 647 ? 20.851 12.393 -1.024 1.00 90.44 647 TRP A CA 1
ATOM 5094 C C . TRP A 1 647 ? 21.506 11.125 -0.472 1.00 90.44 647 TRP A C 1
ATOM 5096 O O . TRP A 1 647 ? 20.778 10.212 -0.107 1.00 90.44 647 TRP A O 1
ATOM 5106 N N . THR A 1 648 ? 22.844 11.073 -0.411 1.00 89.81 648 THR A N 1
ATOM 5107 C CA . THR A 1 648 ? 23.665 9.948 0.073 1.00 89.81 648 THR A CA 1
ATOM 5108 C C . THR A 1 648 ? 23.101 8.591 -0.350 1.00 89.81 648 THR A C 1
ATOM 5110 O O . THR A 1 648 ? 22.386 7.936 0.407 1.00 89.81 648 THR A O 1
ATOM 5113 N N . ILE A 1 649 ? 23.428 8.148 -1.570 1.00 92.44 649 ILE A N 1
ATOM 5114 C CA . ILE A 1 649 ? 23.071 6.790 -2.013 1.00 92.44 649 ILE A CA 1
ATOM 5115 C C . ILE A 1 649 ? 23.620 5.788 -0.989 1.00 92.44 649 ILE A C 1
ATOM 5117 O O . ILE A 1 649 ? 24.823 5.773 -0.723 1.00 92.44 649 ILE A O 1
ATOM 5121 N N . SER A 1 650 ? 22.735 4.959 -0.429 1.00 94.12 650 SER A N 1
ATOM 5122 C CA . SER A 1 650 ? 23.118 3.928 0.537 1.00 94.12 650 SER A CA 1
ATOM 5123 C C . SER A 1 650 ? 24.218 3.026 -0.045 1.00 94.12 650 SER A C 1
ATOM 5125 O O . SER A 1 650 ? 24.062 2.558 -1.177 1.00 94.12 650 SER A O 1
ATOM 5127 N N . PRO A 1 651 ? 25.297 2.722 0.706 1.00 93.38 651 PRO A N 1
ATOM 5128 C CA . PRO A 1 651 ? 26.333 1.782 0.276 1.00 93.38 651 PRO A CA 1
ATOM 5129 C C . PRO A 1 651 ? 25.782 0.420 -0.175 1.00 93.38 651 PRO A C 1
ATOM 5131 O O . PRO A 1 651 ? 26.344 -0.197 -1.074 1.00 93.38 651 PRO A O 1
ATOM 5134 N N . ALA A 1 652 ? 24.644 -0.014 0.380 1.00 94.75 652 ALA A N 1
ATOM 5135 C CA . ALA A 1 652 ? 23.979 -1.268 0.016 1.00 94.75 652 ALA A CA 1
ATOM 5136 C C . ALA A 1 652 ? 23.428 -1.291 -1.424 1.00 94.75 652 ALA A C 1
ATOM 5138 O O . ALA A 1 652 ? 23.147 -2.360 -1.959 1.00 94.75 652 ALA A O 1
ATOM 5139 N N . LEU A 1 653 ? 23.277 -0.127 -2.067 1.00 95.69 653 LEU A N 1
ATOM 5140 C CA . LEU A 1 653 ? 22.776 -0.007 -3.440 1.00 95.69 653 LEU A CA 1
ATOM 5141 C C . LEU A 1 653 ? 23.886 -0.063 -4.499 1.00 95.69 653 LEU A C 1
ATOM 5143 O O . LEU A 1 653 ? 23.584 0.054 -5.684 1.00 95.69 653 LEU A O 1
ATOM 5147 N N . PHE A 1 654 ? 25.148 -0.234 -4.101 1.00 96.06 654 PHE A N 1
ATOM 5148 C CA . PHE A 1 654 ? 26.278 -0.380 -5.016 1.00 96.06 654 PHE A CA 1
ATOM 5149 C C . PHE A 1 654 ? 26.552 -1.862 -5.349 1.00 96.06 654 PHE A C 1
ATOM 5151 O O . PHE A 1 654 ? 26.547 -2.692 -4.435 1.00 96.06 654 PHE A O 1
ATOM 5158 N N . PRO A 1 655 ? 26.841 -2.216 -6.616 1.00 97.31 655 PRO A N 1
ATOM 5159 C CA . PRO A 1 655 ? 26.935 -1.336 -7.787 1.00 97.31 655 PRO A CA 1
ATOM 5160 C C . PRO A 1 655 ? 25.597 -0.731 -8.219 1.00 97.31 655 PRO A C 1
ATOM 5162 O O . PRO A 1 655 ? 24.566 -1.391 -8.109 1.00 97.31 655 PRO A O 1
ATOM 5165 N N . TYR A 1 656 ? 25.600 0.497 -8.749 1.00 97.44 656 TYR A N 1
ATOM 5166 C CA . TYR A 1 656 ? 24.388 1.110 -9.303 1.00 97.44 656 TYR A CA 1
ATOM 5167 C C . TYR A 1 656 ? 24.539 1.543 -10.759 1.00 97.44 656 TYR A C 1
ATOM 5169 O O . TYR A 1 656 ? 25.637 1.844 -11.231 1.00 97.44 656 TYR A O 1
ATOM 5177 N N . ILE A 1 657 ? 23.397 1.655 -11.441 1.00 97.75 657 ILE A N 1
ATOM 5178 C CA . ILE A 1 657 ? 23.259 2.310 -12.742 1.00 97.75 657 ILE A CA 1
ATOM 5179 C C . ILE A 1 657 ? 22.202 3.419 -12.679 1.00 97.75 657 ILE A C 1
ATOM 5181 O O . ILE A 1 657 ? 21.149 3.266 -12.063 1.00 97.75 657 ILE A O 1
ATOM 5185 N N . ALA A 1 658 ? 22.472 4.557 -13.305 1.00 97.81 658 ALA A N 1
ATOM 5186 C CA . ALA A 1 658 ? 21.553 5.685 -13.382 1.00 97.81 658 ALA A CA 1
ATOM 5187 C C . ALA A 1 658 ? 21.357 6.110 -14.833 1.00 97.81 658 ALA A C 1
ATOM 5189 O O . ALA A 1 658 ? 22.336 6.373 -15.523 1.00 97.81 658 ALA A O 1
ATOM 5190 N N . VAL A 1 659 ? 20.107 6.209 -15.285 1.00 97.56 659 VAL A N 1
ATOM 5191 C CA . VAL A 1 659 ? 19.736 6.740 -16.601 1.00 97.56 659 VAL A CA 1
ATOM 5192 C C . VAL A 1 659 ? 19.268 8.182 -16.439 1.00 97.56 659 VAL A C 1
ATOM 5194 O O . VAL A 1 659 ? 18.350 8.485 -15.671 1.00 97.56 659 VAL A O 1
ATOM 5197 N N . LEU A 1 660 ? 19.921 9.073 -17.173 1.00 96.25 660 LEU A N 1
ATOM 5198 C CA . LEU A 1 660 ? 19.727 10.511 -17.144 1.00 96.25 660 LEU A CA 1
ATOM 5199 C C . LEU A 1 660 ? 19.154 10.968 -18.487 1.00 96.25 660 LEU A C 1
ATOM 5201 O O . LEU A 1 660 ? 19.852 10.959 -19.502 1.00 96.25 660 LEU A O 1
ATOM 5205 N N . SER A 1 661 ? 17.894 11.395 -18.484 1.00 93.88 661 SER A N 1
ATOM 5206 C CA . SER A 1 661 ? 17.229 11.980 -19.648 1.00 93.88 661 SER A CA 1
ATOM 5207 C C . SER A 1 661 ? 17.217 13.506 -19.517 1.00 93.88 661 SER A C 1
ATOM 5209 O O . SER A 1 661 ? 16.580 14.028 -18.603 1.00 93.88 661 SER A O 1
ATOM 5211 N N . PRO A 1 662 ? 17.886 14.281 -20.379 1.00 90.00 662 PRO A N 1
ATOM 5212 C CA . PRO A 1 662 ? 17.668 15.720 -20.438 1.00 90.00 662 PRO A CA 1
ATOM 5213 C C . PRO A 1 662 ? 16.215 16.009 -20.843 1.00 90.00 662 PRO A C 1
ATOM 5215 O O . PRO A 1 662 ? 15.659 15.355 -21.718 1.00 90.00 662 PRO A O 1
ATOM 5218 N N . ASN A 1 663 ? 15.575 16.997 -20.213 1.00 76.69 663 ASN A N 1
ATOM 5219 C CA . ASN A 1 663 ? 14.162 17.303 -20.485 1.00 76.69 663 ASN A CA 1
ATOM 5220 C C . ASN A 1 663 ? 13.897 17.908 -21.888 1.00 76.69 663 ASN A C 1
ATOM 5222 O O . ASN A 1 663 ? 12.732 18.058 -22.247 1.00 76.69 663 ASN A O 1
ATOM 5226 N N . TYR A 1 664 ? 14.919 18.296 -22.673 1.00 62.41 664 TYR A N 1
ATOM 5227 C CA . TYR A 1 664 ? 14.732 19.019 -23.944 1.00 62.41 664 TYR A CA 1
ATOM 5228 C C . TYR A 1 664 ? 15.897 18.884 -24.944 1.00 62.41 664 TYR A C 1
ATOM 5230 O O . TYR A 1 664 ? 17.055 18.777 -24.547 1.00 62.41 664 TYR A O 1
ATOM 5238 N N . ALA A 1 665 ? 15.576 19.081 -26.234 1.00 62.62 665 ALA A N 1
ATOM 5239 C CA . ALA A 1 665 ? 16.412 18.991 -27.449 1.00 62.62 665 ALA A CA 1
ATOM 5240 C C . ALA A 1 665 ? 17.675 19.890 -27.537 1.00 62.62 665 ALA A C 1
ATOM 5242 O O . ALA A 1 665 ? 18.215 20.093 -28.623 1.00 62.62 665 ALA A O 1
ATOM 5243 N N . LYS A 1 666 ? 18.127 20.510 -26.438 1.00 66.75 666 LYS A N 1
ATOM 5244 C CA . LYS A 1 666 ? 19.276 21.439 -26.435 1.00 66.75 666 LYS A CA 1
ATOM 5245 C C . LYS A 1 666 ? 20.563 20.846 -25.865 1.00 66.75 666 LYS A C 1
ATOM 5247 O O . LYS A 1 666 ? 21.577 21.545 -25.874 1.00 66.75 666 LYS A O 1
ATOM 5252 N N . THR A 1 667 ? 20.559 19.609 -25.371 1.00 74.75 667 THR A N 1
ATOM 5253 C CA . THR A 1 667 ? 21.815 18.899 -25.106 1.00 74.75 667 THR A CA 1
ATOM 5254 C C . THR A 1 667 ? 22.457 18.575 -26.448 1.00 74.75 667 THR A C 1
ATOM 5256 O O . THR A 1 667 ? 22.016 17.700 -27.179 1.00 74.75 667 THR A O 1
ATOM 5259 N N . ALA A 1 668 ? 23.485 19.343 -26.811 1.00 73.62 668 ALA A N 1
ATOM 5260 C CA . ALA A 1 668 ? 24.008 19.363 -28.178 1.00 73.62 668 ALA A CA 1
ATOM 5261 C C . ALA A 1 668 ? 24.651 18.037 -28.634 1.00 73.62 668 ALA A C 1
ATOM 5263 O O . ALA A 1 668 ? 24.904 17.873 -29.824 1.00 73.62 668 ALA A O 1
ATOM 5264 N N . ILE A 1 669 ? 24.934 17.120 -27.700 1.00 85.62 669 ILE A N 1
ATOM 5265 C CA . ILE A 1 669 ? 25.787 15.944 -27.930 1.00 85.62 669 ILE A CA 1
ATOM 5266 C C . ILE A 1 669 ? 25.058 14.618 -27.677 1.00 85.62 669 ILE A C 1
ATOM 5268 O O . ILE A 1 669 ? 25.341 13.637 -28.348 1.00 85.62 669 ILE A O 1
ATOM 5272 N N . CYS A 1 670 ? 24.136 14.549 -26.717 1.00 91.69 670 CYS A N 1
ATOM 5273 C CA . CYS A 1 670 ? 23.463 13.301 -26.356 1.00 91.69 670 CYS A CA 1
ATOM 5274 C C . CYS A 1 670 ? 22.004 13.543 -25.966 1.00 91.69 670 CYS A C 1
ATOM 5276 O O . CYS A 1 670 ? 21.679 14.551 -25.332 1.00 91.69 670 CYS A O 1
ATOM 5278 N N . ASP A 1 671 ? 21.156 12.581 -26.311 1.00 92.25 671 ASP A N 1
ATOM 5279 C CA . ASP A 1 671 ? 19.717 12.582 -26.037 1.00 92.25 671 ASP A CA 1
ATOM 5280 C C . ASP A 1 671 ? 19.407 11.870 -24.713 1.00 92.25 671 ASP A C 1
ATOM 5282 O O . ASP A 1 671 ? 18.392 12.146 -24.089 1.00 92.25 671 ASP A O 1
ATOM 5286 N N . ALA A 1 672 ? 20.310 11.003 -24.240 1.00 95.06 672 ALA A N 1
ATOM 5287 C CA . ALA A 1 672 ? 20.316 10.458 -22.885 1.00 95.06 672 ALA A CA 1
ATOM 5288 C C . ALA A 1 672 ? 21.743 10.082 -22.464 1.00 95.06 672 ALA A C 1
ATOM 5290 O O . ALA A 1 672 ? 22.654 9.997 -23.288 1.00 95.06 672 ALA A O 1
ATOM 5291 N N . MET A 1 673 ? 21.949 9.839 -21.174 1.00 95.94 673 MET A N 1
ATOM 5292 C CA . MET A 1 673 ? 23.190 9.276 -20.644 1.00 95.94 673 MET A CA 1
ATOM 5293 C C . MET A 1 673 ? 22.877 8.174 -19.648 1.00 95.94 673 MET A C 1
ATOM 5295 O O . MET A 1 673 ? 21.843 8.217 -18.984 1.00 95.94 673 MET A O 1
ATOM 5299 N N . TRP A 1 674 ? 23.795 7.228 -19.484 1.00 97.31 674 TRP A N 1
ATOM 5300 C CA . TRP A 1 674 ? 23.791 6.371 -18.307 1.00 97.31 674 TRP A CA 1
ATOM 5301 C C . TRP A 1 674 ? 25.139 6.397 -17.600 1.00 97.31 674 TRP A C 1
ATOM 5303 O O . TRP A 1 674 ? 26.195 6.586 -18.210 1.00 97.31 674 TRP A O 1
ATOM 5313 N N . ILE A 1 675 ? 25.073 6.274 -16.280 1.00 97.50 675 ILE A N 1
ATOM 5314 C CA . ILE A 1 675 ? 26.213 6.315 -15.374 1.00 97.50 675 ILE A CA 1
ATOM 5315 C C . ILE A 1 675 ? 26.203 5.029 -14.567 1.00 97.50 675 ILE A C 1
ATOM 5317 O O . ILE A 1 675 ? 25.194 4.708 -13.946 1.00 97.50 675 ILE A O 1
ATOM 5321 N N . TYR A 1 676 ? 27.328 4.327 -14.550 1.00 97.69 676 TYR A N 1
ATOM 5322 C CA . TYR A 1 676 ? 27.553 3.174 -13.690 1.00 97.69 676 TYR A CA 1
ATOM 5323 C C . TYR A 1 676 ? 28.640 3.485 -12.657 1.00 97.69 676 TYR A C 1
ATOM 5325 O O . TYR A 1 676 ? 29.645 4.129 -12.975 1.00 97.69 676 TYR A O 1
ATOM 5333 N N . GLN A 1 677 ? 28.433 3.036 -11.419 1.00 97.31 677 GLN A N 1
ATOM 5334 C CA . GLN A 1 677 ? 29.417 3.154 -10.346 1.00 97.31 677 GLN A CA 1
ATOM 5335 C C . GLN A 1 677 ? 29.429 1.882 -9.495 1.00 97.31 677 GLN A C 1
ATOM 5337 O O . GLN A 1 677 ? 28.397 1.477 -8.960 1.00 97.31 677 GLN A O 1
ATOM 5342 N N . GLN A 1 678 ? 30.607 1.275 -9.347 1.00 96.75 678 GLN A N 1
ATOM 5343 C CA . GLN A 1 678 ? 30.768 -0.003 -8.655 1.00 96.75 678 GLN A CA 1
ATOM 5344 C C . GLN A 1 678 ? 30.738 0.144 -7.132 1.00 96.75 678 GLN A C 1
ATOM 5346 O O . GLN A 1 678 ? 30.128 -0.670 -6.454 1.00 96.75 678 GLN A O 1
ATOM 5351 N N . HIS A 1 679 ? 31.369 1.186 -6.591 1.00 95.38 679 HIS A N 1
ATOM 5352 C CA . HIS A 1 679 ? 31.372 1.521 -5.162 1.00 95.38 679 HIS A CA 1
ATOM 5353 C C . HIS A 1 679 ? 31.561 3.042 -4.984 1.00 95.38 679 HIS A C 1
ATOM 5355 O O . HIS A 1 679 ? 31.990 3.704 -5.931 1.00 95.38 679 HIS A O 1
ATOM 5361 N N . PRO A 1 680 ? 31.290 3.647 -3.807 1.00 95.25 680 PRO A N 1
ATOM 5362 C CA . PRO A 1 680 ? 31.292 5.110 -3.637 1.00 95.25 680 PRO A CA 1
ATOM 5363 C C . PRO A 1 680 ? 32.575 5.836 -4.082 1.00 95.25 680 PRO A C 1
ATOM 5365 O O . PRO A 1 680 ? 32.520 6.995 -4.493 1.00 95.25 680 PRO A O 1
ATOM 5368 N N . GLY A 1 681 ? 33.722 5.155 -4.011 1.00 94.31 681 GLY A N 1
ATOM 5369 C CA . GLY A 1 681 ? 35.028 5.670 -4.434 1.00 94.31 681 GLY A CA 1
ATOM 5370 C C . GLY A 1 681 ? 35.475 5.278 -5.848 1.00 94.31 681 GLY A C 1
ATOM 5371 O O . GLY A 1 681 ? 36.532 5.737 -6.269 1.00 94.31 681 GLY A O 1
ATOM 5372 N N . SER A 1 682 ? 34.729 4.434 -6.571 1.00 96.06 682 SER A N 1
ATOM 5373 C CA . SER A 1 682 ? 35.116 4.026 -7.926 1.00 96.06 682 SER A CA 1
ATOM 5374 C C . SER A 1 682 ? 34.914 5.175 -8.909 1.00 96.06 682 SER A C 1
ATOM 5376 O O . SER A 1 682 ? 34.030 6.022 -8.722 1.00 96.06 682 SER A O 1
ATOM 5378 N N . GLU A 1 683 ? 35.688 5.175 -9.992 1.00 95.69 683 GLU A N 1
ATOM 5379 C CA . GLU A 1 683 ? 35.441 6.075 -11.114 1.00 95.69 683 GLU A CA 1
ATOM 5380 C C . GLU A 1 683 ? 34.041 5.827 -11.705 1.00 95.69 683 GLU A C 1
ATOM 5382 O O . GLU A 1 683 ? 33.507 4.715 -11.650 1.00 95.69 683 GLU A O 1
ATOM 5387 N N . LEU A 1 684 ? 33.420 6.891 -12.223 1.00 96.56 684 LEU A N 1
ATOM 5388 C CA . LEU A 1 684 ? 32.134 6.789 -12.903 1.00 96.56 684 LEU A CA 1
ATOM 5389 C C . LEU A 1 684 ? 32.358 6.307 -14.332 1.00 96.56 684 LEU A C 1
ATOM 5391 O O . LEU A 1 684 ? 33.019 6.982 -15.118 1.00 96.56 684 LEU A O 1
ATOM 5395 N N . VAL A 1 685 ? 31.716 5.203 -14.697 1.00 96.31 685 VAL A N 1
ATOM 5396 C CA . VAL A 1 685 ? 31.623 4.785 -16.093 1.00 96.31 685 VAL A CA 1
ATOM 5397 C C . VAL A 1 685 ? 30.479 5.567 -16.725 1.00 96.31 685 VAL A C 1
ATOM 5399 O O . VAL A 1 685 ? 29.308 5.317 -16.445 1.00 96.31 685 VAL A O 1
ATOM 5402 N N . VAL A 1 686 ? 30.825 6.557 -17.547 1.00 96.50 686 VAL A N 1
ATOM 5403 C CA . VAL A 1 686 ? 29.858 7.453 -18.188 1.00 96.50 686 VAL A CA 1
ATOM 5404 C C . VAL A 1 686 ? 29.701 7.086 -19.656 1.00 96.50 686 VAL A C 1
ATOM 5406 O O . VAL A 1 686 ? 30.688 6.918 -20.382 1.00 96.50 686 VAL A O 1
ATOM 5409 N N . ARG A 1 687 ? 28.449 6.974 -20.100 1.00 96.50 687 ARG A N 1
ATOM 5410 C CA . ARG A 1 687 ? 28.101 6.674 -21.486 1.00 96.50 687 ARG A CA 1
ATOM 5411 C C . ARG A 1 687 ? 27.018 7.617 -21.990 1.00 96.50 687 ARG A C 1
ATOM 5413 O O . ARG A 1 687 ? 26.070 7.934 -21.271 1.00 96.50 687 ARG A O 1
ATOM 5420 N N . GLY A 1 688 ? 27.190 8.085 -23.221 1.00 95.25 688 GLY A N 1
ATOM 5421 C CA . GLY A 1 688 ? 26.216 8.914 -23.923 1.00 95.25 688 GLY A CA 1
ATOM 5422 C C . GLY A 1 688 ? 25.392 8.085 -24.896 1.00 95.25 688 GLY A C 1
ATOM 5423 O O . GLY A 1 688 ? 25.892 7.134 -25.487 1.00 95.25 688 GLY A O 1
ATOM 5424 N N . LEU A 1 689 ? 24.140 8.466 -25.094 1.00 95.06 689 LEU A N 1
ATOM 5425 C CA . LEU A 1 689 ? 23.257 7.921 -26.114 1.00 95.06 689 LEU A CA 1
ATOM 5426 C C . LEU A 1 689 ? 22.839 9.056 -27.040 1.00 95.06 689 LEU A C 1
ATOM 5428 O O . LEU A 1 689 ? 22.383 10.097 -26.566 1.00 95.06 689 LEU A O 1
ATOM 5432 N N . GLN A 1 690 ? 22.953 8.856 -28.346 1.00 93.00 690 GLN A N 1
ATOM 5433 C CA . GLN A 1 690 ? 22.338 9.739 -29.331 1.00 93.00 690 GLN A CA 1
ATOM 5434 C C . GLN A 1 690 ? 21.425 8.912 -30.226 1.00 93.00 690 GLN A C 1
ATOM 5436 O O . GLN A 1 690 ? 21.859 7.948 -30.853 1.00 93.00 690 GLN A O 1
ATOM 5441 N N . SER A 1 691 ? 20.166 9.310 -30.301 1.00 90.31 691 SER A N 1
ATOM 5442 C CA . SER A 1 691 ? 19.139 8.693 -31.122 1.00 90.31 691 SER A CA 1
ATOM 5443 C C . SER A 1 691 ? 18.897 9.591 -32.328 1.00 90.31 691 SER A C 1
ATOM 5445 O O . SER A 1 691 ? 18.400 10.704 -32.204 1.00 90.31 691 SER A O 1
ATOM 5447 N N . LYS A 1 692 ? 19.272 9.130 -33.523 1.00 83.94 692 LYS A N 1
ATOM 5448 C CA . LYS A 1 692 ? 19.041 9.878 -34.769 1.00 83.94 692 LYS A CA 1
ATOM 5449 C C . LYS A 1 692 ? 18.130 9.094 -35.700 1.00 83.94 692 LYS A C 1
ATOM 5451 O O . LYS A 1 692 ? 18.355 7.909 -35.965 1.00 83.94 692 LYS A O 1
ATOM 5456 N N . LEU A 1 693 ? 17.119 9.773 -36.234 1.00 75.62 693 LEU A N 1
ATOM 5457 C CA . LEU A 1 693 ? 16.327 9.257 -37.341 1.00 75.62 693 LEU A CA 1
ATOM 5458 C C . LEU A 1 693 ? 17.065 9.562 -38.656 1.00 75.62 693 LEU A C 1
ATOM 5460 O O . LEU A 1 693 ? 17.567 10.663 -38.853 1.00 75.62 693 LEU A O 1
ATOM 5464 N N . GLY A 1 694 ? 17.149 8.601 -39.577 1.00 71.31 694 GLY A N 1
ATOM 5465 C CA . GLY A 1 694 ? 17.709 8.872 -40.905 1.00 71.31 694 GLY A CA 1
ATOM 5466 C C . GLY A 1 694 ? 19.245 8.883 -40.996 1.00 71.31 694 GLY A C 1
ATOM 5467 O O . GLY A 1 694 ? 19.956 8.091 -40.366 1.00 71.31 694 GLY A O 1
ATOM 5468 N N . LYS A 1 695 ? 19.758 9.752 -41.879 1.00 69.69 695 LYS A N 1
ATOM 5469 C CA . LYS A 1 695 ? 21.175 9.784 -42.282 1.00 69.69 695 LYS A CA 1
ATOM 5470 C C . LYS A 1 695 ? 22.082 10.597 -41.351 1.00 69.69 695 LYS A C 1
ATOM 5472 O O . LYS A 1 695 ? 23.301 10.489 -41.493 1.00 69.69 695 LYS A O 1
ATOM 5477 N N . ASP A 1 696 ? 21.509 11.302 -40.385 1.00 78.62 696 ASP A N 1
ATOM 5478 C CA . ASP A 1 696 ? 22.233 12.232 -39.526 1.00 78.62 696 ASP A CA 1
ATOM 5479 C C . ASP A 1 696 ? 23.282 11.541 -38.648 1.00 78.62 696 ASP A C 1
ATOM 5481 O O . ASP A 1 696 ? 23.143 10.385 -38.235 1.00 78.62 696 ASP A O 1
ATOM 5485 N N . LEU A 1 697 ? 24.360 12.277 -38.387 1.00 83.19 697 LEU A N 1
ATOM 5486 C CA . LEU A 1 697 ? 25.477 11.881 -37.538 1.00 83.19 697 LEU A CA 1
ATOM 5487 C C . LEU A 1 697 ? 25.575 12.857 -36.359 1.00 83.19 697 LEU A C 1
ATOM 5489 O O . LEU A 1 697 ? 25.115 13.997 -36.480 1.00 83.19 697 LEU A O 1
ATOM 5493 N N . PRO A 1 698 ? 26.195 12.451 -35.240 1.00 87.00 698 PRO A N 1
ATOM 5494 C CA . PRO A 1 698 ? 26.544 13.375 -34.171 1.00 87.00 698 PRO A CA 1
ATOM 5495 C C . PRO A 1 698 ? 27.298 14.598 -34.708 1.00 87.00 698 PRO A C 1
ATOM 5497 O O . PRO A 1 698 ? 28.222 14.482 -35.523 1.00 87.00 698 PRO A O 1
ATOM 5500 N N . ALA A 1 699 ? 26.893 15.784 -34.253 1.00 87.31 699 ALA A N 1
ATOM 5501 C CA . ALA A 1 699 ? 27.482 17.044 -34.702 1.00 87.31 699 ALA A CA 1
ATOM 5502 C C . ALA A 1 699 ? 28.910 17.248 -34.161 1.00 87.31 699 ALA A C 1
ATOM 5504 O O . ALA A 1 699 ? 29.723 17.913 -34.806 1.00 87.31 699 ALA A O 1
ATOM 5505 N N . SER A 1 700 ? 29.222 16.649 -33.010 1.00 91.38 700 SER A N 1
ATOM 5506 C CA . SER A 1 700 ? 30.498 16.762 -32.303 1.00 91.38 700 SER A CA 1
ATOM 5507 C C . SER A 1 700 ? 31.039 15.396 -31.883 1.00 91.38 700 SER A C 1
ATOM 5509 O O . SER A 1 700 ? 30.291 14.422 -31.773 1.00 91.38 700 SER A O 1
ATOM 5511 N N . ASP A 1 701 ? 32.341 15.340 -31.615 1.00 93.88 701 ASP A N 1
ATOM 5512 C CA . ASP A 1 701 ? 32.966 14.195 -30.952 1.00 93.88 701 ASP A CA 1
ATOM 5513 C C . ASP A 1 701 ? 32.423 14.035 -29.522 1.00 93.88 701 ASP A C 1
ATOM 5515 O O . ASP A 1 701 ? 31.887 14.987 -28.935 1.00 93.88 701 ASP A O 1
ATOM 5519 N N . MET A 1 702 ? 32.521 12.822 -28.975 1.00 94.62 702 MET A N 1
ATOM 5520 C CA . MET A 1 702 ? 32.231 12.615 -27.557 1.00 94.62 702 MET A CA 1
ATOM 5521 C C . MET A 1 702 ? 33.333 13.245 -26.704 1.00 94.62 702 MET A C 1
ATOM 5523 O O . MET A 1 702 ? 34.496 13.214 -27.107 1.00 94.62 702 MET A O 1
ATOM 5527 N N . PRO A 1 703 ? 33.002 13.804 -25.528 1.00 94.50 703 PRO A N 1
ATOM 5528 C CA . PRO A 1 703 ? 34.026 14.302 -24.623 1.00 94.50 703 PRO A CA 1
ATOM 5529 C C . PRO A 1 703 ? 34.997 13.201 -24.178 1.00 94.50 703 PRO A C 1
ATOM 5531 O O . PRO A 1 703 ? 34.583 12.057 -23.979 1.00 94.50 703 PRO A O 1
ATOM 5534 N N . ASP A 1 704 ? 36.267 13.564 -23.979 1.00 93.50 704 ASP A N 1
ATOM 5535 C CA . ASP A 1 704 ? 37.317 12.638 -23.542 1.00 93.50 704 ASP A CA 1
ATOM 5536 C C . ASP A 1 704 ? 36.906 11.865 -22.276 1.00 93.50 704 ASP A C 1
ATOM 5538 O O . ASP A 1 704 ? 36.328 12.420 -21.339 1.00 93.50 704 ASP A O 1
ATOM 5542 N N . GLY A 1 705 ? 37.191 10.560 -22.257 1.00 90.81 705 GLY A N 1
ATOM 5543 C CA . GLY A 1 705 ? 36.808 9.657 -21.163 1.00 90.81 705 GLY A CA 1
ATOM 5544 C C . GLY A 1 705 ? 35.353 9.170 -21.202 1.00 90.81 705 GLY A C 1
ATOM 5545 O O . GLY A 1 705 ? 34.960 8.360 -20.363 1.00 90.81 705 GLY A O 1
ATOM 5546 N N . MET A 1 706 ? 34.547 9.607 -22.176 1.00 95.00 706 MET A N 1
ATOM 5547 C CA . MET A 1 706 ? 33.187 9.109 -22.397 1.00 95.00 706 MET A CA 1
ATOM 5548 C C . MET A 1 706 ? 33.092 8.318 -23.705 1.00 95.00 706 MET A C 1
ATOM 5550 O O . MET A 1 706 ? 33.741 8.641 -24.696 1.00 95.00 706 MET A O 1
ATOM 5554 N N . LEU A 1 707 ? 32.229 7.301 -23.720 1.00 95.50 707 LEU A N 1
ATOM 5555 C CA . LEU A 1 707 ? 31.871 6.558 -24.931 1.00 95.50 707 LEU A CA 1
ATOM 5556 C C . LEU A 1 707 ? 30.412 6.857 -25.282 1.00 95.50 707 LEU A C 1
ATOM 5558 O O . LEU A 1 707 ? 29.531 6.783 -24.423 1.00 95.50 707 LEU A O 1
ATOM 5562 N N . GLY A 1 708 ? 30.165 7.225 -26.533 1.00 94.31 708 GLY A N 1
ATOM 5563 C CA . GLY A 1 708 ? 28.840 7.513 -27.068 1.00 94.31 708 GLY A CA 1
ATOM 5564 C C . GLY A 1 708 ? 28.327 6.359 -27.915 1.00 94.31 708 GLY A C 1
ATOM 5565 O O . GLY A 1 708 ? 29.056 5.828 -28.747 1.00 94.31 708 GLY A O 1
ATOM 5566 N N . LEU A 1 709 ? 27.062 5.998 -27.743 1.00 94.50 709 LEU A N 1
ATOM 5567 C CA . LEU A 1 709 ? 26.361 5.012 -28.553 1.00 94.50 709 LEU A CA 1
ATOM 5568 C C . LEU A 1 709 ? 25.392 5.729 -29.495 1.00 94.50 709 LEU A C 1
ATOM 5570 O O . LEU A 1 709 ? 24.491 6.442 -29.043 1.00 94.50 709 LEU A O 1
ATOM 5574 N N . LEU A 1 710 ? 25.562 5.537 -30.803 1.00 92.31 710 LEU A N 1
ATOM 5575 C CA . LEU A 1 710 ? 24.651 6.089 -31.801 1.00 92.31 710 LEU A CA 1
ATOM 5576 C C . LEU A 1 710 ? 23.567 5.066 -32.174 1.00 92.31 710 LEU A C 1
ATOM 5578 O O . LEU A 1 710 ? 23.835 4.073 -32.853 1.00 92.31 710 LEU A O 1
ATOM 5582 N N . MET A 1 711 ? 22.323 5.356 -31.793 1.00 90.25 711 MET A N 1
ATOM 5583 C CA . MET A 1 711 ? 21.135 4.548 -32.079 1.00 90.25 711 MET A CA 1
ATOM 5584 C C . MET A 1 711 ? 20.392 5.112 -33.288 1.00 90.25 711 MET A C 1
ATOM 5586 O O . MET A 1 711 ? 19.610 6.064 -33.198 1.00 90.25 711 MET A O 1
ATOM 5590 N N . ARG A 1 712 ? 20.649 4.526 -34.458 1.00 82.50 712 ARG A N 1
ATOM 5591 C CA . ARG A 1 712 ? 20.070 4.982 -35.726 1.00 82.50 712 ARG A CA 1
ATOM 5592 C C . ARG A 1 712 ? 18.825 4.199 -36.093 1.00 82.50 712 ARG A C 1
ATOM 5594 O O . ARG A 1 712 ? 18.877 2.976 -36.206 1.00 82.50 712 ARG A O 1
ATOM 5601 N N . GLY A 1 713 ? 17.757 4.923 -36.413 1.00 69.31 713 GLY A N 1
ATOM 5602 C CA . GLY A 1 713 ? 16.574 4.323 -37.026 1.00 69.31 713 GLY A CA 1
ATOM 5603 C C . GLY A 1 713 ? 16.809 3.872 -38.472 1.00 69.31 713 GLY A C 1
ATOM 5604 O O . GLY A 1 713 ? 16.201 2.919 -38.924 1.00 69.31 713 GLY A O 1
ATOM 5605 N N . ASN A 1 714 ? 17.719 4.526 -39.204 1.00 67.94 714 ASN A N 1
ATOM 5606 C CA . ASN A 1 714 ? 18.055 4.186 -40.591 1.00 67.94 714 ASN A CA 1
ATOM 5607 C C . ASN A 1 714 ? 19.583 4.101 -40.735 1.00 67.94 714 ASN A C 1
ATOM 5609 O O . ASN A 1 714 ? 20.245 5.068 -41.123 1.00 67.94 714 ASN A O 1
ATOM 5613 N N . ALA A 1 715 ? 20.170 2.978 -40.313 1.00 55.22 715 ALA A N 1
ATOM 5614 C CA . ALA A 1 715 ? 21.604 2.750 -40.466 1.00 55.22 715 ALA A CA 1
ATOM 5615 C C . ALA A 1 715 ? 21.947 2.679 -41.971 1.00 55.22 715 ALA A C 1
ATOM 5617 O O . ALA A 1 715 ? 21.367 1.860 -42.684 1.00 55.22 715 ALA A O 1
ATOM 5618 N N . PRO A 1 716 ? 22.845 3.527 -42.507 1.00 50.41 716 PRO A N 1
ATOM 5619 C CA . PRO A 1 716 ? 23.201 3.469 -43.913 1.00 50.41 716 PRO A CA 1
ATOM 5620 C C . PRO A 1 716 ? 23.909 2.144 -44.167 1.00 50.41 716 PRO A C 1
ATOM 5622 O O . PRO A 1 716 ? 24.975 1.897 -43.610 1.00 50.41 716 PRO A O 1
ATOM 5625 N N . ALA A 1 717 ? 23.327 1.316 -45.035 1.00 51.12 717 ALA A N 1
ATOM 5626 C CA . ALA A 1 717 ? 23.859 -0.004 -45.351 1.00 51.12 717 ALA A CA 1
ATOM 5627 C C . ALA A 1 717 ? 25.296 0.032 -45.894 1.00 51.12 717 ALA A C 1
ATOM 5629 O O . ALA A 1 717 ? 25.965 -0.985 -45.834 1.00 51.12 717 ALA A O 1
ATOM 5630 N N . GLN A 1 718 ? 25.770 1.171 -46.413 1.00 49.81 718 GLN A N 1
ATOM 5631 C CA . GLN A 1 718 ? 27.100 1.341 -47.010 1.00 49.81 718 GLN A CA 1
ATOM 5632 C C . GLN A 1 718 ? 27.303 2.810 -47.442 1.00 49.81 718 GLN A C 1
ATOM 5634 O O . GLN A 1 718 ? 27.627 3.093 -48.593 1.00 49.81 718 GLN A O 1
ATOM 5639 N N . SER A 1 719 ? 27.070 3.805 -46.571 1.00 48.44 719 SER A N 1
ATOM 5640 C CA . SER A 1 719 ? 27.527 5.157 -46.943 1.00 48.44 719 SER A CA 1
ATOM 5641 C C . SER A 1 719 ? 29.052 5.143 -46.942 1.00 48.44 719 SER A C 1
ATOM 5643 O O . SER A 1 719 ? 29.643 4.896 -45.892 1.00 48.44 719 SER A O 1
ATOM 5645 N N . THR A 1 720 ? 29.663 5.390 -48.099 1.00 53.09 720 THR A N 1
ATOM 5646 C CA . THR A 1 720 ? 31.094 5.655 -48.292 1.00 53.09 720 THR A CA 1
ATOM 5647 C C . THR A 1 720 ? 31.636 6.505 -47.141 1.00 53.09 720 THR A C 1
ATOM 5649 O O . THR A 1 720 ? 31.340 7.694 -47.060 1.00 53.09 720 THR A O 1
ATOM 5652 N N . GLN A 1 721 ? 32.320 5.825 -46.216 1.00 58.06 721 GLN A N 1
ATOM 5653 C CA . GLN A 1 721 ? 32.934 6.276 -44.962 1.00 58.06 721 GLN A CA 1
ATOM 5654 C C . GLN A 1 721 ? 32.697 7.750 -44.571 1.00 58.06 721 GLN A C 1
ATOM 5656 O O . GLN A 1 721 ? 33.582 8.590 -44.753 1.00 58.06 721 GLN A O 1
ATOM 5661 N N . PRO A 1 722 ? 31.548 8.102 -43.965 1.00 59.66 722 PRO A N 1
ATOM 5662 C CA . PRO A 1 722 ? 31.505 9.300 -43.142 1.00 59.66 722 PRO A CA 1
ATOM 5663 C C . PRO A 1 722 ? 32.571 9.154 -42.051 1.00 59.66 722 PRO A C 1
ATOM 5665 O O . PRO A 1 722 ? 32.634 8.112 -41.397 1.00 59.66 722 PRO A O 1
ATOM 5668 N N . ARG A 1 723 ? 33.429 10.171 -41.879 1.00 76.44 723 ARG A N 1
ATOM 5669 C CA . ARG A 1 723 ? 34.439 10.199 -40.809 1.00 76.44 723 ARG A CA 1
ATOM 5670 C C . ARG A 1 723 ? 33.750 9.865 -39.487 1.00 76.44 723 ARG A C 1
ATOM 5672 O O . ARG A 1 723 ? 32.932 10.654 -39.014 1.00 76.44 723 ARG A O 1
ATOM 5679 N N . GLN A 1 724 ? 34.050 8.692 -38.930 1.00 81.19 724 GLN A N 1
ATOM 5680 C CA . GLN A 1 724 ? 33.572 8.321 -37.606 1.00 81.19 724 GLN A CA 1
ATOM 5681 C C . GLN A 1 724 ? 34.092 9.370 -36.625 1.00 81.19 724 GLN A C 1
ATOM 5683 O O . GLN A 1 724 ? 35.293 9.625 -36.552 1.00 81.19 724 GLN A O 1
ATOM 5688 N N . ARG A 1 725 ? 33.161 10.031 -35.940 1.00 88.62 725 ARG A N 1
ATOM 5689 C CA . ARG A 1 725 ? 33.471 10.968 -34.861 1.00 88.62 725 ARG A CA 1
ATOM 5690 C C . ARG A 1 725 ? 34.175 10.227 -33.726 1.00 88.62 725 ARG A C 1
ATOM 5692 O O . ARG A 1 725 ? 33.783 9.108 -33.392 1.00 88.62 725 ARG A O 1
ATOM 5699 N N . THR A 1 726 ? 35.189 10.849 -33.139 1.00 92.75 726 THR A N 1
ATOM 5700 C CA . THR A 1 726 ? 35.977 10.256 -32.054 1.00 92.75 726 THR A CA 1
ATOM 5701 C C . THR A 1 726 ? 35.078 9.992 -30.844 1.00 92.75 726 THR A C 1
ATOM 5703 O O . THR A 1 726 ? 34.224 10.811 -30.497 1.00 92.75 726 THR A O 1
ATOM 5706 N N . GLY A 1 727 ? 35.239 8.818 -30.227 1.00 93.12 727 GLY A N 1
ATOM 5707 C CA . GLY A 1 727 ? 34.481 8.407 -29.040 1.00 93.12 727 GLY A CA 1
ATOM 5708 C C . GLY A 1 727 ? 33.026 7.989 -29.297 1.00 93.12 727 GLY A C 1
ATOM 5709 O O . GLY A 1 727 ? 32.304 7.733 -28.336 1.00 93.12 727 GLY A O 1
ATOM 5710 N N . TRP A 1 728 ? 32.586 7.891 -30.558 1.00 93.62 728 TRP A N 1
ATOM 5711 C CA . TRP A 1 728 ? 31.274 7.350 -30.924 1.00 93.62 728 TRP A CA 1
ATOM 5712 C C . TRP A 1 728 ? 31.370 5.938 -31.483 1.00 93.62 728 TRP A C 1
ATOM 5714 O O . TRP A 1 728 ? 32.169 5.662 -32.377 1.00 93.62 728 TRP A O 1
ATOM 5724 N N . GLU A 1 729 ? 30.461 5.080 -31.043 1.00 93.12 729 GLU A N 1
ATOM 5725 C CA . GLU A 1 729 ? 30.265 3.762 -31.610 1.00 93.12 729 GLU A CA 1
ATOM 5726 C C . GLU A 1 729 ? 28.983 3.679 -32.445 1.00 93.12 729 GLU A C 1
ATOM 5728 O O . GLU A 1 729 ? 27.896 4.096 -32.035 1.00 93.12 729 GLU A O 1
ATOM 5733 N N . TYR A 1 730 ? 29.129 3.088 -33.629 1.00 90.44 730 TYR A N 1
ATOM 5734 C CA . TYR A 1 730 ? 28.081 2.920 -34.623 1.00 90.44 730 TYR A CA 1
ATOM 5735 C C . TYR A 1 730 ? 27.637 1.461 -34.637 1.00 90.44 730 TYR A C 1
ATOM 5737 O O . TYR A 1 730 ? 28.414 0.583 -35.010 1.00 90.44 730 TYR A O 1
ATOM 5745 N N . ARG A 1 731 ? 26.388 1.194 -34.248 1.00 90.38 731 ARG A N 1
ATOM 5746 C CA . ARG A 1 731 ? 25.838 -0.167 -34.235 1.00 90.38 731 ARG A CA 1
ATOM 5747 C C . ARG A 1 731 ? 25.082 -0.497 -35.515 1.00 90.38 731 ARG A C 1
ATOM 5749 O O . ARG A 1 731 ? 24.504 0.382 -36.158 1.00 90.38 731 ARG A O 1
ATOM 5756 N N . SER A 1 732 ? 25.103 -1.778 -35.882 1.00 88.94 732 SER A N 1
ATOM 5757 C CA . SER A 1 732 ? 24.301 -2.302 -36.986 1.00 88.94 732 SER A CA 1
ATOM 5758 C C . SER A 1 732 ? 22.808 -2.222 -36.651 1.00 88.94 732 SER A C 1
ATOM 5760 O O . SER A 1 732 ? 22.419 -2.148 -35.484 1.00 88.94 732 SER A O 1
ATOM 5762 N N . ALA A 1 733 ? 21.956 -2.255 -37.679 1.00 87.81 733 ALA A N 1
ATOM 5763 C CA . ALA A 1 733 ? 20.509 -2.309 -37.481 1.00 87.81 733 ALA A CA 1
ATOM 5764 C C . ALA A 1 733 ? 20.097 -3.526 -36.634 1.00 87.81 733 ALA A C 1
ATOM 5766 O O . ALA A 1 733 ? 19.226 -3.400 -35.777 1.00 87.81 733 ALA A O 1
ATOM 5767 N N . ASP A 1 734 ? 20.763 -4.667 -36.825 1.00 91.25 734 ASP A N 1
ATOM 5768 C CA . ASP A 1 734 ? 20.493 -5.893 -36.071 1.00 91.25 734 ASP A CA 1
ATOM 5769 C C . ASP A 1 734 ? 20.851 -5.742 -34.591 1.00 91.25 734 ASP A C 1
ATOM 5771 O O . ASP A 1 734 ? 20.010 -6.027 -33.745 1.00 91.25 734 ASP A O 1
ATOM 5775 N N . ALA A 1 735 ? 22.019 -5.173 -34.268 1.00 93.12 735 ALA A N 1
ATOM 5776 C CA . ALA A 1 735 ? 22.409 -4.907 -32.881 1.00 93.12 735 ALA A CA 1
ATOM 5777 C C . ALA A 1 735 ? 21.451 -3.919 -32.187 1.00 93.12 735 ALA A C 1
ATOM 5779 O O . ALA A 1 735 ? 21.164 -4.045 -30.997 1.00 93.12 735 ALA A O 1
ATOM 5780 N N . ILE A 1 736 ? 20.912 -2.939 -32.924 1.00 93.50 736 ILE A N 1
ATOM 5781 C CA . ILE A 1 736 ? 19.900 -2.020 -32.381 1.00 93.50 736 ILE A CA 1
ATOM 5782 C C . ILE A 1 736 ? 18.571 -2.748 -32.154 1.00 93.50 736 ILE A C 1
ATOM 5784 O O . ILE A 1 736 ? 17.944 -2.560 -31.114 1.00 93.50 736 ILE A O 1
ATOM 5788 N N . ARG A 1 737 ? 18.125 -3.584 -33.098 1.00 93.56 737 ARG A N 1
ATOM 5789 C CA . ARG A 1 737 ? 16.896 -4.380 -32.942 1.00 93.56 737 ARG A CA 1
ATOM 5790 C C . ARG A 1 737 ? 17.001 -5.359 -31.780 1.00 93.56 737 ARG A C 1
ATOM 5792 O O . ARG A 1 737 ? 16.037 -5.499 -31.036 1.00 93.56 737 ARG A O 1
ATOM 5799 N N . GLU A 1 738 ? 18.162 -5.976 -31.600 1.00 95.44 738 GLU A N 1
ATOM 5800 C CA . GLU A 1 738 ? 18.463 -6.826 -30.453 1.00 95.44 738 GLU A CA 1
ATOM 5801 C C . GLU A 1 738 ? 18.368 -6.034 -29.144 1.00 95.44 738 GLU A C 1
ATOM 5803 O O . GLU A 1 738 ? 17.649 -6.435 -28.229 1.00 95.44 738 GLU A O 1
ATOM 5808 N N . PHE A 1 739 ? 18.966 -4.841 -29.087 1.00 96.31 739 PHE A N 1
ATOM 5809 C CA . PHE A 1 739 ? 18.875 -3.966 -27.917 1.00 96.31 739 PHE A CA 1
ATOM 5810 C C . PHE A 1 739 ? 17.438 -3.579 -27.564 1.00 96.31 739 PHE A C 1
ATOM 5812 O O . PHE A 1 739 ? 17.051 -3.662 -26.396 1.00 96.31 739 PHE A O 1
ATOM 5819 N N . LEU A 1 740 ? 16.639 -3.207 -28.570 1.00 95.81 740 LEU A N 1
ATOM 5820 C CA . LEU A 1 740 ? 15.209 -2.924 -28.421 1.00 95.81 740 LEU A CA 1
ATOM 5821 C C . LEU A 1 740 ? 14.412 -4.157 -27.963 1.00 95.81 740 LEU A C 1
ATOM 5823 O O . LEU A 1 740 ? 13.412 -4.020 -27.259 1.00 95.81 740 LEU A O 1
ATOM 5827 N N . GLY A 1 741 ? 14.849 -5.350 -28.364 1.00 95.38 741 GLY A N 1
ATOM 5828 C CA . GLY A 1 741 ? 14.178 -6.619 -28.110 1.00 95.38 741 GLY A CA 1
ATOM 5829 C C . GLY A 1 741 ? 12.878 -6.802 -28.891 1.00 95.38 741 GLY A C 1
ATOM 5830 O O . GLY A 1 741 ? 12.450 -5.949 -29.671 1.00 95.38 741 GLY A O 1
ATOM 5831 N N . ALA A 1 742 ? 12.223 -7.943 -28.701 1.00 93.69 742 ALA A N 1
ATOM 5832 C CA . ALA A 1 742 ? 11.074 -8.364 -29.497 1.00 93.69 742 ALA A CA 1
ATOM 5833 C C . ALA A 1 742 ? 9.891 -7.383 -29.459 1.00 93.69 742 ALA A C 1
ATOM 5835 O O . ALA A 1 742 ? 9.253 -7.163 -30.491 1.00 93.69 742 ALA A O 1
ATOM 5836 N N . SER A 1 743 ? 9.616 -6.768 -28.303 1.00 93.62 743 SER A N 1
ATOM 5837 C CA . SER A 1 743 ? 8.458 -5.878 -28.141 1.00 93.62 743 SER A CA 1
ATOM 5838 C C . SER A 1 743 ? 8.649 -4.512 -28.813 1.00 93.62 743 SER A C 1
ATOM 5840 O O . SER A 1 743 ? 7.707 -4.001 -29.416 1.00 93.62 743 SER A O 1
ATOM 5842 N N . LEU A 1 744 ? 9.857 -3.930 -28.777 1.00 93.75 744 LEU A N 1
ATOM 5843 C CA . LEU A 1 744 ? 10.130 -2.610 -29.373 1.00 93.75 744 LEU A CA 1
ATOM 5844 C C . LEU A 1 744 ? 10.781 -2.672 -30.758 1.00 93.75 744 LEU A C 1
ATOM 5846 O O . LEU A 1 744 ? 10.695 -1.701 -31.505 1.00 93.75 744 LEU A O 1
ATOM 5850 N N . SER A 1 745 ? 11.399 -3.789 -31.150 1.00 92.88 745 SER A N 1
ATOM 5851 C CA . SER A 1 745 ? 12.035 -3.933 -32.473 1.00 92.88 745 SER A CA 1
ATOM 5852 C C . SER A 1 745 ? 11.052 -3.776 -33.634 1.00 92.88 745 SER A C 1
ATOM 5854 O O . SER A 1 745 ? 11.450 -3.351 -34.715 1.00 92.88 745 SER A O 1
ATOM 5856 N N . ALA A 1 746 ? 9.759 -4.038 -33.416 1.00 88.44 746 ALA A N 1
ATOM 5857 C CA . ALA A 1 746 ? 8.706 -3.772 -34.397 1.00 88.44 746 ALA A CA 1
ATOM 5858 C C . ALA A 1 746 ? 8.484 -2.269 -34.666 1.00 88.44 746 ALA A C 1
ATOM 5860 O O . ALA A 1 746 ? 7.920 -1.910 -35.697 1.00 88.44 746 ALA A O 1
ATOM 5861 N N . LEU A 1 747 ? 8.933 -1.401 -33.753 1.00 88.81 747 LEU A N 1
ATOM 5862 C CA . LEU A 1 747 ? 8.920 0.056 -33.893 1.00 88.81 747 LEU A CA 1
ATOM 5863 C C . LEU A 1 747 ? 10.237 0.595 -34.474 1.00 88.81 747 LEU A C 1
ATOM 5865 O O . LEU A 1 747 ? 10.376 1.803 -34.656 1.00 88.81 747 LEU A O 1
ATOM 5869 N N . TYR A 1 748 ? 11.206 -0.281 -34.769 1.00 89.56 748 TYR A N 1
ATOM 5870 C CA . TYR A 1 748 ? 12.428 0.102 -35.465 1.00 89.56 748 TYR A CA 1
ATOM 5871 C C . TYR A 1 748 ? 12.075 0.629 -36.868 1.00 89.56 748 TYR A C 1
ATOM 5873 O O . TYR A 1 748 ? 11.442 -0.100 -37.639 1.00 89.56 748 TYR A O 1
ATOM 5881 N N . PRO A 1 749 ? 12.492 1.849 -37.248 1.00 83.31 749 PRO A N 1
ATOM 5882 C CA . PRO A 1 749 ? 12.185 2.403 -38.563 1.00 83.31 749 PRO A CA 1
ATOM 5883 C C . PRO A 1 749 ? 12.763 1.516 -39.679 1.00 83.31 749 PRO A C 1
ATOM 5885 O O . PRO A 1 749 ? 13.973 1.377 -39.825 1.00 83.31 749 PRO A O 1
ATOM 5888 N N . SER A 1 750 ? 11.920 0.866 -40.484 1.00 71.50 750 SER A N 1
ATOM 5889 C CA . SER A 1 750 ? 12.408 0.100 -41.637 1.00 71.50 750 SER A CA 1
ATOM 5890 C C . SER A 1 750 ? 12.841 1.040 -42.764 1.00 71.50 750 SER A C 1
ATOM 5892 O O . SER A 1 750 ? 12.154 2.013 -43.066 1.00 71.50 750 SER A O 1
ATOM 5894 N N . VAL A 1 751 ? 13.954 0.714 -43.427 1.00 56.50 751 VAL A N 1
ATOM 5895 C CA . VAL A 1 751 ? 14.571 1.496 -44.520 1.00 56.50 751 VAL A CA 1
ATOM 5896 C C . VAL A 1 751 ? 13.647 1.654 -45.741 1.00 56.50 751 VAL A C 1
ATOM 5898 O O . VAL A 1 751 ? 13.802 2.581 -46.535 1.00 56.50 751 VAL A O 1
ATOM 5901 N N . GLU A 1 752 ? 12.645 0.788 -45.887 1.00 52.09 752 GLU A N 1
ATOM 5902 C CA . GLU A 1 752 ? 11.680 0.858 -46.978 1.00 52.09 752 GLU A CA 1
ATOM 5903 C C . GLU A 1 752 ? 10.596 1.895 -46.672 1.00 52.09 752 GLU A C 1
ATOM 5905 O O . GLU A 1 752 ? 9.612 1.613 -45.991 1.00 52.09 752 GLU A O 1
ATOM 5910 N N . GLY A 1 753 ? 10.771 3.105 -47.209 1.00 47.31 753 GLY A N 1
ATOM 5911 C CA . GLY A 1 753 ? 9.812 4.217 -47.177 1.00 47.31 753 GLY A CA 1
ATOM 5912 C C . GLY A 1 753 ? 8.494 3.959 -47.921 1.00 47.31 753 GLY A C 1
ATOM 5913 O O . GLY A 1 753 ? 7.958 4.858 -48.565 1.00 47.31 753 GLY A O 1
ATOM 5914 N N . THR A 1 754 ? 7.955 2.743 -47.865 1.00 48.75 754 THR A N 1
ATOM 5915 C CA . THR A 1 754 ? 6.596 2.468 -48.317 1.00 48.75 754 THR A CA 1
ATOM 5916 C C . THR A 1 754 ? 5.619 2.870 -47.211 1.00 48.75 754 THR A C 1
ATOM 5918 O O . THR A 1 754 ? 5.806 2.554 -46.037 1.00 48.75 754 THR A O 1
ATOM 5921 N N . ALA A 1 755 ? 4.520 3.535 -47.576 1.00 48.97 755 ALA A N 1
ATOM 5922 C CA . ALA A 1 755 ? 3.428 3.885 -46.657 1.00 48.97 755 ALA A CA 1
ATOM 5923 C C . ALA A 1 755 ? 2.841 2.667 -45.894 1.00 48.97 755 ALA A C 1
ATOM 5925 O O . ALA A 1 755 ? 2.101 2.831 -44.923 1.00 48.97 755 ALA A O 1
ATOM 5926 N N . ALA A 1 756 ? 3.179 1.442 -46.316 1.00 45.41 756 ALA A N 1
ATOM 5927 C CA . ALA A 1 756 ? 2.851 0.195 -45.639 1.00 45.41 756 ALA A CA 1
ATOM 5928 C C . ALA A 1 756 ? 3.638 -0.013 -44.327 1.00 45.41 756 ALA A C 1
ATOM 5930 O O . ALA A 1 756 ? 3.052 -0.517 -43.373 1.00 45.41 756 ALA A O 1
ATOM 5931 N N . GLY A 1 757 ? 4.898 0.434 -44.228 1.00 48.91 757 GLY A N 1
ATOM 5932 C CA . GLY A 1 757 ? 5.729 0.304 -43.018 1.00 48.91 757 GLY A CA 1
ATOM 5933 C C . GLY A 1 757 ? 5.334 1.238 -41.863 1.00 48.91 757 GLY A C 1
ATOM 5934 O O . GLY A 1 757 ? 5.610 0.942 -40.705 1.00 48.91 757 GLY A O 1
ATOM 5935 N N . GLN A 1 758 ? 4.611 2.331 -42.142 1.00 53.50 758 GLN A N 1
ATOM 5936 C CA . GLN A 1 758 ? 4.102 3.256 -41.114 1.00 53.50 758 GLN A CA 1
ATOM 5937 C C . GLN A 1 758 ? 2.791 2.786 -40.447 1.00 53.50 758 GLN A C 1
ATOM 5939 O O . GLN A 1 758 ? 2.442 3.252 -39.360 1.00 53.50 758 GLN A O 1
ATOM 5944 N N . ARG A 1 759 ? 2.042 1.857 -41.063 1.00 51.62 759 ARG A N 1
ATOM 5945 C CA . ARG A 1 759 ? 0.777 1.332 -40.503 1.00 51.62 759 ARG A CA 1
ATOM 5946 C C . ARG A 1 759 ? 0.954 0.447 -39.250 1.00 51.62 759 ARG A C 1
ATOM 5948 O O . ARG A 1 759 ? 0.166 0.636 -38.323 1.00 51.62 759 ARG A O 1
ATOM 5955 N N . PRO A 1 760 ? 1.942 -0.470 -39.165 1.00 53.31 760 PRO A N 1
ATOM 5956 C CA . PRO A 1 760 ? 2.192 -1.290 -37.973 1.00 53.31 760 PRO A CA 1
ATOM 5957 C C . PRO A 1 760 ? 2.516 -0.463 -36.726 1.00 53.31 760 PRO A C 1
ATOM 5959 O O . PRO A 1 760 ? 2.002 -0.746 -35.648 1.00 53.31 760 PRO A O 1
ATOM 5962 N N . VAL A 1 761 ? 3.295 0.612 -36.892 1.00 58.31 761 VAL A N 1
ATOM 5963 C CA . VAL A 1 761 ? 3.688 1.524 -35.808 1.00 58.31 761 VAL A CA 1
ATOM 5964 C C . VAL A 1 761 ? 2.454 2.159 -35.159 1.00 58.31 761 VAL A C 1
ATOM 5966 O O . VAL A 1 761 ? 2.313 2.137 -33.942 1.00 58.31 761 VAL A O 1
ATOM 5969 N N . ARG A 1 762 ? 1.477 2.620 -35.955 1.00 61.81 762 ARG A N 1
ATOM 5970 C CA . ARG A 1 762 ? 0.213 3.153 -35.414 1.00 61.81 762 ARG A CA 1
ATOM 5971 C C . ARG A 1 762 ? -0.645 2.104 -34.704 1.00 61.81 762 ARG A C 1
ATOM 5973 O O . ARG A 1 762 ? -1.333 2.461 -33.754 1.00 61.81 762 ARG A O 1
ATOM 5980 N N . LEU A 1 763 ? -0.630 0.844 -35.144 1.00 59.81 763 LEU A N 1
ATOM 5981 C CA . LEU A 1 763 ? -1.409 -0.228 -34.509 1.00 59.81 763 LEU A CA 1
ATOM 5982 C C . LEU A 1 763 ? -0.851 -0.596 -33.128 1.00 59.81 763 LEU A C 1
ATOM 5984 O O . LEU A 1 763 ? -1.630 -0.759 -32.195 1.00 59.81 763 LEU A O 1
ATOM 5988 N N . LEU A 1 764 ? 0.473 -0.649 -32.980 1.00 63.34 764 LEU A N 1
ATOM 5989 C CA . LEU A 1 764 ? 1.132 -0.934 -31.699 1.00 63.34 764 LEU A CA 1
ATOM 5990 C C . LEU A 1 764 ? 1.053 0.238 -30.707 1.00 63.34 764 LEU A C 1
ATOM 5992 O O . LEU A 1 764 ? 1.061 0.026 -29.495 1.00 63.34 764 LEU A O 1
ATOM 5996 N N . ILE A 1 765 ? 0.963 1.469 -31.220 1.00 65.75 765 ILE A N 1
ATOM 5997 C CA . ILE A 1 765 ? 0.918 2.698 -30.420 1.00 65.75 765 ILE A CA 1
ATOM 5998 C C . ILE A 1 765 ? -0.516 3.076 -30.002 1.00 65.75 765 ILE A C 1
ATOM 6000 O O . ILE A 1 765 ? -0.720 3.516 -28.875 1.00 65.75 765 ILE A O 1
ATOM 6004 N N . ASN A 1 766 ? -1.513 2.902 -30.882 1.00 56.38 766 ASN A N 1
ATOM 6005 C CA . ASN A 1 766 ? -2.854 3.485 -30.721 1.00 56.38 766 ASN A CA 1
ATOM 6006 C C . ASN A 1 766 ? -4.010 2.469 -30.737 1.00 56.38 766 ASN A C 1
ATOM 6008 O O . ASN A 1 766 ? -5.136 2.863 -31.031 1.00 56.38 766 ASN A O 1
ATOM 6012 N N . ARG A 1 767 ? -3.801 1.176 -30.456 1.00 55.19 767 ARG A N 1
ATOM 6013 C CA . ARG A 1 767 ? -4.928 0.230 -30.324 1.00 55.19 767 ARG A CA 1
ATOM 6014 C C . ARG A 1 767 ? -5.669 0.448 -28.991 1.00 55.19 767 ARG A C 1
ATOM 6016 O O . ARG A 1 767 ? -5.137 0.057 -27.953 1.00 55.19 767 ARG A O 1
ATOM 6023 N N . PRO A 1 768 ? -6.893 1.025 -28.969 1.00 41.50 768 PRO A N 1
ATOM 6024 C CA . PRO A 1 768 ? -7.745 0.932 -27.791 1.00 41.50 768 PRO A CA 1
ATOM 6025 C C . PRO A 1 768 ? -8.114 -0.536 -27.557 1.00 41.50 768 PRO A C 1
ATOM 6027 O O . PRO A 1 768 ? -8.368 -1.288 -28.498 1.00 41.50 768 PRO A O 1
ATOM 6030 N N . ALA A 1 769 ? -8.133 -0.930 -26.288 1.00 36.41 769 ALA A N 1
ATOM 6031 C CA . ALA A 1 769 ? -8.345 -2.290 -25.810 1.00 36.41 769 ALA A CA 1
ATOM 6032 C C . ALA A 1 769 ? -9.780 -2.805 -26.041 1.00 36.41 769 ALA A C 1
ATOM 6034 O O . ALA A 1 769 ? -10.494 -3.065 -25.084 1.00 36.41 769 ALA A O 1
ATOM 6035 N N . PHE A 1 770 ? -10.240 -2.939 -27.287 1.00 34.88 770 PHE A N 1
ATOM 6036 C CA . PHE A 1 770 ? -11.525 -3.571 -27.595 1.00 34.88 770 PHE A CA 1
ATOM 6037 C C . PHE A 1 770 ? -11.470 -4.296 -28.940 1.00 34.88 770 PHE A C 1
ATOM 6039 O O . PHE A 1 770 ? -11.931 -3.786 -29.957 1.00 34.88 770 PHE A O 1
ATOM 6046 N N . PHE A 1 771 ? -10.922 -5.510 -28.935 1.00 32.19 771 PHE A N 1
ATOM 6047 C CA . PHE A 1 771 ? -11.284 -6.534 -29.911 1.00 32.19 771 PHE A CA 1
ATOM 6048 C C . PHE A 1 771 ? -11.165 -7.914 -29.259 1.00 32.19 771 PHE A C 1
ATOM 6050 O O . PHE A 1 771 ? -10.119 -8.263 -28.719 1.00 32.19 771 PHE A O 1
ATOM 6057 N N . VAL A 1 772 ? -12.254 -8.680 -29.289 1.00 30.62 772 VAL A N 1
ATOM 6058 C CA . VAL A 1 772 ? -12.256 -10.111 -28.968 1.00 30.62 772 VAL A CA 1
ATOM 6059 C C . VAL A 1 772 ? -11.747 -10.834 -30.219 1.00 30.62 772 VAL A C 1
ATOM 6061 O O . VAL A 1 772 ? -12.306 -10.592 -31.292 1.00 30.62 772 VAL A O 1
ATOM 6064 N N . PRO A 1 773 ? -10.710 -11.685 -30.149 1.00 30.62 773 PRO A N 1
ATOM 6065 C CA . PRO A 1 773 ? -10.318 -12.485 -31.299 1.00 30.62 773 PRO A CA 1
ATOM 6066 C C . PRO A 1 773 ? -11.431 -13.492 -31.605 1.00 30.62 773 PRO A C 1
ATOM 6068 O O . PRO A 1 773 ? -11.770 -14.322 -30.766 1.00 30.62 773 PRO A O 1
ATOM 6071 N N . THR A 1 774 ? -11.993 -13.449 -32.810 1.00 29.44 774 THR A N 1
ATOM 6072 C CA . THR A 1 774 ? -12.670 -14.612 -33.390 1.00 29.44 774 THR A CA 1
ATOM 6073 C C . THR A 1 774 ? -11.586 -15.600 -33.802 1.00 29.44 774 THR A C 1
ATOM 6075 O O . THR A 1 774 ? -11.023 -15.492 -34.889 1.00 29.44 774 THR A O 1
ATOM 6078 N N . THR A 1 775 ? -11.231 -16.522 -32.912 1.00 33.88 775 THR A N 1
ATOM 6079 C CA . THR A 1 775 ? -10.431 -17.693 -33.275 1.00 33.88 775 THR A CA 1
ATOM 6080 C C . THR A 1 775 ? -11.335 -18.687 -33.998 1.00 33.88 775 THR A C 1
ATOM 6082 O O . THR A 1 775 ? -12.018 -19.484 -33.358 1.00 33.88 775 THR A O 1
ATOM 6085 N N . GLU A 1 776 ? -11.346 -18.648 -35.330 1.00 31.33 776 GLU A N 1
ATOM 6086 C CA . GLU A 1 776 ? -11.547 -19.873 -36.104 1.00 31.33 776 GLU A CA 1
ATOM 6087 C C . GLU A 1 776 ? -10.233 -20.653 -36.018 1.00 31.33 776 GLU A C 1
ATOM 6089 O O . GLU A 1 776 ? -9.222 -20.276 -36.607 1.00 31.33 776 GLU A O 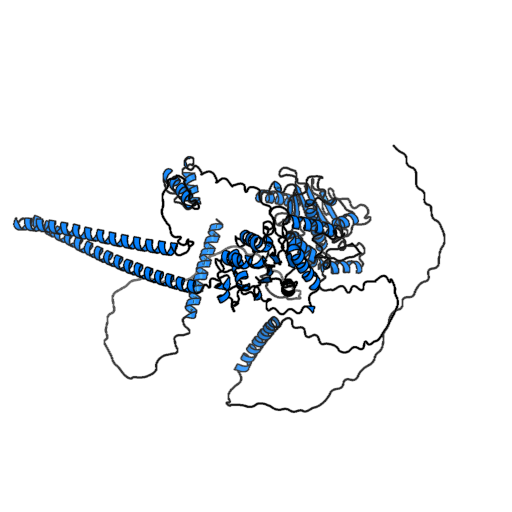1
ATOM 6094 N N . ALA A 1 777 ? -10.222 -21.679 -35.170 1.00 34.00 777 ALA A N 1
ATOM 6095 C CA . ALA A 1 777 ? -9.132 -22.633 -35.099 1.00 34.00 777 ALA A CA 1
ATOM 6096 C C . ALA A 1 777 ? -9.387 -23.740 -36.128 1.00 34.00 777 ALA A C 1
ATOM 6098 O O . ALA A 1 777 ? -10.398 -24.441 -36.050 1.00 34.00 777 ALA A O 1
ATOM 6099 N N . ASP A 1 778 ? -8.446 -23.911 -37.055 1.00 33.69 778 ASP A N 1
ATOM 6100 C CA . ASP A 1 778 ? -8.293 -25.134 -37.837 1.00 33.69 778 ASP A CA 1
ATOM 6101 C C . ASP A 1 778 ? -8.074 -26.316 -36.877 1.00 33.69 778 ASP A C 1
ATOM 6103 O O . ASP A 1 778 ? -7.015 -26.460 -36.262 1.00 33.69 778 ASP A O 1
ATOM 6107 N N . MET A 1 779 ? -9.088 -27.174 -36.735 1.00 29.48 779 MET A N 1
ATOM 6108 C CA . MET A 1 779 ? -8.921 -28.500 -36.139 1.00 29.48 779 MET A CA 1
ATOM 6109 C C . MET A 1 779 ? -8.349 -29.470 -37.182 1.00 29.48 779 MET A C 1
ATOM 6111 O O . MET A 1 779 ? -8.875 -29.545 -38.296 1.00 29.48 779 MET A O 1
ATOM 6115 N N . PRO A 1 780 ? -7.352 -30.306 -36.837 1.00 37.88 780 PRO A N 1
ATOM 6116 C CA . PRO A 1 780 ? -6.963 -31.412 -37.691 1.00 37.88 780 PRO A CA 1
ATOM 6117 C C . PRO A 1 780 ? -8.026 -32.514 -37.618 1.00 37.88 780 PRO A C 1
ATOM 6119 O O . PRO A 1 780 ? -8.336 -33.053 -36.555 1.00 37.88 780 PRO A O 1
ATOM 6122 N N . ALA A 1 781 ? -8.568 -32.864 -38.781 1.00 36.31 781 ALA A N 1
ATOM 6123 C CA . ALA A 1 781 ? -9.493 -33.969 -38.959 1.00 36.31 781 ALA A CA 1
ATOM 6124 C C . ALA A 1 781 ? -8.888 -35.300 -38.469 1.00 36.31 781 ALA A C 1
ATOM 6126 O O . ALA A 1 781 ? -7.896 -35.789 -39.010 1.00 36.31 781 ALA A O 1
ATOM 6127 N N . ARG A 1 782 ? -9.545 -35.939 -37.497 1.00 32.06 782 ARG A N 1
ATOM 6128 C CA . ARG A 1 782 ? -9.532 -37.399 -37.333 1.00 32.06 782 ARG A CA 1
ATOM 6129 C C . ARG A 1 782 ? -10.974 -37.872 -37.237 1.00 32.06 782 ARG A C 1
ATOM 6131 O O . ARG A 1 782 ? -11.731 -37.426 -36.383 1.00 32.06 782 ARG A O 1
ATOM 6138 N N . GLY A 1 783 ? -11.355 -38.695 -38.208 1.00 31.42 783 GLY A N 1
ATOM 6139 C CA . GLY A 1 783 ? -12.730 -39.100 -38.443 1.00 31.42 783 GLY A CA 1
ATOM 6140 C C . GLY A 1 783 ? -13.257 -40.143 -37.463 1.00 31.42 783 GLY A C 1
ATOM 6141 O O . GLY A 1 783 ? -12.508 -40.973 -36.960 1.00 31.42 783 GLY A O 1
ATOM 6142 N N . CYS A 1 784 ? -14.576 -40.132 -37.293 1.00 26.05 784 CYS A N 1
ATOM 6143 C CA . CYS A 1 784 ? -15.422 -41.319 -37.389 1.00 26.05 784 CYS A CA 1
ATOM 6144 C C . CYS A 1 784 ? -16.881 -40.888 -37.615 1.00 26.05 784 CYS A C 1
ATOM 6146 O O . CYS A 1 784 ? -17.494 -40.228 -36.786 1.00 26.05 784 CYS A O 1
ATOM 6148 N N . SER A 1 785 ? -17.364 -41.226 -38.810 1.00 28.56 785 SER A N 1
ATOM 6149 C CA . SER A 1 785 ? -18.710 -41.686 -39.176 1.00 28.56 785 SER A CA 1
ATOM 6150 C C . SER A 1 785 ? -19.922 -41.396 -38.264 1.00 28.56 785 SER A C 1
ATOM 6152 O O . SER A 1 785 ? -20.095 -42.028 -37.226 1.00 28.56 785 SER A O 1
ATOM 6154 N N . SER A 1 786 ? -20.860 -40.648 -38.860 1.00 28.52 786 SER A N 1
ATOM 6155 C CA . SER A 1 786 ? -22.270 -41.034 -39.086 1.00 28.52 786 SER A CA 1
ATOM 6156 C C . SER A 1 786 ? -23.388 -40.506 -38.172 1.00 28.52 786 SER A C 1
ATOM 6158 O O . SER A 1 786 ? -23.343 -40.607 -36.954 1.00 28.52 786 SER A O 1
ATOM 6160 N N . ALA A 1 787 ? -24.456 -40.104 -38.885 1.00 26.36 787 ALA A N 1
ATOM 6161 C CA . ALA A 1 787 ? -25.840 -39.775 -38.506 1.00 26.36 787 ALA A CA 1
ATOM 6162 C C . ALA A 1 787 ? -26.067 -38.343 -37.969 1.00 26.36 787 ALA A C 1
ATOM 6164 O O . ALA A 1 787 ? -25.795 -38.043 -36.817 1.00 26.36 787 ALA A O 1
ATOM 6165 N N . ALA A 1 788 ? -26.403 -37.366 -38.828 1.00 26.53 788 ALA A N 1
ATOM 6166 C CA . ALA A 1 788 ? -27.762 -37.058 -39.329 1.00 26.53 788 ALA A CA 1
ATOM 6167 C C . ALA A 1 788 ? -28.718 -36.707 -38.166 1.00 26.53 788 ALA A C 1
ATOM 6169 O O . ALA A 1 788 ? -28.938 -37.535 -37.296 1.00 26.53 788 ALA A O 1
ATOM 6170 N N . LEU A 1 789 ? -29.357 -35.531 -38.097 1.00 25.09 789 LEU A N 1
ATOM 6171 C CA . LEU A 1 789 ? -30.389 -35.106 -39.047 1.00 25.09 789 LEU A CA 1
ATOM 6172 C C . LEU A 1 789 ? -30.951 -33.695 -38.678 1.00 25.09 789 LEU A C 1
ATOM 6174 O O . LEU A 1 789 ? -31.218 -33.445 -37.509 1.00 25.09 789 LEU A O 1
ATOM 6178 N N . LEU A 1 790 ? -31.218 -32.868 -39.711 1.00 23.91 790 LEU A N 1
ATOM 6179 C CA . LEU A 1 790 ? -32.209 -31.758 -39.838 1.00 23.91 790 LEU A CA 1
ATOM 6180 C C . LEU A 1 790 ? -32.007 -30.446 -39.033 1.00 23.91 790 LEU A C 1
ATOM 6182 O O . LEU A 1 790 ? -32.080 -30.421 -37.815 1.00 23.91 790 LEU A O 1
ATOM 6186 N N . MET A 1 791 ? -31.667 -29.336 -39.719 1.00 25.16 791 MET A N 1
ATOM 6187 C CA . MET A 1 791 ? -32.572 -28.278 -40.262 1.00 25.16 791 MET A CA 1
ATOM 6188 C C . MET A 1 791 ? -33.168 -27.372 -39.164 1.00 25.16 791 MET A C 1
ATOM 6190 O O . MET A 1 791 ? -33.731 -27.865 -38.206 1.00 25.16 791 MET A O 1
ATOM 6194 N N . LEU A 1 792 ? -33.128 -26.036 -39.199 1.00 24.86 792 LEU A N 1
ATOM 6195 C CA . LEU A 1 792 ? -33.378 -25.081 -40.281 1.00 24.86 792 LEU A CA 1
ATOM 6196 C C . LEU A 1 792 ? -32.872 -23.700 -39.812 1.00 24.86 792 LEU A C 1
ATOM 6198 O O . LEU A 1 792 ? -33.261 -23.239 -38.741 1.00 24.86 792 LEU A O 1
ATOM 6202 N N . ILE A 1 793 ? -32.074 -23.005 -40.626 1.00 26.56 793 ILE A N 1
ATOM 6203 C CA . ILE A 1 793 ? -31.791 -21.574 -40.448 1.00 26.56 793 ILE A CA 1
ATOM 6204 C C . ILE A 1 793 ? -32.693 -20.799 -41.413 1.00 26.56 793 ILE A C 1
ATOM 6206 O O . ILE A 1 793 ? -32.541 -20.885 -42.631 1.00 26.56 793 ILE A O 1
ATOM 6210 N N . ARG A 1 794 ? -33.610 -20.002 -40.861 1.00 23.92 794 ARG A N 1
ATOM 6211 C CA . ARG A 1 794 ? -34.118 -18.778 -41.492 1.00 23.92 794 ARG A CA 1
ATOM 6212 C C . ARG A 1 794 ? -34.071 -17.657 -40.446 1.00 23.92 794 ARG A C 1
ATOM 6214 O O . ARG A 1 794 ? -34.539 -17.879 -39.332 1.00 23.92 794 ARG A O 1
ATOM 6221 N N . PRO A 1 795 ? -33.507 -16.481 -40.772 1.00 37.25 795 PRO A N 1
ATOM 6222 C CA . PRO A 1 795 ? -33.423 -15.358 -39.847 1.00 37.25 795 PRO A CA 1
ATOM 6223 C C . PRO A 1 795 ? -34.777 -14.642 -39.778 1.00 37.25 795 PRO A C 1
ATOM 6225 O O . PRO A 1 795 ? -35.560 -14.717 -40.732 1.00 37.25 795 PRO A O 1
ATOM 6228 N N . PRO A 1 796 ? -35.036 -13.876 -38.707 1.00 32.53 796 PRO A N 1
ATOM 6229 C CA . PRO A 1 796 ? -35.309 -12.476 -39.007 1.00 32.53 796 PRO A CA 1
ATOM 6230 C C . PRO A 1 796 ? -34.824 -11.467 -37.959 1.00 32.53 796 PRO A C 1
ATOM 6232 O O . PRO A 1 796 ? -34.653 -11.751 -36.780 1.00 32.53 796 PRO A O 1
ATOM 6235 N N . ALA A 1 797 ? -34.781 -10.238 -38.470 1.00 26.14 797 ALA A N 1
ATOM 6236 C CA . ALA A 1 797 ? -35.062 -8.986 -37.783 1.00 26.14 797 ALA A CA 1
ATOM 6237 C C . ALA A 1 797 ? -33.912 -8.318 -37.019 1.00 26.14 797 ALA A C 1
ATOM 6239 O O . ALA A 1 797 ? -33.571 -8.632 -35.884 1.00 26.14 797 ALA A O 1
ATOM 6240 N N . ALA A 1 798 ? -33.406 -7.284 -37.694 1.00 39.19 798 ALA A N 1
ATOM 6241 C CA . ALA A 1 798 ? -32.876 -6.050 -37.142 1.00 39.19 798 ALA A CA 1
ATOM 6242 C C . ALA A 1 798 ? -33.400 -5.732 -35.729 1.00 39.19 798 ALA A C 1
ATOM 6244 O O . ALA A 1 798 ? -34.560 -5.362 -35.547 1.00 39.19 798 ALA A O 1
ATOM 6245 N N . VAL A 1 799 ? -32.502 -5.807 -34.750 1.00 25.72 799 VAL A N 1
ATOM 6246 C CA . VAL A 1 799 ? -32.708 -5.243 -33.419 1.00 25.72 799 VAL A CA 1
ATOM 6247 C C . VAL A 1 799 ? -32.009 -3.893 -33.377 1.00 25.72 799 VAL A C 1
ATOM 6249 O O . VAL A 1 799 ? -30.792 -3.782 -33.521 1.00 25.72 799 VAL A O 1
ATOM 6252 N N . TRP A 1 800 ? -32.822 -2.859 -33.203 1.00 28.98 800 TRP A N 1
ATOM 6253 C CA . TRP A 1 800 ? -32.391 -1.519 -32.847 1.00 28.98 800 TRP A CA 1
ATOM 6254 C C . TRP A 1 800 ? -31.684 -1.561 -31.489 1.00 28.98 800 TRP A C 1
ATOM 6256 O O . TRP A 1 800 ? -32.290 -1.893 -30.472 1.00 28.98 800 TRP A O 1
ATOM 6266 N N . LEU A 1 801 ? -30.398 -1.217 -31.469 1.00 27.52 801 LEU A N 1
ATOM 6267 C CA . LEU A 1 801 ? -29.635 -1.031 -30.240 1.00 27.52 801 LEU A CA 1
ATOM 6268 C C . LEU A 1 801 ? -29.922 0.356 -29.657 1.00 27.52 801 LEU A C 1
ATOM 6270 O O . LEU A 1 801 ? -29.364 1.356 -30.100 1.00 27.52 801 LEU A O 1
ATOM 6274 N N . ILE A 1 802 ? -30.760 0.401 -28.622 1.00 33.47 802 ILE A N 1
ATOM 6275 C CA . ILE A 1 802 ? -30.726 1.459 -27.609 1.00 33.47 802 ILE A CA 1
ATOM 6276 C C . ILE A 1 802 ? -29.977 0.873 -26.407 1.00 33.47 802 ILE A C 1
ATOM 6278 O O . ILE A 1 802 ? -30.504 0.014 -25.703 1.00 33.47 802 ILE A O 1
ATOM 6282 N N . TYR A 1 803 ? -28.735 1.311 -26.187 1.00 28.77 803 TYR A N 1
ATOM 6283 C CA . TYR A 1 803 ? -27.954 0.973 -24.992 1.00 28.77 803 TYR A CA 1
ATOM 6284 C C . TYR A 1 803 ? -28.122 2.054 -23.910 1.00 28.77 803 TYR A C 1
ATOM 6286 O O . TYR A 1 803 ? -28.017 3.242 -24.226 1.00 28.77 803 TYR A O 1
ATOM 6294 N N . PRO A 1 804 ? -28.309 1.680 -22.627 1.00 41.53 804 PRO A N 1
ATOM 6295 C CA . PRO A 1 804 ? -28.343 2.613 -21.515 1.00 41.53 804 PRO A CA 1
ATOM 6296 C C . PRO A 1 804 ? -26.938 2.754 -20.919 1.00 41.53 804 PRO A C 1
ATOM 6298 O O . PRO A 1 804 ? -26.530 2.010 -20.032 1.00 41.53 804 PRO A O 1
ATOM 6301 N N . ALA A 1 805 ? -26.189 3.743 -21.387 1.00 37.66 805 ALA A N 1
ATOM 6302 C CA . ALA A 1 805 ? -25.084 4.316 -20.632 1.00 37.66 805 ALA A CA 1
ATOM 6303 C C . ALA A 1 805 ? -25.167 5.835 -20.802 1.00 37.66 805 ALA A C 1
ATOM 6305 O O . ALA A 1 805 ? -25.274 6.309 -21.927 1.00 37.66 805 ALA A O 1
ATOM 6306 N N . TYR A 1 806 ? -25.130 6.567 -19.684 1.00 48.41 806 TYR A N 1
ATOM 6307 C CA . TYR A 1 806 ? -25.260 8.030 -19.535 1.00 48.41 806 TYR A CA 1
ATOM 6308 C C . TYR A 1 806 ? -26.655 8.664 -19.309 1.00 48.41 806 TYR A C 1
ATOM 6310 O O . TYR A 1 806 ? -26.944 9.686 -19.928 1.00 48.41 806 TYR A O 1
ATOM 6318 N N . PRO A 1 807 ? -27.485 8.232 -18.333 1.00 40.44 807 PRO A N 1
ATOM 6319 C CA . PRO A 1 807 ? -28.621 9.058 -17.914 1.00 40.44 807 PRO A CA 1
ATOM 6320 C C . PRO A 1 807 ? -28.171 10.340 -17.193 1.00 40.44 807 PRO A C 1
ATOM 6322 O O . PRO A 1 807 ? -28.662 11.415 -17.495 1.00 40.44 807 PRO A O 1
ATOM 6325 N N . ILE A 1 808 ? -27.183 10.286 -16.291 1.00 43.47 808 ILE A N 1
ATOM 6326 C CA . ILE A 1 808 ? -26.869 11.430 -15.407 1.00 43.47 808 ILE A CA 1
ATOM 6327 C C . ILE A 1 808 ? -26.180 12.584 -16.155 1.00 43.47 808 ILE A C 1
ATOM 6329 O O . ILE A 1 808 ? -26.489 13.747 -15.914 1.00 43.47 808 ILE A O 1
ATOM 6333 N N . TYR A 1 809 ? -25.301 12.287 -17.116 1.00 38.81 809 TYR A N 1
ATOM 6334 C CA . TYR A 1 809 ? -24.587 13.320 -17.879 1.00 38.81 809 TYR A CA 1
ATOM 6335 C C . TYR A 1 809 ? -25.485 13.979 -18.939 1.00 38.81 809 TYR A C 1
ATOM 6337 O O . TYR A 1 809 ? -25.415 15.191 -19.141 1.00 38.81 809 TYR A O 1
ATOM 6345 N N . LEU A 1 810 ? -26.392 13.208 -19.556 1.00 41.38 810 LEU A N 1
ATOM 6346 C CA . LEU A 1 810 ? -27.430 13.746 -20.440 1.00 41.38 810 LEU A CA 1
ATOM 6347 C C . LEU A 1 810 ? -28.518 14.486 -19.660 1.00 41.38 810 LEU A C 1
ATOM 6349 O O . LEU A 1 810 ? -29.007 15.485 -20.167 1.00 41.38 810 LEU A O 1
ATOM 6353 N N . ILE A 1 811 ? -28.844 14.088 -18.425 1.00 50.00 811 ILE A N 1
ATOM 6354 C CA . ILE A 1 811 ? -29.727 14.860 -17.537 1.00 50.00 811 ILE A CA 1
ATOM 6355 C C . ILE A 1 811 ? -29.051 16.173 -17.134 1.00 50.00 811 ILE A C 1
ATOM 6357 O O . ILE A 1 811 ? -29.696 17.204 -17.226 1.00 50.00 811 ILE A O 1
ATOM 6361 N N . TYR A 1 812 ? -27.757 16.205 -16.802 1.00 40.16 812 TYR A N 1
ATOM 6362 C CA . TYR A 1 812 ? -27.055 17.467 -16.514 1.00 40.16 812 TYR A CA 1
ATOM 6363 C C . TYR A 1 812 ? -26.945 18.389 -17.740 1.00 40.16 812 TYR A C 1
ATOM 6365 O O . TYR A 1 812 ? -27.143 19.598 -17.618 1.00 40.16 812 TYR A O 1
ATOM 6373 N N . LEU A 1 813 ? -26.705 17.841 -18.936 1.00 45.81 813 LEU A N 1
ATOM 6374 C CA . LEU A 1 813 ? -26.700 18.609 -20.190 1.00 45.81 813 LEU A CA 1
ATOM 6375 C C . LEU A 1 813 ? -28.107 19.044 -20.627 1.00 45.81 813 LEU A C 1
ATOM 6377 O O . LEU A 1 813 ? -28.263 20.141 -21.162 1.00 45.81 813 LEU A O 1
ATOM 6381 N N . ALA A 1 814 ? -29.134 18.229 -20.384 1.00 46.78 814 ALA A N 1
ATOM 6382 C CA . ALA A 1 814 ? -30.524 18.542 -20.704 1.00 46.78 814 ALA A CA 1
ATOM 6383 C C . ALA A 1 814 ? -31.152 19.500 -19.684 1.00 46.78 814 ALA A C 1
ATOM 6385 O O . ALA A 1 814 ? -31.911 20.371 -20.088 1.00 46.78 814 ALA A O 1
ATOM 6386 N N . VAL A 1 815 ? -30.810 19.401 -18.397 1.00 58.22 815 VAL A N 1
ATOM 6387 C CA . VAL A 1 815 ? -31.209 20.341 -17.335 1.00 58.22 815 VAL A CA 1
ATOM 6388 C C . VAL A 1 815 ? -30.446 21.654 -17.491 1.00 58.22 815 VAL A C 1
ATOM 6390 O O . VAL A 1 815 ? -31.062 22.710 -17.422 1.00 58.22 815 VAL A O 1
ATOM 6393 N N . GLY A 1 816 ? -29.153 21.610 -17.831 1.00 49.12 816 GLY A N 1
ATOM 6394 C CA . GLY A 1 816 ? -28.362 22.797 -18.167 1.00 49.12 816 GLY A CA 1
ATOM 6395 C C . GLY A 1 816 ? -28.901 23.538 -19.394 1.00 49.12 816 GLY A C 1
ATOM 6396 O O . GLY A 1 816 ? -29.075 24.753 -19.343 1.00 49.12 816 GLY A O 1
ATOM 6397 N N . LYS A 1 817 ? -29.268 22.820 -20.468 1.00 45.69 817 LYS A N 1
ATOM 6398 C CA . LYS A 1 817 ? -29.902 23.425 -21.654 1.00 45.69 817 LYS A CA 1
ATOM 6399 C C . LYS A 1 817 ? -31.357 23.842 -21.418 1.00 45.69 817 LYS A C 1
ATOM 6401 O O . LYS A 1 817 ? -31.761 24.874 -21.943 1.00 45.69 817 LYS A O 1
ATOM 6406 N N . LYS A 1 818 ? -32.141 23.112 -20.614 1.00 44.19 818 LYS A N 1
ATOM 6407 C CA . LYS A 1 818 ? -33.512 23.515 -20.249 1.00 44.19 818 LYS A CA 1
ATOM 6408 C C . LYS A 1 818 ? -33.535 24.731 -19.327 1.00 44.19 818 LYS A C 1
ATOM 6410 O O . LYS A 1 818 ? -34.412 25.559 -19.506 1.00 44.19 818 LYS A O 1
ATOM 6415 N N . LEU A 1 819 ? -32.572 24.895 -18.417 1.00 46.22 819 LEU A N 1
ATOM 6416 C CA . LEU A 1 819 ? -32.444 26.102 -17.588 1.00 46.22 819 LEU A CA 1
ATOM 6417 C C . LEU A 1 819 ? -31.999 27.316 -18.409 1.00 46.22 819 LEU A C 1
ATOM 6419 O O . LEU A 1 819 ? -32.498 28.410 -18.181 1.00 46.22 819 LEU A O 1
ATOM 6423 N N . GLN A 1 820 ? -31.136 27.131 -19.412 1.00 43.94 820 GLN A N 1
ATOM 6424 C CA . GLN A 1 820 ? -30.734 28.214 -20.316 1.00 43.94 820 GLN A CA 1
ATOM 6425 C C . GLN A 1 820 ? -31.872 28.646 -21.255 1.00 43.94 820 GLN A C 1
ATOM 6427 O O . GLN A 1 820 ? -32.050 29.835 -21.496 1.00 43.94 820 GLN A O 1
ATOM 6432 N N . VAL A 1 821 ? -32.682 27.696 -21.737 1.00 48.38 821 VAL A N 1
ATOM 6433 C CA . VAL A 1 821 ? -33.874 27.986 -22.553 1.00 48.38 821 VAL A CA 1
ATOM 6434 C C . VAL A 1 821 ? -35.024 28.529 -21.697 1.00 48.38 821 VAL A C 1
ATOM 6436 O O . VAL A 1 821 ? -35.719 29.427 -22.152 1.00 48.38 821 VAL A O 1
ATOM 6439 N N . ALA A 1 822 ? -35.197 28.074 -20.451 1.00 45.41 822 ALA A N 1
ATOM 6440 C CA . ALA A 1 822 ? -36.197 28.609 -19.522 1.00 45.41 822 ALA A CA 1
ATOM 6441 C C . ALA A 1 822 ? -35.846 30.021 -19.031 1.00 45.41 822 ALA A C 1
ATOM 6443 O O . ALA A 1 822 ? -36.745 30.834 -18.878 1.00 45.41 822 ALA A O 1
ATOM 6444 N N . TYR A 1 823 ? -34.562 30.345 -18.848 1.00 45.53 823 TYR A N 1
ATOM 6445 C CA . TYR A 1 823 ? -34.118 31.694 -18.482 1.00 45.53 823 TYR A CA 1
ATOM 6446 C C . TYR A 1 823 ? -34.327 32.696 -19.631 1.00 45.53 823 TYR A C 1
ATOM 6448 O O . TYR A 1 823 ? -34.852 33.783 -19.412 1.00 45.53 823 TYR A O 1
ATOM 6456 N N . VAL A 1 824 ? -34.028 32.292 -20.873 1.00 48.09 824 VAL A N 1
ATOM 6457 C CA . VAL A 1 824 ? -34.282 33.110 -22.076 1.00 48.09 824 VAL A CA 1
ATOM 6458 C C . VAL A 1 824 ? -35.782 33.196 -22.402 1.00 48.09 824 VAL A C 1
ATOM 6460 O O . VAL A 1 824 ? -36.259 34.241 -22.829 1.00 48.09 824 VAL A O 1
ATOM 6463 N N . ALA A 1 825 ? -36.562 32.139 -22.151 1.00 42.62 825 ALA A N 1
ATOM 6464 C CA . ALA A 1 825 ? -38.017 32.165 -22.311 1.00 42.62 825 ALA A CA 1
ATOM 6465 C C . ALA A 1 825 ? -38.727 32.967 -21.204 1.00 42.62 825 ALA A C 1
ATOM 6467 O O . ALA A 1 825 ? -39.758 33.574 -21.474 1.00 42.62 825 ALA A O 1
ATOM 6468 N N . TRP A 1 826 ? -38.177 33.018 -19.985 1.00 45.09 826 TRP A N 1
ATOM 6469 C CA . TRP A 1 826 ? -38.702 33.824 -18.876 1.00 45.09 826 TRP A CA 1
ATOM 6470 C C . TRP A 1 826 ? -38.461 35.327 -19.089 1.00 45.09 826 TRP A C 1
ATOM 6472 O O . TRP A 1 826 ? -39.375 36.114 -18.854 1.00 45.09 826 TRP A O 1
ATOM 6482 N N . GLU A 1 827 ? -37.311 35.731 -19.648 1.00 40.09 827 GLU A N 1
ATOM 6483 C CA . GLU A 1 827 ? -37.091 37.124 -20.086 1.00 40.09 827 GLU A CA 1
ATOM 6484 C C . GLU A 1 827 ? -38.017 37.542 -21.243 1.00 40.09 827 GLU A C 1
ATOM 6486 O O . GLU A 1 827 ? -38.426 38.699 -21.316 1.00 40.09 827 GLU A O 1
ATOM 6491 N N . ILE A 1 828 ? -38.403 36.607 -22.118 1.00 44.00 828 ILE A N 1
ATOM 6492 C CA . ILE A 1 828 ? -39.328 36.872 -23.234 1.00 44.00 828 ILE A CA 1
ATOM 6493 C C . ILE A 1 828 ? -40.800 36.863 -22.771 1.00 44.00 828 ILE A C 1
ATOM 6495 O O . ILE A 1 828 ? -41.616 37.619 -23.297 1.00 44.00 828 ILE A O 1
ATOM 6499 N N . ALA A 1 829 ? -41.152 36.070 -21.754 1.00 40.97 829 ALA A N 1
ATOM 6500 C CA . ALA A 1 829 ? -42.507 35.999 -21.197 1.00 40.97 829 ALA A CA 1
ATOM 6501 C C . ALA A 1 829 ? -42.840 37.151 -20.225 1.00 40.97 829 ALA A C 1
ATOM 6503 O O . ALA A 1 829 ? -44.011 37.481 -20.047 1.00 40.97 829 ALA A O 1
ATOM 6504 N N . ALA A 1 830 ? -41.837 37.823 -19.645 1.00 39.88 830 ALA A N 1
ATOM 6505 C CA . ALA A 1 830 ? -42.035 38.943 -18.717 1.00 39.88 830 ALA A CA 1
ATOM 6506 C C . ALA A 1 830 ? -42.529 40.256 -19.375 1.00 39.88 830 ALA A C 1
ATOM 6508 O O . ALA A 1 830 ? -42.776 41.232 -18.670 1.00 39.88 830 ALA A O 1
ATOM 6509 N N . PHE A 1 831 ? -42.728 40.292 -20.702 1.00 39.75 831 PHE A N 1
ATOM 6510 C CA . PHE A 1 831 ? -43.213 41.476 -21.435 1.00 39.75 831 PHE A CA 1
ATOM 6511 C C . PHE A 1 831 ? -44.605 41.325 -22.089 1.00 39.75 831 PHE A C 1
ATOM 6513 O O . PHE A 1 831 ? -45.039 42.212 -22.826 1.00 39.75 831 PHE A O 1
ATOM 6520 N N . GLY A 1 832 ? -45.352 40.251 -21.800 1.00 32.50 832 GLY A N 1
ATOM 6521 C CA . GLY A 1 832 ? -46.642 39.954 -22.442 1.00 32.50 832 GLY A CA 1
ATOM 6522 C C . GLY A 1 832 ? -47.805 39.724 -21.473 1.00 32.50 832 GLY A C 1
ATOM 6523 O O . GLY A 1 832 ? -48.113 38.590 -21.149 1.00 32.50 832 GLY A O 1
ATOM 6524 N N . ARG A 1 833 ? -48.439 40.822 -21.047 1.00 36.50 833 ARG A N 1
ATOM 6525 C CA . ARG A 1 833 ? -49.830 41.008 -20.565 1.00 36.50 833 ARG A CA 1
ATOM 6526 C C . ARG A 1 833 ? -50.691 39.829 -20.037 1.00 36.50 833 ARG A C 1
ATOM 6528 O O . ARG A 1 833 ? -51.054 38.931 -20.777 1.00 36.50 833 ARG A O 1
ATOM 6535 N N . VAL A 1 834 ? -51.238 40.093 -18.838 1.00 33.75 834 VAL A N 1
ATOM 6536 C CA . VAL A 1 834 ? -52.679 40.234 -18.478 1.00 33.75 834 VAL A CA 1
ATOM 6537 C C . VAL A 1 834 ? -53.636 39.051 -18.717 1.00 33.75 834 VAL A C 1
ATOM 6539 O O . VAL A 1 834 ? -54.100 38.843 -19.829 1.00 33.75 834 VAL A O 1
ATOM 6542 N N . GLY A 1 835 ? -54.110 38.489 -17.594 1.00 32.28 835 GLY A N 1
ATOM 6543 C CA . GLY A 1 835 ? -55.536 38.231 -17.329 1.00 32.28 835 GLY A CA 1
ATOM 6544 C C . GLY A 1 835 ? -56.065 36.812 -17.573 1.00 32.28 835 GLY A C 1
ATOM 6545 O O . GLY A 1 835 ? -55.874 36.257 -18.646 1.00 32.28 835 GLY A O 1
ATOM 6546 N N . GLY A 1 836 ? -56.835 36.295 -16.606 1.00 30.62 836 GLY A N 1
ATOM 6547 C CA . GLY A 1 836 ? -57.868 35.277 -16.847 1.00 30.62 836 GLY A CA 1
ATOM 6548 C C . GLY A 1 836 ? -57.816 34.050 -15.936 1.00 30.62 836 GLY A C 1
ATOM 6549 O O . GLY A 1 836 ? -56.838 33.317 -15.939 1.00 30.62 836 GLY A O 1
ATOM 6550 N N . GLU A 1 837 ? -58.890 33.860 -15.175 1.00 34.03 837 GLU A N 1
ATOM 6551 C CA . GLU A 1 837 ? -59.171 32.810 -14.188 1.00 34.03 837 GLU A CA 1
ATOM 6552 C C . GLU A 1 837 ? -59.577 31.442 -14.795 1.00 34.03 837 GLU A C 1
ATOM 6554 O O . GLU A 1 837 ? -59.889 31.351 -15.980 1.00 34.03 837 GLU A O 1
ATOM 6559 N N . ALA A 1 838 ? -59.687 30.450 -13.891 1.00 31.83 838 ALA A N 1
ATOM 6560 C CA . ALA A 1 838 ? -60.667 29.343 -13.838 1.00 31.83 838 ALA A CA 1
ATOM 6561 C C . ALA A 1 838 ? -60.236 27.891 -14.192 1.00 31.83 838 ALA A C 1
ATOM 6563 O O . ALA A 1 838 ? -59.926 27.550 -15.327 1.00 31.83 838 ALA A O 1
ATOM 6564 N N . GLU A 1 839 ? -60.259 27.074 -13.126 1.00 32.56 839 GLU A N 1
ATOM 6565 C CA . GLU A 1 839 ? -60.926 25.769 -12.898 1.00 32.56 839 GLU A CA 1
ATOM 6566 C C . GLU A 1 839 ? -60.822 24.532 -13.832 1.00 32.56 839 GLU A C 1
ATOM 6568 O O . GLU A 1 839 ? -61.136 24.545 -15.014 1.00 32.56 839 GLU A O 1
ATOM 6573 N N . GLU A 1 840 ? -60.484 23.425 -13.147 1.00 34.62 840 GLU A N 1
ATOM 6574 C CA . GLU A 1 840 ? -61.076 22.069 -13.114 1.00 34.62 840 GLU A CA 1
ATOM 6575 C C . GLU A 1 840 ? -61.197 21.114 -14.331 1.00 34.62 840 GLU A C 1
ATOM 6577 O O . GLU A 1 840 ? -61.937 21.313 -15.287 1.00 34.62 840 GLU A O 1
ATOM 6582 N N . SER A 1 841 ? -60.680 19.900 -14.057 1.00 30.88 841 SER A N 1
ATOM 6583 C CA . SER A 1 841 ? -61.279 18.566 -14.287 1.00 30.88 841 SER A CA 1
ATOM 6584 C C . SER A 1 841 ? -61.065 17.810 -15.611 1.00 30.88 841 SER A C 1
ATOM 6586 O O . SER A 1 841 ? -61.091 18.354 -16.707 1.00 30.88 841 SER A O 1
ATOM 6588 N N . GLY A 1 842 ? -60.956 16.480 -15.461 1.00 28.12 842 GLY A N 1
ATOM 6589 C CA . GLY A 1 842 ? -61.596 15.519 -16.369 1.00 28.12 842 GLY A CA 1
ATOM 6590 C C . GLY A 1 842 ? -60.706 14.805 -17.389 1.00 28.12 842 GLY A C 1
ATOM 6591 O O . GLY A 1 842 ? -60.203 15.400 -18.330 1.00 28.12 842 GLY A O 1
ATOM 6592 N N . ALA A 1 843 ? -60.566 13.489 -17.226 1.00 27.73 843 ALA A N 1
ATOM 6593 C CA . ALA A 1 843 ? -59.921 12.558 -18.157 1.00 27.73 843 ALA A CA 1
ATOM 6594 C C . ALA A 1 843 ? -60.845 12.171 -19.360 1.00 27.73 843 ALA A C 1
ATOM 6596 O O . ALA A 1 843 ? -61.831 12.854 -19.615 1.00 27.73 843 ALA A O 1
ATOM 6597 N N . PRO A 1 844 ? -60.580 11.068 -20.092 1.00 56.50 844 PRO A N 1
ATOM 6598 C CA . PRO A 1 844 ? -59.974 10.982 -21.430 1.00 56.50 844 PRO A CA 1
ATOM 6599 C C . PRO A 1 844 ? -60.985 10.591 -22.543 1.00 56.50 844 PRO A C 1
ATOM 6601 O O . PRO A 1 844 ? -62.137 10.328 -22.228 1.00 56.50 844 PRO A O 1
ATOM 6604 N N . ILE A 1 845 ? -60.557 10.488 -23.822 1.00 28.23 845 ILE A N 1
ATOM 6605 C CA . ILE A 1 845 ? -60.913 9.431 -24.821 1.00 28.23 845 ILE A CA 1
ATOM 6606 C C . ILE A 1 845 ? -60.444 9.783 -26.262 1.00 28.23 845 ILE A C 1
ATOM 6608 O O . ILE A 1 845 ? -60.390 10.937 -26.672 1.00 28.23 845 ILE A O 1
ATOM 6612 N N . PHE A 1 846 ? -60.088 8.712 -26.987 1.00 28.06 846 PHE A N 1
ATOM 6613 C CA . PHE A 1 846 ? -59.793 8.482 -28.415 1.00 28.06 846 PHE A CA 1
ATOM 6614 C C . PHE A 1 846 ? -60.471 9.369 -29.489 1.00 28.06 846 PHE A C 1
ATOM 6616 O O . PHE A 1 846 ? -61.671 9.601 -29.415 1.00 28.06 846 PHE A O 1
ATOM 6623 N N . ALA A 1 847 ? -59.754 9.652 -30.598 1.00 27.34 847 ALA A N 1
ATOM 6624 C CA . ALA A 1 847 ? -59.937 9.009 -31.927 1.00 27.34 847 ALA A CA 1
ATOM 6625 C C . ALA A 1 847 ? -59.365 9.832 -33.123 1.00 27.34 847 ALA A C 1
ATOM 6627 O O . ALA A 1 847 ? -59.655 11.010 -33.277 1.00 27.34 847 ALA A O 1
ATOM 6628 N N . THR A 1 848 ? -58.569 9.149 -33.966 1.00 27.39 848 THR A N 1
ATOM 6629 C CA . THR A 1 848 ? -58.418 9.193 -35.454 1.00 27.39 848 THR A CA 1
ATOM 6630 C C . THR A 1 848 ? -58.722 10.448 -36.299 1.00 27.39 848 THR A C 1
ATOM 6632 O O . THR A 1 848 ? -59.816 10.982 -36.229 1.00 27.39 848 THR A O 1
ATOM 6635 N N . TYR A 1 849 ? -57.822 10.776 -37.248 1.00 25.36 849 TYR A N 1
ATOM 6636 C CA . TYR A 1 849 ? -57.939 10.654 -38.735 1.00 25.36 849 TYR A CA 1
ATOM 6637 C C . TYR A 1 849 ? -56.711 11.351 -39.393 1.00 25.36 849 TYR A C 1
ATOM 6639 O O . TYR A 1 849 ? -56.363 12.464 -39.023 1.00 25.36 849 TYR A O 1
ATOM 6647 N N . ALA A 1 850 ? -55.854 10.630 -40.137 1.00 25.70 850 ALA A N 1
ATOM 6648 C CA . ALA A 1 850 ? -55.738 10.605 -41.615 1.00 25.70 850 ALA A CA 1
ATOM 6649 C C . ALA A 1 850 ? -55.476 11.988 -42.268 1.00 25.70 850 ALA A C 1
ATOM 6651 O O . ALA A 1 850 ? -56.264 12.906 -42.111 1.00 25.70 850 ALA A O 1
ATOM 6652 N N . THR A 1 851 ? -54.414 12.232 -43.046 1.00 26.67 851 THR A N 1
ATOM 6653 C CA . THR A 1 851 ? -54.231 11.832 -44.462 1.00 26.67 851 THR A CA 1
ATOM 6654 C C . THR A 1 851 ? -52.910 12.474 -44.967 1.00 26.67 851 THR A C 1
ATOM 6656 O O . THR A 1 851 ? -52.659 13.633 -44.674 1.00 26.67 851 THR A O 1
ATOM 6659 N N . CYS A 1 852 ? -51.961 11.713 -45.537 1.00 25.55 852 CYS A N 1
ATOM 6660 C CA . CYS A 1 852 ? -51.649 11.587 -46.984 1.00 25.55 852 CYS A CA 1
ATOM 6661 C C . CYS A 1 852 ? -50.633 12.655 -47.527 1.00 25.55 852 CYS A C 1
ATOM 6663 O O . CYS A 1 852 ? -50.255 13.549 -46.782 1.00 25.55 852 CYS A O 1
ATOM 6665 N N . PRO A 1 853 ? -50.036 12.512 -48.732 1.00 41.75 853 PRO A N 1
ATOM 6666 C CA . PRO A 1 853 ? -48.680 11.962 -48.905 1.00 41.75 853 PRO A CA 1
ATOM 6667 C C . PRO A 1 853 ? -47.744 12.843 -49.770 1.00 41.75 853 PRO A C 1
ATOM 6669 O O . PRO A 1 853 ? -48.212 13.697 -50.512 1.00 41.75 853 PRO A O 1
ATOM 6672 N N . PHE A 1 854 ? -46.433 12.558 -49.809 1.00 26.16 854 PHE A N 1
ATOM 6673 C CA . PHE A 1 854 ? -45.593 12.969 -50.948 1.00 26.16 854 PHE A CA 1
ATOM 6674 C C . PHE A 1 854 ? -44.576 11.897 -51.366 1.00 26.16 854 PHE A C 1
ATOM 6676 O O . PHE A 1 854 ? -43.782 11.396 -50.574 1.00 26.16 854 PHE A O 1
ATOM 6683 N N . ARG A 1 855 ? -44.662 11.560 -52.658 1.00 26.27 855 ARG A N 1
ATOM 6684 C CA . ARG A 1 855 ? -43.799 10.680 -53.457 1.00 26.27 855 ARG A CA 1
ATOM 6685 C C . ARG A 1 855 ? -42.421 11.308 -53.687 1.00 26.27 855 ARG A C 1
ATOM 6687 O O . ARG A 1 855 ? -42.355 12.491 -53.998 1.00 26.27 855 ARG A O 1
ATOM 6694 N N . PHE A 1 856 ? -41.385 10.475 -53.774 1.00 26.80 856 PHE A N 1
ATOM 6695 C CA . PHE A 1 856 ? -40.285 10.690 -54.720 1.00 26.80 856 PHE A CA 1
ATOM 6696 C C . PHE A 1 856 ? -39.975 9.391 -55.477 1.00 26.80 856 PHE A C 1
ATOM 6698 O O . PHE A 1 856 ? -39.917 8.310 -54.897 1.00 26.80 856 PHE A O 1
ATOM 6705 N N . LEU A 1 857 ? -39.869 9.532 -56.800 1.00 30.27 857 LEU A N 1
ATOM 6706 C CA . LEU A 1 857 ? -39.565 8.502 -57.797 1.00 30.27 857 LEU A CA 1
ATOM 6707 C C . LEU A 1 857 ? -38.064 8.148 -57.819 1.00 30.27 857 LEU A C 1
ATOM 6709 O O . LEU A 1 857 ? -37.244 8.977 -57.421 1.00 30.27 857 LEU A O 1
ATOM 6713 N N . PRO A 1 858 ? -37.694 6.965 -58.349 1.00 35.59 858 PRO A N 1
ATOM 6714 C CA . PRO A 1 858 ? -36.312 6.516 -58.459 1.00 35.59 858 PRO A CA 1
ATOM 6715 C C . PRO A 1 858 ? -35.657 6.993 -59.767 1.00 35.59 858 PRO A C 1
ATOM 6717 O O . PRO A 1 858 ? -36.326 7.180 -60.786 1.00 35.59 858 PRO A O 1
ATOM 6720 N N . ARG A 1 859 ? -34.327 7.133 -59.764 1.00 26.42 859 ARG A N 1
ATOM 6721 C CA . ARG A 1 859 ? -33.503 7.174 -60.980 1.00 26.42 859 ARG A CA 1
ATOM 6722 C C . ARG A 1 859 ? -32.385 6.145 -60.869 1.00 26.42 859 ARG A C 1
ATOM 6724 O O . ARG A 1 859 ? -31.633 6.148 -59.900 1.00 26.42 859 ARG A O 1
ATOM 6731 N N . ASP A 1 860 ? -32.334 5.301 -61.887 1.00 29.64 860 ASP A N 1
ATOM 6732 C CA . ASP A 1 860 ? -31.336 4.265 -62.154 1.00 29.64 860 ASP A CA 1
ATOM 6733 C C . ASP A 1 860 ? -30.180 4.852 -63.026 1.00 29.64 860 ASP A C 1
ATOM 6735 O O . ASP A 1 860 ? -30.187 6.062 -63.284 1.00 29.64 860 ASP A O 1
ATOM 6739 N N . PRO A 1 861 ? -29.145 4.094 -63.453 1.00 45.34 861 PRO A N 1
ATOM 6740 C CA . PRO A 1 861 ? -27.741 4.486 -63.314 1.00 45.34 861 PRO A CA 1
ATOM 6741 C C . PRO A 1 861 ? -27.047 4.744 -64.668 1.00 45.34 861 PRO A C 1
ATOM 6743 O O . PRO A 1 861 ? -27.583 4.378 -65.707 1.00 45.34 861 PRO A O 1
ATOM 6746 N N . GLN A 1 862 ? -25.822 5.305 -64.675 1.00 28.27 862 GLN A N 1
ATOM 6747 C CA . GLN A 1 862 ? -24.761 4.920 -65.634 1.00 28.27 862 GLN A CA 1
ATOM 6748 C C . GLN A 1 862 ? -23.397 5.630 -65.448 1.00 28.27 862 GLN A C 1
ATOM 6750 O O . GLN A 1 862 ? -23.297 6.850 -65.426 1.00 28.27 862 GLN A O 1
ATOM 6755 N N . SER A 1 863 ? -22.352 4.791 -65.497 1.00 28.38 863 SER A N 1
ATOM 6756 C CA . SER A 1 863 ? -21.009 4.972 -66.089 1.00 28.38 863 SER A CA 1
ATOM 6757 C C . SER A 1 863 ? -19.992 5.956 -65.471 1.00 28.38 863 SER A C 1
ATOM 6759 O O . SER A 1 863 ? -20.191 7.163 -65.447 1.00 28.38 863 SER A O 1
ATOM 6761 N N . THR A 1 864 ? -18.792 5.460 -65.124 1.00 28.92 864 THR A N 1
ATOM 6762 C CA . THR A 1 864 ? -17.587 5.588 -65.981 1.00 28.92 864 THR A CA 1
ATOM 6763 C C . THR A 1 864 ? -16.322 4.925 -65.387 1.00 28.92 864 THR A C 1
ATOM 6765 O O . THR A 1 864 ? -15.900 5.218 -64.279 1.00 28.92 864 THR A O 1
ATOM 6768 N N . ARG A 1 865 ? -15.707 4.072 -66.224 1.00 28.09 865 ARG A N 1
ATOM 6769 C CA . ARG A 1 865 ? -14.265 3.867 -66.518 1.00 28.09 865 ARG A CA 1
ATOM 6770 C C . ARG A 1 865 ? -13.259 3.445 -65.422 1.00 28.09 865 ARG A C 1
ATOM 6772 O O . ARG A 1 865 ? -12.745 4.254 -64.664 1.00 28.09 865 ARG A O 1
ATOM 6779 N N . TYR A 1 866 ? -12.810 2.192 -65.557 1.00 27.73 866 TYR A N 1
ATOM 6780 C CA . TYR A 1 866 ? -11.487 1.678 -65.159 1.00 27.73 866 TYR A CA 1
ATOM 6781 C C . TYR A 1 866 ? -10.457 1.836 -66.297 1.00 27.73 866 TYR A C 1
ATOM 6783 O O . TYR A 1 866 ? -10.831 1.639 -67.457 1.00 27.73 866 TYR A O 1
ATOM 6791 N N . PRO A 1 867 ? -9.156 2.036 -66.008 1.00 36.03 867 PRO A N 1
ATOM 6792 C CA . PRO A 1 867 ? -8.088 1.691 -66.935 1.00 36.03 867 PRO A CA 1
ATOM 6793 C C . PRO A 1 867 ? -7.545 0.276 -66.659 1.00 36.03 867 PRO A C 1
ATOM 6795 O O . PRO A 1 867 ? -7.159 -0.064 -65.541 1.00 36.03 867 PRO A O 1
ATOM 6798 N N . ARG A 1 868 ? -7.504 -0.543 -67.717 1.00 28.28 868 ARG A N 1
ATOM 6799 C CA . ARG A 1 868 ? -6.731 -1.791 -67.802 1.00 28.28 868 ARG A CA 1
ATOM 6800 C C . ARG A 1 868 ? -5.256 -1.449 -68.031 1.00 28.28 868 ARG A C 1
ATOM 6802 O O . ARG A 1 868 ? -4.968 -0.678 -68.941 1.00 28.28 868 ARG A O 1
ATOM 6809 N N . PHE A 1 869 ? -4.346 -2.094 -67.303 1.00 27.95 869 PHE A N 1
ATOM 6810 C CA . PHE A 1 869 ? -2.950 -2.241 -67.718 1.00 27.95 869 PHE A CA 1
ATOM 6811 C C . PHE A 1 869 ? -2.646 -3.709 -68.023 1.00 27.95 869 PHE A C 1
ATOM 6813 O O . PHE A 1 869 ? -3.070 -4.628 -67.326 1.00 27.95 869 PHE A O 1
ATOM 6820 N N . SER A 1 870 ? -1.973 -3.881 -69.150 1.00 28.23 870 SER A N 1
ATOM 6821 C CA . SER A 1 870 ? -1.695 -5.104 -69.888 1.00 28.23 870 SER A CA 1
ATOM 6822 C C . SER A 1 870 ? -0.460 -5.848 -69.377 1.00 28.23 870 SER A C 1
ATOM 6824 O O . SER A 1 870 ? 0.573 -5.244 -69.097 1.00 28.23 870 SER A O 1
ATOM 6826 N N . PHE A 1 871 ? -0.569 -7.178 -69.343 1.00 29.19 871 PHE A N 1
ATOM 6827 C CA . PHE A 1 871 ? 0.528 -8.130 -69.170 1.00 29.19 871 PHE A CA 1
ATOM 6828 C C . PHE A 1 871 ? 1.517 -8.050 -70.338 1.00 29.19 871 PHE A C 1
ATOM 6830 O O . PHE A 1 871 ? 1.105 -8.136 -71.496 1.00 29.19 871 PHE A O 1
ATOM 6837 N N . ASN A 1 872 ? 2.816 -7.972 -70.035 1.00 29.95 872 ASN A N 1
ATOM 6838 C CA . ASN A 1 872 ? 3.879 -8.173 -71.015 1.00 29.95 872 ASN A CA 1
ATOM 6839 C C . ASN A 1 872 ? 4.629 -9.486 -70.766 1.00 29.95 872 ASN A C 1
ATOM 6841 O O . ASN A 1 872 ? 4.957 -9.851 -69.640 1.00 29.95 872 ASN A O 1
ATOM 6845 N N . LYS A 1 873 ? 4.852 -10.177 -71.886 1.00 30.33 873 LYS A N 1
ATOM 6846 C CA . LYS A 1 873 ? 5.517 -11.467 -72.082 1.00 30.33 873 LYS A CA 1
ATOM 6847 C C . LYS A 1 873 ? 6.917 -11.518 -71.465 1.00 30.33 873 LYS A C 1
ATOM 6849 O O . LYS A 1 873 ? 7.747 -10.662 -71.751 1.00 30.33 873 LYS A O 1
ATOM 6854 N N . VAL A 1 874 ? 7.208 -12.617 -70.772 1.00 30.27 874 VAL A N 1
ATOM 6855 C CA . VAL A 1 874 ? 8.570 -13.089 -70.487 1.00 30.27 874 VAL A CA 1
ATOM 6856 C C . VAL A 1 874 ? 8.896 -14.208 -71.482 1.00 30.27 874 VAL A C 1
ATOM 6858 O O . VAL A 1 874 ? 8.102 -15.133 -71.657 1.00 30.27 874 VAL A O 1
ATOM 6861 N N . ARG A 1 875 ? 10.047 -14.113 -72.161 1.00 29.36 875 ARG A N 1
ATOM 6862 C CA . ARG A 1 875 ? 10.683 -15.218 -72.903 1.00 29.36 875 ARG A CA 1
ATOM 6863 C C . ARG A 1 875 ? 11.970 -15.641 -72.177 1.00 29.36 875 ARG A C 1
ATOM 6865 O O . ARG A 1 875 ? 12.567 -14.797 -71.514 1.00 29.36 875 ARG A O 1
ATOM 6872 N N . PRO A 1 876 ? 12.385 -16.915 -72.299 1.00 42.59 876 PRO A N 1
ATOM 6873 C CA . PRO A 1 876 ? 13.391 -17.530 -71.441 1.00 42.59 876 PRO A CA 1
ATOM 6874 C C . PRO A 1 876 ? 14.801 -17.451 -72.038 1.00 42.59 876 PRO A C 1
ATOM 6876 O O . PRO A 1 876 ? 14.970 -17.500 -73.256 1.00 42.59 876 PRO A O 1
ATOM 6879 N N . THR A 1 877 ? 15.812 -17.436 -71.171 1.00 33.41 877 THR A N 1
ATOM 6880 C CA . THR A 1 877 ? 17.205 -17.754 -71.515 1.00 33.41 877 THR A CA 1
ATOM 6881 C C . THR A 1 877 ? 17.796 -18.704 -70.480 1.00 33.41 877 THR A C 1
ATOM 6883 O O . THR A 1 877 ? 17.390 -18.724 -69.321 1.00 33.41 877 THR A O 1
ATOM 6886 N N . ALA A 1 878 ? 18.695 -19.544 -70.973 1.00 31.31 878 ALA A N 1
ATOM 6887 C CA . ALA A 1 878 ? 19.032 -20.860 -70.473 1.00 31.31 878 ALA A CA 1
ATOM 6888 C C . ALA A 1 878 ? 20.250 -20.916 -69.528 1.00 31.31 878 ALA A C 1
ATOM 6890 O O . ALA A 1 878 ? 21.111 -20.044 -69.545 1.00 31.31 878 ALA A O 1
ATOM 6891 N N . SER A 1 879 ? 20.305 -22.050 -68.816 1.00 31.12 879 SER A N 1
ATOM 6892 C CA . SER A 1 879 ? 21.467 -22.915 -68.524 1.00 31.12 879 SER A CA 1
ATOM 6893 C C . SER A 1 879 ? 22.634 -22.453 -67.628 1.00 31.12 879 SER A C 1
ATOM 6895 O O . SER A 1 879 ? 23.516 -21.726 -68.073 1.00 31.12 879 SER A O 1
ATOM 6897 N N . SER A 1 880 ? 22.708 -23.157 -66.480 1.00 31.05 880 SER A N 1
ATOM 6898 C CA . SER A 1 880 ? 23.878 -23.865 -65.896 1.00 31.05 880 SER A CA 1
ATOM 6899 C C . SER A 1 880 ? 24.887 -23.105 -65.012 1.00 31.05 880 SER A C 1
ATOM 6901 O O . SER A 1 880 ? 25.129 -21.927 -65.239 1.00 31.05 880 SER A O 1
ATOM 6903 N N . PRO A 1 881 ? 25.635 -23.809 -64.125 1.00 49.44 881 PRO A N 1
ATOM 6904 C CA . PRO A 1 881 ? 25.250 -24.942 -63.269 1.00 49.44 881 PRO A CA 1
ATOM 6905 C C . PRO A 1 881 ? 25.734 -24.794 -61.799 1.00 49.44 881 PRO A C 1
ATOM 6907 O O . PRO A 1 881 ? 26.457 -23.871 -61.437 1.00 49.44 881 PRO A O 1
ATOM 6910 N N . ALA A 1 882 ? 25.319 -25.746 -60.958 1.00 42.03 882 ALA A N 1
ATOM 6911 C CA . ALA A 1 882 ? 25.696 -25.917 -59.552 1.00 42.03 882 ALA A CA 1
ATOM 6912 C C . ALA A 1 882 ? 27.200 -26.192 -59.315 1.00 42.03 882 ALA A C 1
ATOM 6914 O O . ALA A 1 882 ? 27.886 -26.710 -60.197 1.00 42.03 882 ALA A O 1
ATOM 6915 N N . PRO A 1 883 ? 27.669 -25.967 -58.076 1.00 41.78 883 PRO A N 1
ATOM 6916 C CA . PRO A 1 883 ? 28.373 -27.017 -57.329 1.00 41.78 883 PRO A CA 1
ATOM 6917 C C . PRO A 1 883 ? 27.781 -27.133 -55.906 1.00 41.78 883 PRO A C 1
ATOM 6919 O O . PRO A 1 883 ? 27.328 -26.153 -55.327 1.00 41.78 883 PRO A O 1
ATOM 6922 N N . GLY A 1 884 ? 27.633 -28.308 -55.302 1.00 31.44 884 GLY A N 1
ATOM 6923 C CA . GLY A 1 884 ? 28.662 -29.329 -55.133 1.00 31.44 884 GLY A CA 1
ATOM 6924 C C . GLY A 1 884 ? 29.094 -29.281 -53.666 1.00 31.44 884 GLY A C 1
ATOM 6925 O O . GLY A 1 884 ? 29.871 -28.416 -53.276 1.00 31.44 884 GLY A O 1
ATOM 6926 N N . ALA A 1 885 ? 28.494 -30.151 -52.854 1.00 39.22 885 ALA A N 1
ATOM 6927 C CA . ALA A 1 885 ? 28.871 -30.383 -51.467 1.00 39.22 885 ALA A CA 1
ATOM 6928 C C . ALA A 1 885 ? 30.293 -30.954 -51.402 1.00 39.22 885 ALA A C 1
ATOM 6930 O O . ALA A 1 885 ? 30.597 -31.822 -52.207 1.00 39.22 885 ALA A O 1
ATOM 6931 N N . ASP A 1 886 ? 31.109 -30.485 -50.453 1.00 34.12 886 ASP A N 1
ATOM 6932 C CA . ASP A 1 886 ? 32.121 -31.293 -49.759 1.00 34.12 886 ASP A CA 1
ATOM 6933 C C . ASP A 1 886 ? 32.748 -30.515 -48.580 1.00 34.12 886 ASP A C 1
ATOM 6935 O O . ASP A 1 886 ? 33.247 -29.397 -48.700 1.00 34.12 886 ASP A O 1
ATOM 6939 N N . ARG A 1 887 ? 32.709 -31.145 -47.404 1.00 34.75 887 ARG A N 1
ATOM 6940 C CA . ARG A 1 887 ? 33.587 -30.967 -46.229 1.00 34.75 887 ARG A CA 1
ATOM 6941 C C . ARG A 1 887 ? 34.152 -32.371 -45.941 1.00 34.75 887 ARG A C 1
ATOM 6943 O O . ARG A 1 887 ? 33.431 -33.323 -46.239 1.00 34.75 887 ARG A O 1
ATOM 6950 N N . PRO A 1 888 ? 35.270 -32.564 -45.206 1.00 54.22 888 PRO A N 1
ATOM 6951 C CA . PRO A 1 888 ? 36.299 -31.639 -44.703 1.00 54.22 888 PRO A CA 1
ATOM 6952 C C . PRO A 1 888 ? 37.741 -32.158 -45.020 1.00 54.22 888 PRO A C 1
ATOM 6954 O O . PRO A 1 888 ? 37.886 -33.093 -45.805 1.00 54.22 888 PRO A O 1
ATOM 6957 N N . PRO A 1 889 ? 38.820 -31.611 -44.410 1.00 51.81 889 PRO A N 1
ATOM 6958 C CA . PRO A 1 889 ? 39.304 -32.253 -43.177 1.00 51.81 889 PRO A CA 1
ATOM 6959 C C . PRO A 1 889 ? 39.894 -31.315 -42.100 1.00 51.81 889 PRO A C 1
ATOM 6961 O O . PRO A 1 889 ? 40.333 -30.198 -42.349 1.00 51.81 889 PRO A O 1
ATOM 6964 N N . ARG A 1 890 ? 39.913 -31.853 -40.872 1.00 45.03 890 ARG A N 1
ATOM 6965 C CA . ARG A 1 890 ? 40.692 -31.419 -39.698 1.00 45.03 890 ARG A CA 1
ATOM 6966 C C . ARG A 1 890 ? 42.201 -31.624 -39.906 1.00 45.03 890 ARG A C 1
ATOM 6968 O O . ARG A 1 890 ? 42.568 -32.672 -40.433 1.00 45.03 890 ARG A O 1
ATOM 6975 N N . LYS A 1 891 ? 43.021 -30.736 -39.321 1.00 43.00 891 LYS A N 1
ATOM 6976 C CA . LYS A 1 891 ? 44.180 -30.990 -38.414 1.00 43.00 891 LYS A CA 1
ATOM 6977 C C . LYS A 1 891 ? 44.900 -29.649 -38.138 1.00 43.00 891 LYS A C 1
ATOM 6979 O O . LYS A 1 891 ? 45.223 -28.954 -39.088 1.00 43.00 891 LYS A O 1
ATOM 6984 N N . THR A 1 892 ? 44.828 -29.132 -36.903 1.00 42.03 892 THR A N 1
ATOM 6985 C CA . THR A 1 892 ? 45.929 -29.045 -35.902 1.00 42.03 892 THR A CA 1
ATOM 6986 C C . THR A 1 892 ? 47.185 -28.324 -36.393 1.00 42.03 892 THR A C 1
ATOM 6988 O O . THR A 1 892 ? 47.956 -28.929 -37.130 1.00 42.03 892 THR A O 1
ATOM 6991 N N . GLU A 1 893 ? 47.397 -27.087 -35.942 1.00 37.97 893 GLU A N 1
ATOM 6992 C CA . GLU A 1 893 ? 48.247 -26.708 -34.793 1.00 37.97 893 GLU A CA 1
ATOM 6993 C C . GLU A 1 893 ? 47.729 -25.395 -34.190 1.00 37.97 893 GLU A C 1
ATOM 6995 O O . GLU A 1 893 ? 47.152 -24.595 -34.966 1.00 37.97 893 GLU A O 1
#

Foldseek 3Di:
DVVVVVVVVVVVVVVVVVVVVVVVVVVPPPPPPDPDDDDDDDDDYDDDDDDDDDDDDDDDDDDDDDDDDDDDDDDDDDDDDDDDDDDDDDDDDDDDDDDDDDDDDDDFDFCVLLDDADDDDDPPPDPDPDDPLVPDDLVVLLVVCVVVVHDSDDDSVVSVVRVVVVVVVPDDDDPDDDDDDDDDDDDDDDDDDDDDDPVVVLVVVLVVLVVQLVVLVVQLVVLVVQLVVLVVQLVVLVVQLVVCVVVVVVVSNVVSVVSNVVSVVSNVVSVVSSVVSVVSSVVSVVVSVVSVVVVVVVVVVVVVLLVLFDEDFLVQFDLLLQDQPPDDDDPVPADCLPVLLVVQVVLLVVQQQDADDSPDDFNDAAEAEDAPPNCSSVSLSVNVVVCVVVVAREQEFEPPPPDLQDADDVRALQQSVQLRSVQSGGPDHDPHNVSSVSYGYDPVRVQVSLVVDAQYEYEYEAVVSSPDPVPHPCSSVNSVSCCVRATRDRRHHYYYYHHDDSPHPVLLLQLLLQCLCCAFAQAHDPPPGPCVVCPLQWDAPDVRGTAGQLQVVLVNCVSSVNNLLSVLSLCLLVVVVVVPPCVSVLSLLLSLVLSQQVNQLVVDHQVVVVDPPDDRQQAEEEDADEPVQDQELVSQVVVVVVVCVVVVDDQRRAQYKYKYAHPDDRNLFARIKMWTDRGPPGDIQIEGEHEDEPDDDRPAAHPPNYAYEYQYLAQPPDDPDDPPGHRYDYDDLVSNLSSSHDHSSLVRNDPPPDPVSVVSNCCSSPDDSDDDDPDPDDDDDDDDDDDDDDDDDDDDDDDDDDDDDDPPVVCVVVVVVVVVVVVVVVVVVVPDDDDDDDDDDDDDDDDDDDDDDDDDDDDDDDDDDDDDDDDDDDDDDDDDDDDDDDDDDDDDD

Secondary structure (DSSP, 8-state):
-HHHHHHHHHHHHHHHHHHHHHHHHHHSSSSSSSS--------------------------------------------------------------------------STTGGGPPS--------------GGGS-HHHHHHHHHHTT----S-HHHHHHHHHHHHHHTS-------------------------SSHHHHHHHHHHHHHHHHHHHHHHHHHHHHHHHHHHHHHHHHHHHHHHHHTT-HHHHHHHHHHHHHHHHHHHHHHHHHHHHHHHHHHHHHHHHHHHHHHHHHHHHHHHHHHHSEE--GGGB-STT-PPP-----GGG-TTHHHHHHHHHHHHHHHTT----SSS---PPEEEE-STTSSHHHHHHHHHHHHHHTT-EEEEEE-STTSS--PPTT--HHHHHHHHHHHHHBSS--SSHHHHHTEE--HHHHHHHHHT-SSEEEEEE-HHHH--TTT-S-HHHHHHHHHHHHTSSTTEEEEEEES-----HHHHHHHHHHHHHHHHH-BPPPTTSTTGGGGGGEE-SSTTB-EE-HHHHHHHHHHTT-HHHHHHHHHHHHHHTTTTSSHHHHHHHHHHHHHHHHHHHTT---GGG---S-S---EEEEEEEPTTT-SSHHHHHHHHHHHHHHHT--GGG-SEEEEEEESSTT-SS-SEEEEEESSTTSPPEEEEEEEE-TT---SSPPPTT-EEEEEESS--TT-S---PPTTEEE--HHHHHHHHHHHHHTTS--S---TTTHHHHHHHHH--S---------PPP-------------------------HHHHHHHHHHHHHHHHHHHHHHHTTS---------------------------------PPP-------------------------

Radius of gyration: 45.26 Å; chains: 1; bounding box: 110×119×154 Å

pLDDT: mean 70.88, std 26.79, range [23.05, 98.5]

Sequence (893 aa):
MNFFHLLVELVAFRRFCDRKREMLLAGGFMAQNLLARNGEVLCASSNGKALQSLLATCGRNSFAVAVRPDSVADKFRLAKQSCDPARPRCAVGSKRNWFAGAFCQNHQRFLGHLWQEPGDEQDEQEPEPFENYGGKRVRDLRALCQKRGLSSKGNKAQLIAALEADDEETQPFKVALATKGDAETNKKPEAEAEAPSDQAKAASTQDTYQQLFELAVRGLAGAQAEVDSARAQVNFAVKHWRSATDNQNWAAASTWEQKVKEAEQKVKKAKEEVQEAQQKVREAEQKVEKAKEEVEKAKQEVKEAVQKVKEVTAEDFDIAACTRPQFMVKPSNFVQLVPCMNACIEAVEANLPQQTDATNVRVPPTVLSRCMRGGKTTVLMHVFDELKAASKNPIFISFNGDSLISQLQNESVLDTMRRAIAIALLKKKPQDRDEAKRVLCRQDVLKEYLESKKDVVLIIDELHVLLKPSESPGYDEVGAFLREQFLDPEGRYLIFSTHAIDCGQAAVEALTKSFLSEFFTGVRGPDTDPIRAFDSLTESPASGQIRWILAYVGKMCLYLGLPKIAGWVEEIPRLSEKVESGQDWEAIVLVALSLRCVQVKYGSAHDLLYLPETEPVKGVFFYNVPQEHCKTPHDMVKWWKQWTKQWTISPALFPYIAVLSPNYAKTAICDAMWIYQQHPGSELVVRGLQSKLGKDLPASDMPDGMLGLLMRGNAPAQSTQPRQRTGWEYRSADAIREFLGASLSALYPSVEGTAAGQRPVRLLINRPAFFVPTTEADMPARGCSSAALLMLIRPPAAVWLIYPAYPIYLIYLAVGKKLQVAYVAWEIAAFGRVGGEAEESGAPIFATYATCPFRFLPRDPQSTRYPRFSFNKVRPTASSPAPGADRPPRKTE

InterPro domains:
  IPR003034 SAP domain [PF02037] (133-166)
  IPR003034 SAP domain [PS50800] (133-167)
  IPR003034 SAP domain [SM00513] (133-167)
  IPR027267 AH/BAR domain superfamily [SSF103657] (258-318)
  IPR027417 P-loop containing nucleoside triphosphate hydrolase [G3DSA:3.40.50.300] (373-516)
  IPR027417 P-loop containing nucleoside triphosphate hydrolase [SSF52540] (366-504)
  IPR036361 SAP domain superfamily [G3DSA:1.10.720.30] (131-172)
  IPR036361 SAP domain superfamily [SSF68906] (132-168)

Organism: Symbiodinium microadriaticum (NCBI:txid2951)